Protein AF-0000000072154565 (afdb_homodimer)

Secondary structure (DSSP, 8-state):
----B----EEEEE-SSHHHHHHHHHHHTTSEEEEE--STTHHHHHHHHH-S-BTTTB-SEEEE-TTS-EEEE--SEEES-GGGGGG-SEEEE-S-GGGHHHHHHHHTTT--TT-EEEESS--SSHHHHHHHHHGGGGGGSEEEEESS-SEEEEEEETTTEEEEEEE-SEEEEEEESGGGHHHHHHHHHHHH-SSSEEEEPS-HHHHHHH-THHHHHHHHHHHHHSTTT--S--BSSPPBSSTT--HHHHHHHHHHHHHHHHHHHHHHHHSTT---TT---HHHHHHHHSTTSBS--SSHHHHHHTBGGGTT-B--EEEETTEEEE-TTSHHHHTTIIIIIHHHHHHHHHHT---HHHHHHHHHHHHHHT--S-BTTBS--TTGGGS--GGGGT--SHHHHHHHHT--/---------EEEEE-SSHHHHHHHHHHHTTSEEEEE--STTHHHHHHHHH-S-BTTTB-SEEEE-TTS-EEEE--SEEES-GGGGGG-SEEEE-S-GGGHHHHHHHHTTT--TT-EEEESS--SSHHHHHHHHHGGGGGGSEEEEESS-SEEEEEEETTTEEEEEEE-SEEEEEEESGGGHHHHHHHHHHHH-SSSEEEEPS-HHHHHHH-THHHHHHHHHHHHHSTTT--S--BSSPPBSSTT--HHHHHHHHHHHHHHHHHHHHHHHHSTT---TTS--HHHHHHHHSTTSBS--SSHHHHHHTBGGGTT-B--EEEETTEEEE-TTSHHHHTTIIIIIHHHHHHHHHHT---HHHHHHHHHHHHHHT--S-BTTBS--TTGGGS--GGGGT--SHHHHHHHHT--

pLDDT: mean 94.72, std 8.99, range [33.31, 98.94]

Radius of gyration: 30.46 Å; Cα contacts (8 Å, |Δi|>4): 1811; chains: 2; bounding box: 62×89×70 Å

Nearest PDB structures (foldseek):
  3c7c-assembly1_B  TM=9.233E-01  e=2.769E-44  Pecten maximus
  3iqd-assembly1_B  TM=9.264E-01  e=5.175E-43  Pecten maximus
  3c7d-assembly1_B  TM=9.194E-01  e=2.811E-40  Pecten maximus
  1bg6-assembly1_A-2  TM=8.683E-01  e=1.880E-22  Arthrobacter sp. 1C
  6pbn-assembly1_B  TM=6.894E-01  e=9.982E-15  Pseudomonas aeruginosa PAO1

Foldseek 3Di:
DPCPDPPAAEEEEEDQFWLSLQLQQLLQLPHAYEYEYLPDCRQVVLQVLQPDQDDPSARAAWEQELVRDIGGGHHPGRYHQLLVLLVHQEYEYPDAQLCLLVSLLRNLVRHDFNREYEYAACAALNLLSNCLNNPPRSQRYKYKHKLHHQFDKGAPRRSHYIYGNDGDQETEMEIPPNVCVVVNQVVVCVSVDNTNRYDYDDAVNLSNLQRLLLQQLLLQVCQCPPVVHHVQDFALDFAQRQLRQDPSSLVLSQLLQVLSVVLVVLVCVVFPPDDSPSSDGSLVVLCVPQPPQQPDSPGSNSSRNRRNVRPPHGADWDDDPNGTDGPLQDCSQVPSNQAHLQQSLLSCVQSVRDRVSSVSSNVVSCVSNVFFQADPNHRPTPCNCSHSHSVVSPDRHPVSVCVSRVRD/DPCPDPPAAEEEEEDQFWLSLQLQQLLQLPHAYEYEYLPDCRQVVLQVLQPDQPDPSARAAWEQELVRDIGGGHHPGRYHQLLCLLVHQEYEYPDAQLCLLVSLLRNLVRHDFNREYEYAACAALNLLSNCLNNPPRSQRYKYKHKLHHQFDKGAPRRSHYIYGNDGDQETEMEIPPNVCVVVNQVVVCVSVDNTNRYDYDDFVNLSNLQRLLLQQLLLQVCQCPPVVHHVQDFALDFAQRQLRQDPSSLVLSQLLQVLSVLLVVLVCVVFPPDDSPSSDGSLVVLCVPQPPQQPDSPGSNSSRNRRNVRPPHGADWDDDPNGTDGPLCDCSQVRSNQAHLQQSLLSCVQSVRDRVSSVSSNVVSCVSNVFFQADPNHRPTPCVCSHSHSVVSPDRHPVSVCVSRVRD

Organism: Symbiodinium microadriaticum (NCBI:txid2951)

Solvent-accessible surface area (backbone atoms only — not comparable to full-atom values): 41170 Å² total; per-residue (Å²): 104,58,75,46,39,70,78,81,54,27,38,33,28,30,34,77,46,39,62,15,49,45,50,40,35,60,41,14,42,72,34,55,18,33,35,34,23,85,53,85,60,48,16,61,51,35,46,54,50,31,54,58,69,42,96,84,74,47,64,37,25,39,34,33,41,52,78,68,43,65,45,66,14,52,54,78,47,53,33,66,60,45,63,59,39,45,66,29,47,32,37,39,37,33,46,62,64,88,52,49,62,60,52,43,52,55,23,47,89,34,51,47,79,66,22,34,40,33,24,41,34,23,50,19,42,41,64,49,54,47,38,67,50,37,50,90,50,33,83,45,27,32,39,31,33,20,64,50,61,61,56,48,59,38,54,82,37,78,57,34,29,27,35,36,72,12,41,34,70,62,42,49,31,10,27,48,52,62,92,47,31,70,63,49,51,47,40,49,21,9,65,58,20,48,52,29,36,69,41,81,40,85,30,49,64,21,42,24,62,36,38,57,52,33,40,52,37,36,24,48,51,41,43,53,58,31,80,91,61,33,90,81,68,68,32,90,63,77,51,48,43,54,51,50,52,45,72,67,21,39,50,47,39,50,43,38,34,49,40,52,46,50,44,52,53,52,49,41,71,72,33,83,87,54,67,53,80,67,35,49,47,60,55,53,46,47,56,69,65,38,67,90,41,34,84,38,67,90,43,59,44,42,29,39,45,37,24,63,53,46,68,87,41,49,49,64,64,40,83,48,96,89,23,32,36,77,43,65,65,37,58,45,37,65,41,25,34,31,40,19,38,35,18,56,52,32,49,22,57,48,66,70,47,84,46,71,54,53,50,54,44,50,53,55,43,25,60,63,58,73,50,35,39,69,42,95,89,32,75,66,20,90,43,26,70,75,28,33,18,48,48,43,77,70,38,84,39,50,68,55,44,32,47,69,67,66,72,98,94,63,83,43,41,70,75,79,56,27,37,33,27,29,35,79,46,37,62,16,49,45,50,39,35,60,42,14,44,72,35,55,19,33,36,32,23,86,54,86,62,49,16,63,51,36,45,54,48,30,53,59,69,42,96,83,74,46,65,37,25,39,34,34,42,54,78,69,43,66,47,66,14,52,56,77,45,53,33,65,61,47,64,59,38,46,65,28,46,33,37,38,38,32,46,61,64,88,50,48,63,60,52,44,52,54,24,49,88,34,51,48,80,66,23,33,40,33,25,43,34,23,48,19,41,41,64,50,54,45,36,66,49,37,49,88,50,35,82,46,26,32,39,31,33,21,63,51,60,60,56,48,57,39,54,82,39,78,58,33,29,27,36,36,72,12,39,31,68,62,42,50,31,11,28,47,52,62,92,48,30,69,62,51,51,46,39,50,22,9,64,60,19,46,53,30,36,71,40,79,39,86,30,49,65,20,41,24,60,35,39,56,52,33,40,51,38,36,25,46,51,41,44,54,58,32,78,90,61,34,89,81,68,70,33,90,62,76,52,48,43,53,48,50,52,46,73,68,20,38,51,47,37,51,43,36,35,48,41,52,47,50,44,52,53,52,50,40,72,72,32,84,87,54,66,52,80,69,36,50,46,61,54,55,46,48,56,70,56,39,67,90,40,33,82,39,66,90,42,59,44,41,29,39,44,38,25,61,60,48,69,87,42,51,48,63,61,39,83,48,95,91,24,32,37,75,44,65,65,36,58,46,38,65,42,24,34,32,40,20,36,35,18,55,52,33,49,22,57,47,68,70,47,85,48,71,54,52,49,53,44,50,54,55,42,24,60,63,59,72,50,36,39,69,43,95,90,32,75,67,20,88,45,25,69,75,28,35,17,47,49,42,78,71,38,83,40,50,67,55,43,32,47,66,67,66,72,97

Structure (mmCIF, N/CA/C/O backbone):
data_AF-0000000072154565-model_v1
#
loop_
_entity.id
_entity.type
_entity.pdbx_description
1 polymer 'Opine dehydrogenase'
#
loop_
_atom_site.group_PDB
_atom_site.id
_atom_site.type_symbol
_atom_site.label_atom_id
_atom_site.label_alt_id
_atom_site.label_comp_id
_atom_site.label_asym_id
_atom_site.label_entity_id
_atom_site.label_seq_id
_atom_site.pdbx_PDB_ins_code
_atom_site.Cartn_x
_atom_site.Cartn_y
_atom_site.Cartn_z
_atom_site.occupancy
_atom_site.B_iso_or_equiv
_atom_site.auth_seq_id
_atom_site.auth_comp_id
_atom_site.auth_asym_id
_atom_site.auth_atom_id
_atom_site.pdbx_PDB_model_num
ATOM 1 N N . MET A 1 1 ? 5.012 15.078 20.141 1 35.09 1 MET A N 1
ATOM 2 C CA . MET A 1 1 ? 5.797 14.367 19.125 1 35.09 1 MET A CA 1
ATOM 3 C C . MET A 1 1 ? 5.629 12.859 19.281 1 35.09 1 MET A C 1
ATOM 5 O O . MET A 1 1 ? 6.184 12.258 20.203 1 35.09 1 MET A O 1
ATOM 9 N N . ALA A 1 2 ? 4.488 12.383 19.016 1 39.62 2 ALA A N 1
ATOM 10 C CA . ALA A 1 2 ? 3.99 11.031 19.234 1 39.62 2 ALA A CA 1
ATOM 11 C C . ALA A 1 2 ? 5.078 9.992 18.953 1 39.62 2 ALA A C 1
ATOM 13 O O . ALA A 1 2 ? 6.039 10.273 18.234 1 39.62 2 ALA A O 1
ATOM 14 N N . ASP A 1 3 ? 5.004 8.68 19.547 1 45.38 3 ASP A N 1
ATOM 15 C CA . ASP A 1 3 ? 5.859 7.5 19.594 1 45.38 3 ASP A CA 1
ATOM 16 C C . ASP A 1 3 ? 6.473 7.203 18.234 1 45.38 3 ASP A C 1
ATOM 18 O O . ASP A 1 3 ? 5.832 6.574 17.391 1 45.38 3 ASP A O 1
ATOM 22 N N . GLU A 1 4 ? 7.258 8.188 17.859 1 49.91 4 GLU A N 1
ATOM 23 C CA . GLU A 1 4 ? 8.211 7.789 16.828 1 49.91 4 GLU A CA 1
ATOM 24 C C . GLU A 1 4 ? 8.977 6.539 17.234 1 49.91 4 GLU A C 1
ATOM 26 O O . GLU A 1 4 ? 9.789 6.586 18.172 1 49.91 4 GLU A O 1
ATOM 31 N N . LYS A 1 5 ? 8.375 5.531 17.438 1 50.84 5 LYS A N 1
ATOM 32 C CA . LYS A 1 5 ? 9.117 4.32 17.781 1 50.84 5 LYS A CA 1
ATOM 33 C C . LYS A 1 5 ? 9.828 3.752 16.547 1 50.84 5 LYS A C 1
ATOM 35 O O . LYS A 1 5 ? 9.352 3.904 15.43 1 50.84 5 LYS A O 1
ATOM 40 N N . LYS A 1 6 ? 11.016 3.48 16.781 1 52.88 6 LYS A N 1
ATOM 41 C CA . LYS A 1 6 ? 11.703 2.6 15.852 1 52.88 6 LYS A CA 1
ATOM 42 C C . LYS A 1 6 ? 10.797 1.465 15.391 1 52.88 6 LYS A C 1
ATOM 44 O O . LYS A 1 6 ? 10.352 0.649 16.203 1 52.88 6 LYS A O 1
ATOM 49 N N . ASN A 1 7 ? 9.891 1.707 14.352 1 60.44 7 ASN A N 1
ATOM 50 C CA . ASN A 1 7 ? 9.047 0.621 13.875 1 60.44 7 ASN A CA 1
ATOM 51 C C . ASN A 1 7 ? 9.875 -0.495 13.234 1 60.44 7 ASN A C 1
ATOM 53 O O . ASN A 1 7 ? 10.477 -0.3 12.18 1 60.44 7 ASN A O 1
ATOM 57 N N . GLY A 1 8 ? 10.258 -1.493 14.094 1 81.31 8 GLY A N 1
ATOM 58 C CA . GLY A 1 8 ? 11.102 -2.535 13.531 1 81.31 8 GLY A CA 1
ATOM 59 C C . GLY A 1 8 ? 10.312 -3.65 12.875 1 81.31 8 GLY A C 1
ATOM 60 O O . GLY A 1 8 ? 9.484 -4.297 13.516 1 81.31 8 GLY A O 1
ATOM 61 N N . LEU A 1 9 ? 10.188 -3.666 11.539 1 94.62 9 LEU A N 1
ATOM 62 C CA . LEU A 1 9 ? 9.672 -4.789 10.766 1 94.62 9 LEU A CA 1
ATOM 63 C C . LEU A 1 9 ? 10.781 -5.785 10.445 1 94.62 9 LEU A C 1
ATOM 65 O O . LEU A 1 9 ? 11.859 -5.395 9.992 1 94.62 9 LEU A O 1
ATOM 69 N N . THR A 1 10 ? 10.523 -7.055 10.797 1 97.81 10 THR A N 1
ATOM 70 C CA . THR A 1 10 ? 11.445 -8.109 10.383 1 97.81 10 THR A CA 1
ATOM 71 C C . THR A 1 10 ? 10.82 -8.969 9.289 1 97.81 10 THR A C 1
ATOM 73 O O . THR A 1 10 ? 9.711 -9.492 9.453 1 97.81 10 THR A O 1
ATOM 76 N N . VAL A 1 11 ? 11.555 -9.117 8.195 1 98.69 11 VAL A N 1
ATOM 77 C CA . VAL A 1 11 ? 11.07 -9.891 7.055 1 98.69 11 VAL A CA 1
ATOM 78 C C . VAL A 1 11 ? 11.922 -11.148 6.879 1 98.69 11 VAL A C 1
ATOM 80 O O . VAL A 1 11 ? 13.148 -11.094 6.996 1 98.69 11 VAL A O 1
ATOM 83 N N . LEU A 1 12 ? 11.266 -12.227 6.699 1 98.88 12 LEU A N 1
ATOM 84 C CA . LEU A 1 12 ? 11.922 -13.484 6.363 1 98.88 12 LEU A CA 1
ATOM 85 C C . LEU A 1 12 ? 11.547 -13.938 4.953 1 98.88 12 LEU A C 1
ATOM 87 O O . LEU A 1 12 ? 10.367 -14.102 4.645 1 98.88 12 LEU A O 1
ATOM 91 N N . VAL A 1 13 ? 12.539 -14.117 4.109 1 98.88 13 VAL A N 1
ATOM 92 C CA . VAL A 1 13 ? 12.312 -14.562 2.736 1 98.88 13 VAL A CA 1
ATOM 93 C C . VAL A 1 13 ? 12.758 -16.016 2.58 1 98.88 13 VAL A C 1
ATOM 95 O O . VAL A 1 13 ? 13.891 -16.359 2.918 1 98.88 13 VAL A O 1
ATOM 98 N N . CYS A 1 14 ? 11.852 -16.781 2.066 1 98.75 14 CYS A N 1
ATOM 99 C CA . CYS A 1 14 ? 12.133 -18.203 1.879 1 98.75 14 CYS A CA 1
ATOM 100 C C . CYS A 1 14 ? 12.539 -18.5 0.438 1 98.75 14 CYS A C 1
ATOM 102 O O . CYS A 1 14 ? 11.82 -18.141 -0.497 1 98.75 14 CYS A O 1
ATOM 104 N N . GLY A 1 15 ? 13.641 -19.219 0.283 1 97.56 15 GLY A N 1
ATOM 105 C CA . GLY A 1 15 ? 14.109 -19.625 -1.027 1 97.56 15 GLY A CA 1
ATOM 106 C C . GLY A 1 15 ? 15.445 -19.016 -1.406 1 97.56 15 GLY A C 1
ATOM 107 O O . GLY A 1 15 ? 15.938 -18.109 -0.715 1 97.56 15 GLY A O 1
ATOM 108 N N . GLY A 1 16 ? 16.031 -19.484 -2.469 1 96.12 16 GLY A N 1
ATOM 109 C CA . GLY A 1 16 ? 17.297 -18.984 -2.963 1 96.12 16 GLY A CA 1
ATOM 110 C C . GLY A 1 16 ? 17.281 -18.688 -4.449 1 96.12 16 GLY A C 1
ATOM 111 O O . GLY A 1 16 ? 18.312 -18.328 -5.027 1 96.12 16 GLY A O 1
ATOM 112 N N . GLY A 1 17 ? 16.141 -18.844 -5.023 1 95.94 17 GLY A N 1
ATOM 113 C CA . GLY A 1 17 ? 16.016 -18.609 -6.453 1 95.94 17 GLY A CA 1
ATOM 114 C C . GLY A 1 17 ? 15.914 -17.141 -6.82 1 95.94 17 GLY A C 1
ATOM 115 O O . GLY A 1 17 ? 16.203 -16.266 -5.996 1 95.94 17 GLY A O 1
ATOM 116 N N . ASN A 1 18 ? 15.586 -16.844 -8.055 1 96.94 18 ASN A N 1
ATOM 117 C CA . ASN A 1 18 ? 15.539 -15.484 -8.594 1 96.94 18 ASN A CA 1
ATOM 118 C C . ASN A 1 18 ? 14.688 -14.562 -7.73 1 96.94 18 ASN A C 1
ATOM 120 O O . ASN A 1 18 ? 15.164 -13.531 -7.258 1 96.94 18 ASN A O 1
ATOM 124 N N . ALA A 1 19 ? 13.477 -14.977 -7.461 1 97.88 19 ALA A N 1
ATOM 125 C CA . ALA A 1 19 ? 12.531 -14.125 -6.734 1 97.88 19 ALA A CA 1
ATOM 126 C C . ALA A 1 19 ? 12.977 -13.922 -5.289 1 97.88 19 ALA A C 1
ATOM 128 O O . ALA A 1 19 ? 12.812 -12.836 -4.734 1 97.88 19 ALA A O 1
ATOM 129 N N . ALA A 1 20 ? 13.523 -14.961 -4.703 1 98.25 20 ALA A N 1
ATOM 130 C CA . ALA A 1 20 ? 13.984 -14.875 -3.32 1 98.25 20 ALA A CA 1
ATOM 131 C C . ALA A 1 20 ? 15.125 -13.859 -3.186 1 98.25 20 ALA A C 1
ATOM 133 O O . ALA A 1 20 ? 15.156 -13.078 -2.236 1 98.25 20 ALA A O 1
ATOM 134 N N . GLN A 1 21 ? 16.031 -13.914 -4.098 1 97.25 21 GLN A N 1
ATOM 135 C CA . GLN A 1 21 ? 17.156 -13 -4.039 1 97.25 21 GLN A CA 1
ATOM 136 C C . GLN A 1 21 ? 16.719 -11.555 -4.285 1 97.25 21 GLN A C 1
ATOM 138 O O . GLN A 1 21 ? 17.203 -10.633 -3.621 1 97.25 21 GLN A O 1
ATOM 143 N N . VAL A 1 22 ? 15.797 -11.352 -5.191 1 97.94 22 VAL A N 1
ATOM 144 C CA . VAL A 1 22 ? 15.25 -10.023 -5.445 1 97.94 22 VAL A CA 1
ATOM 145 C C . VAL A 1 22 ? 14.539 -9.508 -4.195 1 97.94 22 VAL A C 1
ATOM 147 O O . VAL A 1 22 ? 14.805 -8.398 -3.734 1 97.94 22 VAL A O 1
ATOM 150 N N . ALA A 1 23 ? 13.656 -10.328 -3.617 1 98.56 23 ALA A N 1
ATOM 151 C CA . ALA A 1 23 ? 12.906 -9.93 -2.434 1 98.56 23 ALA A CA 1
ATOM 152 C C . ALA A 1 23 ? 13.836 -9.617 -1.267 1 98.56 23 ALA A C 1
ATOM 154 O O . ALA A 1 23 ? 13.68 -8.602 -0.59 1 98.56 23 ALA A O 1
ATOM 155 N N . THR A 1 24 ? 14.812 -10.492 -1.075 1 98 24 THR A N 1
ATOM 156 C CA . THR A 1 24 ? 15.742 -10.312 0.031 1 98 24 THR A CA 1
ATOM 157 C C . THR A 1 24 ? 16.5 -8.992 -0.099 1 98 24 THR A C 1
ATOM 159 O O . THR A 1 24 ? 16.562 -8.219 0.856 1 98 24 THR A O 1
ATOM 162 N N . SER A 1 25 ? 17.016 -8.758 -1.289 1 96.44 25 SER A N 1
ATOM 163 C CA . SER A 1 25 ? 17.766 -7.535 -1.519 1 96.44 25 SER A CA 1
ATOM 164 C C . SER A 1 25 ? 16.891 -6.301 -1.385 1 96.44 25 SER A C 1
ATOM 166 O O . SER A 1 25 ? 17.25 -5.328 -0.723 1 96.44 25 SER A O 1
ATOM 168 N N . MET A 1 26 ? 15.766 -6.359 -1.953 1 97.06 26 MET A N 1
ATOM 169 C CA . MET A 1 26 ? 14.844 -5.223 -1.968 1 97.06 26 MET A CA 1
ATOM 170 C C . MET A 1 26 ? 14.391 -4.875 -0.555 1 97.06 26 MET A C 1
ATOM 172 O O . MET A 1 26 ? 14.414 -3.709 -0.158 1 97.06 26 MET A O 1
ATOM 176 N N . PHE A 1 27 ? 13.977 -5.84 0.21 1 97.69 27 PHE A N 1
ATOM 177 C CA . PHE A 1 27 ? 13.422 -5.586 1.535 1 97.69 27 PHE A CA 1
ATOM 178 C C . PHE A 1 27 ? 14.523 -5.219 2.521 1 97.69 27 PHE A C 1
ATOM 180 O O . PHE A 1 27 ? 14.312 -4.398 3.418 1 97.69 27 PHE A O 1
ATOM 187 N N . ALA A 1 28 ? 15.703 -5.762 2.314 1 95.69 28 ALA A N 1
ATOM 188 C CA . ALA A 1 28 ? 16.828 -5.496 3.207 1 95.69 28 ALA A CA 1
ATOM 189 C C . ALA A 1 28 ? 17.297 -4.047 3.086 1 95.69 28 ALA A C 1
ATOM 191 O O . ALA A 1 28 ? 18.016 -3.549 3.949 1 95.69 28 ALA A O 1
ATOM 192 N N . ALA A 1 29 ? 16.922 -3.438 1.995 1 93.88 29 ALA A N 1
ATOM 193 C CA . ALA A 1 29 ? 17.328 -2.043 1.808 1 93.88 29 ALA A CA 1
ATOM 194 C C . ALA A 1 29 ? 16.703 -1.149 2.883 1 93.88 29 ALA A C 1
ATOM 196 O O . ALA A 1 29 ? 17.281 -0.124 3.25 1 93.88 29 ALA A O 1
ATOM 197 N N . ARG A 1 30 ? 15.602 -1.583 3.439 1 94 30 ARG A N 1
ATOM 198 C CA . ARG A 1 30 ? 14.906 -0.681 4.355 1 94 30 ARG A CA 1
ATOM 199 C C . ARG A 1 30 ? 14.617 -1.368 5.684 1 94 30 ARG A C 1
ATOM 201 O O . ARG A 1 30 ? 14.516 -0.708 6.719 1 94 30 ARG A O 1
ATOM 208 N N . TYR A 1 31 ? 14.477 -2.697 5.648 1 95.88 31 TYR A N 1
ATOM 209 C CA . TYR A 1 31 ? 13.984 -3.396 6.832 1 95.88 31 TYR A CA 1
ATOM 210 C C . TYR A 1 31 ? 14.977 -4.473 7.277 1 95.88 31 TYR A C 1
ATOM 212 O O . TYR A 1 31 ? 15.828 -4.898 6.496 1 95.88 31 TYR A O 1
ATOM 220 N N . GLU A 1 32 ? 14.922 -4.891 8.586 1 96 32 GLU A N 1
ATOM 221 C CA . GLU A 1 32 ? 15.648 -6.09 9 1 96 32 GLU A CA 1
ATOM 222 C C . GLU A 1 32 ? 15.141 -7.32 8.258 1 96 32 GLU A C 1
ATOM 224 O O . GLU A 1 32 ? 13.977 -7.703 8.391 1 96 32 GLU A O 1
ATOM 229 N N . THR A 1 33 ? 16.016 -7.941 7.457 1 97.31 33 THR A N 1
ATOM 230 C CA . THR A 1 33 ? 15.594 -9 6.551 1 97.31 33 THR A CA 1
ATOM 231 C C . THR A 1 33 ? 16.516 -10.219 6.68 1 97.31 33 THR A C 1
ATOM 233 O O . THR A 1 33 ? 17.734 -10.078 6.727 1 97.31 33 THR A O 1
ATOM 236 N N . TYR A 1 34 ? 15.906 -11.344 6.828 1 97.81 34 TYR A N 1
ATOM 237 C CA . TYR A 1 34 ? 16.594 -12.633 6.809 1 97.81 34 TYR A CA 1
ATOM 238 C C . TYR A 1 34 ? 16.156 -13.461 5.602 1 97.81 34 TYR A C 1
ATOM 240 O O . TYR A 1 34 ? 15.039 -13.312 5.102 1 97.81 34 TYR A O 1
ATOM 248 N N . ALA A 1 35 ? 17.047 -14.289 5.148 1 97.94 35 ALA A N 1
ATOM 249 C CA . ALA A 1 35 ? 16.719 -15.305 4.16 1 97.94 35 ALA A CA 1
ATOM 250 C C . ALA A 1 35 ? 16.891 -16.703 4.734 1 97.94 35 ALA A C 1
ATOM 252 O O . ALA A 1 35 ? 17.766 -16.938 5.578 1 97.94 35 ALA A O 1
ATOM 253 N N . ILE A 1 36 ? 16.062 -17.578 4.309 1 98.38 36 ILE A N 1
ATOM 254 C CA . ILE A 1 36 ? 16.172 -18.953 4.746 1 98.38 36 ILE A CA 1
ATOM 255 C C . ILE A 1 36 ? 16.016 -19.891 3.547 1 98.38 36 ILE A C 1
ATOM 257 O O . ILE A 1 36 ? 15.211 -19.641 2.652 1 98.38 36 ILE A O 1
ATOM 261 N N . SER A 1 37 ? 16.75 -20.906 3.518 1 98 37 SER A N 1
ATOM 262 C CA . SER A 1 37 ? 16.578 -22 2.572 1 98 37 SER A CA 1
ATOM 263 C C . SER A 1 37 ? 16.719 -23.359 3.264 1 98 37 SER A C 1
ATOM 265 O O . SER A 1 37 ? 17.703 -23.594 3.979 1 98 37 SER A O 1
ATOM 267 N N . LEU A 1 38 ? 15.766 -24.156 3.076 1 96.25 38 LEU A N 1
ATOM 268 C CA . LEU A 1 38 ? 15.797 -25.516 3.623 1 96.25 38 LEU A CA 1
ATOM 269 C C . LEU A 1 38 ? 16.281 -26.5 2.574 1 96.25 38 LEU A C 1
ATOM 271 O O . LEU A 1 38 ? 16.281 -27.719 2.816 1 96.25 38 LEU A O 1
ATOM 275 N N . TYR A 1 39 ? 16.703 -25.938 1.502 1 91.44 39 TYR A N 1
ATOM 276 C CA . TYR A 1 39 ? 17.125 -26.781 0.392 1 91.44 39 TYR A CA 1
ATOM 277 C C . TYR A 1 39 ? 18.641 -27.016 0.433 1 91.44 39 TYR A C 1
ATOM 279 O O . TYR A 1 39 ? 19.422 -26.094 0.18 1 91.44 39 TYR A O 1
ATOM 287 N N . ALA A 1 40 ? 19.031 -28.188 0.699 1 90 40 ALA A N 1
ATOM 288 C CA . ALA A 1 40 ? 20.438 -28.594 0.617 1 90 40 ALA A CA 1
ATOM 289 C C . ALA A 1 40 ? 21.344 -27.625 1.36 1 90 40 ALA A C 1
ATOM 291 O O . ALA A 1 40 ? 21.141 -27.359 2.549 1 90 40 ALA A O 1
ATOM 292 N N . ASP A 1 41 ? 22.422 -27.141 0.588 1 91.12 41 ASP A N 1
ATOM 293 C CA . ASP A 1 41 ? 23.391 -26.25 1.21 1 91.12 41 ASP A CA 1
ATOM 294 C C . ASP A 1 41 ? 23.219 -24.812 0.72 1 91.12 41 ASP A C 1
ATOM 296 O O . ASP A 1 41 ? 24.156 -24.016 0.762 1 91.12 41 ASP A O 1
ATOM 300 N N . GLU A 1 42 ? 22.031 -24.578 0.313 1 93.25 42 GLU A N 1
ATOM 301 C CA . GLU A 1 42 ? 21.766 -23.297 -0.324 1 93.25 42 GLU A CA 1
ATOM 302 C C . GLU A 1 42 ? 22.016 -22.141 0.643 1 93.25 42 GLU A C 1
ATOM 304 O O . GLU A 1 42 ? 22.609 -21.125 0.271 1 93.25 42 GLU A O 1
ATOM 309 N N . ALA A 1 43 ? 21.625 -22.266 1.863 1 93.94 43 ALA A N 1
ATOM 310 C CA . ALA A 1 43 ? 21.797 -21.219 2.852 1 93.94 43 ALA A CA 1
ATOM 311 C C . ALA A 1 43 ? 23.281 -20.953 3.111 1 93.94 43 ALA A C 1
ATOM 313 O O . ALA A 1 43 ? 23.719 -19.797 3.127 1 93.94 43 ALA A O 1
ATOM 314 N N . ALA A 1 44 ? 24 -21.969 3.303 1 92.62 44 ALA A N 1
ATOM 315 C CA . ALA A 1 44 ? 25.438 -21.844 3.553 1 92.62 44 ALA A CA 1
ATOM 316 C C . ALA A 1 44 ? 26.156 -21.25 2.346 1 92.62 44 ALA A C 1
ATOM 318 O O . ALA A 1 44 ? 27.031 -20.406 2.5 1 92.62 44 ALA A O 1
ATOM 319 N N . ASN A 1 45 ? 25.781 -21.719 1.193 1 92.62 45 ASN A N 1
ATOM 320 C CA . ASN A 1 45 ? 26.375 -21.203 -0.035 1 92.62 45 ASN A CA 1
ATOM 321 C C . ASN A 1 45 ? 26.078 -19.703 -0.21 1 92.62 45 ASN A C 1
ATOM 323 O O . ASN A 1 45 ? 26.969 -18.953 -0.621 1 92.62 45 ASN A O 1
ATOM 327 N N . TRP A 1 46 ? 24.891 -19.359 0.083 1 92 46 TRP A N 1
ATOM 328 C CA . TRP A 1 46 ? 24.516 -17.969 -0.055 1 92 46 TRP A CA 1
ATOM 329 C C . TRP A 1 46 ? 25.266 -17.094 0.945 1 92 46 TRP A C 1
ATOM 331 O O . TRP A 1 46 ? 25.75 -16.016 0.597 1 92 46 TRP A O 1
ATOM 341 N N . LYS A 1 47 ? 25.406 -17.531 2.156 1 88.81 47 LYS A N 1
ATOM 342 C CA . LYS A 1 47 ? 26.172 -16.812 3.176 1 88.81 47 LYS A CA 1
ATOM 343 C C . LYS A 1 47 ? 27.609 -16.594 2.73 1 88.81 47 LYS A C 1
ATOM 345 O O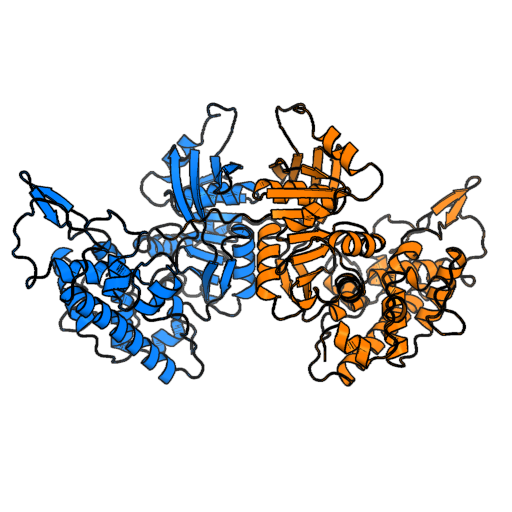 . LYS A 1 47 ? 28.188 -15.516 2.936 1 88.81 47 LYS A O 1
ATOM 350 N N . GLN A 1 48 ? 28.156 -17.562 2.131 1 87.69 48 GLN A N 1
ATOM 351 C CA . GLN A 1 48 ? 29.516 -17.484 1.64 1 87.69 48 GLN A CA 1
ATOM 352 C C . GLN A 1 48 ? 29.625 -16.516 0.464 1 87.69 48 GLN A C 1
ATOM 354 O O . GLN A 1 48 ? 30.594 -15.766 0.354 1 87.69 48 GLN A O 1
ATOM 359 N N . ALA A 1 49 ? 28.641 -16.578 -0.349 1 86.56 49 ALA A N 1
ATOM 360 C CA . ALA A 1 49 ? 28.641 -15.727 -1.535 1 86.56 49 ALA A CA 1
ATOM 361 C C . ALA A 1 49 ? 28.594 -14.25 -1.149 1 86.56 49 ALA A C 1
ATOM 363 O O . ALA A 1 49 ? 29.156 -13.398 -1.847 1 86.56 49 ALA A O 1
ATOM 364 N N . MET A 1 50 ? 27.969 -13.977 -0.093 1 81.44 50 MET A N 1
ATOM 365 C CA . MET A 1 50 ? 27.781 -12.594 0.318 1 81.44 50 MET A CA 1
ATOM 366 C C . MET A 1 50 ? 29.016 -12.062 1.036 1 81.44 50 MET A C 1
ATOM 368 O O . MET A 1 50 ? 29.156 -10.852 1.218 1 81.44 50 MET A O 1
ATOM 372 N N . LYS A 1 51 ? 29.781 -13.102 1.533 1 73.31 51 LYS A N 1
ATOM 373 C CA . LYS A 1 51 ? 31 -12.703 2.23 1 73.31 51 LYS A CA 1
ATOM 374 C C . LYS A 1 51 ? 32 -12.07 1.267 1 73.31 51 LYS A C 1
ATOM 376 O O . LYS A 1 51 ? 32.188 -12.547 0.143 1 73.31 51 LYS A O 1
ATOM 381 N N . GLY A 1 52 ? 32.562 -10.961 1.752 1 63.84 52 GLY A N 1
ATOM 382 C CA . GLY A 1 52 ? 33.625 -10.297 1.014 1 63.84 52 GLY A CA 1
ATOM 383 C C . GLY A 1 52 ? 33.125 -9.094 0.226 1 63.84 52 GLY A C 1
ATOM 384 O O . GLY A 1 52 ? 31.938 -8.969 -0.047 1 63.84 52 GLY A O 1
ATOM 385 N N . ARG A 1 53 ? 33.812 -8.055 0.493 1 56.78 53 ARG A N 1
ATOM 386 C CA . ARG A 1 53 ? 33.625 -6.855 -0.31 1 56.78 53 ARG A CA 1
ATOM 387 C C . ARG A 1 53 ? 33.812 -7.148 -1.794 1 56.78 53 ARG A C 1
ATOM 389 O O . ARG A 1 53 ? 34.656 -7.957 -2.168 1 56.78 53 ARG A O 1
ATOM 396 N N . TRP A 1 54 ? 32.656 -7.141 -2.523 1 50.78 54 TRP A N 1
ATOM 397 C CA . TRP A 1 54 ? 32.938 -7.426 -3.93 1 50.78 54 TRP A CA 1
ATOM 398 C C . TRP A 1 54 ? 33.5 -6.199 -4.641 1 50.78 54 TRP A C 1
ATOM 400 O O . TRP A 1 54 ? 33.531 -5.105 -4.07 1 50.78 54 TRP A O 1
ATOM 410 N N . HIS A 1 55 ? 33.781 -6.344 -5.918 1 46.56 55 HIS A N 1
ATOM 411 C CA . HIS A 1 55 ? 34.594 -5.488 -6.777 1 46.56 55 HIS A CA 1
ATOM 412 C C . HIS A 1 55 ? 34.344 -4.016 -6.469 1 46.56 55 HIS A C 1
ATOM 414 O O . HIS A 1 55 ? 35.281 -3.205 -6.543 1 46.56 55 HIS A O 1
ATOM 420 N N . ASP A 1 56 ? 33.156 -3.51 -6.359 1 49.84 56 ASP A N 1
ATOM 421 C CA . ASP A 1 56 ? 32.969 -2.066 -6.312 1 49.84 56 ASP A CA 1
ATOM 422 C C . ASP A 1 56 ? 32.719 -1.591 -4.883 1 49.84 56 ASP A C 1
ATOM 424 O O . ASP A 1 56 ? 32.156 -0.508 -4.668 1 49.84 56 ASP A O 1
ATOM 428 N N . ARG A 1 57 ? 33.312 -2.258 -3.84 1 54.59 57 ARG A N 1
ATOM 429 C CA . ARG A 1 57 ? 33.312 -1.783 -2.459 1 54.59 57 ARG A CA 1
ATOM 430 C C . ARG A 1 57 ? 31.906 -1.87 -1.86 1 54.59 57 ARG A C 1
ATOM 432 O O . ARG A 1 57 ? 31.562 -1.09 -0.973 1 54.59 57 ARG A O 1
ATOM 439 N N . VAL A 1 58 ? 31.125 -2.756 -2.672 1 61.09 58 VAL A N 1
ATOM 440 C CA . VAL A 1 58 ? 29.781 -2.895 -2.113 1 61.09 58 VAL A CA 1
ATOM 441 C C . VAL A 1 58 ? 29.734 -4.113 -1.193 1 61.09 58 VAL A C 1
ATOM 443 O O . VAL A 1 58 ? 30.297 -5.164 -1.515 1 61.09 58 VAL A O 1
ATOM 446 N N . GLU A 1 59 ? 29.422 -3.928 -0.001 1 75.19 59 GLU A N 1
ATOM 447 C CA . GLU A 1 59 ? 29.078 -5.02 0.905 1 75.19 59 GLU A CA 1
ATOM 448 C C . GLU A 1 59 ? 27.594 -5.344 0.848 1 75.19 59 GLU A C 1
ATOM 450 O O . GLU A 1 59 ? 26.75 -4.438 0.817 1 75.19 59 GLU A O 1
ATOM 455 N N . GLY A 1 60 ? 27.328 -6.758 0.558 1 86.44 60 GLY A N 1
ATOM 456 C CA . GLY A 1 60 ? 25.953 -7.191 0.552 1 86.44 60 GLY A CA 1
ATOM 457 C C . GLY A 1 60 ? 25.453 -7.582 -0.827 1 86.44 60 GLY A C 1
ATOM 458 O O . GLY A 1 60 ? 26.125 -8.328 -1.548 1 86.44 60 GLY A O 1
ATOM 459 N N . MET A 1 61 ? 24.266 -7.199 -1.202 1 92.31 61 MET A N 1
ATOM 460 C CA . MET A 1 61 ? 23.609 -7.531 -2.469 1 92.31 61 MET A CA 1
ATOM 461 C C . MET A 1 61 ? 23.359 -6.273 -3.295 1 92.31 61 MET A C 1
ATOM 463 O O . MET A 1 61 ? 23.219 -5.184 -2.742 1 92.31 61 MET A O 1
ATOM 467 N N . GLU A 1 62 ? 23.391 -6.496 -4.578 1 92.62 62 GLU A N 1
ATOM 468 C CA . GLU A 1 62 ? 23.016 -5.434 -5.508 1 92.62 62 GLU A CA 1
ATOM 469 C C . GLU A 1 62 ? 21.812 -5.844 -6.355 1 92.62 62 GLU A C 1
ATOM 471 O O . GLU A 1 62 ? 21.828 -6.902 -6.984 1 92.62 62 GLU A O 1
ATOM 476 N N . LEU A 1 63 ? 20.859 -5.055 -6.34 1 95.31 63 LEU A N 1
ATOM 477 C CA . LEU A 1 63 ? 19.656 -5.262 -7.137 1 95.31 63 LEU A CA 1
ATOM 478 C C . LEU A 1 63 ? 19.484 -4.152 -8.164 1 95.31 63 LEU A C 1
ATOM 480 O O . LEU A 1 63 ? 19.469 -2.969 -7.816 1 95.31 63 LEU A O 1
ATOM 484 N N . THR A 1 64 ? 19.453 -4.539 -9.398 1 94.94 64 THR A N 1
ATOM 485 C CA . THR A 1 64 ? 19.078 -3.596 -10.445 1 94.94 64 THR A CA 1
ATOM 486 C C . THR A 1 64 ? 17.562 -3.607 -10.664 1 94.94 64 THR A C 1
ATOM 488 O O . THR A 1 64 ? 16.984 -4.637 -11.023 1 94.94 64 THR A O 1
ATOM 491 N N . LEU A 1 65 ? 16.984 -2.471 -10.43 1 93.75 65 LEU A N 1
ATOM 492 C CA . LEU A 1 65 ? 15.539 -2.344 -10.586 1 93.75 65 LEU A CA 1
ATOM 493 C C . LEU A 1 65 ? 15.164 -2.205 -12.062 1 93.75 65 LEU A C 1
ATOM 495 O O . LEU A 1 65 ? 16.031 -1.97 -12.906 1 93.75 65 LEU A O 1
ATOM 499 N N . ASP A 1 66 ? 13.875 -2.35 -12.336 1 91.56 66 ASP A N 1
ATOM 500 C CA . ASP A 1 66 ? 13.398 -2.234 -13.711 1 91.56 66 ASP A CA 1
ATOM 501 C C . ASP A 1 66 ? 13.477 -0.791 -14.203 1 91.56 66 ASP A C 1
ATOM 503 O O . ASP A 1 66 ? 13.336 -0.527 -15.398 1 91.56 66 ASP A O 1
ATOM 507 N N . THR A 1 67 ? 13.742 0.151 -13.344 1 87.88 67 THR A N 1
ATOM 508 C CA . THR A 1 67 ? 13.961 1.548 -13.711 1 87.88 67 THR A CA 1
ATOM 509 C C . THR A 1 67 ? 15.414 1.783 -14.109 1 87.88 67 THR A C 1
ATOM 511 O O . THR A 1 67 ? 15.766 2.867 -14.586 1 87.88 67 THR A O 1
ATOM 514 N N . GLY A 1 68 ? 16.25 0.784 -13.875 1 88.44 68 GLY A N 1
ATOM 515 C CA . GLY A 1 68 ? 17.672 0.907 -14.125 1 88.44 68 GLY A CA 1
ATOM 516 C C . GLY A 1 68 ? 18.453 1.335 -12.898 1 88.44 68 GLY A C 1
ATOM 517 O O . GLY A 1 68 ? 19.688 1.235 -12.883 1 88.44 68 GLY A O 1
ATOM 518 N N . LYS A 1 69 ? 17.797 1.732 -11.891 1 90.31 69 LYS A N 1
ATOM 519 C CA . LYS A 1 69 ? 18.453 2.139 -10.656 1 90.31 69 LYS A CA 1
ATOM 520 C C . LYS A 1 69 ? 18.969 0.928 -9.875 1 90.31 69 LYS A C 1
ATOM 522 O O . LYS A 1 69 ? 18.438 -0.177 -10.023 1 90.31 69 LYS A O 1
ATOM 527 N N . LYS A 1 70 ? 19.938 1.176 -9.062 1 90.44 70 LYS A N 1
ATOM 528 C CA . LYS A 1 70 ? 20.547 0.093 -8.289 1 90.44 70 LYS A CA 1
ATOM 529 C C . LYS A 1 70 ? 20.312 0.289 -6.793 1 90.44 70 LYS A C 1
ATOM 531 O O . LYS A 1 70 ? 20.391 1.414 -6.293 1 90.44 70 LYS A O 1
ATOM 536 N N . VAL A 1 71 ? 20.062 -0.775 -6.168 1 90.69 71 VAL A N 1
ATOM 537 C CA . VAL A 1 71 ? 19.906 -0.806 -4.719 1 90.69 71 VAL A CA 1
ATOM 538 C C . VAL A 1 71 ? 20.938 -1.745 -4.098 1 90.69 71 VAL A C 1
ATOM 540 O O . VAL A 1 71 ? 21.047 -2.902 -4.508 1 90.69 71 VAL A O 1
ATOM 543 N N . VAL A 1 72 ? 21.625 -1.218 -3.166 1 89.62 72 VAL A N 1
ATOM 544 C CA . VAL A 1 72 ? 22.578 -2.031 -2.416 1 89.62 72 VAL A CA 1
ATOM 545 C C . VAL A 1 72 ? 22.047 -2.285 -1.008 1 89.62 72 VAL A C 1
ATOM 547 O O . VAL A 1 72 ? 21.562 -1.362 -0.344 1 89.62 72 VAL A O 1
ATOM 550 N N . SER A 1 73 ? 22.094 -3.537 -0.59 1 91.88 73 SER A N 1
ATOM 551 C CA . SER A 1 73 ? 21.531 -3.883 0.71 1 91.88 73 SER A CA 1
ATOM 552 C C . SER A 1 73 ? 22.281 -5.055 1.344 1 91.88 73 SER A C 1
ATOM 554 O O . SER A 1 73 ? 23.031 -5.762 0.665 1 91.88 73 SER A O 1
ATOM 556 N N . MET A 1 74 ? 22.109 -5.172 2.598 1 91.19 74 MET A N 1
ATOM 557 C CA . MET A 1 74 ? 22.703 -6.262 3.359 1 91.19 74 MET A CA 1
ATOM 558 C C . MET A 1 74 ? 21.672 -6.93 4.258 1 91.19 74 MET A C 1
ATOM 560 O O . MET A 1 74 ? 21.266 -6.359 5.27 1 91.19 74 MET A O 1
ATOM 564 N N . PRO A 1 75 ? 21.25 -8.164 3.867 1 94.44 75 PRO A N 1
ATOM 565 C CA . PRO A 1 75 ? 20.391 -8.906 4.797 1 94.44 75 PRO A CA 1
ATOM 566 C C . PRO A 1 75 ? 21.078 -9.203 6.125 1 94.44 75 PRO A C 1
ATOM 568 O O . PRO A 1 75 ? 22.312 -9.266 6.184 1 94.44 75 PRO A O 1
ATOM 571 N N . ALA A 1 76 ? 20.328 -9.344 7.195 1 93.69 76 ALA A N 1
ATOM 572 C CA . ALA A 1 76 ? 20.859 -9.586 8.531 1 93.69 76 ALA A CA 1
ATOM 573 C C . ALA A 1 76 ? 21.547 -10.945 8.617 1 93.69 76 ALA A C 1
ATOM 575 O O . ALA A 1 76 ? 22.547 -11.109 9.328 1 93.69 76 ALA A O 1
ATOM 576 N N . ASP A 1 77 ? 20.922 -11.969 7.906 1 93.69 77 ASP A N 1
ATOM 577 C CA . ASP A 1 77 ? 21.5 -13.305 7.902 1 93.69 77 ASP A CA 1
ATOM 578 C C . ASP A 1 77 ? 20.859 -14.18 6.828 1 93.69 77 ASP A C 1
ATOM 580 O O . ASP A 1 77 ? 19.797 -13.844 6.301 1 93.69 77 ASP A O 1
ATOM 584 N N . MET A 1 78 ? 21.578 -15.195 6.398 1 95.12 78 MET A N 1
ATOM 585 C CA . MET A 1 78 ? 21.078 -16.328 5.617 1 95.12 78 MET A CA 1
ATOM 586 C C . MET A 1 78 ? 21.234 -17.625 6.391 1 95.12 78 MET A C 1
ATOM 588 O O . MET A 1 78 ? 22.328 -18 6.789 1 95.12 78 MET A O 1
ATOM 592 N N . THR A 1 79 ? 20.094 -18.344 6.539 1 96.88 79 THR A N 1
ATOM 593 C CA . THR A 1 79 ? 20.172 -19.469 7.469 1 96.88 79 THR A CA 1
ATOM 594 C C . THR A 1 79 ? 19.344 -20.641 6.961 1 96.88 79 THR A C 1
ATOM 596 O O . THR A 1 79 ? 18.625 -20.531 5.961 1 96.88 79 THR A O 1
ATOM 599 N N . ASN A 1 80 ? 19.531 -21.781 7.566 1 97.88 80 ASN A N 1
ATOM 600 C CA . ASN A 1 80 ? 18.656 -22.953 7.371 1 97.88 80 ASN A CA 1
ATOM 601 C C . ASN A 1 80 ? 17.953 -23.344 8.664 1 97.88 80 ASN A C 1
ATOM 603 O O . ASN A 1 80 ? 17.391 -24.438 8.758 1 97.88 80 ASN A O 1
ATOM 607 N N . ASP A 1 81 ? 17.984 -22.422 9.641 1 97.94 81 ASP A N 1
ATOM 608 C CA . ASP A 1 81 ? 17.375 -22.656 10.938 1 97.94 81 ASP A CA 1
ATOM 609 C C . ASP A 1 81 ? 15.953 -22.078 10.984 1 97.94 81 ASP A C 1
ATOM 611 O O . ASP A 1 81 ? 15.781 -20.859 11.023 1 97.94 81 ASP A O 1
ATOM 615 N N . PRO A 1 82 ? 14.938 -22.922 11.109 1 98.44 82 PRO A N 1
ATOM 616 C CA . PRO A 1 82 ? 13.555 -22.453 11.047 1 98.44 82 PRO A CA 1
ATOM 617 C C . PRO A 1 82 ? 13.164 -21.609 12.266 1 98.44 82 PRO A C 1
ATOM 619 O O . PRO A 1 82 ? 12.125 -20.938 12.25 1 98.44 82 PRO A O 1
ATOM 622 N N . SER A 1 83 ? 13.945 -21.562 13.32 1 98.56 83 SER A N 1
ATOM 623 C CA . SER A 1 83 ? 13.609 -20.781 14.508 1 98.56 83 SER A CA 1
ATOM 624 C C . SER A 1 83 ? 13.594 -19.297 14.203 1 98.56 83 SER A C 1
ATOM 626 O O . SER A 1 83 ? 12.992 -18.516 14.938 1 98.56 83 SER A O 1
ATOM 628 N N . ILE A 1 84 ?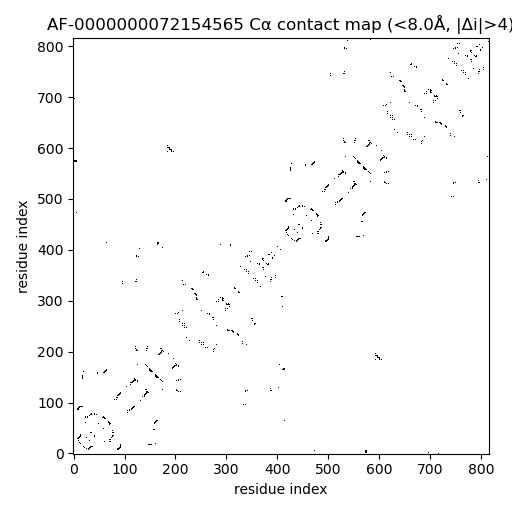 14.242 -18.906 13.094 1 98.38 84 ILE A N 1
ATOM 629 C CA . ILE A 1 84 ? 14.289 -17.5 12.68 1 98.38 84 ILE A CA 1
ATOM 630 C C . ILE A 1 84 ? 12.875 -17 12.398 1 98.38 84 ILE A C 1
ATOM 632 O O . ILE A 1 84 ? 12.625 -15.789 12.453 1 98.38 84 ILE A O 1
ATOM 636 N N . SER A 1 85 ? 11.922 -17.922 12.117 1 98.62 85 SER A N 1
ATOM 637 C CA . SER A 1 85 ? 10.539 -17.516 11.852 1 98.62 85 SER A CA 1
ATOM 638 C C . SER A 1 85 ? 9.906 -16.875 13.078 1 98.62 85 SER A C 1
ATOM 640 O O . SER A 1 85 ? 8.969 -16.078 12.953 1 98.62 85 SER A O 1
ATOM 642 N N . GLY A 1 86 ? 10.484 -17.125 14.211 1 98.38 86 GLY A N 1
ATOM 643 C CA . GLY A 1 86 ? 9.984 -16.531 15.438 1 98.38 86 GLY A CA 1
ATOM 644 C C . GLY A 1 86 ? 10.258 -15.039 15.539 1 98.38 86 GLY A C 1
ATOM 645 O O . GLY A 1 86 ? 9.641 -14.344 16.344 1 98.38 86 GLY A O 1
ATOM 646 N N . LYS A 1 87 ? 11.117 -14.547 14.711 1 97.38 87 LYS A N 1
ATOM 647 C CA . LYS A 1 87 ? 11.469 -13.133 14.711 1 97.38 87 LYS A CA 1
ATOM 648 C C . LYS A 1 87 ? 10.672 -12.367 13.656 1 97.38 87 LYS A C 1
ATOM 650 O O . LYS A 1 87 ? 10.625 -11.133 13.68 1 97.38 87 LYS A O 1
ATOM 655 N N . ALA A 1 88 ? 10.055 -13.102 12.781 1 98.44 88 ALA A N 1
ATOM 656 C CA . ALA A 1 88 ? 9.523 -12.477 11.57 1 98.44 88 ALA A CA 1
ATOM 657 C C . ALA A 1 88 ? 8.133 -11.906 11.812 1 98.44 88 ALA A C 1
ATOM 659 O O . ALA A 1 88 ? 7.305 -12.523 12.477 1 98.44 88 ALA A O 1
ATOM 660 N N . ASP A 1 89 ? 7.914 -10.703 11.289 1 98.5 89 ASP A N 1
ATOM 661 C CA . ASP A 1 89 ? 6.578 -10.125 11.195 1 98.5 89 ASP A CA 1
ATOM 662 C C . ASP A 1 89 ? 5.902 -10.516 9.883 1 98.5 89 ASP A C 1
ATOM 664 O O . ASP A 1 89 ? 4.676 -10.586 9.805 1 98.5 89 ASP A O 1
ATOM 668 N N . VAL A 1 90 ? 6.723 -10.703 8.852 1 98.88 90 VAL A N 1
ATOM 669 C CA . VAL A 1 90 ? 6.281 -11.109 7.52 1 98.88 90 VAL A CA 1
ATOM 670 C C . VAL A 1 90 ? 7.18 -12.227 7 1 98.88 90 VAL A C 1
ATOM 672 O O . VAL A 1 90 ? 8.406 -12.125 7.062 1 98.88 90 VAL A O 1
ATOM 675 N N . ILE A 1 91 ? 6.594 -13.25 6.527 1 98.94 91 ILE A N 1
ATOM 676 C CA . ILE A 1 91 ? 7.297 -14.336 5.863 1 98.94 91 ILE A CA 1
ATOM 677 C C . ILE A 1 91 ? 6.863 -14.414 4.398 1 98.94 91 ILE A C 1
ATOM 679 O O . ILE A 1 91 ? 5.672 -14.508 4.102 1 98.94 91 ILE A O 1
ATOM 683 N N . ILE A 1 92 ? 7.832 -14.344 3.525 1 98.88 92 ILE A N 1
ATOM 684 C CA . ILE A 1 92 ? 7.59 -14.445 2.09 1 98.88 92 ILE A CA 1
ATOM 685 C C . ILE A 1 92 ? 8.086 -15.789 1.571 1 98.88 92 ILE A C 1
ATOM 687 O O . ILE A 1 92 ? 9.281 -16.094 1.663 1 98.88 92 ILE A O 1
ATOM 691 N N . LEU A 1 93 ? 7.199 -16.547 1.055 1 98.81 93 LEU A N 1
ATOM 692 C CA . LEU A 1 93 ? 7.613 -17.766 0.377 1 98.81 93 LEU A CA 1
ATOM 693 C C . LEU A 1 93 ? 7.77 -17.531 -1.122 1 98.81 93 LEU A C 1
ATOM 695 O O . LEU A 1 93 ? 6.773 -17.422 -1.843 1 98.81 93 LEU A O 1
ATOM 699 N N . ALA A 1 94 ? 8.961 -17.469 -1.517 1 97.81 94 ALA A N 1
ATOM 700 C CA . ALA A 1 94 ? 9.328 -17.375 -2.926 1 97.81 94 ALA A CA 1
ATOM 701 C C . ALA A 1 94 ? 9.984 -18.672 -3.41 1 97.81 94 ALA A C 1
ATOM 703 O O . ALA A 1 94 ? 11.078 -18.641 -3.977 1 97.81 94 ALA A O 1
ATOM 704 N N . VAL A 1 95 ? 9.305 -19.766 -3.178 1 96.62 95 VAL A N 1
ATOM 705 C CA . VAL A 1 95 ? 9.727 -21.109 -3.527 1 96.62 95 VAL A CA 1
ATOM 706 C C . VAL A 1 95 ? 8.641 -21.797 -4.355 1 96.62 95 VAL A C 1
ATOM 708 O O . VAL A 1 95 ? 7.488 -21.375 -4.352 1 96.62 95 VAL A O 1
ATOM 711 N N . PRO A 1 96 ? 9.008 -22.781 -5.062 1 93.19 96 PRO A N 1
ATOM 712 C CA . PRO A 1 96 ? 7.973 -23.531 -5.773 1 93.19 96 PRO A CA 1
ATOM 713 C C . PRO A 1 96 ? 6.895 -24.078 -4.84 1 93.19 96 PRO A C 1
ATOM 715 O O . PRO A 1 96 ? 7.172 -24.359 -3.672 1 93.19 96 PRO A O 1
ATOM 718 N N . SER A 1 97 ? 5.758 -24.234 -5.375 1 94.25 97 SER A N 1
ATOM 719 C CA . SER A 1 97 ? 4.586 -24.531 -4.559 1 94.25 97 SER A CA 1
ATOM 720 C C . SER A 1 97 ? 4.738 -25.875 -3.852 1 94.25 97 SER A C 1
ATOM 722 O O . SER A 1 97 ? 4.176 -26.094 -2.775 1 94.25 97 SER A O 1
ATOM 724 N N . PHE A 1 98 ? 5.496 -26.828 -4.418 1 92.19 98 PHE A N 1
ATOM 725 C CA . PHE A 1 98 ? 5.641 -28.141 -3.801 1 92.19 98 PHE A CA 1
ATOM 726 C C . PHE A 1 98 ? 6.426 -28.031 -2.498 1 92.19 98 PHE A C 1
ATOM 728 O O . PHE A 1 98 ? 6.379 -28.938 -1.667 1 92.19 98 PHE A O 1
ATOM 735 N N . ALA A 1 99 ? 7.145 -26.906 -2.324 1 95.19 99 ALA A N 1
ATOM 736 C CA . ALA A 1 99 ? 7.992 -26.75 -1.143 1 95.19 99 ALA A CA 1
ATOM 737 C C . ALA A 1 99 ? 7.25 -26.031 -0.025 1 95.19 99 ALA A C 1
ATOM 739 O O . ALA A 1 99 ? 7.73 -25.969 1.108 1 95.19 99 ALA A O 1
ATOM 740 N N . HIS A 1 100 ? 6.07 -25.469 -0.237 1 97.69 100 HIS A N 1
ATOM 741 C CA . HIS A 1 100 ? 5.352 -24.672 0.747 1 97.69 100 HIS A CA 1
ATOM 742 C C . HIS A 1 100 ? 5.137 -25.453 2.041 1 97.69 100 HIS A C 1
ATOM 744 O O . HIS A 1 100 ? 5.402 -24.938 3.129 1 97.69 100 HIS A O 1
ATOM 750 N N . GLY A 1 101 ? 4.691 -26.688 1.893 1 97.19 101 GLY A N 1
ATOM 751 C CA . GLY A 1 101 ? 4.375 -27.5 3.059 1 97.19 101 GLY A CA 1
ATOM 752 C C . GLY A 1 101 ? 5.562 -27.703 3.98 1 97.19 101 GLY A C 1
ATOM 753 O O . GLY A 1 101 ? 5.422 -27.641 5.203 1 97.19 101 GLY A O 1
ATOM 754 N N . GLN A 1 102 ? 6.711 -27.922 3.379 1 97.12 102 GLN A N 1
ATOM 755 C CA . GLN A 1 102 ? 7.934 -28.141 4.148 1 97.12 102 GLN A CA 1
ATOM 756 C C . GLN A 1 102 ? 8.25 -26.922 5.008 1 97.12 102 GLN A C 1
ATOM 758 O O . GLN A 1 102 ? 8.625 -27.047 6.172 1 97.12 102 GLN A O 1
ATOM 763 N N . TYR A 1 103 ? 8.117 -25.766 4.504 1 98.56 103 TYR A N 1
ATOM 764 C CA . TYR A 1 103 ? 8.398 -24.547 5.238 1 98.56 103 TYR A CA 1
ATOM 765 C C . TYR A 1 103 ? 7.363 -24.328 6.336 1 98.56 103 TYR A C 1
ATOM 767 O O . TYR A 1 103 ? 7.715 -23.984 7.469 1 98.56 103 TYR A O 1
ATOM 775 N N . PHE A 1 104 ? 6.066 -24.5 5.977 1 98.56 104 PHE A N 1
ATOM 776 C CA . PHE A 1 104 ? 5.02 -24.344 6.977 1 98.56 104 PHE A CA 1
ATOM 777 C C . PHE A 1 104 ? 5.277 -25.234 8.18 1 98.56 104 PHE A C 1
ATOM 779 O O . PHE A 1 104 ? 5.234 -24.781 9.328 1 98.56 104 PHE A O 1
ATOM 786 N N . GLU A 1 105 ? 5.605 -26.484 7.891 1 98.12 105 GLU A N 1
ATOM 787 C CA . GLU A 1 105 ? 5.855 -27.453 8.953 1 98.12 105 GLU A CA 1
ATOM 788 C C . GLU A 1 105 ? 7.055 -27.031 9.805 1 98.12 105 GLU A C 1
ATOM 790 O O . GLU A 1 105 ? 7.012 -27.125 11.031 1 98.12 105 GLU A O 1
ATOM 795 N N . ALA A 1 106 ? 8.062 -26.594 9.164 1 98.62 106 ALA A N 1
ATOM 796 C CA . ALA A 1 106 ? 9.289 -26.188 9.859 1 98.62 106 ALA A CA 1
ATOM 797 C C . ALA A 1 106 ? 9.055 -24.984 10.742 1 98.62 106 ALA A C 1
ATOM 799 O O . ALA A 1 106 ? 9.68 -24.844 11.797 1 98.62 106 ALA A O 1
ATOM 800 N N . PHE A 1 107 ? 8.203 -24.062 10.391 1 98.81 107 PHE A N 1
ATOM 801 C CA . PHE A 1 107 ? 7.996 -22.797 11.086 1 98.81 107 PHE A CA 1
ATOM 802 C C . PHE A 1 107 ? 7.02 -22.969 12.242 1 98.81 107 PHE A C 1
ATOM 804 O O . PHE A 1 107 ? 7 -22.156 13.172 1 98.81 107 PHE A O 1
ATOM 811 N N . TYR A 1 108 ? 6.164 -23.984 12.219 1 98.75 108 TYR A N 1
ATOM 812 C CA . TYR A 1 108 ? 5.039 -24.172 13.133 1 98.75 108 TYR A CA 1
ATOM 813 C C . TYR A 1 108 ? 5.477 -24 14.578 1 98.75 108 TYR A C 1
ATOM 815 O O . TYR A 1 108 ? 4.832 -23.266 15.336 1 98.75 108 TYR A O 1
ATOM 823 N N . PRO A 1 109 ? 6.633 -24.547 15 1 98.56 109 PRO A N 1
ATOM 824 C CA . PRO A 1 109 ? 7 -24.469 16.422 1 98.56 109 PRO A CA 1
ATOM 825 C C . PRO A 1 109 ? 7.379 -23.047 16.844 1 98.56 109 PRO A C 1
ATOM 827 O O . PRO A 1 109 ? 7.379 -22.734 18.031 1 98.56 109 PRO A O 1
ATOM 830 N N . TYR A 1 110 ? 7.68 -22.203 15.875 1 98.75 110 TYR A N 1
ATOM 831 C CA . TYR A 1 110 ? 8.367 -20.984 16.25 1 98.75 110 TYR A CA 1
ATOM 832 C C . TYR A 1 110 ? 7.547 -19.75 15.883 1 98.75 110 TYR A C 1
ATOM 834 O O . TYR A 1 110 ? 7.707 -18.688 16.484 1 98.75 110 TYR A O 1
ATOM 842 N N . ILE A 1 111 ? 6.676 -19.859 14.906 1 98.69 111 ILE A N 1
ATOM 843 C CA . ILE A 1 111 ? 5.992 -18.703 14.32 1 98.69 111 ILE A CA 1
ATOM 844 C C . ILE A 1 111 ? 5.109 -18.031 15.375 1 98.69 111 ILE A C 1
ATOM 846 O O . ILE A 1 111 ? 4.477 -18.719 16.188 1 98.69 111 ILE A O 1
ATOM 850 N N . LYS A 1 112 ? 5.043 -16.734 15.367 1 97.69 112 LYS A N 1
ATOM 851 C CA . LYS A 1 112 ? 4.32 -16 16.406 1 97.69 112 LYS A CA 1
ATOM 852 C C . LYS A 1 112 ? 2.998 -15.453 15.875 1 97.69 112 LYS A C 1
ATOM 854 O O . LYS A 1 112 ? 2.854 -15.234 14.672 1 97.69 112 LYS A O 1
ATOM 859 N N . PRO A 1 113 ? 2.064 -15.203 16.781 1 98.12 113 PRO A N 1
ATOM 860 C CA . PRO A 1 113 ? 0.787 -14.609 16.375 1 98.12 113 PRO A CA 1
ATOM 861 C C . PRO A 1 113 ? 0.96 -13.281 15.641 1 98.12 113 PRO A C 1
ATOM 863 O O . PRO A 1 113 ? 1.857 -12.5 15.977 1 98.12 113 PRO A O 1
ATOM 866 N N . GLY A 1 114 ? 0.127 -13.055 14.648 1 97.81 114 GLY A N 1
ATOM 867 C CA . GLY A 1 114 ? 0.137 -11.789 13.938 1 97.81 114 GLY A CA 1
ATOM 868 C C . GLY A 1 114 ? 1.017 -11.805 12.703 1 97.81 114 GLY A C 1
ATOM 869 O O . GLY A 1 114 ? 0.982 -10.875 11.898 1 97.81 114 GLY A O 1
ATOM 870 N N . THR A 1 115 ? 1.803 -12.93 12.484 1 98.75 115 THR A N 1
ATOM 871 C CA . THR A 1 115 ? 2.711 -13.008 11.344 1 98.75 115 THR A CA 1
ATOM 872 C C . THR A 1 115 ? 1.931 -13.109 10.039 1 98.75 115 THR A C 1
ATOM 874 O O . THR A 1 115 ? 0.94 -13.836 9.953 1 98.75 115 THR A O 1
ATOM 877 N N . ILE A 1 116 ? 2.316 -12.32 9.102 1 98.88 116 ILE A N 1
ATOM 878 C CA . ILE A 1 116 ? 1.81 -12.414 7.738 1 98.88 116 ILE A CA 1
ATOM 879 C C . ILE A 1 116 ? 2.652 -13.406 6.941 1 98.88 116 ILE A C 1
ATOM 881 O O . ILE A 1 116 ? 3.875 -13.266 6.863 1 98.88 116 ILE A O 1
ATOM 885 N N . VAL A 1 117 ? 2.031 -14.406 6.41 1 98.94 117 VAL A N 1
ATOM 886 C CA . VAL A 1 117 ? 2.699 -15.398 5.582 1 98.94 117 VAL A CA 1
ATOM 887 C C . VAL A 1 117 ? 2.195 -15.297 4.145 1 98.94 117 VAL A C 1
ATOM 889 O O . VAL A 1 117 ? 1.06 -15.68 3.848 1 98.94 117 VAL A O 1
ATOM 892 N N . ALA A 1 118 ? 3.057 -14.828 3.25 1 98.94 118 ALA A N 1
ATOM 893 C CA . ALA A 1 118 ? 2.65 -14.57 1.872 1 98.94 118 ALA A CA 1
ATOM 894 C C . ALA A 1 118 ? 3.342 -15.531 0.906 1 98.94 118 ALA A C 1
ATOM 896 O O . ALA A 1 118 ? 4.562 -15.703 0.96 1 98.94 118 ALA A O 1
ATOM 897 N N . CYS A 1 119 ? 2.568 -16.109 0.067 1 98.62 119 CYS A N 1
ATOM 898 C CA . CYS A 1 119 ? 3.1 -16.984 -0.973 1 98.62 119 CYS A CA 1
ATOM 899 C C . CYS A 1 119 ? 3.021 -16.312 -2.34 1 98.62 119 CYS A C 1
ATOM 901 O O . CYS A 1 119 ? 1.943 -15.898 -2.773 1 98.62 119 CYS A O 1
ATOM 903 N N . MET A 1 120 ? 4.152 -16.266 -2.975 1 97.06 120 MET A N 1
ATOM 904 C CA . MET A 1 120 ? 4.238 -15.641 -4.293 1 97.06 120 MET A CA 1
ATOM 905 C C . MET A 1 120 ? 4.816 -16.609 -5.316 1 97.06 120 MET A C 1
ATOM 907 O O . MET A 1 120 ? 6.031 -16.672 -5.5 1 97.06 120 MET A O 1
ATOM 911 N N . PRO A 1 121 ? 4.051 -17.312 -6.152 1 95.94 121 PRO A N 1
ATOM 912 C CA . PRO A 1 121 ? 2.594 -17.375 -6.035 1 95.94 121 PRO A CA 1
ATOM 913 C C . PRO A 1 121 ? 2.129 -18.438 -5.051 1 95.94 121 PRO A C 1
ATOM 915 O O . PRO A 1 121 ? 2.928 -19.281 -4.617 1 95.94 121 PRO A O 1
ATOM 918 N N . ALA A 1 122 ? 0.889 -18.391 -4.719 1 96.31 122 ALA A N 1
ATOM 919 C CA . ALA A 1 122 ? 0.305 -19.359 -3.805 1 96.31 122 ALA A CA 1
ATOM 920 C C . ALA A 1 122 ? -0.063 -20.656 -4.535 1 96.31 122 ALA A C 1
ATOM 922 O O . ALA A 1 122 ? -0.035 -21.734 -3.949 1 96.31 122 ALA A O 1
ATOM 923 N N . ARG A 1 123 ? -0.406 -20.5 -5.781 1 94.5 123 ARG A N 1
ATOM 924 C CA . ARG A 1 123 ? -1.001 -21.594 -6.543 1 94.5 123 ARG A CA 1
ATOM 925 C C . ARG A 1 123 ? -2.309 -22.047 -5.91 1 94.5 123 ARG A C 1
ATOM 927 O O . ARG A 1 123 ? -3.094 -21.234 -5.426 1 94.5 123 ARG A O 1
ATOM 934 N N . SER A 1 124 ? -2.682 -23.328 -6.145 1 97.69 124 SER A N 1
ATOM 935 C CA . SER A 1 124 ? -4.012 -23.719 -5.688 1 97.69 124 SER A CA 1
ATOM 936 C C . SER A 1 124 ? -3.949 -24.391 -4.32 1 97.69 124 SER A C 1
ATOM 938 O O . SER A 1 124 ? -3.066 -25.203 -4.062 1 97.69 124 SER A O 1
ATOM 940 N N . GLY A 1 125 ? -4.828 -23.969 -3.451 1 97.69 125 GLY A N 1
ATOM 941 C CA . GLY A 1 125 ? -5.004 -24.625 -2.166 1 97.69 125 GLY A CA 1
ATOM 942 C C . GLY A 1 125 ? -3.949 -24.234 -1.148 1 97.69 125 GLY A C 1
ATOM 943 O O . GLY A 1 125 ? -3.764 -24.922 -0.145 1 97.69 125 GLY A O 1
ATOM 944 N N . GLY A 1 126 ? -3.258 -23.172 -1.416 1 97.5 126 GLY A N 1
ATOM 945 C CA . GLY A 1 126 ? -2.205 -22.75 -0.504 1 97.5 126 GLY A CA 1
ATOM 946 C C . GLY A 1 126 ? -2.709 -22.453 0.896 1 97.5 126 GLY A C 1
ATOM 947 O O . GLY A 1 126 ? -2.051 -22.797 1.883 1 97.5 126 GLY A O 1
ATOM 948 N N . ASP A 1 127 ? -3.859 -21.859 0.99 1 97.69 127 ASP A N 1
ATOM 949 C CA . ASP A 1 127 ? -4.434 -21.484 2.281 1 97.69 127 ASP A CA 1
ATOM 950 C C . ASP A 1 127 ? -4.879 -22.719 3.057 1 97.69 127 ASP A C 1
ATOM 952 O O . ASP A 1 127 ? -4.762 -22.781 4.281 1 97.69 127 ASP A O 1
ATOM 956 N N . ILE A 1 128 ? -5.32 -23.75 2.35 1 97.75 128 ILE A N 1
ATOM 957 C CA . ILE A 1 128 ? -5.746 -25 2.982 1 97.75 128 ILE A CA 1
ATOM 958 C C . ILE A 1 128 ? -4.527 -25.734 3.523 1 97.75 128 ILE A C 1
ATOM 960 O O . ILE A 1 128 ? -4.539 -26.219 4.664 1 97.75 128 ILE A O 1
ATOM 964 N N . LEU A 1 129 ? -3.531 -25.812 2.654 1 97.81 129 LEU A N 1
ATOM 965 C CA . LEU A 1 129 ? -2.283 -26.438 3.1 1 97.81 129 LEU A CA 1
ATOM 966 C C . LEU A 1 129 ? -1.732 -25.719 4.324 1 97.81 129 LEU A C 1
ATOM 968 O O . LEU A 1 129 ? -1.36 -26.359 5.312 1 97.81 129 LEU A O 1
ATOM 972 N N . PHE A 1 130 ? -1.717 -24.422 4.309 1 98.31 130 PHE A N 1
ATOM 973 C CA . PHE A 1 130 ? -1.228 -23.578 5.402 1 98.31 130 PHE A CA 1
ATOM 974 C C . PHE A 1 130 ? -2.01 -23.859 6.68 1 98.31 130 PHE A C 1
ATOM 976 O O . PHE A 1 130 ? -1.418 -24.078 7.738 1 98.31 130 PHE A O 1
ATOM 983 N N . ALA A 1 131 ? -3.309 -23.766 6.559 1 97.69 131 ALA A N 1
ATOM 984 C CA . ALA A 1 131 ? -4.164 -24 7.719 1 97.69 131 ALA A CA 1
ATOM 985 C C . ALA A 1 131 ? -3.914 -25.391 8.312 1 97.69 131 ALA A C 1
ATOM 987 O O . ALA A 1 131 ? -3.869 -25.547 9.539 1 97.69 131 ALA A O 1
ATOM 988 N N . SER A 1 132 ? -3.746 -26.375 7.469 1 97.19 132 SER A N 1
ATOM 989 C CA . SER A 1 132 ? -3.523 -27.734 7.934 1 97.19 132 SER A CA 1
ATOM 990 C C . SER A 1 132 ? -2.207 -27.859 8.703 1 97.19 132 SER A C 1
ATOM 992 O O . SER A 1 132 ? -2.117 -28.594 9.68 1 97.19 132 SER A O 1
ATOM 994 N N . LYS A 1 133 ? -1.196 -27.141 8.266 1 97.94 133 LYS A N 1
ATOM 995 C CA . LYS A 1 133 ? 0.129 -27.234 8.867 1 97.94 133 LYS A CA 1
ATOM 996 C C . LYS A 1 133 ? 0.229 -26.375 10.117 1 97.94 133 LYS A C 1
ATOM 998 O O . LYS A 1 133 ? 0.934 -26.719 11.07 1 97.94 133 LYS A O 1
ATOM 1003 N N . MET A 1 134 ? -0.527 -25.297 10.156 1 98.06 134 MET A N 1
ATOM 1004 C CA . MET A 1 134 ? -0.434 -24.344 11.266 1 98.06 134 MET A CA 1
ATOM 1005 C C . MET A 1 134 ? -1.418 -24.703 12.375 1 98.06 134 MET A C 1
ATOM 1007 O O . MET A 1 134 ? -1.307 -24.219 13.492 1 98.06 134 MET A O 1
ATOM 1011 N N . LYS A 1 135 ? -2.426 -25.531 12.055 1 96.5 135 LYS A N 1
ATOM 1012 C CA . LYS A 1 135 ? -3.365 -26.062 13.039 1 96.5 135 LYS A CA 1
ATOM 1013 C C . LYS A 1 135 ? -4.02 -24.938 13.836 1 96.5 135 LYS A C 1
ATOM 1015 O O . LYS A 1 135 ? -4.578 -24 13.266 1 96.5 135 LYS A O 1
ATOM 1020 N N . GLU A 1 136 ? -3.885 -24.875 15.125 1 96.5 136 GLU A N 1
ATOM 1021 C CA . GLU A 1 136 ? -4.566 -23.953 16.016 1 96.5 136 GLU A CA 1
ATOM 1022 C C . GLU A 1 136 ? -3.998 -22.531 15.875 1 96.5 136 GLU A C 1
ATOM 1024 O O . GLU A 1 136 ? -4.633 -21.562 16.281 1 96.5 136 GLU A O 1
ATOM 1029 N N . LYS A 1 137 ? -2.861 -22.438 15.281 1 97.81 137 LYS A N 1
ATOM 1030 C CA . LYS A 1 137 ? -2.229 -21.125 15.172 1 97.81 137 LYS A CA 1
ATOM 1031 C C . LYS A 1 137 ? -2.754 -20.359 13.961 1 97.81 137 LYS A C 1
ATOM 1033 O O . LYS A 1 137 ? -2.549 -19.156 13.844 1 97.81 137 LYS A O 1
ATOM 1038 N N . ALA A 1 138 ? -3.4 -21.031 13.086 1 97.12 138 ALA A N 1
ATOM 1039 C CA . ALA A 1 138 ? -3.762 -20.469 11.781 1 97.12 138 ALA A CA 1
ATOM 1040 C C . ALA A 1 138 ? -4.578 -19.188 11.945 1 97.12 138 ALA A C 1
ATOM 1042 O O . ALA A 1 138 ? -4.352 -18.203 11.234 1 97.12 138 ALA A O 1
ATOM 1043 N N . ASP A 1 139 ? -5.434 -19.141 12.922 1 94.81 139 ASP A N 1
ATOM 1044 C CA . ASP A 1 139 ? -6.363 -18.031 13.07 1 94.81 139 ASP A CA 1
ATOM 1045 C C . ASP A 1 139 ? -5.648 -16.781 13.57 1 94.81 139 ASP A C 1
ATOM 1047 O O . ASP A 1 139 ? -6.16 -15.664 13.438 1 94.81 139 ASP A O 1
ATOM 1051 N N . SER A 1 140 ? -4.527 -16.984 14.18 1 97.69 140 SER A N 1
ATOM 1052 C CA . SER A 1 140 ? -3.768 -15.852 14.703 1 97.69 140 SER A CA 1
ATOM 1053 C C . SER A 1 140 ? -2.797 -15.312 13.656 1 97.69 140 SER A C 1
ATOM 1055 O O . SER A 1 140 ? -2.113 -14.312 13.898 1 97.69 140 SER A O 1
ATOM 1057 N N . LEU A 1 141 ? -2.721 -15.992 12.508 1 98.44 141 LEU A N 1
ATOM 1058 C CA . LEU A 1 141 ? -1.84 -15.625 11.406 1 98.44 141 LEU A CA 1
ATOM 1059 C C . LEU A 1 141 ? -2.645 -15.117 10.211 1 98.44 141 LEU A C 1
ATOM 1061 O O . LEU A 1 141 ? -3.877 -15.18 10.219 1 98.44 141 LEU A O 1
ATOM 1065 N N . ALA A 1 142 ? -1.986 -14.531 9.289 1 98.62 142 ALA A N 1
ATOM 1066 C CA . ALA A 1 142 ? -2.6 -14.141 8.023 1 98.62 142 ALA A CA 1
ATOM 1067 C C . ALA A 1 142 ? -1.914 -14.828 6.844 1 98.62 142 ALA A C 1
ATOM 1069 O O . ALA A 1 142 ? -0.722 -14.617 6.605 1 98.62 142 ALA A O 1
ATOM 1070 N N . PHE A 1 143 ? -2.635 -15.672 6.18 1 98.75 143 PHE A N 1
ATOM 1071 C CA . PHE A 1 143 ? -2.123 -16.25 4.941 1 98.75 143 PHE A CA 1
ATOM 1072 C C . PHE A 1 143 ? -2.492 -15.375 3.748 1 98.75 143 PHE A C 1
ATOM 1074 O O . PHE A 1 143 ? -3.666 -15.07 3.533 1 98.75 143 PHE A O 1
ATOM 1081 N N . VAL A 1 144 ? -1.524 -15.008 2.979 1 98.88 144 VAL A N 1
ATOM 1082 C CA . VAL A 1 144 ? -1.744 -14.219 1.774 1 98.88 144 VAL A CA 1
ATOM 1083 C C . VAL A 1 144 ? -1.365 -15.031 0.541 1 98.88 144 VAL A C 1
ATOM 1085 O O . VAL A 1 144 ? -0.2 -15.391 0.362 1 98.88 144 VAL A O 1
ATOM 1088 N N . GLY A 1 145 ? -2.367 -15.297 -0.302 1 98.75 145 GLY A N 1
ATOM 1089 C CA . GLY A 1 145 ? -2.111 -15.93 -1.585 1 98.75 145 GLY A CA 1
ATOM 1090 C C . GLY A 1 145 ? -2.045 -14.945 -2.736 1 98.75 145 GLY A C 1
ATOM 1091 O O . GLY A 1 145 ? -3.061 -14.367 -3.125 1 98.75 145 GLY A O 1
ATOM 1092 N N . PHE A 1 146 ? -0.841 -14.766 -3.32 1 98.56 146 PHE A N 1
ATOM 1093 C CA . PHE A 1 146 ? -0.699 -14.008 -4.555 1 98.56 146 PHE A CA 1
ATOM 1094 C C . PHE A 1 146 ? -1 -14.883 -5.77 1 98.56 146 PHE A C 1
ATOM 1096 O O . PHE A 1 146 ? -0.635 -16.062 -5.797 1 98.56 146 PHE A O 1
ATOM 1103 N N . GLU A 1 147 ? -1.587 -14.32 -6.801 1 96.75 147 GLU A N 1
ATOM 1104 C CA . GLU A 1 147 ? -1.923 -15.062 -8.008 1 96.75 147 GLU A CA 1
ATOM 1105 C C . GLU A 1 147 ? -0.669 -15.414 -8.805 1 96.75 147 GLU A C 1
ATOM 1107 O O . GLU A 1 147 ? -0.65 -16.406 -9.531 1 96.75 147 GLU A O 1
ATOM 1112 N N . THR A 1 148 ? 0.3 -14.578 -8.719 1 94.88 148 THR A N 1
ATOM 1113 C CA . THR A 1 148 ? 1.532 -14.727 -9.484 1 94.88 148 THR A CA 1
ATOM 1114 C C . THR A 1 148 ? 2.689 -14.016 -8.797 1 94.88 148 THR A C 1
ATOM 1116 O O . THR A 1 148 ? 2.537 -13.508 -7.68 1 94.88 148 THR A O 1
ATOM 1119 N N . LEU A 1 149 ? 3.84 -14.102 -9.391 1 95.62 149 LEU A N 1
ATOM 1120 C CA . LEU A 1 149 ? 5.016 -13.375 -8.922 1 95.62 149 LEU A CA 1
ATOM 1121 C C . LEU A 1 149 ? 4.984 -11.922 -9.398 1 95.62 149 LEU A C 1
ATOM 1123 O O . LEU A 1 149 ? 4.629 -11.648 -10.547 1 95.62 149 LEU A O 1
ATOM 1127 N N . PRO A 1 150 ? 5.398 -10.984 -8.586 1 95.62 150 PRO A N 1
ATOM 1128 C CA . PRO A 1 150 ? 5.379 -9.57 -8.961 1 95.62 150 PRO A CA 1
ATOM 1129 C C . PRO A 1 150 ? 6.344 -9.242 -10.094 1 95.62 150 PRO A C 1
ATOM 1131 O O . PRO A 1 150 ? 6.152 -8.258 -10.812 1 95.62 150 PRO A O 1
ATOM 1134 N N . TRP A 1 151 ? 7.395 -10.156 -10.336 1 95.06 151 TRP A N 1
ATOM 1135 C CA . TRP A 1 151 ? 8.516 -9.742 -11.172 1 95.06 151 TRP A CA 1
ATOM 1136 C C . TRP A 1 151 ? 8.844 -10.805 -12.219 1 95.06 151 TRP A C 1
ATOM 1138 O O . TRP A 1 151 ? 8.688 -12 -11.961 1 95.06 151 TRP A O 1
ATOM 1148 N N . ALA A 1 152 ? 9.195 -10.32 -13.383 1 91.31 152 ALA A N 1
ATOM 1149 C CA . ALA A 1 152 ? 10.188 -11.062 -14.148 1 91.31 152 ALA A CA 1
ATOM 1150 C C . ALA A 1 152 ? 11.609 -10.711 -13.703 1 91.31 152 ALA A C 1
ATOM 1152 O O . ALA A 1 152 ? 12.008 -9.547 -13.742 1 91.31 152 ALA A O 1
ATOM 1153 N N . CYS A 1 153 ? 12.375 -11.766 -13.18 1 94.5 153 CYS A N 1
ATOM 1154 C CA . CYS A 1 153 ? 13.664 -11.43 -12.578 1 94.5 153 CYS A CA 1
ATOM 1155 C C . CYS A 1 153 ? 14.641 -12.594 -12.695 1 94.5 153 CYS A C 1
ATOM 1157 O O . CYS A 1 153 ? 14.25 -13.711 -13.039 1 94.5 153 CYS A O 1
ATOM 1159 N N . ARG A 1 154 ? 15.938 -12.258 -12.508 1 95.31 154 ARG A N 1
ATOM 1160 C CA . ARG A 1 154 ? 17 -13.25 -12.539 1 95.31 154 ARG A CA 1
ATOM 1161 C C . ARG A 1 154 ? 18.219 -12.781 -11.734 1 95.31 154 ARG A C 1
ATOM 1163 O O . ARG A 1 154 ? 18.484 -11.586 -11.664 1 95.31 154 ARG A O 1
ATOM 1170 N N . PHE A 1 155 ? 18.859 -13.703 -11.148 1 93.75 155 PHE A N 1
ATOM 1171 C CA . PHE A 1 155 ? 20.172 -13.344 -10.617 1 93.75 155 PHE A CA 1
ATOM 1172 C C . PHE A 1 155 ? 21.234 -13.398 -11.711 1 93.75 155 PHE A C 1
ATOM 1174 O O . PHE A 1 155 ? 21.188 -14.266 -12.586 1 93.75 155 PHE A O 1
ATOM 1181 N N . THR A 1 156 ? 22.094 -12.453 -11.742 1 91.44 156 THR A N 1
ATOM 1182 C CA . THR A 1 156 ? 23.219 -12.43 -12.68 1 91.44 156 THR A CA 1
ATOM 1183 C C . THR A 1 156 ? 24.484 -13.008 -12.039 1 91.44 156 THR A C 1
ATOM 1185 O O . THR A 1 156 ? 25.344 -13.547 -12.727 1 91.44 156 THR A O 1
ATOM 1188 N N . GLU A 1 157 ? 24.656 -12.82 -10.773 1 92.69 157 GLU A N 1
ATOM 1189 C CA . GLU A 1 157 ? 25.625 -13.484 -9.906 1 92.69 157 GLU A CA 1
ATOM 1190 C C . GLU A 1 157 ? 24.969 -14.016 -8.641 1 92.69 157 GLU A C 1
ATOM 1192 O O . GLU A 1 157 ? 24.625 -13.25 -7.738 1 92.69 157 GLU A O 1
ATOM 1197 N N . TRP A 1 158 ? 24.844 -15.289 -8.602 1 93.25 158 TRP A N 1
ATOM 1198 C CA . TRP A 1 158 ? 24.047 -15.914 -7.555 1 93.25 158 TRP A CA 1
ATOM 1199 C C . TRP A 1 158 ? 24.484 -15.438 -6.172 1 93.25 158 TRP A C 1
ATOM 1201 O O . TRP A 1 158 ? 25.672 -15.445 -5.855 1 93.25 158 TRP A O 1
ATOM 1211 N N . GLY A 1 159 ? 23.578 -14.977 -5.43 1 92.19 159 GLY A N 1
ATOM 1212 C CA . GLY A 1 159 ? 23.797 -14.578 -4.047 1 92.19 159 GLY A CA 1
ATOM 1213 C C . GLY A 1 159 ? 24.312 -13.164 -3.906 1 92.19 159 GLY A C 1
ATOM 1214 O O . GLY A 1 159 ? 24.375 -12.633 -2.799 1 92.19 159 GLY A O 1
ATOM 1215 N N . LYS A 1 160 ? 24.594 -12.5 -5.082 1 92.19 160 LYS A N 1
ATOM 1216 C CA . LYS A 1 160 ? 25.25 -11.195 -5.008 1 92.19 160 LYS A CA 1
ATOM 1217 C C . LYS A 1 160 ? 24.469 -10.156 -5.805 1 92.19 160 LYS A C 1
ATOM 1219 O O . LYS A 1 160 ? 24.281 -9.023 -5.344 1 92.19 160 LYS A O 1
ATOM 1224 N N . ARG A 1 161 ? 24.109 -10.625 -7.02 1 94.19 161 ARG A N 1
ATOM 1225 C CA . ARG A 1 161 ? 23.5 -9.664 -7.926 1 94.19 161 ARG A CA 1
ATOM 1226 C C . ARG A 1 161 ? 22.234 -10.242 -8.578 1 94.19 161 ARG A C 1
ATOM 1228 O O . ARG A 1 161 ? 22.25 -11.383 -9.047 1 94.19 161 ARG A O 1
ATOM 1235 N N . ALA A 1 162 ? 21.188 -9.477 -8.516 1 95.94 162 ALA A N 1
ATOM 1236 C CA . ALA A 1 162 ? 19.938 -9.828 -9.188 1 95.94 162 ALA A CA 1
ATOM 1237 C C . ALA A 1 162 ? 19.375 -8.625 -9.938 1 95.94 162 ALA A C 1
ATOM 1239 O O . ALA A 1 162 ? 19.797 -7.488 -9.719 1 95.94 162 ALA A O 1
ATOM 1240 N N . THR A 1 163 ? 18.531 -8.922 -10.914 1 96.25 163 THR A N 1
ATOM 1241 C CA . THR A 1 163 ? 17.938 -7.883 -11.758 1 96.25 163 THR A CA 1
ATOM 1242 C C . THR A 1 163 ? 16.438 -8.125 -11.945 1 96.25 163 THR A C 1
ATOM 1244 O O . THR A 1 163 ? 16.016 -9.258 -12.18 1 96.25 163 THR A O 1
ATOM 1247 N N . ILE A 1 164 ? 15.719 -7.07 -11.742 1 94.69 164 ILE A N 1
ATOM 1248 C CA . ILE A 1 164 ? 14.32 -7.082 -12.148 1 94.69 164 ILE A CA 1
ATOM 1249 C C . ILE A 1 164 ? 14.195 -6.629 -13.602 1 94.69 164 ILE A C 1
ATOM 1251 O O . ILE A 1 164 ? 14.508 -5.48 -13.93 1 94.69 164 ILE A O 1
ATOM 1255 N N . LEU A 1 165 ? 13.734 -7.531 -14.406 1 91.88 165 LEU A N 1
ATOM 1256 C CA . LEU A 1 165 ? 13.57 -7.242 -15.828 1 91.88 165 LEU A CA 1
ATOM 1257 C C . LEU A 1 165 ? 12.281 -6.473 -16.078 1 91.88 165 LEU A C 1
ATOM 1259 O O . LEU A 1 165 ? 12.227 -5.625 -16.969 1 91.88 165 LEU A O 1
ATOM 1263 N N . GLY A 1 166 ? 11.328 -6.773 -15.312 1 91.25 166 GLY A N 1
ATOM 1264 C CA . GLY A 1 166 ? 10.031 -6.117 -15.375 1 91.25 166 GLY A CA 1
ATOM 1265 C C . GLY A 1 166 ? 9.18 -6.352 -14.141 1 91.25 166 GLY A C 1
ATOM 1266 O O . GLY A 1 166 ? 9.305 -7.387 -13.484 1 91.25 166 GLY A O 1
ATOM 1267 N N . THR A 1 167 ? 8.367 -5.398 -13.836 1 93.25 167 THR A N 1
ATOM 1268 C CA . THR A 1 167 ? 7.43 -5.484 -12.727 1 93.25 167 THR A CA 1
ATOM 1269 C C . THR A 1 167 ? 5.988 -5.395 -13.227 1 93.25 167 THR A C 1
ATOM 1271 O O . THR A 1 167 ? 5.676 -4.578 -14.094 1 93.25 167 THR A O 1
ATOM 1274 N N . LYS A 1 168 ? 5.105 -6.207 -12.703 1 91.69 168 LYS A N 1
ATOM 1275 C CA . LYS A 1 168 ? 3.688 -6.148 -13.047 1 91.69 168 LYS A CA 1
ATOM 1276 C C . LYS A 1 168 ? 3.053 -4.852 -12.555 1 91.69 168 LYS A C 1
ATOM 1278 O O . LYS A 1 168 ? 3.463 -4.305 -11.531 1 91.69 168 LYS A O 1
ATOM 1283 N N . GLY A 1 169 ? 2.008 -4.422 -13.375 1 92.19 169 GLY A N 1
ATOM 1284 C CA . GLY A 1 169 ? 1.282 -3.234 -12.945 1 92.19 169 GLY A CA 1
ATOM 1285 C C . GLY A 1 169 ? 0.402 -3.477 -11.734 1 92.19 169 GLY A C 1
ATOM 1286 O O . GLY A 1 169 ? 0.379 -2.666 -10.805 1 92.19 169 GLY A O 1
ATOM 1287 N N . GLN A 1 170 ? -0.313 -4.555 -11.812 1 94.44 170 GLN A N 1
ATOM 1288 C CA . GLN A 1 170 ? -1.211 -4.988 -10.742 1 94.44 170 GLN A CA 1
ATOM 1289 C C . GLN A 1 170 ? -1.082 -6.484 -10.484 1 94.44 170 GLN A C 1
ATOM 1291 O O . GLN A 1 170 ? -0.669 -7.238 -11.367 1 94.44 170 GLN A O 1
ATOM 1296 N N . ILE A 1 171 ? -1.407 -6.84 -9.25 1 96.5 171 ILE A N 1
ATOM 1297 C CA . ILE A 1 171 ? -1.392 -8.25 -8.883 1 96.5 171 ILE A CA 1
ATOM 1298 C C . ILE A 1 171 ? -2.492 -8.539 -7.863 1 96.5 171 ILE A C 1
ATOM 1300 O O . ILE A 1 171 ? -2.723 -7.738 -6.953 1 96.5 171 ILE A O 1
ATOM 1304 N N . LEU A 1 172 ? -3.189 -9.641 -8.016 1 97.31 172 LEU A N 1
ATOM 1305 C CA . LEU A 1 172 ? -4.234 -10.031 -7.074 1 97.31 172 LEU A CA 1
ATOM 1306 C C . LEU A 1 172 ? -3.639 -10.75 -5.871 1 97.31 172 LEU A C 1
ATOM 1308 O O . LEU A 1 172 ? -2.711 -11.547 -6.016 1 97.31 172 LEU A O 1
ATOM 1312 N N . ALA A 1 173 ? -4.148 -10.477 -4.719 1 98.31 173 ALA A N 1
ATOM 1313 C CA . ALA A 1 173 ? -3.852 -11.195 -3.486 1 98.31 173 ALA A CA 1
ATOM 1314 C C . ALA A 1 173 ? -5.113 -11.398 -2.652 1 98.31 173 ALA A C 1
ATOM 1316 O O . ALA A 1 173 ? -5.988 -10.531 -2.619 1 98.31 173 ALA A O 1
ATOM 1317 N N . ALA A 1 174 ? -5.227 -12.484 -2.016 1 98.31 174 ALA A N 1
ATOM 1318 C CA . ALA A 1 174 ? -6.305 -12.766 -1.072 1 98.31 174 ALA A CA 1
ATOM 1319 C C . ALA A 1 174 ? -5.75 -13.172 0.291 1 98.31 174 ALA A C 1
ATOM 1321 O O . ALA A 1 174 ? -4.637 -13.688 0.385 1 98.31 174 ALA A O 1
ATOM 1322 N N . VAL A 1 175 ? -6.512 -12.883 1.31 1 98.38 175 VAL A N 1
ATOM 1323 C CA . VAL A 1 175 ? -6.023 -13.094 2.668 1 98.38 175 VAL A CA 1
ATOM 1324 C C . VAL A 1 175 ? -7.008 -13.961 3.443 1 98.38 175 VAL A C 1
ATOM 1326 O O . VAL A 1 175 ? -8.219 -13.742 3.379 1 98.38 175 VAL A O 1
ATOM 1329 N N . THR A 1 176 ? -6.543 -15.008 4.098 1 97.56 176 THR A N 1
ATOM 1330 C CA . THR A 1 176 ? -7.301 -15.812 5.047 1 97.56 176 THR A CA 1
ATOM 1331 C C . THR A 1 176 ? -6.691 -15.719 6.441 1 97.56 176 THR A C 1
ATOM 1333 O O . THR A 1 176 ? -5.516 -16.031 6.637 1 97.56 176 THR A O 1
ATOM 1336 N N . PRO A 1 177 ? -7.414 -15.266 7.449 1 96.19 177 PRO A N 1
ATOM 1337 C CA . PRO A 1 177 ? -8.812 -14.836 7.395 1 96.19 177 PRO A CA 1
ATOM 1338 C C . PRO A 1 177 ? -8.984 -13.43 6.82 1 96.19 177 PRO A C 1
ATOM 1340 O O . PRO A 1 177 ? -8.055 -12.625 6.879 1 96.19 177 PRO A O 1
ATOM 1343 N N . GLU A 1 178 ? -10.18 -13.141 6.316 1 94.25 178 GLU A N 1
ATOM 1344 C CA . GLU A 1 178 ? -10.453 -11.883 5.633 1 94.25 178 GLU A CA 1
ATOM 1345 C C . GLU A 1 178 ? -10.305 -10.695 6.582 1 94.25 178 GLU A C 1
ATOM 1347 O O . GLU A 1 178 ? -9.953 -9.594 6.156 1 94.25 178 GLU A O 1
ATOM 1352 N N . SER A 1 179 ? -10.523 -10.875 7.848 1 95.31 179 SER A N 1
ATOM 1353 C CA . SER A 1 179 ? -10.461 -9.805 8.844 1 95.31 179 SER A CA 1
ATOM 1354 C C . SER A 1 179 ? -9.07 -9.195 8.906 1 95.31 179 SER A C 1
ATOM 1356 O O . SER A 1 179 ? -8.891 -8.078 9.406 1 95.31 179 SER A O 1
ATOM 1358 N N . LYS A 1 180 ? -8.047 -9.875 8.398 1 97.06 180 LYS A N 1
ATOM 1359 C CA . LYS A 1 180 ? -6.664 -9.406 8.469 1 97.06 180 LYS A CA 1
ATOM 1360 C C . LYS A 1 180 ? -6.207 -8.844 7.121 1 97.06 180 LYS A C 1
ATOM 1362 O O . LYS A 1 180 ? -5.051 -8.445 6.965 1 97.06 180 LYS A O 1
ATOM 1367 N N . ALA A 1 181 ? -7.102 -8.719 6.176 1 97.62 181 ALA A N 1
ATOM 1368 C CA . ALA A 1 181 ? -6.754 -8.43 4.789 1 97.62 181 ALA A CA 1
ATOM 1369 C C . ALA A 1 181 ? -6.219 -7.004 4.645 1 97.62 181 ALA A C 1
ATOM 1371 O O . ALA A 1 181 ? -5.195 -6.781 3.996 1 97.62 181 ALA A O 1
ATOM 1372 N N . SER A 1 182 ? -6.883 -6.027 5.238 1 97 182 SER A N 1
ATOM 1373 C CA . SER A 1 182 ? -6.488 -4.633 5.07 1 97 182 SER A CA 1
ATOM 1374 C C . SER A 1 182 ? -5.047 -4.41 5.512 1 97 182 SER A C 1
ATOM 1376 O O . SER A 1 182 ? -4.242 -3.854 4.762 1 97 182 SER A O 1
ATOM 1378 N N . HIS A 1 183 ? -4.684 -4.895 6.676 1 97.75 183 HIS A N 1
ATOM 1379 C CA . HIS A 1 183 ? -3.344 -4.727 7.227 1 97.75 183 HIS A CA 1
ATOM 1380 C C . HIS A 1 183 ? -2.309 -5.488 6.406 1 97.75 183 HIS A C 1
ATOM 1382 O O . HIS A 1 183 ? -1.244 -4.957 6.09 1 97.75 183 HIS A O 1
ATOM 1388 N N . ALA A 1 184 ? -2.621 -6.711 6.055 1 98.69 184 ALA A N 1
ATOM 1389 C CA . ALA A 1 184 ? -1.682 -7.543 5.305 1 98.69 184 ALA A CA 1
ATOM 1390 C C . ALA A 1 184 ? -1.386 -6.938 3.936 1 98.69 184 ALA A C 1
ATOM 1392 O O . ALA A 1 184 ? -0.227 -6.867 3.52 1 98.69 184 ALA A O 1
ATOM 1393 N N . ILE A 1 185 ? -2.432 -6.496 3.293 1 98.62 185 ILE A N 1
ATOM 1394 C CA . ILE A 1 185 ? -2.277 -5.949 1.949 1 98.62 185 ILE A CA 1
ATOM 1395 C C . ILE A 1 185 ? -1.491 -4.645 2.01 1 98.62 185 ILE A C 1
ATOM 1397 O O . ILE A 1 185 ? -0.603 -4.406 1.188 1 98.62 185 ILE A O 1
ATOM 1401 N N . ALA A 1 186 ? -1.785 -3.809 2.971 1 98.38 186 ALA A N 1
ATOM 1402 C CA . ALA A 1 186 ? -1.032 -2.568 3.131 1 98.38 186 ALA A CA 1
ATOM 1403 C C . ALA A 1 186 ? 0.445 -2.852 3.389 1 98.38 186 ALA A C 1
ATOM 1405 O O . ALA A 1 186 ? 1.318 -2.197 2.814 1 98.38 186 ALA A O 1
ATOM 1406 N N . THR A 1 187 ? 0.706 -3.805 4.25 1 98.62 187 THR A N 1
ATOM 1407 C CA . THR A 1 187 ? 2.072 -4.188 4.59 1 98.62 187 THR A CA 1
ATOM 1408 C C . THR A 1 187 ? 2.824 -4.668 3.35 1 98.62 187 THR A C 1
ATOM 1410 O O . THR A 1 187 ? 3.939 -4.215 3.08 1 98.62 187 THR A O 1
ATOM 1413 N N . LEU A 1 188 ? 2.166 -5.488 2.59 1 98.88 188 LEU A N 1
ATOM 1414 C CA . LEU A 1 188 ? 2.816 -6.051 1.411 1 98.88 188 LEU A CA 1
ATOM 1415 C C . LEU A 1 188 ? 2.977 -4.992 0.325 1 98.88 188 LEU A C 1
ATOM 1417 O O . LEU A 1 188 ? 3.973 -4.988 -0.403 1 98.88 188 LEU A O 1
ATOM 1421 N N . GLN A 1 189 ? 1.981 -4.113 0.198 1 98.81 189 GLN A N 1
ATOM 1422 C CA . GLN A 1 189 ? 2.125 -2.994 -0.725 1 98.81 189 GLN A CA 1
ATOM 1423 C C . GLN A 1 189 ? 3.338 -2.141 -0.368 1 98.81 189 GLN A C 1
ATOM 1425 O O . GLN A 1 189 ? 4.102 -1.74 -1.248 1 98.81 189 GLN A O 1
ATOM 1430 N N . GLY A 1 190 ? 3.5 -1.913 0.909 1 98.31 190 GLY A N 1
ATOM 1431 C CA . GLY A 1 190 ? 4.641 -1.144 1.384 1 98.31 190 GLY A CA 1
ATOM 1432 C C . GLY A 1 190 ? 5.973 -1.82 1.113 1 98.31 190 GLY A C 1
ATOM 1433 O O . GLY A 1 190 ? 6.965 -1.151 0.822 1 98.31 190 GLY A O 1
ATOM 1434 N N . LEU A 1 191 ? 6 -3.098 1.216 1 98.25 191 LEU A N 1
ATOM 1435 C CA . LEU A 1 191 ? 7.223 -3.855 0.964 1 98.25 191 LEU A CA 1
ATOM 1436 C C . LEU A 1 191 ? 7.574 -3.842 -0.52 1 98.25 191 LEU A C 1
ATOM 1438 O O . LEU A 1 191 ? 8.727 -3.617 -0.886 1 98.25 191 LEU A O 1
ATOM 1442 N N . LEU A 1 192 ? 6.578 -3.953 -1.367 1 97.88 192 LEU A N 1
ATOM 1443 C CA . LEU A 1 192 ? 6.801 -4.152 -2.795 1 97.88 192 LEU A CA 1
ATOM 1444 C C . LEU A 1 192 ? 7.051 -2.822 -3.496 1 97.88 192 LEU A C 1
ATOM 1446 O O . LEU A 1 192 ? 7.719 -2.777 -4.531 1 97.88 192 LEU A O 1
ATOM 1450 N N . GLY A 1 193 ? 6.5 -1.741 -2.918 1 96.94 193 GLY A N 1
ATOM 1451 C CA . GLY A 1 193 ? 6.531 -0.458 -3.602 1 96.94 193 GLY A CA 1
ATOM 1452 C C . GLY A 1 193 ? 5.258 -0.153 -4.363 1 96.94 193 GLY A C 1
ATOM 1453 O O . GLY A 1 193 ? 4.227 -0.792 -4.141 1 96.94 193 GLY A O 1
ATOM 1454 N N . VAL A 1 194 ? 5.27 0.808 -5.266 1 97.56 194 VAL A N 1
ATOM 1455 C CA . VAL A 1 194 ? 4.086 1.282 -5.973 1 97.56 194 VAL A CA 1
ATOM 1456 C C . VAL A 1 194 ? 3.598 0.207 -6.941 1 97.56 194 VAL A C 1
ATOM 1458 O O . VAL A 1 194 ? 2.391 0.045 -7.145 1 97.56 194 VAL A O 1
ATOM 1461 N N . PHE A 1 195 ? 4.621 -0.453 -7.48 1 95.06 195 PHE A N 1
ATOM 1462 C CA . PHE A 1 195 ? 4.309 -1.545 -8.391 1 95.06 195 PHE A CA 1
ATOM 1463 C C . PHE A 1 195 ? 4.812 -2.873 -7.844 1 95.06 195 PHE A C 1
ATOM 1465 O O . PHE A 1 195 ? 5.934 -2.955 -7.332 1 95.06 195 PHE A O 1
ATOM 1472 N N . PRO A 1 196 ? 4.027 -3.926 -8.07 1 95.94 196 PRO A N 1
ATOM 1473 C CA . PRO A 1 196 ? 2.639 -3.875 -8.539 1 95.94 196 PRO A CA 1
ATOM 1474 C C . PRO A 1 196 ? 1.692 -3.279 -7.496 1 95.94 196 PRO A C 1
ATOM 1476 O O . PRO A 1 196 ? 1.981 -3.318 -6.297 1 95.94 196 PRO A O 1
ATOM 1479 N N . GLU A 1 197 ? 0.614 -2.719 -7.988 1 97.06 197 GLU A N 1
ATOM 1480 C CA . GLU A 1 197 ? -0.502 -2.477 -7.078 1 97.06 197 GLU A CA 1
ATOM 1481 C C . GLU A 1 197 ? -1.141 -3.787 -6.629 1 97.06 197 GLU A C 1
ATOM 1483 O O . GLU A 1 197 ? -1.526 -4.613 -7.457 1 97.06 197 GLU A O 1
ATOM 1488 N N . VAL A 1 198 ? -1.176 -3.99 -5.32 1 98.19 198 VAL A N 1
ATOM 1489 C CA . VAL A 1 198 ? -1.776 -5.207 -4.785 1 98.19 198 VAL A CA 1
ATOM 1490 C C . VAL A 1 198 ? -3.293 -5.043 -4.699 1 98.19 198 VAL A C 1
ATOM 1492 O O . VAL A 1 198 ? -3.795 -4.27 -3.879 1 98.19 198 VAL A O 1
ATOM 1495 N N . LEU A 1 199 ? -4.008 -5.727 -5.512 1 97.38 199 LEU A N 1
ATOM 1496 C CA . LEU A 1 199 ? -5.465 -5.699 -5.539 1 97.38 199 LEU A CA 1
ATOM 1497 C C . LEU A 1 199 ? -6.047 -6.816 -4.68 1 97.38 199 LEU A C 1
ATOM 1499 O O . LEU A 1 199 ? -5.711 -7.988 -4.867 1 97.38 199 LEU A O 1
ATOM 1503 N N . LYS A 1 200 ? -6.859 -6.441 -3.779 1 97.25 200 LYS A N 1
ATOM 1504 C CA . LYS A 1 200 ? -7.484 -7.422 -2.895 1 97.25 200 LYS A CA 1
ATOM 1505 C C . LYS A 1 200 ? -8.492 -8.281 -3.652 1 97.25 200 LYS A C 1
ATOM 1507 O O . LYS A 1 200 ? -9.453 -7.758 -4.23 1 97.25 200 LYS A O 1
ATOM 1512 N N . SER A 1 201 ? -8.234 -9.523 -3.719 1 97 201 SER A N 1
ATOM 1513 C CA . SER A 1 201 ? -9.242 -10.5 -4.125 1 97 201 SER A CA 1
ATOM 1514 C C . SER A 1 201 ? -10.117 -10.906 -2.947 1 97 201 SER A C 1
ATOM 1516 O O . SER A 1 201 ? -9.664 -10.945 -1.804 1 97 201 SER A O 1
ATOM 1518 N N . PRO A 1 202 ? -11.375 -11.273 -3.197 1 96.38 202 PRO A N 1
ATOM 1519 C CA . PRO A 1 202 ? -12.305 -11.562 -2.102 1 96.38 202 PRO A CA 1
ATOM 1520 C C . PRO A 1 202 ? -11.852 -12.742 -1.242 1 96.38 202 PRO A C 1
ATOM 1522 O O . PRO A 1 202 ? -12.102 -12.758 -0.034 1 96.38 202 PRO A O 1
ATOM 1525 N N . ASN A 1 203 ? -11.227 -13.711 -1.878 1 96.88 203 ASN A N 1
ATOM 1526 C CA . ASN A 1 203 ? -10.859 -14.906 -1.12 1 96.88 203 ASN A CA 1
ATOM 1527 C C . ASN A 1 203 ? -9.797 -15.727 -1.843 1 96.88 203 ASN A C 1
ATOM 1529 O O . ASN A 1 203 ? -9.625 -15.594 -3.055 1 96.88 203 ASN A O 1
ATOM 1533 N N . ASN A 1 204 ? -9.148 -16.625 -1.085 1 98 204 ASN A N 1
ATOM 1534 C CA . ASN A 1 204 ? -8.07 -17.438 -1.625 1 98 204 ASN A CA 1
ATOM 1535 C C . ASN A 1 204 ? -8.609 -18.547 -2.529 1 98 204 ASN A C 1
ATOM 1537 O O . ASN A 1 204 ? -7.883 -19.062 -3.391 1 98 204 ASN A O 1
ATOM 1541 N N . LEU A 1 205 ? -9.852 -18.953 -2.354 1 98.19 205 LEU A N 1
ATOM 1542 C CA . LEU A 1 205 ? -10.414 -19.938 -3.268 1 98.19 205 LEU A CA 1
ATOM 1543 C C . LEU A 1 205 ? -10.477 -19.391 -4.691 1 98.19 205 LEU A C 1
ATOM 1545 O O . LEU A 1 205 ? -10.188 -20.109 -5.648 1 98.19 205 LEU A O 1
ATOM 1549 N N . GLY A 1 206 ? -10.867 -18.141 -4.781 1 97.75 206 GLY A N 1
ATOM 1550 C CA . GLY A 1 206 ? -10.844 -17.5 -6.086 1 97.75 206 GLY A CA 1
ATOM 1551 C C . GLY A 1 206 ? -9.469 -17.516 -6.73 1 97.75 206 GLY A C 1
ATOM 1552 O O . GLY A 1 206 ? -9.336 -17.797 -7.922 1 97.75 206 GLY A O 1
ATOM 1553 N N . ILE A 1 207 ? -8.438 -17.266 -5.938 1 97.44 207 ILE A N 1
ATOM 1554 C CA . ILE A 1 207 ? -7.062 -17.281 -6.418 1 97.44 207 ILE A CA 1
ATOM 1555 C C . ILE A 1 207 ? -6.688 -18.703 -6.855 1 97.44 207 ILE A C 1
ATOM 1557 O O . ILE A 1 207 ? -6.059 -18.891 -7.895 1 97.44 207 ILE A O 1
ATOM 1561 N N . SER A 1 208 ? -7.113 -19.656 -6.078 1 98.06 208 SER A N 1
ATOM 1562 C CA . SER A 1 208 ? -6.805 -21.062 -6.352 1 98.06 208 SER A CA 1
ATOM 1563 C C . SER A 1 208 ? -7.434 -21.516 -7.664 1 98.06 208 SER A C 1
ATOM 1565 O O . SER A 1 208 ? -6.805 -22.219 -8.445 1 98.06 208 SER A O 1
ATOM 1567 N N . LEU A 1 209 ? -8.656 -21.047 -7.863 1 98.25 209 LEU A N 1
ATOM 1568 C CA . LEU A 1 209 ? -9.406 -21.531 -9.016 1 98.25 209 LEU A CA 1
ATOM 1569 C C . LEU A 1 209 ? -9.062 -20.719 -10.258 1 98.25 209 LEU A C 1
ATOM 1571 O O . LEU A 1 209 ? -9.312 -21.156 -11.383 1 98.25 209 LEU A O 1
ATOM 1575 N N . ARG A 1 210 ? -8.469 -19.578 -10.039 1 96.69 210 ARG A N 1
ATOM 1576 C CA . ARG A 1 210 ? -8.016 -18.719 -11.125 1 96.69 210 ARG A CA 1
ATOM 1577 C C . ARG A 1 210 ? -6.68 -19.188 -11.68 1 96.69 210 ARG A C 1
ATOM 1579 O O . ARG A 1 210 ? -6.281 -18.797 -12.773 1 96.69 210 ARG A O 1
ATOM 1586 N N . ASN A 1 211 ? -5.977 -20.047 -11.023 1 96.75 211 ASN A N 1
ATOM 1587 C CA . ASN A 1 211 ? -4.621 -20.484 -11.352 1 96.75 211 ASN A CA 1
ATOM 1588 C C . ASN A 1 211 ? -4.539 -21.031 -12.773 1 96.75 211 ASN A C 1
ATOM 1590 O O . ASN A 1 211 ? -4.98 -22.141 -13.039 1 96.75 211 ASN A O 1
ATOM 1594 N N . PRO A 1 212 ? -3.988 -20.266 -13.711 1 96 212 PRO A N 1
ATOM 1595 C CA . PRO A 1 212 ? -3.975 -20.734 -15.102 1 96 212 PRO A CA 1
ATOM 1596 C C . PRO A 1 212 ? -3.029 -21.906 -15.32 1 96 212 PRO A C 1
ATOM 1598 O O . PRO A 1 212 ? -3.234 -22.703 -16.234 1 96 212 PRO A O 1
ATOM 1601 N N . GLY A 1 213 ? -2.066 -22.031 -14.461 1 96 213 GLY A N 1
ATOM 1602 C CA . GLY A 1 213 ? -1.089 -23.109 -14.594 1 96 213 GLY A CA 1
ATOM 1603 C C . GLY A 1 213 ? -1.689 -24.484 -14.422 1 96 213 GLY A C 1
ATOM 1604 O O . GLY A 1 213 ? -1.191 -25.453 -14.992 1 96 213 GLY A O 1
ATOM 1605 N N . GLN A 1 214 ? -2.754 -24.516 -13.695 1 97.38 214 GLN A N 1
ATOM 1606 C CA . GLN A 1 214 ? -3.373 -25.828 -13.469 1 97.38 214 GLN A CA 1
ATOM 1607 C C . GLN A 1 214 ? -4.066 -26.328 -14.734 1 97.38 214 GLN A C 1
ATOM 1609 O O . GLN A 1 214 ? -4.273 -27.531 -14.891 1 97.38 214 GLN A O 1
ATOM 1614 N N . VAL A 1 215 ? -4.371 -25.359 -15.641 1 98.31 215 VAL A N 1
ATOM 1615 C CA . VAL A 1 215 ? -5.125 -25.688 -16.844 1 98.31 215 VAL A CA 1
ATOM 1616 C C . VAL A 1 215 ? -4.188 -25.719 -18.047 1 98.31 215 VAL A C 1
ATOM 1618 O O . VAL A 1 215 ? -4.109 -26.734 -18.75 1 98.31 215 VAL A O 1
ATOM 1621 N N . ILE A 1 216 ? -3.369 -24.703 -18.188 1 98.5 216 ILE A N 1
ATOM 1622 C CA . ILE A 1 216 ? -2.586 -24.5 -19.391 1 98.5 216 ILE A CA 1
ATOM 1623 C C . ILE A 1 216 ? -1.528 -25.594 -19.531 1 98.5 216 ILE A C 1
ATOM 1625 O O . ILE A 1 216 ? -1.482 -26.297 -20.531 1 98.5 216 ILE A O 1
ATOM 1629 N N . HIS A 1 217 ? -0.748 -25.828 -18.562 1 98.62 217 HIS A N 1
ATOM 1630 C CA . HIS A 1 217 ? 0.423 -26.688 -18.672 1 98.62 217 HIS A CA 1
ATOM 1631 C C . HIS A 1 217 ? 0.016 -28.156 -18.812 1 98.62 217 HIS A C 1
ATOM 1633 O O . HIS A 1 217 ? 0.339 -28.797 -19.812 1 98.62 217 HIS A O 1
ATOM 1639 N N . PRO A 1 218 ? -0.77 -28.609 -17.938 1 98.62 218 PRO A N 1
ATOM 1640 C CA . PRO A 1 218 ? -1.17 -30 -18.125 1 98.62 218 PRO A CA 1
ATOM 1641 C C . PRO A 1 218 ? -2.049 -30.203 -19.359 1 98.62 218 PRO A C 1
ATOM 1643 O O . PRO A 1 218 ? -1.969 -31.25 -20.016 1 98.62 218 PRO A O 1
ATOM 1646 N N . GLY A 1 219 ? -2.867 -29.203 -19.641 1 98.81 219 GLY A N 1
ATOM 1647 C CA . GLY A 1 219 ? -3.744 -29.312 -20.797 1 98.81 219 GLY A CA 1
ATOM 1648 C C . GLY A 1 219 ? -2.99 -29.359 -22.109 1 98.81 219 GLY A C 1
ATOM 1649 O O . GLY A 1 219 ? -3.295 -30.172 -22.984 1 98.81 219 GLY A O 1
ATOM 1650 N N . VAL A 1 220 ? -2.043 -28.484 -22.25 1 98.81 220 VAL A N 1
ATOM 1651 C CA . VAL A 1 220 ? -1.252 -28.453 -23.484 1 98.81 220 VAL A CA 1
ATOM 1652 C C . VAL A 1 220 ? -0.396 -29.719 -23.578 1 98.81 220 VAL A C 1
ATOM 1654 O O . VAL A 1 220 ? -0.256 -30.297 -24.656 1 98.81 220 VAL A O 1
ATOM 1657 N N . MET A 1 221 ? 0.174 -30.156 -22.469 1 98.81 221 MET A N 1
ATOM 1658 C CA . MET A 1 221 ? 0.966 -31.391 -22.469 1 98.81 221 MET A CA 1
ATOM 1659 C C . MET A 1 221 ? 0.122 -32.594 -22.906 1 98.81 221 MET A C 1
ATOM 1661 O O . MET A 1 221 ? 0.537 -33.375 -23.766 1 98.81 221 MET A O 1
ATOM 1665 N N . TYR A 1 222 ? -1.067 -32.719 -22.328 1 98.75 222 TYR A N 1
ATOM 1666 C CA . TYR A 1 222 ? -1.978 -33.781 -22.703 1 98.75 222 TYR A CA 1
ATOM 1667 C C . TYR A 1 222 ? -2.387 -33.656 -24.172 1 98.75 222 TYR A C 1
ATOM 1669 O O . TYR A 1 222 ? -2.369 -34.656 -24.922 1 98.75 222 TYR A O 1
ATOM 1677 N N . GLY A 1 223 ? -2.736 -32.469 -24.578 1 98.56 223 GLY A N 1
ATOM 1678 C CA . GLY A 1 223 ? -3.229 -32.25 -25.922 1 98.56 223 GLY A CA 1
ATOM 1679 C C . GLY A 1 223 ? -2.232 -32.625 -27 1 98.56 223 GLY A C 1
ATOM 1680 O O . GLY A 1 223 ? -2.621 -33.031 -28.094 1 98.56 223 GLY A O 1
ATOM 1681 N N . ARG A 1 224 ? -0.982 -32.469 -26.688 1 98.31 224 ARG A N 1
ATOM 1682 C CA . ARG A 1 224 ? 0.054 -32.719 -27.688 1 98.31 224 ARG A CA 1
ATOM 1683 C C . ARG A 1 224 ? 0.548 -34.188 -27.609 1 98.31 224 ARG A C 1
ATOM 1685 O O . ARG A 1 224 ? 0.917 -34.781 -28.625 1 98.31 224 ARG A O 1
ATOM 1692 N N . TRP A 1 225 ? 0.536 -34.75 -26.422 1 98.38 225 TRP A N 1
ATOM 1693 C CA . TRP A 1 225 ? 1.367 -35.938 -26.25 1 98.38 225 TRP A CA 1
ATOM 1694 C C . TRP A 1 225 ? 0.522 -37.156 -25.859 1 98.38 225 TRP A C 1
ATOM 1696 O O . TRP A 1 225 ? 1.053 -38.25 -25.625 1 98.38 225 TRP A O 1
ATOM 1706 N N . CYS A 1 226 ? -0.765 -37 -25.734 1 97.75 226 CYS A N 1
ATOM 1707 C CA . CYS A 1 226 ? -1.588 -38.156 -25.438 1 97.75 226 CYS A CA 1
ATOM 1708 C C . CYS A 1 226 ? -1.528 -39.156 -26.578 1 97.75 226 CYS A C 1
ATOM 1710 O O . CYS A 1 226 ? -0.99 -38.875 -27.641 1 97.75 226 CYS A O 1
ATOM 1712 N N . SER A 1 227 ? -2.129 -40.281 -26.312 1 95.75 227 SER A N 1
ATOM 1713 C CA . SER A 1 227 ? -1.994 -41.406 -27.234 1 95.75 227 SER A CA 1
ATOM 1714 C C . SER A 1 227 ? -2.715 -41.125 -28.547 1 95.75 227 SER A C 1
ATOM 1716 O O . SER A 1 227 ? -2.363 -41.688 -29.594 1 95.75 227 SER A O 1
ATOM 1718 N N . GLU A 1 228 ? -3.613 -40.281 -28.547 1 95.5 228 GLU A N 1
ATOM 1719 C CA . GLU A 1 228 ? -4.352 -39.906 -29.75 1 95.5 228 GLU A CA 1
ATOM 1720 C C . GLU A 1 228 ? -3.533 -39 -30.641 1 95.5 228 GLU A C 1
ATOM 1722 O O . GLU A 1 228 ? -3.785 -38.906 -31.859 1 95.5 228 GLU A O 1
ATOM 1727 N N . LYS A 1 229 ? -2.557 -38.375 -30.109 1 96.44 229 LYS A N 1
ATOM 1728 C CA . LYS A 1 229 ? -1.9 -37.281 -30.844 1 96.44 229 LYS A CA 1
ATOM 1729 C C . LYS A 1 229 ? -0.432 -37.594 -31.094 1 96.44 229 LYS A C 1
ATOM 1731 O O . LYS A 1 229 ? 0.181 -37.031 -32 1 96.44 229 LYS A O 1
ATOM 1736 N N . TRP A 1 230 ? 0.098 -38.469 -30.328 1 96.81 230 TRP A N 1
ATOM 1737 C CA . TRP A 1 230 ? 1.524 -38.781 -30.422 1 96.81 230 TRP A CA 1
ATOM 1738 C C . TRP A 1 230 ? 1.768 -40.281 -30.453 1 96.81 230 TRP A C 1
ATOM 1740 O O . TRP A 1 230 ? 1.203 -41.031 -29.641 1 96.81 230 TRP A O 1
ATOM 1750 N N . ASP A 1 231 ? 2.639 -40.719 -31.344 1 95.94 231 ASP A N 1
ATOM 1751 C CA . ASP A 1 231 ? 2.84 -42.156 -31.594 1 95.94 231 ASP A CA 1
ATOM 1752 C C . ASP A 1 231 ? 4.023 -42.688 -30.781 1 95.94 231 ASP A C 1
ATOM 1754 O O . ASP A 1 231 ? 4.395 -43.844 -30.922 1 95.94 231 ASP A O 1
ATOM 1758 N N . GLY A 1 232 ? 4.645 -41.875 -30.062 1 94.75 232 GLY A N 1
ATOM 1759 C CA . GLY A 1 232 ? 5.754 -42.312 -29.234 1 94.75 232 GLY A CA 1
ATOM 1760 C C . GLY A 1 232 ? 7.102 -42.188 -29.922 1 94.75 232 GLY A C 1
ATOM 1761 O O . GLY A 1 232 ? 8.133 -42.531 -29.344 1 94.75 232 GLY A O 1
ATOM 1762 N N . GLN A 1 233 ? 7.145 -41.594 -31.109 1 95.75 233 GLN A N 1
ATOM 1763 C CA . GLN A 1 233 ? 8.398 -41.469 -31.859 1 95.75 233 GLN A CA 1
ATOM 1764 C C . GLN A 1 233 ? 9.039 -40.094 -31.609 1 95.75 233 GLN A C 1
ATOM 1766 O O . GLN A 1 233 ? 8.359 -39.125 -31.25 1 95.75 233 GLN A O 1
ATOM 1771 N N . LYS A 1 234 ? 10.336 -40.094 -31.781 1 96.38 234 LYS A N 1
ATOM 1772 C CA . LYS A 1 234 ? 11.062 -38.844 -31.641 1 96.38 234 LYS A CA 1
ATOM 1773 C C . LYS A 1 234 ? 10.695 -37.844 -32.75 1 96.38 234 LYS A C 1
ATOM 1775 O O . LYS A 1 234 ? 10.258 -38.25 -33.812 1 96.38 234 LYS A O 1
ATOM 1780 N N . LEU A 1 235 ? 10.906 -36.625 -32.469 1 97.12 235 LEU A N 1
ATOM 1781 C CA . LEU A 1 235 ? 10.648 -35.562 -33.406 1 97.12 235 LEU A CA 1
ATOM 1782 C C . LEU A 1 235 ? 11.953 -34.938 -33.906 1 97.12 235 LEU A C 1
ATOM 1784 O O . LEU A 1 235 ? 12.984 -35.031 -33.25 1 97.12 235 LEU A O 1
ATOM 1788 N N . SER A 1 236 ? 11.922 -34.312 -35.094 1 96.62 236 SER A N 1
ATOM 1789 C CA . SER A 1 236 ? 13.102 -33.688 -35.688 1 96.62 236 SER A CA 1
ATOM 1790 C C . SER A 1 236 ? 13.32 -32.281 -35.094 1 96.62 236 SER A C 1
ATOM 1792 O O . SER A 1 236 ? 14.445 -31.766 -35.094 1 96.62 236 SER A O 1
ATOM 1794 N N . GLU A 1 237 ? 12.305 -31.672 -34.594 1 96.62 237 GLU A N 1
ATOM 1795 C CA . GLU A 1 237 ? 12.367 -30.328 -34 1 96.62 237 GLU A CA 1
ATOM 1796 C C . GLU A 1 237 ? 11.461 -30.219 -32.781 1 96.62 237 GLU A C 1
ATOM 1798 O O . GLU A 1 237 ? 10.523 -31 -32.625 1 96.62 237 GLU A O 1
ATOM 1803 N N . LYS A 1 238 ? 11.75 -29.266 -31.969 1 97.56 238 LYS A N 1
ATOM 1804 C CA . LYS A 1 238 ? 10.914 -29 -30.797 1 97.56 238 LYS A CA 1
ATOM 1805 C C . LYS A 1 238 ? 9.664 -28.219 -31.188 1 97.56 238 LYS A C 1
ATOM 1807 O O . LYS A 1 238 ? 9.75 -27.125 -31.75 1 97.56 238 LYS A O 1
ATOM 1812 N N . PRO A 1 239 ? 8.586 -28.797 -30.891 1 97.69 239 PRO A N 1
ATOM 1813 C CA . PRO A 1 239 ? 7.371 -28.047 -31.234 1 97.69 239 PRO A CA 1
ATOM 1814 C C . PRO A 1 239 ? 7.121 -26.859 -30.297 1 97.69 239 PRO A C 1
ATOM 1816 O O . PRO A 1 239 ? 7.559 -26.875 -29.141 1 97.69 239 PRO A O 1
ATOM 1819 N N . LEU A 1 240 ? 6.363 -25.859 -30.828 1 98 240 LEU A N 1
ATOM 1820 C CA . LEU A 1 240 ? 5.957 -24.719 -30.031 1 98 240 LEU A CA 1
ATOM 1821 C C . LEU A 1 240 ? 4.949 -25.125 -28.953 1 98 240 LEU A C 1
ATOM 1823 O O . LEU A 1 240 ? 4.082 -25.969 -29.203 1 98 240 LEU A O 1
ATOM 1827 N N . PHE A 1 241 ? 5 -24.547 -27.812 1 97.94 241 PHE A N 1
ATOM 1828 C CA . PHE A 1 241 ? 4.148 -24.922 -26.688 1 97.94 241 PHE A CA 1
ATOM 1829 C C . PHE A 1 241 ? 2.828 -24.172 -26.719 1 97.94 241 PHE A C 1
ATOM 1831 O O . PHE A 1 241 ? 1.773 -24.766 -26.969 1 97.94 241 PHE A O 1
ATOM 1838 N N . TYR A 1 242 ? 2.902 -22.812 -26.578 1 97.5 242 TYR A N 1
ATOM 1839 C CA . TYR A 1 242 ? 1.711 -21.969 -26.516 1 97.5 242 TYR A CA 1
ATOM 1840 C C . TYR A 1 242 ? 1.188 -21.672 -27.922 1 97.5 242 TYR A C 1
ATOM 1842 O O . TYR A 1 242 ? -0.007 -21.828 -28.188 1 97.5 242 TYR A O 1
ATOM 1850 N N . GLN A 1 243 ? 2.109 -21.391 -28.75 1 97.69 243 GLN A N 1
ATOM 1851 C CA . GLN A 1 243 ? 1.732 -20.984 -30.094 1 97.69 243 GLN A CA 1
ATOM 1852 C C . GLN A 1 243 ? 1.494 -22.188 -31 1 97.69 243 GLN A C 1
ATOM 1854 O O . GLN A 1 243 ? 1.14 -22.031 -32.188 1 97.69 243 GLN A O 1
ATOM 1859 N N . GLY A 1 244 ? 1.617 -23.359 -30.484 1 97.75 244 GLY A N 1
ATOM 1860 C CA . GLY A 1 244 ? 1.397 -24.578 -31.234 1 97.75 244 GLY A CA 1
ATOM 1861 C C . GLY A 1 244 ? 0.09 -25.266 -30.891 1 97.75 244 GLY A C 1
ATOM 1862 O O . GLY A 1 244 ? -0.178 -26.375 -31.359 1 97.75 244 GLY A O 1
ATOM 1863 N N . VAL A 1 245 ? -0.748 -24.625 -30.141 1 98.31 245 VAL A N 1
ATOM 1864 C CA . VAL A 1 245 ? -2.021 -25.188 -29.719 1 98.31 245 VAL A CA 1
ATOM 1865 C C . VAL A 1 245 ? -2.932 -25.391 -30.922 1 98.31 245 VAL A C 1
ATOM 1867 O O . VAL A 1 245 ? -3.15 -24.453 -31.703 1 98.31 245 VAL A O 1
ATOM 1870 N N . ASP A 1 246 ? -3.41 -26.625 -31.125 1 98.12 246 ASP A N 1
ATOM 1871 C CA . ASP A 1 246 ? -4.348 -26.938 -32.188 1 98.12 246 ASP A CA 1
ATOM 1872 C C . ASP A 1 246 ? -5.773 -27.078 -31.656 1 98.12 246 ASP A C 1
ATOM 1874 O O . ASP A 1 246 ? -6.031 -26.781 -30.5 1 98.12 246 ASP A O 1
ATOM 1878 N N . ASP A 1 247 ? -6.73 -27.484 -32.531 1 98.31 247 ASP A N 1
ATOM 1879 C CA . ASP A 1 247 ? -8.148 -27.562 -32.188 1 98.31 247 ASP A CA 1
ATOM 1880 C C . ASP A 1 247 ? -8.383 -28.578 -31.062 1 98.31 247 ASP A C 1
ATOM 1882 O O . ASP A 1 247 ? -9.195 -28.344 -30.156 1 98.31 247 ASP A O 1
ATOM 1886 N N . PHE A 1 248 ? -7.754 -29.672 -31.203 1 98.38 248 PHE A N 1
ATOM 1887 C CA . PHE A 1 248 ? -7.902 -30.703 -30.172 1 98.38 248 PHE A CA 1
ATOM 1888 C C . PHE A 1 248 ? -7.453 -30.188 -28.812 1 98.38 248 PHE A C 1
ATOM 1890 O O . PHE A 1 248 ? -8.172 -30.344 -27.828 1 98.38 248 PHE A O 1
ATOM 1897 N N . THR A 1 249 ? -6.262 -29.641 -28.797 1 98.56 249 THR A N 1
ATOM 1898 C CA . THR A 1 249 ? -5.715 -29.109 -27.547 1 98.56 249 THR A CA 1
ATOM 1899 C C . THR A 1 249 ? -6.605 -27.984 -27 1 98.56 249 THR A C 1
ATOM 1901 O O . THR A 1 249 ? -6.809 -27.891 -25.781 1 98.56 249 THR A O 1
ATOM 1904 N N . GLU A 1 250 ? -7.094 -27.109 -27.859 1 98.75 250 GLU A N 1
ATOM 1905 C CA . GLU A 1 250 ? -8.039 -26.094 -27.406 1 98.75 250 GLU A CA 1
ATOM 1906 C C . GLU A 1 250 ? -9.25 -26.734 -26.719 1 98.75 250 GLU A C 1
ATOM 1908 O O . GLU A 1 250 ? -9.727 -26.219 -25.703 1 98.75 250 GLU A O 1
ATOM 1913 N N . GLY A 1 251 ? -9.742 -27.781 -27.344 1 98.62 251 GLY A N 1
ATOM 1914 C CA . GLY A 1 251 ? -10.859 -28.5 -26.75 1 98.62 251 GLY A CA 1
ATOM 1915 C C . GLY A 1 251 ? -10.57 -29 -25.344 1 98.62 251 GLY A C 1
ATOM 1916 O O . GLY A 1 251 ? -11.43 -28.906 -24.469 1 98.62 251 GLY A O 1
ATOM 1917 N N . VAL A 1 252 ? -9.398 -29.531 -25.141 1 98.75 252 VAL A N 1
ATOM 1918 C CA . VAL A 1 252 ? -8.977 -30 -23.828 1 98.75 252 VAL A CA 1
ATOM 1919 C C . VAL A 1 252 ? -8.93 -28.828 -2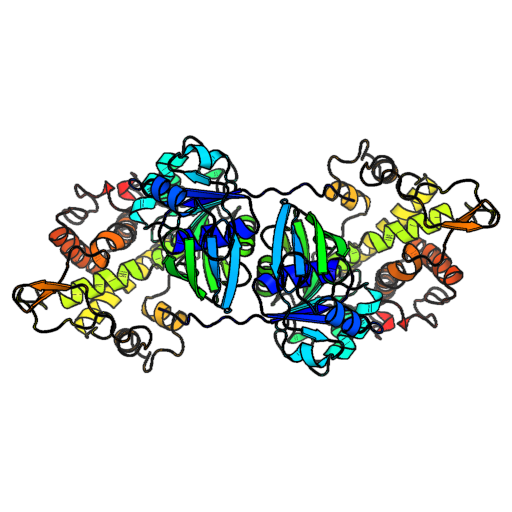2.859 1 98.75 252 VAL A C 1
ATOM 1921 O O . VAL A 1 252 ? -9.461 -28.922 -21.734 1 98.75 252 VAL A O 1
ATOM 1924 N N . LEU A 1 253 ? -8.359 -27.703 -23.266 1 98.88 253 LEU A N 1
ATOM 1925 C CA . LEU A 1 253 ? -8.211 -26.516 -22.406 1 98.88 253 LEU A CA 1
ATOM 1926 C C . LEU A 1 253 ? -9.578 -25.953 -22.031 1 98.88 253 LEU A C 1
ATOM 1928 O O . LEU A 1 253 ? -9.805 -25.609 -20.859 1 98.88 253 LEU A O 1
ATOM 1932 N N . LEU A 1 254 ? -10.445 -25.891 -22.984 1 98.75 254 LEU A N 1
ATOM 1933 C CA . LEU A 1 254 ? -11.797 -25.406 -22.719 1 98.75 254 LEU A CA 1
ATOM 1934 C C . LEU A 1 254 ? -12.531 -26.359 -21.781 1 98.75 254 LEU A C 1
ATOM 1936 O O . LEU A 1 254 ? -13.273 -25.906 -20.906 1 98.75 254 LEU A O 1
ATOM 1940 N N . GLY A 1 255 ? -12.336 -27.625 -22.016 1 98.81 255 GLY A N 1
ATOM 1941 C CA . GLY A 1 255 ? -12.922 -28.609 -21.109 1 98.81 255 GLY A CA 1
ATOM 1942 C C . GLY A 1 255 ? -12.477 -28.422 -19.672 1 98.81 255 GLY A C 1
ATOM 1943 O O . GLY A 1 255 ? -13.305 -28.453 -18.75 1 98.81 255 GLY A O 1
ATOM 1944 N N . LEU A 1 256 ? -11.203 -28.281 -19.469 1 98.88 256 LEU A N 1
ATOM 1945 C CA . LEU A 1 256 ? -10.664 -28.031 -18.125 1 98.88 256 LEU A CA 1
ATOM 1946 C C . LEU A 1 256 ? -11.227 -26.75 -17.531 1 98.88 256 LEU A C 1
ATOM 1948 O O . LEU A 1 256 ? -11.688 -26.734 -16.391 1 98.88 256 LEU A O 1
ATOM 1952 N N . SER A 1 257 ? -11.203 -25.672 -18.328 1 98.75 257 SER A N 1
ATOM 1953 C CA . SER A 1 257 ? -11.703 -24.375 -17.891 1 98.75 257 SER A CA 1
ATOM 1954 C C . SER A 1 257 ? -13.172 -24.453 -17.5 1 98.75 257 SER A C 1
ATOM 1956 O O . SER A 1 257 ? -13.578 -23.906 -16.469 1 98.75 257 SER A O 1
ATOM 1958 N N . ASP A 1 258 ? -13.93 -25.125 -18.297 1 98.69 258 ASP A N 1
ATOM 1959 C CA . ASP A 1 258 ? -15.359 -25.266 -18.047 1 98.69 258 ASP A CA 1
ATOM 1960 C C . ASP A 1 258 ? -15.617 -26.031 -16.75 1 98.69 258 ASP A C 1
ATOM 1962 O O . ASP A 1 258 ? -16.547 -25.719 -16 1 98.69 258 ASP A O 1
ATOM 1966 N N . GLU A 1 259 ? -14.867 -27.047 -16.531 1 98.88 259 GLU A N 1
ATOM 1967 C CA . GLU A 1 259 ? -15.031 -27.828 -15.312 1 98.88 259 GLU A CA 1
ATOM 1968 C C . GLU A 1 259 ? -14.656 -27.016 -14.078 1 98.88 259 GLU A C 1
ATOM 1970 O O . GLU A 1 259 ? -15.289 -27.125 -13.031 1 98.88 259 GLU A O 1
ATOM 1975 N N . VAL A 1 260 ? -13.633 -26.125 -14.148 1 98.81 260 VAL A N 1
ATOM 1976 C CA . VAL A 1 260 ? -13.32 -25.203 -13.078 1 98.81 260 VAL A CA 1
ATOM 1977 C C . VAL A 1 260 ? -14.516 -24.281 -12.82 1 98.81 260 VAL A C 1
ATOM 1979 O O . VAL A 1 260 ? -14.898 -24.062 -11.672 1 98.81 260 VAL A O 1
ATOM 1982 N N . GLN A 1 261 ? -15.117 -23.797 -13.914 1 98.75 261 GLN A N 1
ATOM 1983 C CA . GLN A 1 261 ? -16.266 -22.906 -13.781 1 98.75 261 GLN A CA 1
ATOM 1984 C C . GLN A 1 261 ? -17.453 -23.625 -13.148 1 98.75 261 GLN A C 1
ATOM 1986 O O . GLN A 1 261 ? -18.234 -23.031 -12.406 1 98.75 261 GLN A O 1
ATOM 1991 N N . ALA A 1 262 ? -17.562 -24.891 -13.477 1 98.75 262 ALA A N 1
ATOM 1992 C CA . ALA A 1 262 ? -18.625 -25.672 -12.859 1 98.75 262 ALA A CA 1
ATOM 1993 C C . ALA A 1 262 ? -18.438 -25.75 -11.344 1 98.75 262 ALA A C 1
ATOM 1995 O O . ALA A 1 262 ? -19.406 -25.672 -10.586 1 98.75 262 ALA A O 1
ATOM 1996 N N . VAL A 1 263 ? -17.234 -25.922 -10.945 1 98.75 263 VAL A N 1
ATOM 1997 C CA . VAL A 1 263 ? -16.906 -25.938 -9.523 1 98.75 263 VAL A CA 1
ATOM 1998 C C . VAL A 1 263 ? -17.25 -24.594 -8.898 1 98.75 263 VAL A C 1
ATOM 2000 O O . VAL A 1 263 ? -17.875 -24.531 -7.832 1 98.75 263 VAL A O 1
ATOM 2003 N N . CYS A 1 264 ? -16.891 -23.484 -9.539 1 98.38 264 CYS A N 1
ATOM 2004 C CA . CYS A 1 264 ? -17.188 -22.141 -9.055 1 98.38 264 CYS A CA 1
ATOM 2005 C C . CYS A 1 264 ? -18.688 -21.953 -8.852 1 98.38 264 CYS A C 1
ATOM 2007 O O . CYS A 1 264 ? -19.109 -21.531 -7.781 1 98.38 264 CYS A O 1
ATOM 2009 N N . ARG A 1 265 ? -19.422 -22.328 -9.852 1 98.12 265 ARG A N 1
ATOM 2010 C CA . ARG A 1 265 ? -20.875 -22.156 -9.789 1 98.12 265 ARG A CA 1
ATOM 2011 C C . ARG A 1 265 ? -21.469 -22.969 -8.648 1 98.12 265 ARG A C 1
ATOM 2013 O O . ARG A 1 265 ? -22.375 -22.5 -7.953 1 98.12 265 ARG A O 1
ATOM 2020 N N . LYS A 1 266 ? -20.969 -24.156 -8.516 1 98.31 266 LYS A N 1
ATOM 2021 C CA . LYS A 1 266 ? -21.484 -25.016 -7.445 1 98.31 266 LYS A CA 1
ATOM 2022 C C . LYS A 1 266 ? -21.203 -24.406 -6.074 1 98.31 266 LYS A C 1
ATOM 2024 O O . LYS A 1 266 ? -22.078 -24.375 -5.211 1 98.31 266 LYS A O 1
ATOM 2029 N N . VAL A 1 267 ? -20.016 -23.859 -5.801 1 98 267 VAL A N 1
ATOM 2030 C CA . VAL A 1 267 ? -19.672 -23.234 -4.531 1 98 267 VAL A CA 1
ATOM 2031 C C . VAL A 1 267 ? -20.578 -22.031 -4.285 1 98 267 VAL A C 1
ATOM 2033 O O . VAL A 1 267 ? -21.141 -21.891 -3.193 1 98 267 VAL A O 1
ATOM 2036 N N . GLU A 1 268 ? -20.703 -21.219 -5.285 1 97.12 268 GLU A N 1
ATOM 2037 C CA . GLU A 1 268 ? -21.531 -20.016 -5.148 1 97.12 268 GLU A CA 1
ATOM 2038 C C . GLU A 1 268 ? -22.984 -20.359 -4.859 1 97.12 268 GLU A C 1
ATOM 2040 O O . GLU A 1 268 ? -23.688 -19.625 -4.168 1 97.12 268 GLU A O 1
ATOM 2045 N N . SER A 1 269 ? -23.453 -21.5 -5.363 1 97.25 269 SER A N 1
ATOM 2046 C CA . SER A 1 269 ? -24.812 -21.938 -5.113 1 97.25 269 SER A CA 1
ATOM 2047 C C . SER A 1 269 ? -24.984 -22.422 -3.676 1 97.25 269 SER A C 1
ATOM 2049 O O . SER A 1 269 ? -26.078 -22.344 -3.115 1 97.25 269 SER A O 1
ATOM 2051 N N . LEU A 1 270 ? -23.938 -22.875 -3.076 1 96.75 270 LEU A N 1
ATOM 2052 C CA . LEU A 1 270 ? -24 -23.469 -1.751 1 96.75 270 LEU A CA 1
ATOM 2053 C C . LEU A 1 270 ? -23.75 -22.438 -0.664 1 96.75 270 LEU A C 1
ATOM 2055 O O . LEU A 1 270 ? -24.203 -22.594 0.469 1 96.75 270 LEU A O 1
ATOM 2059 N N . VAL A 1 271 ? -22.938 -21.469 -0.98 1 95.38 271 VAL A N 1
ATOM 2060 C CA . VAL A 1 271 ? -22.562 -20.438 -0.008 1 95.38 271 VAL A CA 1
ATOM 2061 C C . VAL A 1 271 ? -23.078 -19.078 -0.471 1 95.38 271 VAL A C 1
ATOM 2063 O O . VAL A 1 271 ? -22.453 -18.438 -1.313 1 95.38 271 VAL A O 1
ATOM 2066 N N . SER A 1 272 ? -24.078 -18.609 0.215 1 92.69 272 SER A N 1
ATOM 2067 C CA . SER A 1 272 ? -24.734 -17.359 -0.168 1 92.69 272 SER A CA 1
ATOM 2068 C C . SER A 1 272 ? -23.781 -16.172 -0.045 1 92.69 272 SER A C 1
ATOM 2070 O O . SER A 1 272 ? -23.094 -16.031 0.972 1 92.69 272 SER A O 1
ATOM 2072 N N . GLY A 1 273 ? -23.672 -15.422 -1.12 1 92.31 273 GLY A N 1
ATOM 2073 C CA . GLY A 1 273 ? -22.906 -14.195 -1.094 1 92.31 273 GLY A CA 1
ATOM 2074 C C . GLY A 1 273 ? -21.422 -14.414 -1.331 1 92.31 273 GLY A C 1
ATOM 2075 O O . GLY A 1 273 ? -20.641 -13.461 -1.312 1 92.31 273 GLY A O 1
ATOM 2076 N N . PHE A 1 274 ? -21.062 -15.688 -1.484 1 94.12 274 PHE A N 1
ATOM 2077 C CA . PHE A 1 274 ? -19.641 -15.984 -1.711 1 94.12 274 PHE A CA 1
ATOM 2078 C C . PHE A 1 274 ? -19.219 -15.555 -3.111 1 94.12 274 PHE A C 1
ATOM 2080 O O . PHE A 1 274 ? -19.875 -15.898 -4.098 1 94.12 274 PHE A O 1
ATOM 2087 N N . ASP A 1 275 ? -18.172 -14.727 -3.205 1 95.56 275 ASP A N 1
ATOM 2088 C CA . ASP A 1 275 ? -17.781 -14.07 -4.449 1 95.56 275 ASP A CA 1
ATOM 2089 C C . ASP A 1 275 ? -16.531 -14.719 -5.047 1 95.56 275 ASP A C 1
ATOM 2091 O O . ASP A 1 275 ? -15.438 -14.594 -4.5 1 95.56 275 ASP A O 1
ATOM 2095 N N . LEU A 1 276 ? -16.703 -15.391 -6.195 1 97.38 276 LEU A N 1
ATOM 2096 C CA . LEU A 1 276 ? -15.594 -16 -6.91 1 97.38 276 LEU A CA 1
ATOM 2097 C C . LEU A 1 276 ? -15.336 -15.289 -8.234 1 97.38 276 LEU A C 1
ATOM 2099 O O . LEU A 1 276 ? -14.969 -15.922 -9.227 1 97.38 276 LEU A O 1
ATOM 2103 N N . LYS A 1 277 ? -15.477 -13.984 -8.227 1 95.44 277 LYS A N 1
ATOM 2104 C CA . LYS A 1 277 ? -15.398 -13.18 -9.445 1 95.44 277 LYS A CA 1
ATOM 2105 C C . LYS A 1 277 ? -14.023 -13.305 -10.102 1 95.44 277 LYS A C 1
ATOM 2107 O O . LYS A 1 277 ? -13.898 -13.188 -11.32 1 95.44 277 LYS A O 1
ATOM 2112 N N . ASP A 1 278 ? -13.031 -13.609 -9.328 1 95.75 278 ASP A N 1
ATOM 2113 C CA . ASP A 1 278 ? -11.672 -13.594 -9.852 1 95.75 278 ASP A CA 1
ATOM 2114 C C . ASP A 1 278 ? -11.312 -14.938 -10.484 1 95.75 278 ASP A C 1
ATOM 2116 O O . ASP A 1 278 ? -10.32 -15.047 -11.211 1 95.75 278 ASP A O 1
ATOM 2120 N N . ALA A 1 279 ? -12.07 -15.969 -10.18 1 97.38 279 ALA A N 1
ATOM 2121 C CA . ALA A 1 279 ? -11.891 -17.266 -10.844 1 97.38 279 ALA A CA 1
ATOM 2122 C C . ALA A 1 279 ? -12.5 -17.25 -12.242 1 97.38 279 ALA A C 1
ATOM 2124 O O . ALA A 1 279 ? -13.438 -18 -12.523 1 97.38 279 ALA A O 1
ATOM 2125 N N . CYS A 1 280 ? -11.859 -16.531 -13.125 1 96.25 280 CYS A N 1
ATOM 2126 C CA . CYS A 1 280 ? -12.414 -16.328 -14.461 1 96.25 280 CYS A CA 1
ATOM 2127 C C . CYS A 1 280 ? -12.047 -17.5 -15.383 1 96.25 280 CYS A C 1
ATOM 2129 O O . CYS A 1 280 ? -11.266 -18.375 -15 1 96.25 280 CYS A O 1
ATOM 2131 N N . THR A 1 281 ? -12.656 -17.531 -16.562 1 97.75 281 THR A N 1
ATOM 2132 C CA . THR A 1 281 ? -12.336 -18.547 -17.547 1 97.75 281 THR A CA 1
ATOM 2133 C C . THR A 1 281 ? -10.922 -18.359 -18.094 1 97.75 281 THR A C 1
ATOM 2135 O O . THR A 1 281 ? -10.352 -17.266 -17.984 1 97.75 281 THR A O 1
ATOM 2138 N N . LEU A 1 282 ? -10.414 -19.375 -18.625 1 98.12 282 LEU A N 1
ATOM 2139 C CA . LEU A 1 282 ? -9.062 -19.281 -19.172 1 98.12 282 LEU A CA 1
ATOM 2140 C C . LEU A 1 282 ? -8.992 -18.234 -20.281 1 98.12 282 LEU A C 1
ATOM 2142 O O . LEU A 1 282 ? -8.031 -17.469 -20.344 1 98.12 282 LEU A O 1
ATOM 2146 N N . HIS A 1 283 ? -10 -18.234 -21.125 1 97.88 283 HIS A N 1
ATOM 2147 C CA . HIS A 1 283 ? -10.008 -17.234 -22.203 1 97.88 283 HIS A CA 1
ATOM 2148 C C . HIS A 1 283 ? -10.023 -15.82 -21.641 1 97.88 283 HIS A C 1
ATOM 2150 O O . HIS A 1 283 ? -9.258 -14.961 -22.078 1 97.88 283 HIS A O 1
ATOM 2156 N N . GLN A 1 284 ? -10.867 -15.633 -20.672 1 96.75 284 GLN A N 1
ATOM 2157 C CA . GLN A 1 284 ? -10.93 -14.312 -20.031 1 96.75 284 GLN A CA 1
ATOM 2158 C C . GLN A 1 284 ? -9.602 -13.953 -19.391 1 96.75 284 GLN A C 1
ATOM 2160 O O . GLN A 1 284 ? -9.188 -12.789 -19.406 1 96.75 284 GLN A O 1
ATOM 2165 N N . TRP A 1 285 ? -8.992 -14.914 -18.797 1 96.06 285 TRP A N 1
ATOM 2166 C CA . TRP A 1 285 ? -7.688 -14.688 -18.188 1 96.06 285 TRP A CA 1
ATOM 2167 C C . TRP A 1 285 ? -6.695 -14.148 -19.219 1 96.06 285 TRP A C 1
ATOM 2169 O O . TRP A 1 285 ? -5.941 -13.219 -18.938 1 96.06 285 TRP A O 1
ATOM 2179 N N . TYR A 1 286 ? -6.668 -14.703 -20.422 1 95.38 286 TYR A N 1
ATOM 2180 C CA . TYR A 1 286 ? -5.797 -14.234 -21.484 1 95.38 286 TYR A CA 1
ATOM 2181 C C . TYR A 1 286 ? -6.145 -12.797 -21.891 1 95.38 286 TYR A C 1
ATOM 2183 O O . TYR A 1 286 ? -5.25 -11.969 -22.078 1 95.38 286 TYR A O 1
ATOM 2191 N N . LEU A 1 287 ? -7.41 -12.547 -21.984 1 95 287 LEU A N 1
ATOM 2192 C CA . LEU A 1 287 ? -7.852 -11.211 -22.375 1 95 287 LEU A CA 1
ATOM 2193 C C . LEU A 1 287 ? -7.418 -10.172 -21.328 1 95 287 LEU A C 1
ATOM 2195 O O . LEU A 1 287 ? -7.016 -9.062 -21.688 1 95 287 LEU A O 1
ATOM 2199 N N . ASP A 1 288 ? -7.488 -10.641 -20.094 1 90 288 ASP A N 1
ATOM 2200 C CA . ASP A 1 288 ? -7.133 -9.734 -19.016 1 90 288 ASP A CA 1
ATOM 2201 C C . ASP A 1 288 ? -5.617 -9.57 -18.906 1 90 288 ASP A C 1
ATOM 2203 O O . ASP A 1 288 ? -5.125 -8.461 -18.656 1 90 288 ASP A O 1
ATOM 2207 N N . SER A 1 289 ? -4.902 -10.562 -19.156 1 89 289 SER A N 1
ATOM 2208 C CA . SER A 1 289 ? -3.484 -10.609 -18.828 1 89 289 SER A CA 1
ATOM 2209 C C . SER A 1 289 ? -2.623 -10.164 -20 1 89 289 SER A C 1
ATOM 2211 O O . SER A 1 289 ? -1.499 -9.695 -19.812 1 89 289 SER A O 1
ATOM 2213 N N . TYR A 1 290 ? -3.166 -10.242 -21.234 1 89.62 290 TYR A N 1
ATOM 2214 C CA . TYR A 1 290 ? -2.318 -10.016 -22.406 1 89.62 290 TYR A CA 1
ATOM 2215 C C . TYR A 1 290 ? -2.975 -9.039 -23.375 1 89.62 290 TYR A C 1
ATOM 2217 O O . TYR A 1 290 ? -2.799 -9.148 -24.594 1 89.62 290 TYR A O 1
ATOM 2225 N N . LYS A 1 291 ? -3.697 -8.195 -22.766 1 86.56 291 LYS A N 1
ATOM 2226 C CA . LYS A 1 291 ? -4.359 -7.203 -23.609 1 86.56 291 LYS A CA 1
ATOM 2227 C C . LYS A 1 291 ? -3.357 -6.477 -24.5 1 86.56 291 LYS A C 1
ATOM 2229 O O . LYS A 1 291 ? -2.338 -5.98 -24.016 1 86.56 291 LYS A O 1
ATOM 2234 N N . GLY A 1 292 ? -3.539 -6.516 -25.828 1 88.81 292 GLY A N 1
ATOM 2235 C CA . GLY A 1 292 ? -2.707 -5.801 -26.781 1 88.81 292 GLY A CA 1
ATOM 2236 C C . GLY A 1 292 ? -1.537 -6.625 -27.281 1 88.81 292 GLY A C 1
ATOM 2237 O O . GLY A 1 292 ? -0.775 -6.172 -28.141 1 88.81 292 GLY A O 1
ATOM 2238 N N . GLN A 1 293 ? -1.401 -7.836 -26.844 1 92 293 GLN A N 1
ATOM 2239 C CA . GLN A 1 293 ? -0.249 -8.641 -27.219 1 92 293 GLN A CA 1
ATOM 2240 C C . GLN A 1 293 ? -0.667 -9.82 -28.109 1 92 293 GLN A C 1
ATOM 2242 O O . GLN A 1 293 ? 0.173 -10.617 -28.531 1 92 293 GLN A O 1
ATOM 2247 N N . MET A 1 294 ? -1.983 -9.867 -28.344 1 96 294 MET A N 1
ATOM 2248 C CA . MET A 1 294 ? -2.541 -10.945 -29.156 1 96 294 MET A CA 1
ATOM 2249 C C . MET A 1 294 ? -3.104 -10.406 -30.469 1 96 294 MET A C 1
ATOM 2251 O O . MET A 1 294 ? -3.99 -9.547 -30.469 1 96 294 MET A O 1
ATOM 2255 N N . ALA A 1 295 ? -2.553 -10.836 -31.562 1 96.88 295 ALA A N 1
ATOM 2256 C CA . ALA A 1 295 ? -3.006 -10.359 -32.875 1 96.88 295 ALA A CA 1
ATOM 2257 C C . ALA A 1 295 ? -4.469 -10.719 -33.094 1 96.88 295 ALA A C 1
ATOM 2259 O O . ALA A 1 295 ? -5.188 -9.992 -33.812 1 96.88 295 ALA A O 1
ATOM 2260 N N . ASP A 1 296 ? -4.898 -11.836 -32.625 1 97.56 296 ASP A N 1
ATOM 2261 C CA . ASP A 1 296 ? -6.277 -12.312 -32.688 1 97.56 296 ASP A CA 1
ATOM 2262 C C . ASP A 1 296 ? -6.711 -12.977 -31.391 1 97.56 296 ASP A C 1
ATOM 2264 O O . ASP A 1 296 ? -6.219 -14.047 -31.047 1 97.56 296 ASP A O 1
ATOM 2268 N N . ASP A 1 297 ? -7.605 -12.32 -30.703 1 97.25 297 ASP A N 1
ATOM 2269 C CA . ASP A 1 297 ? -8.031 -12.836 -29.422 1 97.25 297 ASP A CA 1
ATOM 2270 C C . ASP A 1 297 ? -9.469 -13.344 -29.484 1 97.25 297 ASP A C 1
ATOM 2272 O O . ASP A 1 297 ? -10.156 -13.414 -28.453 1 97.25 297 ASP A O 1
ATOM 2276 N N . SER A 1 298 ? -10 -13.703 -30.656 1 97.44 298 SER A N 1
ATOM 2277 C CA . SER A 1 298 ? -11.383 -14.109 -30.859 1 97.44 298 SER A CA 1
ATOM 2278 C C . SER A 1 298 ? -11.664 -15.469 -30.234 1 97.44 298 SER A C 1
ATOM 2280 O O . SER A 1 298 ? -12.812 -15.766 -29.891 1 97.44 298 SER A O 1
ATOM 2282 N N . THR A 1 299 ? -10.672 -16.359 -30.172 1 98 299 THR A N 1
ATOM 2283 C CA . THR A 1 299 ? -10.773 -17.656 -29.531 1 98 299 THR A CA 1
ATOM 2284 C C . THR A 1 299 ? -9.586 -17.891 -28.609 1 98 299 THR A C 1
ATOM 2286 O O . THR A 1 299 ? -8.594 -17.172 -28.656 1 98 299 THR A O 1
ATOM 2289 N N . LEU A 1 300 ? -9.758 -18.891 -27.734 1 98.38 300 LEU A N 1
ATOM 2290 C CA . LEU A 1 300 ? -8.656 -19.234 -26.844 1 98.38 300 LEU A CA 1
ATOM 2291 C C . LEU A 1 300 ? -7.426 -19.656 -27.641 1 98.38 300 LEU A C 1
ATOM 2293 O O . LEU A 1 300 ? -6.312 -19.203 -27.359 1 98.38 300 LEU A O 1
ATOM 2297 N N . LYS A 1 301 ? -7.609 -20.5 -28.641 1 98.44 301 LYS A N 1
ATOM 2298 C CA . LYS A 1 301 ? -6.52 -20.969 -29.5 1 98.44 301 LYS A CA 1
ATOM 2299 C C . LYS A 1 301 ? -5.789 -19.797 -30.141 1 98.44 301 LYS A C 1
ATOM 2301 O O . LYS A 1 301 ? -4.559 -19.719 -30.094 1 98.44 301 LYS A O 1
ATOM 2306 N N . LEU A 1 302 ? -6.516 -18.922 -30.719 1 98.12 302 LEU A N 1
ATOM 2307 C CA . LEU A 1 302 ? -5.91 -17.797 -31.438 1 98.12 302 LEU A CA 1
ATOM 2308 C C . LEU A 1 302 ? -5.242 -16.828 -30.453 1 98.12 302 LEU A C 1
ATOM 2310 O O . LEU A 1 302 ? -4.211 -16.234 -30.766 1 98.12 302 LEU A O 1
ATOM 2314 N N . SER A 1 303 ? -5.852 -16.656 -29.266 1 98 303 SER A N 1
ATOM 2315 C CA . SER A 1 303 ? -5.203 -15.875 -28.234 1 98 303 SER A CA 1
ATOM 2316 C C . SER A 1 303 ? -3.82 -16.422 -27.891 1 98 303 SER A C 1
ATOM 2318 O O . SER A 1 303 ? -2.854 -15.664 -27.781 1 98 303 SER A O 1
ATOM 2320 N N . MET A 1 304 ? -3.727 -17.688 -27.828 1 98 304 MET A N 1
ATOM 2321 C CA . MET A 1 304 ? -2.471 -18.344 -27.469 1 98 304 MET A CA 1
ATOM 2322 C C . MET A 1 304 ? -1.496 -18.312 -28.641 1 98 304 MET A C 1
ATOM 2324 O O . MET A 1 304 ? -0.336 -17.938 -28.484 1 98 304 MET A O 1
ATOM 2328 N N . ASN A 1 305 ? -1.919 -18.609 -29.828 1 98.25 305 ASN A N 1
ATOM 2329 C CA . ASN A 1 305 ? -1.081 -18.766 -31.016 1 98.25 305 ASN A CA 1
ATOM 2330 C C . ASN A 1 305 ? -0.489 -17.422 -31.453 1 98.25 305 ASN A C 1
ATOM 2332 O O . ASN A 1 305 ? 0.592 -17.391 -32.062 1 98.25 305 ASN A O 1
ATOM 2336 N N . THR A 1 306 ? -1.184 -16.359 -31.125 1 97.81 306 THR A N 1
ATOM 2337 C CA . THR A 1 306 ? -0.755 -15.07 -31.672 1 97.81 306 THR A CA 1
ATOM 2338 C C . THR A 1 306 ? -0.208 -14.172 -30.578 1 97.81 306 THR A C 1
ATOM 2340 O O . THR A 1 306 ? -0.001 -12.977 -30.797 1 97.81 306 THR A O 1
ATOM 2343 N N . ASN A 1 307 ? -0.1 -14.727 -29.391 1 96.19 307 ASN A N 1
ATOM 2344 C CA . ASN A 1 307 ? 0.458 -13.961 -28.281 1 96.19 307 ASN A CA 1
ATOM 2345 C C . ASN A 1 307 ? 1.963 -13.766 -28.438 1 96.19 307 ASN A C 1
ATOM 2347 O O . ASN A 1 307 ? 2.736 -14.719 -28.312 1 96.19 307 ASN A O 1
ATOM 2351 N N . SER A 1 308 ? 2.398 -12.578 -28.625 1 94.06 308 SER A N 1
ATOM 2352 C CA . SER A 1 308 ? 3.795 -12.273 -28.906 1 94.06 308 SER A CA 1
ATOM 2353 C C . SER A 1 308 ? 4.684 -12.562 -27.703 1 94.06 308 SER A C 1
ATOM 2355 O O . SER A 1 308 ? 5.887 -12.773 -27.844 1 94.06 308 SER A O 1
ATOM 2357 N N . ALA A 1 309 ? 4.059 -12.68 -26.578 1 88.44 309 ALA A N 1
ATOM 2358 C CA . ALA A 1 309 ? 4.824 -12.945 -25.375 1 88.44 309 ALA A CA 1
ATOM 2359 C C . ALA A 1 309 ? 5.363 -14.375 -25.359 1 88.44 309 ALA A C 1
ATOM 2361 O O . ALA A 1 309 ? 6.27 -14.695 -24.594 1 88.44 309 ALA A O 1
ATOM 2362 N N . TYR A 1 310 ? 4.832 -15.164 -26.203 1 92.94 310 TYR A N 1
ATOM 2363 C CA . TYR A 1 310 ? 5.16 -16.578 -26.141 1 92.94 310 TYR A CA 1
ATOM 2364 C C . TYR A 1 310 ? 6.055 -16.969 -27.312 1 92.94 310 TYR A C 1
ATOM 2366 O O . TYR A 1 310 ? 6.332 -18.156 -27.531 1 92.94 310 TYR A O 1
ATOM 2374 N N . THR A 1 311 ? 6.551 -15.969 -28 1 92.31 311 THR A N 1
ATOM 2375 C CA . THR A 1 311 ? 7.277 -16.234 -29.234 1 92.31 311 THR A CA 1
ATOM 2376 C C . THR A 1 311 ? 8.508 -17.109 -28.969 1 92.31 311 THR A C 1
ATOM 2378 O O . THR A 1 311 ? 9.336 -16.766 -28.109 1 92.31 311 THR A O 1
ATOM 2381 N N . GLY A 1 312 ? 8.5 -18.219 -29.594 1 92.88 312 GLY A N 1
ATOM 2382 C CA . GLY A 1 312 ? 9.688 -19.047 -29.594 1 92.88 312 GLY A CA 1
ATOM 2383 C C . GLY A 1 312 ? 9.719 -20.047 -28.453 1 92.88 312 GLY A C 1
ATOM 2384 O O . GLY A 1 312 ? 10.625 -20.891 -28.391 1 92.88 312 GLY A O 1
ATOM 2385 N N . LEU A 1 313 ? 8.695 -20.094 -27.625 1 94.69 313 LEU A N 1
ATOM 2386 C CA . LEU A 1 313 ? 8.68 -21.031 -26.5 1 94.69 313 LEU A CA 1
ATOM 2387 C C . LEU A 1 313 ? 8.234 -22.422 -26.969 1 94.69 313 LEU A C 1
ATOM 2389 O O . LEU A 1 313 ? 7.203 -22.562 -27.625 1 94.69 313 LEU A O 1
ATOM 2393 N N . THR A 1 314 ? 9.055 -23.391 -26.609 1 97.88 314 THR A N 1
ATOM 2394 C CA . THR A 1 314 ? 8.797 -24.734 -27.078 1 97.88 314 THR A CA 1
ATOM 2395 C C . THR A 1 314 ? 8.438 -25.656 -25.906 1 97.88 314 THR A C 1
ATOM 2397 O O . THR A 1 314 ? 8.586 -25.281 -24.75 1 97.88 314 THR A O 1
ATOM 2400 N N . HIS A 1 315 ? 7.875 -26.812 -26.312 1 98.06 315 HIS A N 1
ATOM 2401 C CA . HIS A 1 315 ? 7.656 -27.859 -25.312 1 98.06 315 HIS A CA 1
ATOM 2402 C C . HIS A 1 315 ? 8.969 -28.266 -24.656 1 98.06 315 HIS A C 1
ATOM 2404 O O . HIS A 1 315 ? 10.031 -28.203 -25.281 1 98.06 315 HIS A O 1
ATOM 2410 N N . PRO A 1 316 ? 8.867 -28.641 -23.344 1 97.81 316 PRO A N 1
ATOM 2411 C CA . PRO A 1 316 ? 10.062 -29.25 -22.734 1 97.81 316 PRO A CA 1
ATOM 2412 C C . PRO A 1 316 ? 10.461 -30.562 -23.406 1 97.81 316 PRO A C 1
ATOM 2414 O O . PRO A 1 316 ? 9.68 -31.516 -23.406 1 97.81 316 PRO A O 1
ATOM 2417 N N . MET A 1 317 ? 11.688 -30.594 -23.953 1 98 317 MET A N 1
ATOM 2418 C CA . MET A 1 317 ? 12.141 -31.75 -24.719 1 98 317 MET A CA 1
ATOM 2419 C C . MET A 1 317 ? 13.531 -32.188 -24.25 1 98 317 MET A C 1
ATOM 2421 O O . MET A 1 317 ? 14.266 -31.406 -23.641 1 98 317 MET A O 1
ATOM 2425 N N . LYS A 1 318 ? 13.805 -33.406 -24.484 1 97.12 318 LYS A N 1
ATOM 2426 C CA . LYS A 1 318 ? 15.141 -33.969 -24.297 1 97.12 318 LYS A CA 1
ATOM 2427 C C . LYS A 1 318 ? 15.711 -34.469 -25.625 1 97.12 318 LYS A C 1
ATOM 2429 O O . LYS A 1 318 ? 14.984 -35.031 -26.453 1 97.12 318 LYS A O 1
ATOM 2434 N N . GLU A 1 319 ? 16.984 -34.25 -25.797 1 96.56 319 GLU A N 1
ATOM 2435 C CA . GLU A 1 319 ? 17.641 -34.719 -27 1 96.56 319 GLU A CA 1
ATOM 2436 C C . GLU A 1 319 ? 17.953 -36.219 -26.906 1 96.56 319 GLU A C 1
ATOM 2438 O O . GLU A 1 319 ? 18.531 -36.688 -25.922 1 96.56 319 GLU A O 1
ATOM 2443 N N . VAL A 1 320 ? 17.469 -36.938 -27.875 1 95.06 320 VAL A N 1
ATOM 2444 C CA . VAL A 1 320 ? 17.688 -38.375 -27.938 1 95.06 320 VAL A CA 1
ATOM 2445 C C . VAL A 1 320 ? 18.047 -38.781 -29.359 1 95.06 320 VAL A C 1
ATOM 2447 O O . VAL A 1 320 ? 17.234 -38.656 -30.281 1 95.06 320 VAL A O 1
ATOM 2450 N N . ASP A 1 321 ? 19.266 -39.406 -29.531 1 94.38 321 ASP A N 1
ATOM 2451 C CA . ASP A 1 321 ? 19.703 -40.031 -30.781 1 94.38 321 ASP A CA 1
ATOM 2452 C C . ASP A 1 321 ? 19.438 -39.094 -31.969 1 94.38 321 ASP A C 1
ATOM 2454 O O . ASP A 1 321 ? 18.812 -39.469 -32.938 1 94.38 321 ASP A O 1
ATOM 2458 N N . GLY A 1 322 ? 19.766 -37.906 -31.891 1 93.88 322 GLY A N 1
ATOM 2459 C CA . GLY A 1 322 ? 19.672 -36.938 -32.969 1 93.88 322 GLY A CA 1
ATOM 2460 C C . GLY A 1 322 ? 18.281 -36.344 -33.156 1 93.88 322 GLY A C 1
ATOM 2461 O O . GLY A 1 322 ? 18.016 -35.656 -34.125 1 93.88 322 GLY A O 1
ATOM 2462 N N . GLY A 1 323 ? 17.391 -36.719 -32.219 1 96.88 323 GLY A N 1
ATOM 2463 C CA . GLY A 1 323 ? 16.047 -36.156 -32.219 1 96.88 323 GLY A CA 1
ATOM 2464 C C . GLY A 1 323 ? 15.641 -35.656 -30.828 1 96.88 323 GLY A C 1
ATOM 2465 O O . GLY A 1 323 ? 16.484 -35.406 -29.969 1 96.88 323 GLY A O 1
ATOM 2466 N N . PHE A 1 324 ? 14.281 -35.375 -30.766 1 98.06 324 PHE A N 1
ATOM 2467 C CA . PHE A 1 324 ? 13.773 -34.844 -29.516 1 98.06 324 PHE A CA 1
ATOM 2468 C C . PHE A 1 324 ? 12.602 -35.656 -29 1 98.06 324 PHE A C 1
ATOM 2470 O O . PHE A 1 324 ? 11.719 -36.031 -29.766 1 98.06 324 PHE A O 1
ATOM 2477 N N . MET A 1 325 ? 12.641 -36.031 -27.75 1 98.12 325 MET A N 1
ATOM 2478 C CA . MET A 1 325 ? 11.539 -36.656 -27.047 1 98.12 325 MET A CA 1
ATOM 2479 C C . MET A 1 325 ? 10.961 -35.75 -25.984 1 98.12 325 MET A C 1
ATOM 2481 O O . MET A 1 325 ? 11.703 -35 -25.328 1 98.12 325 MET A O 1
ATOM 2485 N N . PRO A 1 326 ? 9.641 -35.75 -25.812 1 98.12 326 PRO A N 1
ATOM 2486 C CA . PRO A 1 326 ? 9.07 -34.875 -24.781 1 98.12 326 PRO A CA 1
ATOM 2487 C C . PRO A 1 326 ? 9.523 -35.25 -23.359 1 98.12 326 PRO A C 1
ATOM 2489 O O . PRO A 1 326 ? 9.641 -36.438 -23.047 1 98.12 326 PRO A O 1
ATOM 2492 N N . ASP A 1 327 ? 9.852 -34.25 -22.531 1 98.25 327 ASP A N 1
ATOM 2493 C CA . ASP A 1 327 ? 10.094 -34.469 -21.109 1 98.25 327 ASP A CA 1
ATOM 2494 C C . ASP A 1 327 ? 8.789 -34.469 -20.312 1 98.25 327 ASP A C 1
ATOM 2496 O O . ASP A 1 327 ? 8.383 -33.469 -19.75 1 98.25 327 ASP A O 1
ATOM 2500 N N . LEU A 1 328 ? 8.25 -35.594 -20.172 1 97.75 328 LEU A N 1
ATOM 2501 C CA . LEU A 1 328 ? 6.93 -35.75 -19.562 1 97.75 328 LEU A CA 1
ATOM 2502 C C . LEU A 1 328 ? 7.039 -35.781 -18.047 1 97.75 328 LEU A C 1
ATOM 2504 O O . LEU A 1 328 ? 6.035 -35.969 -17.359 1 97.75 328 LEU A O 1
ATOM 2508 N N . LYS A 1 329 ? 8.188 -35.562 -17.516 1 96.94 329 LYS A N 1
ATOM 2509 C CA . LYS A 1 329 ? 8.406 -35.438 -16.078 1 96.94 329 LYS A CA 1
ATOM 2510 C C . LYS A 1 329 ? 8.695 -33.969 -15.703 1 96.94 329 LYS A C 1
ATOM 2512 O O . LYS A 1 329 ? 9.055 -33.688 -14.555 1 96.94 329 LYS A O 1
ATOM 2517 N N . TYR A 1 330 ? 8.547 -33.156 -16.656 1 96.44 330 TYR A N 1
ATOM 2518 C CA . TYR A 1 330 ? 8.781 -31.734 -16.469 1 96.44 330 TYR A CA 1
ATOM 2519 C C . TYR A 1 330 ? 7.77 -31.141 -15.492 1 96.44 330 TYR A C 1
ATOM 2521 O O . TYR A 1 330 ? 6.73 -31.734 -15.219 1 96.44 330 TYR A O 1
ATOM 2529 N N . ARG A 1 331 ? 8.016 -29.953 -14.992 1 94.38 331 ARG A N 1
ATOM 2530 C CA . ARG A 1 331 ? 7.227 -29.312 -13.945 1 94.38 331 ARG A CA 1
ATOM 2531 C C . ARG A 1 331 ? 5.82 -28.984 -14.445 1 94.38 331 ARG A C 1
ATOM 2533 O O . ARG A 1 331 ? 4.898 -28.812 -13.641 1 94.38 331 ARG A O 1
ATOM 2540 N N . TYR A 1 332 ? 5.562 -28.938 -15.75 1 97.31 332 TYR A N 1
ATOM 2541 C CA . TYR A 1 332 ? 4.23 -28.688 -16.297 1 97.31 332 TYR A CA 1
ATOM 2542 C C . TYR A 1 332 ? 3.26 -29.781 -15.883 1 97.31 332 TYR A C 1
ATOM 2544 O O . TYR A 1 332 ? 2.051 -29.547 -15.797 1 97.31 332 TYR A O 1
ATOM 2552 N N . LEU A 1 333 ? 3.873 -30.922 -15.617 1 97.88 333 LEU A N 1
ATOM 2553 C CA . LEU A 1 333 ? 3.088 -32.031 -15.062 1 97.88 333 LEU A CA 1
ATOM 2554 C C . LEU A 1 333 ? 3.455 -32.281 -13.609 1 97.88 333 LEU A C 1
ATOM 2556 O O . LEU A 1 333 ? 2.58 -32.312 -12.734 1 97.88 333 LEU A O 1
ATOM 2560 N N . ALA A 1 334 ? 4.703 -32.312 -13.312 1 96.44 334 ALA A N 1
ATOM 2561 C CA . ALA A 1 334 ? 5.215 -32.781 -12.023 1 96.44 334 ALA A CA 1
ATOM 2562 C C . ALA A 1 334 ? 4.84 -31.781 -10.914 1 96.44 334 ALA A C 1
ATOM 2564 O O . ALA A 1 334 ? 4.715 -32.188 -9.75 1 96.44 334 ALA A O 1
ATOM 2565 N N . GLU A 1 335 ? 4.609 -30.5 -11.242 1 95 335 GLU A N 1
ATOM 2566 C CA . GLU A 1 335 ? 4.242 -29.5 -10.25 1 95 335 GLU A CA 1
ATOM 2567 C C . GLU A 1 335 ? 2.789 -29.078 -10.414 1 95 335 GLU A C 1
ATOM 2569 O O . GLU A 1 335 ? 2.002 -29.156 -9.469 1 95 335 GLU A O 1
ATOM 2574 N N . ASP A 1 336 ? 2.363 -28.719 -11.602 1 96.94 336 ASP A N 1
ATOM 2575 C CA . ASP A 1 336 ? 1.084 -28.062 -11.828 1 96.94 336 ASP A CA 1
ATOM 2576 C C . ASP A 1 336 ? -0.081 -29.031 -11.641 1 96.94 336 ASP A C 1
ATOM 2578 O O . ASP A 1 336 ? -1.194 -28.609 -11.32 1 96.94 336 ASP A O 1
ATOM 2582 N N . VAL A 1 337 ? 0.188 -30.281 -11.812 1 98.25 337 VAL A N 1
ATOM 2583 C CA . VAL A 1 337 ? -0.893 -31.25 -11.609 1 98.25 337 VAL A CA 1
ATOM 2584 C C . VAL A 1 337 ? -1.091 -31.5 -10.117 1 98.25 337 VAL A C 1
ATOM 2586 O O . VAL A 1 337 ? -2.172 -31.25 -9.57 1 98.25 337 VAL A O 1
ATOM 2589 N N . PRO A 1 338 ? -0.047 -31.891 -9.383 1 97.56 338 PRO A N 1
ATOM 2590 C CA . PRO A 1 338 ? -0.268 -32.156 -7.961 1 97.56 338 PRO A CA 1
ATOM 2591 C C . PRO A 1 338 ? -0.642 -30.922 -7.168 1 97.56 338 PRO A C 1
ATOM 2593 O O . PRO A 1 338 ? -1.458 -30.984 -6.246 1 97.56 338 PRO A O 1
ATOM 2596 N N . THR A 1 339 ? -0.126 -29.719 -7.508 1 96.25 339 THR A N 1
ATOM 2597 C CA . THR A 1 339 ? -0.331 -28.531 -6.684 1 96.25 339 THR A CA 1
ATOM 2598 C C . THR A 1 339 ? -1.315 -27.578 -7.352 1 96.25 339 THR A C 1
ATOM 2600 O O . THR A 1 339 ? -1.481 -26.438 -6.906 1 96.25 339 THR A O 1
ATOM 2603 N N . GLY A 1 340 ? -1.955 -28 -8.375 1 97.62 340 GLY A N 1
ATOM 2604 C CA . GLY A 1 340 ? -2.953 -27.188 -9.062 1 97.62 340 GLY A CA 1
ATOM 2605 C C . GLY A 1 340 ? -4.203 -27.969 -9.414 1 97.62 340 GLY A C 1
ATOM 2606 O O . GLY A 1 340 ? -5.188 -27.953 -8.672 1 97.62 340 GLY A O 1
ATOM 2607 N N . LEU A 1 341 ? -4.07 -28.797 -10.414 1 98.56 341 LEU A N 1
ATOM 2608 C CA . LEU A 1 341 ? -5.211 -29.516 -10.977 1 98.56 341 LEU A CA 1
ATOM 2609 C C . LEU A 1 341 ? -5.816 -30.453 -9.945 1 98.56 341 LEU A C 1
ATOM 2611 O O . LEU A 1 341 ? -7.043 -30.594 -9.867 1 98.56 341 LEU A O 1
ATOM 2615 N N . CYS A 1 342 ? -5.004 -31.094 -9.148 1 98.62 342 CYS A N 1
ATOM 2616 C CA . CYS A 1 342 ? -5.492 -32.062 -8.156 1 98.62 342 CYS A CA 1
ATOM 2617 C C . CYS A 1 342 ? -6.309 -31.344 -7.078 1 98.62 342 CYS A C 1
ATOM 2619 O O . CYS A 1 342 ? -7.242 -31.922 -6.523 1 98.62 342 CYS A O 1
ATOM 2621 N N . PHE A 1 343 ? -5.98 -30.156 -6.75 1 98.62 343 PHE A N 1
ATOM 2622 C CA . PHE A 1 343 ? -6.789 -29.391 -5.797 1 98.62 343 PHE A CA 1
ATOM 2623 C C . PHE A 1 343 ? -8.211 -29.234 -6.309 1 98.62 343 PHE A C 1
ATOM 2625 O O . PHE A 1 343 ? -9.172 -29.547 -5.602 1 98.62 343 PHE A O 1
ATOM 2632 N N . THR A 1 344 ? -8.305 -28.719 -7.527 1 98.81 344 THR A N 1
ATOM 2633 C CA . THR A 1 344 ? -9.617 -28.453 -8.109 1 98.81 344 THR A CA 1
ATOM 2634 C C . THR A 1 344 ? -10.406 -29.75 -8.273 1 98.81 344 THR A C 1
ATOM 2636 O O . THR A 1 344 ? -11.602 -29.797 -7.973 1 98.81 344 THR A O 1
ATOM 2639 N N . ARG A 1 345 ? -9.727 -30.766 -8.703 1 98.88 345 ARG A N 1
ATOM 2640 C CA . ARG A 1 345 ? -10.391 -32.062 -8.875 1 98.88 345 ARG A CA 1
ATOM 2641 C C . ARG A 1 345 ? -10.875 -32.594 -7.535 1 98.88 345 ARG A C 1
ATOM 2643 O O . ARG A 1 345 ? -11.961 -33.188 -7.457 1 98.88 345 ARG A O 1
ATOM 2650 N N . GLY A 1 346 ? -10.008 -32.531 -6.539 1 98.81 346 GLY A N 1
ATOM 2651 C CA . GLY A 1 346 ? -10.414 -32.938 -5.207 1 98.81 346 GLY A CA 1
ATOM 2652 C C . GLY A 1 346 ? -11.609 -32.156 -4.676 1 98.81 346 GLY A C 1
ATOM 2653 O O . GLY A 1 346 ? -12.516 -32.75 -4.078 1 98.81 346 GLY A O 1
ATOM 2654 N N . LEU A 1 347 ? -11.625 -30.859 -4.863 1 98.75 347 LEU A N 1
ATOM 2655 C CA . LEU A 1 347 ? -12.758 -30.047 -4.445 1 98.75 347 LEU A CA 1
ATOM 2656 C C . LEU A 1 347 ? -14.023 -30.438 -5.195 1 98.75 347 LEU A C 1
ATOM 2658 O O . LEU A 1 347 ? -15.094 -30.547 -4.602 1 98.75 347 LEU A O 1
ATOM 2662 N N . ALA A 1 348 ? -13.883 -30.672 -6.512 1 98.81 348 ALA A N 1
ATOM 2663 C CA . ALA A 1 348 ? -15.016 -31.094 -7.324 1 98.81 348 ALA A CA 1
ATOM 2664 C C . ALA A 1 348 ? -15.633 -32.375 -6.773 1 98.81 348 ALA A C 1
ATOM 2666 O O . ALA A 1 348 ? -16.859 -32.531 -6.754 1 98.81 348 ALA A O 1
ATOM 2667 N N . GLU A 1 349 ? -14.781 -33.25 -6.379 1 98.75 349 GLU A N 1
ATOM 2668 C CA . GLU A 1 349 ? -15.258 -34.531 -5.805 1 98.75 349 GLU A CA 1
ATOM 2669 C C . GLU A 1 349 ? -16.094 -34.281 -4.555 1 98.75 349 GLU A C 1
ATOM 2671 O O . GLU A 1 349 ? -17.172 -34.844 -4.398 1 98.75 349 GLU A O 1
ATOM 2676 N N . LEU A 1 350 ? -15.648 -33.438 -3.654 1 98.44 350 LEU A N 1
ATOM 2677 C CA . LEU A 1 350 ? -16.391 -33.094 -2.443 1 98.44 350 LEU A CA 1
ATOM 2678 C C . LEU A 1 350 ? -17.734 -32.438 -2.789 1 98.44 350 LEU A C 1
ATOM 2680 O O . LEU A 1 350 ? -18.703 -32.625 -2.057 1 98.44 350 LEU A O 1
ATOM 2684 N N . LEU A 1 351 ? -17.781 -31.75 -3.881 1 98.44 351 LEU A N 1
ATOM 2685 C CA . LEU A 1 351 ? -18.969 -31 -4.289 1 98.44 351 LEU A CA 1
ATOM 2686 C C . LEU A 1 351 ? -19.844 -31.828 -5.215 1 98.44 351 LEU A C 1
ATOM 2688 O O . LEU A 1 351 ? -20.922 -31.375 -5.629 1 98.44 351 LEU A O 1
ATOM 2692 N N . GLU A 1 352 ? -19.359 -32.969 -5.641 1 98.12 352 GLU A N 1
ATOM 2693 C CA . GLU A 1 352 ? -20.078 -33.875 -6.547 1 98.12 352 GLU A CA 1
ATOM 2694 C C . GLU A 1 352 ? -20.266 -33.219 -7.922 1 98.12 352 GLU A C 1
ATOM 2696 O O . GLU A 1 352 ? -21.359 -33.281 -8.484 1 98.12 352 GLU A O 1
ATOM 2701 N N . VAL A 1 353 ? -19.281 -32.562 -8.359 1 98.69 353 VAL A N 1
ATOM 2702 C CA . VAL A 1 353 ? -19.25 -32 -9.703 1 98.69 353 VAL A CA 1
ATOM 2703 C C . VAL A 1 353 ? -18.453 -32.906 -10.633 1 98.69 353 VAL A C 1
ATOM 2705 O O . VAL A 1 353 ? -17.281 -33.219 -10.352 1 98.69 353 VAL A O 1
ATOM 2708 N N . PRO A 1 354 ? -19.016 -33.406 -11.773 1 98.5 354 PRO A N 1
ATOM 2709 C CA . PRO A 1 354 ? -18.266 -34.25 -12.703 1 98.5 354 PRO A CA 1
ATOM 2710 C C . PRO A 1 354 ? -17.125 -33.5 -13.398 1 98.5 354 PRO A C 1
ATOM 2712 O O . PRO A 1 354 ? -17.297 -32.344 -13.789 1 98.5 354 PRO A O 1
ATOM 2715 N N . THR A 1 355 ? -15.969 -34.219 -13.461 1 98.69 355 THR A N 1
ATOM 2716 C CA . THR A 1 355 ? -14.812 -33.594 -14.094 1 98.69 355 THR A CA 1
ATOM 2717 C C . THR A 1 355 ? -14.141 -34.562 -15.055 1 98.69 355 THR A C 1
ATOM 2719 O O . THR A 1 355 ? -12.961 -34.906 -14.883 1 98.69 355 THR A O 1
ATOM 2722 N N . PRO A 1 356 ? -14.805 -34.969 -16.141 1 98.75 356 PRO A N 1
ATOM 2723 C CA . PRO A 1 356 ? -14.234 -35.969 -17.047 1 98.75 356 PRO A CA 1
ATOM 2724 C C . PRO A 1 356 ? -12.922 -35.5 -17.688 1 98.75 356 PRO A C 1
ATOM 2726 O O . PRO A 1 356 ? -12.008 -36.312 -17.875 1 98.75 356 PRO A O 1
ATOM 2729 N N . THR A 1 357 ? -12.805 -34.281 -18.031 1 98.81 357 THR A N 1
ATOM 2730 C CA . THR A 1 357 ? -11.578 -33.781 -18.656 1 98.81 357 THR A CA 1
ATOM 2731 C C . THR A 1 357 ? -10.422 -33.781 -17.672 1 98.81 357 THR A C 1
ATOM 2733 O O . THR A 1 357 ? -9.312 -34.219 -18 1 98.81 357 THR A O 1
ATOM 2736 N N . MET A 1 358 ? -10.672 -33.312 -16.422 1 98.81 358 MET A N 1
ATOM 2737 C CA . MET A 1 358 ? -9.633 -33.344 -15.398 1 98.81 358 MET A CA 1
ATOM 2738 C C . MET A 1 358 ? -9.148 -34.781 -15.188 1 98.81 358 MET A C 1
ATOM 2740 O O . MET A 1 358 ? -7.949 -35.031 -15.039 1 98.81 358 MET A O 1
ATOM 2744 N N . ASP A 1 359 ? -10.078 -35.688 -15.211 1 98.69 359 ASP A N 1
ATOM 2745 C CA . ASP A 1 359 ? -9.734 -37.094 -14.977 1 98.69 359 ASP A CA 1
ATOM 2746 C C . ASP A 1 359 ? -8.797 -37.625 -16.062 1 98.69 359 ASP A C 1
ATOM 2748 O O . ASP A 1 359 ? -7.824 -38.312 -15.766 1 98.69 359 ASP A O 1
ATOM 2752 N N . LYS A 1 360 ? -9.086 -37.281 -17.281 1 98.25 360 LYS A N 1
ATOM 2753 C CA . LYS A 1 360 ? -8.242 -37.688 -18.406 1 98.25 360 LYS A CA 1
ATOM 2754 C C . LYS A 1 360 ? -6.832 -37.156 -18.266 1 98.25 360 LYS A C 1
ATOM 2756 O O . LYS A 1 360 ? -5.852 -37.875 -18.422 1 98.25 360 LYS A O 1
ATOM 2761 N N . VAL A 1 361 ? -6.746 -35.938 -17.953 1 98.81 361 VAL A N 1
ATOM 2762 C CA . VAL A 1 361 ? -5.465 -35.25 -17.906 1 98.81 361 VAL A CA 1
ATOM 2763 C C . VAL A 1 361 ? -4.66 -35.719 -16.703 1 98.81 361 VAL A C 1
ATOM 2765 O O . VAL A 1 361 ? -3.455 -35.969 -16.797 1 98.81 361 VAL A O 1
ATOM 2768 N N . ILE A 1 362 ? -5.332 -35.875 -15.547 1 98.81 362 ILE A N 1
ATOM 2769 C CA . ILE A 1 362 ? -4.656 -36.375 -14.344 1 98.81 362 ILE A CA 1
ATOM 2770 C C . ILE A 1 362 ? -4.172 -37.812 -14.57 1 98.81 362 ILE A C 1
ATOM 2772 O O . ILE A 1 362 ? -3.062 -38.156 -14.172 1 98.81 362 ILE A O 1
ATOM 2776 N N . THR A 1 363 ? -5 -38.594 -15.219 1 98.44 363 THR A N 1
ATOM 2777 C CA . THR A 1 363 ? -4.621 -40 -15.508 1 98.44 363 THR A CA 1
ATOM 2778 C C . THR A 1 363 ? -3.391 -40.031 -16.406 1 98.44 363 THR A C 1
ATOM 2780 O O . THR A 1 363 ? -2.453 -40.781 -16.141 1 98.44 363 THR A O 1
ATOM 2783 N N . PHE A 1 364 ? -3.385 -39.25 -17.422 1 98.31 364 PHE A N 1
ATOM 2784 C CA . PHE A 1 364 ? -2.23 -39.094 -18.297 1 98.31 364 PHE A CA 1
ATOM 2785 C C . PHE A 1 364 ? -0.991 -38.688 -17.516 1 98.31 364 PHE A C 1
ATOM 2787 O O . PHE A 1 364 ? 0.058 -39.344 -17.625 1 98.31 364 PHE A O 1
ATOM 2794 N N . ALA A 1 365 ? -1.078 -37.656 -16.672 1 98.69 365 ALA A N 1
ATOM 2795 C CA . ALA A 1 365 ? 0.049 -37.094 -15.938 1 98.69 365 ALA A CA 1
ATOM 2796 C C . ALA A 1 365 ? 0.604 -38.094 -14.938 1 98.69 365 ALA A C 1
ATOM 2798 O O . ALA A 1 365 ? 1.816 -38.312 -14.875 1 98.69 365 ALA A O 1
ATOM 2799 N N . GLN A 1 366 ? -0.318 -38.75 -14.156 1 98.25 366 GLN A N 1
ATOM 2800 C CA . GLN A 1 366 ? 0.144 -39.625 -13.094 1 98.25 366 GLN A CA 1
ATOM 2801 C C . GLN A 1 366 ? 0.858 -40.844 -13.664 1 98.25 366 GLN A C 1
ATOM 2803 O O . GLN A 1 366 ? 1.804 -41.344 -13.062 1 98.25 366 GLN A O 1
ATOM 2808 N N . GLU A 1 367 ? 0.493 -41.312 -14.828 1 97.69 367 GLU A N 1
ATOM 2809 C CA . GLU A 1 367 ? 1.159 -42.438 -15.492 1 97.69 367 GLU A CA 1
ATOM 2810 C C . GLU A 1 367 ? 2.6 -42.062 -15.852 1 97.69 367 GLU A C 1
ATOM 2812 O O . GLU A 1 367 ? 3.52 -42.844 -15.586 1 97.69 367 GLU A O 1
ATOM 2817 N N . HIS A 1 368 ? 2.773 -40.969 -16.406 1 97.75 368 HIS A N 1
ATOM 2818 C CA . HIS A 1 368 ? 4.094 -40.562 -16.859 1 97.75 368 HIS A CA 1
ATOM 2819 C C . HIS A 1 368 ? 4.992 -40.188 -15.695 1 97.75 368 HIS A C 1
ATOM 2821 O O . HIS A 1 368 ? 6.215 -40.281 -15.781 1 97.75 368 HIS A O 1
ATOM 2827 N N . LEU A 1 369 ? 4.391 -39.688 -14.633 1 97.88 369 LEU A N 1
ATOM 2828 C CA . LEU A 1 369 ? 5.148 -39.312 -13.453 1 97.88 369 LEU A CA 1
ATOM 2829 C C . LEU A 1 369 ? 5.469 -40.531 -12.586 1 97.88 369 LEU A C 1
ATOM 2831 O O . LEU A 1 369 ? 6.27 -40.438 -11.648 1 97.88 369 LEU A O 1
ATOM 2835 N N . GLY A 1 370 ? 4.848 -41.625 -12.867 1 97.75 370 GLY A N 1
ATOM 2836 C CA . GLY A 1 370 ? 5.008 -42.812 -12.031 1 97.75 370 GLY A CA 1
ATOM 2837 C C . GLY A 1 370 ? 4.375 -42.656 -10.664 1 97.75 370 GLY A C 1
ATOM 2838 O O . GLY A 1 370 ? 4.949 -43.062 -9.656 1 97.75 370 GLY A O 1
ATOM 2839 N N . LYS A 1 371 ? 3.258 -42 -10.648 1 97.75 371 LYS A N 1
ATOM 2840 C CA . LYS A 1 371 ? 2.529 -41.719 -9.414 1 97.75 371 LYS A CA 1
ATOM 2841 C C . LYS A 1 371 ? 1.069 -42.156 -9.531 1 97.75 371 LYS A C 1
ATOM 2843 O O . LYS A 1 371 ? 0.618 -42.562 -10.617 1 97.75 371 LYS A O 1
ATOM 2848 N N . SER A 1 372 ? 0.409 -42.188 -8.414 1 98.31 372 SER A N 1
ATOM 2849 C CA . SER A 1 372 ? -1.021 -42.469 -8.367 1 98.31 372 SER A CA 1
ATOM 2850 C C . SER A 1 372 ? -1.761 -41.438 -7.504 1 98.31 372 SER A C 1
ATOM 2852 O O . SER A 1 372 ? -1.636 -41.438 -6.277 1 98.31 372 SER A O 1
ATOM 2854 N N . PHE A 1 373 ? -2.506 -40.562 -8.125 1 98.38 373 PHE A N 1
ATOM 2855 C CA . PHE A 1 373 ? -3.324 -39.594 -7.441 1 98.38 373 PHE A CA 1
ATOM 2856 C C . PHE A 1 373 ? -4.797 -39.969 -7.48 1 98.38 373 PHE A C 1
ATOM 2858 O O . PHE A 1 373 ? -5.473 -39.969 -6.449 1 98.38 373 PHE A O 1
ATOM 2865 N N . LEU A 1 374 ? -5.266 -40.219 -8.672 1 97.94 374 LEU A N 1
ATOM 2866 C CA . LEU A 1 374 ? -6.629 -40.625 -8.977 1 97.94 374 LEU A CA 1
ATOM 2867 C C . LEU A 1 374 ? -6.699 -42.125 -9.188 1 97.94 374 LEU A C 1
ATOM 2869 O O . LEU A 1 374 ? -5.965 -42.688 -10.008 1 97.94 374 LEU A O 1
ATOM 2873 N N . THR A 1 375 ? -7.48 -42.812 -8.414 1 97.25 375 THR A N 1
ATOM 2874 C CA . THR A 1 375 ? -7.707 -44.25 -8.555 1 97.25 375 THR A CA 1
ATOM 2875 C C . THR A 1 375 ? -9.195 -44.562 -8.516 1 97.25 375 THR A C 1
ATOM 2877 O O . THR A 1 375 ? -9.906 -44.125 -7.602 1 97.25 375 THR A O 1
ATOM 2880 N N . ASP A 1 376 ? -9.68 -45.281 -9.5 1 95.31 376 ASP A N 1
ATOM 2881 C CA . ASP A 1 376 ? -11.07 -45.688 -9.602 1 95.31 376 ASP A CA 1
ATOM 2882 C C . ASP A 1 376 ? -12.008 -44.5 -9.516 1 95.31 376 ASP A C 1
ATOM 2884 O O . ASP A 1 376 ? -13 -44.5 -8.789 1 95.31 376 ASP A O 1
ATOM 2888 N N . GLY A 1 377 ? -11.586 -43.438 -10.078 1 95.38 377 GLY A N 1
ATOM 2889 C CA . GLY A 1 377 ? -12.414 -42.25 -10.18 1 95.38 377 GLY A CA 1
ATOM 2890 C C . GLY A 1 377 ? -12.43 -41.406 -8.906 1 95.38 377 GLY A C 1
ATOM 2891 O O . GLY A 1 377 ? -13.211 -40.469 -8.781 1 95.38 377 GLY A O 1
ATOM 2892 N N . LYS A 1 378 ? -11.539 -41.75 -7.992 1 97.31 378 LYS A N 1
ATOM 2893 C CA . LYS A 1 378 ? -11.5 -41.031 -6.715 1 97.31 378 LYS A CA 1
ATOM 2894 C C . LYS A 1 378 ? -10.094 -40.531 -6.414 1 97.31 378 LYS A C 1
ATOM 2896 O O . LYS A 1 378 ? -9.102 -41.156 -6.793 1 97.31 378 LYS A O 1
ATOM 2901 N N . MET A 1 379 ? -10.109 -39.375 -5.766 1 97.75 379 MET A N 1
ATOM 2902 C CA . MET A 1 379 ? -8.828 -38.844 -5.293 1 97.75 379 MET A CA 1
ATOM 2903 C C . MET A 1 379 ? -8.336 -39.625 -4.082 1 97.75 379 MET A C 1
ATOM 2905 O O . MET A 1 379 ? -8.336 -39.094 -2.961 1 97.75 379 MET A O 1
ATOM 2909 N N . ALA A 1 380 ? -7.898 -40.812 -4.383 1 97.12 380 ALA A N 1
ATOM 2910 C CA . ALA A 1 380 ? -7.562 -41.75 -3.311 1 97.12 380 ALA A CA 1
ATOM 2911 C C . ALA A 1 380 ? -6.309 -42.531 -3.654 1 97.12 380 ALA A C 1
ATOM 2913 O O . ALA A 1 380 ? -6.082 -43.625 -3.1 1 97.12 380 ALA A O 1
ATOM 2914 N N . GLY A 1 381 ? -5.523 -42.031 -4.523 1 97.44 381 GLY A N 1
ATOM 2915 C CA . GLY A 1 381 ? -4.309 -42.719 -4.918 1 97.44 381 GLY A CA 1
ATOM 2916 C C . GLY A 1 381 ? -3.24 -42.719 -3.84 1 97.44 381 GLY A C 1
ATOM 2917 O O . GLY A 1 381 ? -3.314 -41.938 -2.889 1 97.44 381 GLY A O 1
ATOM 2918 N N . ALA A 1 382 ? -2.242 -43.594 -4.047 1 97.5 382 ALA A N 1
ATOM 2919 C CA . ALA A 1 382 ? -1.19 -43.781 -3.053 1 97.5 382 ALA A CA 1
ATOM 2920 C C . ALA A 1 382 ? -0.357 -42.531 -2.863 1 97.5 382 ALA A C 1
ATOM 2922 O O . ALA A 1 382 ? 0.228 -42.312 -1.798 1 97.5 382 ALA A O 1
ATOM 2923 N N . ASN A 1 383 ? -0.315 -41.625 -3.834 1 97.81 383 ASN A N 1
ATOM 2924 C CA . ASN A 1 383 ? 0.515 -40.438 -3.781 1 97.81 383 ASN A CA 1
ATOM 2925 C C . ASN A 1 383 ? -0.323 -39.188 -3.535 1 97.81 383 ASN A C 1
ATOM 2927 O O . ASN A 1 383 ? 0.122 -38.062 -3.816 1 97.81 383 ASN A O 1
ATOM 2931 N N . ILE A 1 384 ? -1.527 -39.375 -3.031 1 97.31 384 ILE A N 1
ATOM 2932 C CA . ILE A 1 384 ? -2.434 -38.25 -2.818 1 97.31 384 ILE A CA 1
ATOM 2933 C C . ILE A 1 384 ? -1.794 -37.25 -1.862 1 97.31 384 ILE A C 1
ATOM 2935 O O . ILE A 1 384 ? -2.012 -36.031 -1.982 1 97.31 384 ILE A O 1
ATOM 2939 N N . GLY A 1 385 ? -0.955 -37.688 -0.935 1 95.81 385 GLY A N 1
ATOM 2940 C CA . GLY A 1 385 ? -0.292 -36.844 0.048 1 95.81 385 GLY A CA 1
ATOM 2941 C C . GLY A 1 385 ? 0.664 -35.844 -0.571 1 95.81 385 GLY A C 1
ATOM 2942 O O . GLY A 1 385 ? 1.029 -34.875 0.063 1 95.81 385 GLY A O 1
ATOM 2943 N N . GLU A 1 386 ? 1.047 -36.062 -1.832 1 95.81 386 GLU A N 1
ATOM 2944 C CA . GLU A 1 386 ? 1.966 -35.188 -2.545 1 95.81 386 GLU A CA 1
ATOM 2945 C C . GLU A 1 386 ? 1.214 -34.062 -3.258 1 95.81 386 GLU A C 1
ATOM 2947 O O . GLU A 1 386 ? 1.828 -33.188 -3.854 1 95.81 386 GLU A O 1
ATOM 2952 N N . THR A 1 387 ? -0.13 -34.125 -3.15 1 97.56 387 THR A N 1
ATOM 2953 C CA . THR A 1 387 ? -0.949 -33.156 -3.865 1 97.56 387 THR A CA 1
ATOM 2954 C C . THR A 1 387 ? -1.545 -32.125 -2.898 1 97.56 387 THR A C 1
ATOM 2956 O O . THR A 1 387 ? -1.368 -32.25 -1.684 1 97.56 387 THR A O 1
ATOM 2959 N N . ARG A 1 388 ? -2.215 -31.172 -3.49 1 97.81 388 ARG A N 1
ATOM 2960 C CA . ARG A 1 388 ? -2.932 -30.172 -2.695 1 97.81 388 ARG A CA 1
ATOM 2961 C C . ARG A 1 388 ? -4.434 -30.438 -2.713 1 97.81 388 ARG A C 1
ATOM 2963 O O . ARG A 1 388 ? -5.23 -29.547 -2.436 1 97.81 388 ARG A O 1
ATOM 2970 N N . ALA A 1 389 ? -4.797 -31.672 -3.141 1 98.25 389 ALA A N 1
ATOM 2971 C CA . ALA A 1 389 ? -6.199 -32.062 -2.996 1 98.25 389 ALA A CA 1
ATOM 2972 C C . ALA A 1 389 ? -6.641 -31.969 -1.536 1 98.25 389 ALA A C 1
ATOM 2974 O O . ALA A 1 389 ? -5.887 -32.344 -0.635 1 98.25 389 ALA A O 1
ATOM 2975 N N . PRO A 1 390 ? -7.906 -31.469 -1.316 1 98.25 390 PRO A N 1
ATOM 2976 C CA . PRO A 1 390 ? -8.383 -31.422 0.069 1 98.25 390 PRO A CA 1
ATOM 2977 C C . PRO A 1 390 ? -8.234 -32.781 0.778 1 98.25 390 PRO A C 1
ATOM 2979 O O . PRO A 1 390 ? -7.93 -32.812 1.972 1 98.25 390 PRO A O 1
ATOM 2982 N N . GLN A 1 391 ? -8.336 -33.844 0.063 1 98.06 391 GLN A N 1
ATOM 2983 C CA . GLN A 1 391 ? -8.234 -35.188 0.618 1 98.06 391 GLN A CA 1
ATOM 2984 C C . GLN A 1 391 ? -6.84 -35.469 1.188 1 98.06 391 GLN A C 1
ATOM 2986 O O . GLN A 1 391 ? -6.684 -36.25 2.129 1 98.06 391 GLN A O 1
ATOM 2991 N N . ALA A 1 392 ? -5.848 -34.844 0.622 1 97.19 392 ALA A N 1
ATOM 2992 C CA . ALA A 1 392 ? -4.457 -35.031 1.037 1 97.19 392 ALA A CA 1
ATOM 2993 C C . ALA A 1 392 ? -4.254 -34.562 2.482 1 97.19 392 ALA A C 1
ATOM 2995 O O . ALA A 1 392 ? -3.336 -35.062 3.158 1 97.19 392 ALA A O 1
ATOM 2996 N N . VAL A 1 393 ? -5.16 -33.688 3 1 96.56 393 VAL A N 1
ATOM 2997 C CA . VAL A 1 393 ? -5.012 -33.188 4.363 1 96.56 393 VAL A CA 1
ATOM 2998 C C . VAL A 1 393 ? -6.184 -33.656 5.219 1 96.56 393 VAL A C 1
ATOM 3000 O O . VAL A 1 393 ? -6.5 -33.031 6.242 1 96.56 393 VAL A O 1
ATOM 3003 N N . GLY A 1 394 ? -6.871 -34.625 4.711 1 96.25 394 GLY A N 1
ATOM 3004 C CA . GLY A 1 394 ? -7.879 -35.312 5.512 1 96.25 394 GLY A CA 1
ATOM 3005 C C . GLY A 1 394 ? -9.258 -34.688 5.387 1 96.25 394 GLY A C 1
ATOM 3006 O O . GLY A 1 394 ? -10.148 -34.969 6.191 1 96.25 394 GLY A O 1
ATOM 3007 N N . ILE A 1 395 ? -9.477 -33.844 4.473 1 97.56 395 ILE A N 1
ATOM 3008 C CA . ILE A 1 395 ? -10.789 -33.25 4.254 1 97.56 395 ILE A CA 1
ATOM 3009 C C . ILE A 1 395 ? -11.609 -34.125 3.312 1 97.56 395 ILE A C 1
ATOM 3011 O O . ILE A 1 395 ? -11.227 -34.344 2.164 1 97.56 395 ILE A O 1
ATOM 3015 N N . ASN A 1 396 ? -12.758 -34.562 3.803 1 96.31 396 ASN A N 1
ATOM 3016 C CA . ASN A 1 396 ? -13.516 -35.531 3.004 1 96.31 396 ASN A CA 1
ATOM 3017 C C . ASN A 1 396 ? -14.977 -35.125 2.855 1 96.31 396 ASN A C 1
ATOM 3019 O O . ASN A 1 396 ? -15.805 -35.906 2.408 1 96.31 396 ASN A O 1
ATOM 3023 N N . SER A 1 397 ? -15.273 -33.875 3.229 1 97.69 397 SER A N 1
ATOM 3024 C CA . SER A 1 397 ? -16.609 -33.344 3.023 1 97.69 397 SER A CA 1
ATOM 3025 C C . SER A 1 397 ? -16.578 -31.859 2.67 1 97.69 397 SER A C 1
ATOM 3027 O O . SER A 1 397 ? -15.586 -31.188 2.967 1 97.69 397 SER A O 1
ATOM 3029 N N . LYS A 1 398 ? -17.641 -31.438 1.985 1 97.19 398 LYS A N 1
ATOM 3030 C CA . LYS A 1 398 ? -17.703 -30.031 1.608 1 97.19 398 LYS A CA 1
ATOM 3031 C C . LYS A 1 398 ? -17.797 -29.125 2.842 1 97.19 398 LYS A C 1
ATOM 3033 O O . LYS A 1 398 ? -17.25 -28.016 2.852 1 97.19 398 LYS A O 1
ATOM 3038 N N . GLU A 1 399 ? -18.453 -29.578 3.92 1 96.75 399 GLU A N 1
ATOM 3039 C CA . GLU A 1 399 ? -18.578 -28.797 5.152 1 96.75 399 GLU A CA 1
ATOM 3040 C C . GLU A 1 399 ? -17.203 -28.578 5.797 1 96.75 399 GLU A C 1
ATOM 3042 O O . GLU A 1 399 ? -16.891 -27.469 6.238 1 96.75 399 GLU A O 1
ATOM 3047 N N . GLU A 1 400 ? -16.438 -29.672 5.801 1 96.69 400 GLU A N 1
ATOM 3048 C CA . GLU A 1 400 ? -15.086 -29.562 6.344 1 96.69 400 GLU A CA 1
ATOM 3049 C C . GLU A 1 400 ? -14.234 -28.594 5.523 1 96.69 400 GLU A C 1
ATOM 3051 O O . GLU A 1 400 ? -13.469 -27.812 6.082 1 96.69 400 GLU A O 1
ATOM 3056 N N . PHE A 1 401 ? -14.43 -28.688 4.25 1 97.44 401 PHE A N 1
ATOM 3057 C CA . PHE A 1 401 ? -13.672 -27.797 3.369 1 97.44 401 PHE A CA 1
ATOM 3058 C C . PHE A 1 401 ? -14.039 -26.344 3.619 1 97.44 401 PHE A C 1
ATOM 3060 O O . PHE A 1 401 ? -13.156 -25.5 3.766 1 97.44 401 PHE A O 1
ATOM 3067 N N . PHE A 1 402 ? -15.328 -26.031 3.668 1 96.19 402 PHE A N 1
ATOM 3068 C CA . PHE A 1 402 ? -15.797 -24.672 3.857 1 96.19 402 PHE A CA 1
ATOM 3069 C C . PHE A 1 402 ? -15.32 -24.109 5.191 1 96.19 402 PHE A C 1
ATOM 3071 O O . PHE A 1 402 ? -14.961 -22.938 5.289 1 96.19 402 PHE A O 1
ATOM 3078 N N . LYS A 1 403 ? -15.258 -24.922 6.152 1 94.19 403 LYS A N 1
ATOM 3079 C CA . LYS A 1 403 ? -14.781 -24.516 7.469 1 94.19 403 LYS A CA 1
ATOM 3080 C C . LYS A 1 403 ? -13.289 -24.156 7.426 1 94.19 403 LYS A C 1
ATOM 3082 O O . LYS A 1 403 ? -12.883 -23.125 7.934 1 94.19 403 LYS A O 1
ATOM 3087 N N . MET A 1 404 ? -12.508 -25.047 6.82 1 93.25 404 MET A N 1
ATOM 3088 C CA . MET A 1 404 ? -11.062 -24.828 6.746 1 93.25 404 MET A CA 1
ATOM 3089 C C . MET A 1 404 ? -10.734 -23.609 5.906 1 93.25 404 MET A C 1
ATOM 3091 O O . MET A 1 404 ? -9.812 -22.859 6.223 1 93.25 404 MET A O 1
ATOM 3095 N N . ALA A 1 405 ? -11.508 -23.391 4.883 1 93.12 405 ALA A N 1
ATOM 3096 C CA . ALA A 1 405 ? -11.297 -22.281 3.965 1 93.12 405 ALA A CA 1
ATOM 3097 C C . ALA A 1 405 ? -11.867 -20.984 4.531 1 93.12 405 ALA A C 1
ATOM 3099 O O . ALA A 1 405 ? -11.688 -19.906 3.953 1 93.12 405 ALA A O 1
ATOM 3100 N N . LYS A 1 406 ? -12.641 -21.047 5.656 1 91.94 406 LYS A N 1
ATOM 3101 C CA . LYS A 1 406 ? -13.273 -19.922 6.328 1 91.94 406 LYS A CA 1
ATOM 3102 C C . LYS A 1 406 ? -14.289 -19.234 5.414 1 91.94 406 LYS A C 1
ATOM 3104 O O . LYS A 1 406 ? -14.32 -18 5.328 1 91.94 406 LYS A O 1
ATOM 3109 N N . ILE A 1 407 ? -15 -19.938 4.672 1 87.25 407 ILE A N 1
ATOM 3110 C CA . ILE A 1 407 ? -16 -19.359 3.775 1 87.25 407 ILE A CA 1
ATOM 3111 C C . ILE A 1 407 ? -17.406 -19.625 4.328 1 87.25 407 ILE A C 1
ATOM 3113 O O . ILE A 1 407 ? -18.375 -19.062 3.834 1 87.25 407 ILE A O 1
ATOM 3117 N N . ALA A 1 408 ? -17.641 -20.422 5.219 1 75.44 408 ALA A N 1
ATOM 3118 C CA . ALA A 1 408 ? -18.906 -20.656 5.906 1 75.44 408 ALA A CA 1
ATOM 3119 C C . ALA A 1 408 ? -18.672 -21.078 7.355 1 75.44 408 ALA A C 1
ATOM 3121 O O . ALA A 1 408 ? -17.609 -21.594 7.695 1 75.44 408 ALA A O 1
ATOM 3122 N N . MET B 1 1 ? 5.508 -14.086 -21.438 1 33.31 1 MET B N 1
ATOM 3123 C CA . MET B 1 1 ? 6.211 -13.188 -20.531 1 33.31 1 MET B CA 1
ATOM 3124 C C . MET B 1 1 ? 5.625 -11.781 -20.594 1 33.31 1 MET B C 1
ATOM 3126 O O . MET B 1 1 ? 5.734 -11.102 -21.609 1 33.31 1 MET B O 1
ATOM 3130 N N . ALA B 1 2 ? 4.473 -11.617 -20.094 1 38.16 2 ALA B N 1
ATOM 3131 C CA . ALA B 1 2 ? 3.629 -10.43 -20.172 1 38.16 2 ALA B CA 1
ATOM 3132 C C . ALA B 1 2 ? 4.469 -9.156 -20.109 1 38.16 2 ALA B C 1
ATOM 3134 O O . ALA B 1 2 ? 5.562 -9.156 -19.547 1 38.16 2 ALA B O 1
ATOM 3135 N N . ASP B 1 3 ? 4.109 -8.047 -20.891 1 43.16 3 ASP B N 1
ATOM 3136 C CA . ASP B 1 3 ? 4.703 -6.723 -21.031 1 43.16 3 ASP B CA 1
ATOM 3137 C C . ASP B 1 3 ? 5.211 -6.188 -19.703 1 43.16 3 ASP B C 1
ATOM 3139 O O . ASP B 1 3 ? 4.422 -5.723 -18.875 1 43.16 3 ASP B O 1
ATOM 3143 N N . GLU B 1 4 ? 6.227 -6.879 -19.281 1 47.22 4 GLU B N 1
ATOM 3144 C CA . GLU B 1 4 ? 7.066 -6.176 -18.312 1 47.22 4 GLU B CA 1
ATOM 3145 C C . GLU B 1 4 ? 7.34 -4.742 -18.75 1 47.22 4 GLU B C 1
ATOM 3147 O O . GLU B 1 4 ? 8.109 -4.508 -19.688 1 47.22 4 GLU B O 1
ATOM 3152 N N . LYS B 1 5 ? 6.414 -4.023 -19.047 1 48.41 5 LYS B N 1
ATOM 3153 C CA . LYS B 1 5 ? 6.703 -2.631 -19.375 1 48.41 5 LYS B CA 1
ATOM 3154 C C . LYS B 1 5 ? 7.371 -1.91 -18.219 1 48.41 5 LYS B C 1
ATOM 3156 O O . LYS B 1 5 ? 7.086 -2.199 -17.047 1 48.41 5 LYS B O 1
ATOM 3161 N N . LYS B 1 6 ? 8.445 -1.338 -18.547 1 52.03 6 LYS B N 1
ATOM 3162 C CA . LYS B 1 6 ? 9.023 -0.362 -17.625 1 52.03 6 LYS B CA 1
ATOM 3163 C C . LYS B 1 6 ? 7.945 0.519 -17 1 52.03 6 LYS B C 1
ATOM 3165 O O . LYS B 1 6 ? 7.254 1.251 -17.719 1 52.03 6 LYS B O 1
ATOM 3170 N N . ASN B 1 7 ? 7.199 0.009 -15.938 1 60.19 7 ASN B N 1
ATOM 3171 C CA . ASN B 1 7 ? 6.223 0.894 -15.312 1 60.19 7 ASN B CA 1
ATOM 3172 C C . ASN B 1 7 ? 6.895 2.115 -14.688 1 60.19 7 ASN B C 1
ATOM 3174 O O . ASN B 1 7 ? 7.672 1.985 -13.742 1 60.19 7 ASN B O 1
ATOM 3178 N N . GLY B 1 8 ? 6.973 3.205 -15.516 1 81.19 8 GLY B N 1
ATOM 3179 C CA . GLY B 1 8 ? 7.691 4.344 -14.969 1 81.19 8 GLY B CA 1
ATOM 3180 C C . GLY B 1 8 ? 6.805 5.289 -14.188 1 81.19 8 GLY B C 1
ATOM 3181 O O . GLY B 1 8 ? 5.793 5.77 -14.695 1 81.19 8 GLY B O 1
ATOM 3182 N N . LEU B 1 9 ? 6.887 5.309 -12.867 1 94.62 9 LEU B N 1
ATOM 3183 C CA . LEU B 1 9 ? 6.285 6.309 -11.992 1 94.62 9 LEU B CA 1
ATOM 3184 C C . LEU B 1 9 ? 7.188 7.535 -11.859 1 94.62 9 LEU B C 1
ATOM 3186 O O . LEU B 1 9 ? 8.391 7.402 -11.625 1 94.62 9 LEU B O 1
ATOM 3190 N N . THR B 1 10 ? 6.602 8.711 -12.148 1 97.81 10 THR B N 1
ATOM 3191 C CA . THR B 1 10 ? 7.32 9.953 -11.891 1 97.81 10 THR B CA 1
ATOM 3192 C C . THR B 1 10 ? 6.73 10.68 -10.688 1 97.81 10 THR B C 1
ATOM 3194 O O . THR B 1 10 ? 5.523 10.93 -10.633 1 97.81 10 THR B O 1
ATOM 3197 N N . VAL B 1 11 ? 7.598 11.008 -9.75 1 98.69 11 VAL B N 1
ATOM 3198 C CA . VAL B 1 11 ? 7.168 11.68 -8.523 1 98.69 11 VAL B CA 1
ATOM 3199 C C . VAL B 1 11 ? 7.734 13.094 -8.484 1 98.69 11 VAL B C 1
ATOM 3201 O O . VAL B 1 11 ? 8.898 13.32 -8.82 1 98.69 11 VAL B O 1
ATOM 3204 N N . LEU B 1 12 ? 6.898 14.016 -8.156 1 98.88 12 LEU B N 1
ATOM 3205 C CA . LEU B 1 12 ? 7.312 15.391 -7.918 1 98.88 12 LEU B CA 1
ATOM 3206 C C . LEU B 1 12 ? 7.109 15.773 -6.457 1 98.88 12 LEU B C 1
ATOM 3208 O O . LEU B 1 12 ? 5.996 15.688 -5.934 1 98.88 12 LEU B O 1
ATOM 3212 N N . VAL B 1 13 ? 8.18 16.188 -5.801 1 98.88 13 VAL B N 1
ATOM 3213 C CA . VAL B 1 13 ? 8.102 16.609 -4.402 1 98.88 13 VAL B CA 1
ATOM 3214 C C . VAL B 1 13 ? 8.234 18.125 -4.301 1 98.88 13 VAL B C 1
ATOM 3216 O O . VAL B 1 13 ? 9.188 18.703 -4.832 1 98.88 13 VAL B O 1
ATOM 3219 N N . CYS B 1 14 ? 7.285 18.688 -3.615 1 98.75 14 CYS B N 1
ATOM 3220 C CA . CYS B 1 14 ? 7.273 20.141 -3.457 1 98.75 14 CYS B CA 1
ATOM 3221 C C . CYS B 1 14 ? 7.859 20.547 -2.109 1 98.75 14 CYS B C 1
ATOM 3223 O O . CYS B 1 14 ? 7.422 20.047 -1.065 1 98.75 14 CYS B O 1
ATOM 3225 N N . GLY B 1 15 ? 8.789 21.484 -2.146 1 97.56 15 GLY B N 1
ATOM 3226 C CA . GLY B 1 15 ? 9.383 22.016 -0.937 1 97.56 15 GLY B CA 1
ATOM 3227 C C . GLY B 1 15 ? 10.867 21.719 -0.82 1 97.56 15 GLY B C 1
ATOM 3228 O O . GLY B 1 15 ? 11.414 20.969 -1.615 1 97.56 15 GLY B O 1
ATOM 3229 N N . GLY B 1 16 ? 11.516 22.344 0.14 1 96.12 16 GLY B N 1
ATOM 3230 C CA . GLY B 1 16 ? 12.938 22.141 0.384 1 96.12 16 GLY B CA 1
ATOM 3231 C C . GLY B 1 16 ? 13.258 21.891 1.843 1 96.12 16 GLY B C 1
ATOM 3232 O O . GLY B 1 16 ? 14.43 21.781 2.215 1 96.12 16 GLY B O 1
ATOM 3233 N N . GLY B 1 17 ? 12.227 21.797 2.617 1 95.94 17 GLY B N 1
ATOM 3234 C CA . GLY B 1 17 ? 12.422 21.578 4.043 1 95.94 17 GLY B CA 1
ATOM 3235 C C . GLY B 1 17 ? 12.711 20.125 4.395 1 95.94 17 GLY B C 1
ATOM 3236 O O . GLY B 1 17 ? 13.023 19.328 3.516 1 95.94 17 GLY B O 1
ATOM 3237 N N . ASN B 1 18 ? 12.688 19.781 5.66 1 96.88 18 ASN B N 1
ATOM 3238 C CA . ASN B 1 18 ? 13.039 18.469 6.18 1 96.88 18 ASN B CA 1
ATOM 3239 C C . ASN B 1 18 ? 12.273 17.359 5.461 1 96.88 18 ASN B C 1
ATOM 3241 O O . ASN B 1 18 ? 12.883 16.453 4.895 1 96.88 18 ASN B O 1
ATOM 3245 N N . ALA B 1 19 ? 10.984 17.484 5.414 1 97.88 19 ALA B N 1
ATOM 3246 C CA . ALA B 1 19 ? 10.133 16.438 4.855 1 97.88 19 ALA B CA 1
ATOM 3247 C C . ALA B 1 19 ? 10.344 16.312 3.35 1 97.88 19 ALA B C 1
ATOM 3249 O O . ALA B 1 19 ? 10.328 15.195 2.811 1 97.88 19 ALA B O 1
ATOM 3250 N N . ALA B 1 20 ? 10.523 17.422 2.691 1 98.25 20 ALA B N 1
ATOM 3251 C CA . ALA B 1 20 ? 10.734 17.406 1.245 1 98.25 20 ALA B CA 1
ATOM 3252 C C . ALA B 1 20 ? 12.023 16.672 0.887 1 98.25 20 ALA B C 1
ATOM 3254 O O . ALA B 1 20 ? 12.047 15.891 -0.066 1 98.25 20 ALA B O 1
ATOM 3255 N N . GLN B 1 21 ? 13.039 16.953 1.621 1 97.25 21 GLN B N 1
ATOM 3256 C CA . GLN B 1 21 ? 14.32 16.312 1.337 1 97.25 21 GLN B CA 1
ATOM 3257 C C . GLN B 1 21 ? 14.266 14.812 1.633 1 97.25 21 GLN B C 1
ATOM 3259 O O . GLN B 1 21 ? 14.812 14.008 0.875 1 97.25 21 GLN B O 1
ATOM 3264 N N . VAL B 1 22 ? 13.594 14.43 2.684 1 97.94 22 VAL B N 1
ATOM 3265 C CA . VAL B 1 22 ? 13.406 13.016 3.012 1 97.94 22 VAL B CA 1
ATOM 3266 C C . VAL B 1 22 ? 12.609 12.328 1.903 1 97.94 22 VAL B C 1
ATOM 3268 O O . VAL B 1 22 ? 13.031 11.297 1.381 1 97.94 22 VAL B O 1
ATOM 3271 N N . ALA B 1 23 ? 11.484 12.914 1.512 1 98.56 23 ALA B N 1
ATOM 3272 C CA . ALA B 1 23 ? 10.633 12.328 0.479 1 98.56 23 ALA B CA 1
ATOM 3273 C C . ALA B 1 23 ? 11.383 12.211 -0.846 1 98.56 23 ALA B C 1
ATOM 3275 O O . ALA B 1 23 ? 11.336 11.164 -1.499 1 98.56 23 ALA B O 1
ATOM 3276 N N . THR B 1 24 ? 12.086 13.281 -1.196 1 98 24 THR B N 1
ATOM 3277 C CA . THR B 1 24 ? 12.82 13.289 -2.459 1 98 24 THR B CA 1
ATOM 3278 C C . THR B 1 24 ? 13.852 12.164 -2.49 1 98 24 THR B C 1
ATOM 3280 O O . THR B 1 24 ? 13.922 11.406 -3.457 1 98 24 THR B O 1
ATOM 3283 N N . SER B 1 25 ? 14.625 12.086 -1.421 1 96.44 25 SER B N 1
ATOM 3284 C CA . SER B 1 25 ? 15.664 11.062 -1.357 1 96.44 25 SER B CA 1
ATOM 3285 C C . SER B 1 25 ? 15.062 9.664 -1.35 1 96.44 25 SER B C 1
ATOM 3287 O O . SER B 1 25 ? 15.516 8.781 -2.086 1 96.44 25 SER B O 1
ATOM 3289 N N . MET B 1 26 ? 14.086 9.469 -0.583 1 97.12 26 MET B N 1
ATOM 3290 C CA . MET B 1 26 ? 13.461 8.164 -0.426 1 97.12 26 MET B CA 1
ATOM 3291 C C . MET B 1 26 ? 12.844 7.691 -1.739 1 97.12 26 MET B C 1
ATOM 3293 O O . MET B 1 26 ? 13.062 6.551 -2.158 1 97.12 26 MET B O 1
ATOM 3297 N N . PHE B 1 27 ? 12.086 8.523 -2.395 1 97.69 27 PHE B N 1
ATOM 3298 C CA . PHE B 1 27 ? 11.375 8.125 -3.604 1 97.69 27 PHE B CA 1
ATOM 3299 C C . PHE B 1 27 ? 12.336 7.988 -4.777 1 97.69 27 PHE B C 1
ATOM 3301 O O . PHE B 1 27 ? 12.148 7.125 -5.641 1 97.69 27 PHE B O 1
ATOM 3308 N N . ALA B 1 28 ? 13.383 8.789 -4.777 1 95.69 28 ALA B N 1
ATOM 3309 C CA . ALA B 1 28 ? 14.352 8.758 -5.867 1 95.69 28 ALA B CA 1
ATOM 3310 C C . ALA B 1 28 ? 15.148 7.453 -5.855 1 95.69 28 ALA B C 1
ATOM 3312 O O . ALA B 1 28 ? 15.797 7.109 -6.844 1 95.69 28 ALA B O 1
ATOM 3313 N N . ALA B 1 29 ? 15.125 6.801 -4.734 1 93.88 29 ALA B N 1
ATOM 3314 C CA . ALA B 1 29 ? 15.844 5.535 -4.648 1 93.88 29 ALA B CA 1
ATOM 3315 C C . ALA B 1 29 ? 15.266 4.504 -5.613 1 93.88 29 ALA B C 1
ATOM 3317 O O . ALA B 1 29 ? 15.984 3.627 -6.098 1 93.88 29 ALA B O 1
ATOM 3318 N N . ARG B 1 30 ? 14 4.668 -5.941 1 94.06 30 ARG B N 1
ATOM 3319 C CA . ARG B 1 30 ? 13.375 3.615 -6.738 1 94.06 30 ARG B CA 1
ATOM 3320 C C . ARG B 1 30 ? 12.703 4.191 -7.98 1 94.06 30 ARG B C 1
ATOM 3322 O O . ARG B 1 30 ? 12.57 3.506 -9 1 94.06 30 ARG B O 1
ATOM 3329 N N . TYR B 1 31 ? 12.289 5.453 -7.898 1 95.94 31 TYR B N 1
ATOM 3330 C CA . TYR B 1 31 ? 11.453 6.004 -8.961 1 95.94 31 TYR B CA 1
ATOM 3331 C C . TYR B 1 31 ? 12.078 7.258 -9.555 1 95.94 31 TYR B C 1
ATOM 3333 O O . TYR B 1 31 ? 12.953 7.879 -8.938 1 95.94 31 TYR B O 1
ATOM 3341 N N . GLU B 1 32 ? 11.703 7.625 -10.82 1 96.06 32 GLU B N 1
ATOM 3342 C CA . GLU B 1 32 ? 12.055 8.945 -11.336 1 96.06 32 GLU B CA 1
ATOM 3343 C C . GLU B 1 32 ? 11.438 10.055 -10.492 1 96.06 32 GLU B C 1
ATOM 3345 O O . GLU B 1 32 ? 10.211 10.164 -10.406 1 96.06 32 GLU B O 1
ATOM 3350 N N . THR B 1 33 ? 12.273 10.859 -9.852 1 97.31 33 THR B N 1
ATOM 3351 C CA . THR B 1 33 ? 11.789 11.82 -8.867 1 97.31 33 THR B CA 1
ATOM 3352 C C . THR B 1 33 ? 12.375 13.211 -9.133 1 97.31 33 THR B C 1
ATOM 3354 O O . THR B 1 33 ? 13.57 13.344 -9.398 1 97.31 33 THR B O 1
ATOM 3357 N N . TYR B 1 34 ? 11.516 14.172 -9.141 1 97.81 34 TYR B N 1
ATOM 3358 C CA . TYR B 1 34 ? 11.891 15.586 -9.219 1 97.81 34 TYR B CA 1
ATOM 3359 C C . TYR B 1 34 ? 11.516 16.312 -7.941 1 97.81 34 TYR B C 1
ATOM 3361 O O . TYR B 1 34 ? 10.57 15.93 -7.25 1 97.81 34 TYR B O 1
ATOM 3369 N N . ALA B 1 35 ? 12.266 17.328 -7.641 1 97.88 35 ALA B N 1
ATOM 3370 C CA . ALA B 1 35 ? 11.898 18.281 -6.59 1 97.88 35 ALA B CA 1
ATOM 3371 C C . ALA B 1 35 ? 11.648 19.672 -7.16 1 97.88 35 ALA B C 1
ATOM 3373 O O . ALA B 1 35 ? 12.273 20.062 -8.148 1 97.88 35 ALA B O 1
ATOM 3374 N N . ILE B 1 36 ? 10.75 20.344 -6.566 1 98.38 36 ILE B N 1
ATOM 3375 C CA . ILE B 1 36 ? 10.461 21.719 -6.992 1 98.38 36 ILE B CA 1
ATOM 3376 C C . ILE B 1 36 ? 10.32 22.609 -5.77 1 98.38 36 ILE B C 1
ATOM 3378 O O . ILE B 1 36 ? 9.766 22.203 -4.746 1 98.38 36 ILE B O 1
ATOM 3382 N N . SER B 1 37 ? 10.797 23.766 -5.844 1 98 37 SER B N 1
ATOM 3383 C CA . SER B 1 37 ? 10.562 24.812 -4.863 1 98 37 SER B CA 1
ATOM 3384 C C . SER B 1 37 ? 10.273 26.156 -5.543 1 98 37 SER B C 1
ATOM 3386 O O . SER B 1 37 ? 11.023 26.578 -6.426 1 98 37 SER B O 1
ATOM 3388 N N . LEU B 1 38 ? 9.211 26.734 -5.172 1 96.25 38 LEU B N 1
ATOM 3389 C CA . LEU B 1 38 ? 8.844 28.047 -5.688 1 96.25 38 LEU B CA 1
ATOM 3390 C C . LEU B 1 38 ? 9.266 29.141 -4.727 1 96.25 38 LEU B C 1
ATOM 3392 O O . LEU B 1 38 ? 8.961 30.312 -4.945 1 96.25 38 LEU B O 1
ATOM 3396 N N . TYR B 1 39 ? 10 28.703 -3.77 1 91.56 39 TYR B N 1
ATOM 3397 C CA . TYR B 1 39 ? 10.43 29.641 -2.742 1 91.56 39 TYR B CA 1
ATOM 3398 C C . TYR B 1 39 ? 11.812 30.203 -3.053 1 91.56 39 TYR B C 1
ATOM 3400 O O . TYR B 1 39 ? 12.812 29.484 -2.967 1 91.56 39 TYR B O 1
ATOM 3408 N N . ALA B 1 40 ? 11.891 31.422 -3.375 1 90 40 ALA B N 1
ATOM 3409 C CA . ALA B 1 40 ? 13.148 32.156 -3.537 1 90 40 ALA B CA 1
ATOM 3410 C C . ALA B 1 40 ? 14.109 31.375 -4.445 1 90 40 ALA B C 1
ATOM 3412 O O . ALA B 1 40 ? 13.758 31.047 -5.582 1 90 40 ALA B O 1
ATOM 3413 N N . ASP B 1 41 ? 15.391 31.172 -3.891 1 91.06 41 ASP B N 1
ATOM 3414 C CA . ASP B 1 41 ? 16.406 30.5 -4.691 1 91.06 41 ASP B CA 1
ATOM 3415 C C . ASP B 1 41 ? 16.656 29.078 -4.207 1 91.06 41 ASP B C 1
ATOM 3417 O O . ASP B 1 41 ? 17.719 28.516 -4.434 1 91.06 41 ASP B O 1
ATOM 3421 N N . GLU B 1 42 ? 15.633 28.594 -3.584 1 93.19 42 GLU B N 1
ATOM 3422 C CA . GLU B 1 42 ? 15.781 27.297 -2.939 1 93.19 42 GLU B CA 1
ATOM 3423 C C . GLU B 1 42 ? 16.094 26.203 -3.959 1 93.19 42 GLU B C 1
ATOM 3425 O O . GLU B 1 42 ? 16.953 25.359 -3.723 1 93.19 42 GLU B O 1
ATOM 3430 N N . ALA B 1 43 ? 15.477 26.234 -5.082 1 93.88 43 ALA B N 1
ATOM 3431 C CA . ALA B 1 43 ? 15.703 25.219 -6.109 1 93.88 43 ALA B CA 1
ATOM 3432 C C . ALA B 1 43 ? 17.141 25.281 -6.637 1 93.88 43 ALA B C 1
ATOM 3434 O O . ALA B 1 43 ? 17.812 24.25 -6.746 1 93.88 43 ALA B O 1
ATOM 3435 N N . ALA B 1 44 ? 17.562 26.422 -6.938 1 92.62 44 ALA B N 1
ATOM 3436 C CA . ALA B 1 44 ? 18.922 26.609 -7.445 1 92.62 44 ALA B CA 1
ATOM 3437 C C . ALA B 1 44 ? 19.953 26.203 -6.398 1 92.62 44 ALA B C 1
ATOM 3439 O O . ALA B 1 44 ? 20.953 25.578 -6.723 1 92.62 44 ALA B O 1
ATOM 3440 N N . ASN B 1 45 ? 19.703 26.594 -5.188 1 92.62 45 ASN B N 1
ATOM 3441 C CA . ASN B 1 45 ? 20.609 26.25 -4.098 1 92.62 45 ASN B CA 1
ATOM 3442 C C . ASN B 1 45 ? 20.688 24.734 -3.9 1 92.62 45 ASN B C 1
ATOM 3444 O O . ASN B 1 45 ? 21.766 24.188 -3.674 1 92.62 45 ASN B O 1
ATOM 3448 N N . TRP B 1 46 ? 19.562 24.141 -3.971 1 92 46 TRP B N 1
ATOM 3449 C CA . TRP B 1 46 ? 19.531 22.688 -3.791 1 92 46 TRP B CA 1
ATOM 3450 C C . TRP B 1 46 ? 20.25 21.984 -4.93 1 92 46 TRP B C 1
ATOM 3452 O O . TRP B 1 46 ? 21.016 21.031 -4.699 1 92 46 TRP B O 1
ATOM 3462 N N . LYS B 1 47 ? 20.078 22.406 -6.141 1 88.94 47 LYS B N 1
ATOM 3463 C CA . LYS B 1 47 ? 20.766 21.859 -7.297 1 88.94 47 LYS B CA 1
ATOM 3464 C C . LYS B 1 47 ? 22.281 21.969 -7.129 1 88.94 47 LYS B C 1
ATOM 3466 O O . LYS B 1 47 ? 23.016 21.031 -7.457 1 88.94 47 LYS B O 1
ATOM 3471 N N . GLN B 1 48 ? 22.688 23.047 -6.629 1 87.88 48 GLN B N 1
ATOM 3472 C CA . GLN B 1 48 ? 24.109 23.266 -6.398 1 87.88 48 GLN B CA 1
ATOM 3473 C C . GLN B 1 48 ? 24.641 22.359 -5.277 1 87.88 48 GLN B C 1
ATOM 3475 O O . GLN B 1 48 ? 25.75 21.844 -5.359 1 87.88 48 GLN B O 1
ATOM 3480 N N . ALA B 1 49 ? 23.828 22.219 -4.301 1 86.75 49 ALA B N 1
ATOM 3481 C CA . ALA B 1 49 ? 24.234 21.422 -3.152 1 86.75 49 ALA B CA 1
ATOM 3482 C C . ALA B 1 49 ? 24.438 19.953 -3.547 1 86.75 49 ALA B C 1
ATOM 3484 O O . ALA B 1 49 ? 25.281 19.266 -2.986 1 86.75 49 ALA B O 1
ATOM 3485 N N . MET B 1 50 ? 23.688 19.531 -4.477 1 81.62 50 MET B N 1
ATOM 3486 C CA . MET B 1 50 ? 23.719 18.141 -4.875 1 81.62 50 MET B CA 1
ATOM 3487 C C . MET B 1 50 ? 24.906 17.859 -5.809 1 81.62 50 MET B C 1
ATOM 3489 O O . MET B 1 50 ? 25.266 16.719 -6.031 1 81.62 50 MET B O 1
ATOM 3493 N N . LYS B 1 51 ? 25.328 19.031 -6.418 1 74.06 51 LYS B N 1
ATOM 3494 C CA . LYS B 1 51 ? 26.453 18.891 -7.332 1 74.06 51 LYS B CA 1
ATOM 3495 C C . LYS B 1 51 ? 27.734 18.516 -6.578 1 74.06 51 LYS B C 1
ATOM 3497 O O . LYS B 1 51 ? 28 19.062 -5.504 1 74.06 51 LYS B O 1
ATOM 3502 N N . GLY B 1 52 ? 28.422 17.562 -7.18 1 64.75 52 GLY B N 1
ATOM 3503 C CA . GLY B 1 52 ? 29.719 17.172 -6.656 1 64.75 52 GLY B CA 1
ATOM 3504 C C . GLY B 1 52 ? 29.672 15.914 -5.828 1 64.75 52 GLY B C 1
ATOM 3505 O O . GLY B 1 52 ? 28.609 15.508 -5.359 1 64.75 52 GLY B O 1
ATOM 3506 N N . ARG B 1 53 ? 30.531 15.031 -6.207 1 57.66 53 ARG B N 1
ATOM 3507 C CA . ARG B 1 53 ? 30.75 13.828 -5.41 1 57.66 53 ARG B CA 1
ATOM 3508 C C . ARG B 1 53 ? 31.109 14.18 -3.975 1 57.66 53 ARG B C 1
ATOM 3510 O O . ARG B 1 53 ? 31.812 15.172 -3.73 1 57.66 53 ARG B O 1
ATOM 3517 N N . TRP B 1 54 ? 30.141 13.922 -3.055 1 52.06 54 TRP B N 1
ATOM 3518 C CA . TRP B 1 54 ? 30.547 14.281 -1.703 1 52.06 54 TRP B CA 1
ATOM 3519 C C . TRP B 1 54 ? 31.516 13.25 -1.138 1 52.06 54 TRP B C 1
ATOM 3521 O O . TRP B 1 54 ? 31.734 12.195 -1.74 1 52.06 54 TRP B O 1
ATOM 3531 N N . HIS B 1 55 ? 31.984 13.477 0.067 1 47.22 55 HIS B N 1
ATOM 3532 C CA . HIS B 1 55 ? 33.094 12.852 0.763 1 47.22 55 HIS B CA 1
ATOM 3533 C C . HIS B 1 55 ? 33.156 11.352 0.495 1 47.22 55 HIS B C 1
ATOM 3535 O O . HIS B 1 55 ? 34.25 10.766 0.409 1 47.22 55 HIS B O 1
ATOM 3541 N N . ASP B 1 56 ? 32.094 10.609 0.529 1 50.78 56 ASP B N 1
ATOM 3542 C CA . ASP B 1 56 ? 32.219 9.156 0.497 1 50.78 56 ASP B CA 1
ATOM 3543 C C . ASP B 1 56 ? 31.844 8.609 -0.883 1 50.78 56 ASP B C 1
ATOM 3545 O O . ASP B 1 56 ? 31.562 7.418 -1.03 1 50.78 56 ASP B O 1
ATOM 3549 N N . ARG B 1 57 ? 32.125 9.406 -1.978 1 55.59 57 ARG B N 1
ATOM 3550 C CA . ARG B 1 57 ? 31.969 8.93 -3.35 1 55.59 57 ARG B CA 1
ATOM 3551 C C . ARG B 1 57 ? 30.516 8.68 -3.695 1 55.59 57 ARG B C 1
ATOM 3553 O O . ARG B 1 57 ? 30.203 7.812 -4.516 1 55.59 57 ARG B O 1
ATOM 3560 N N . VAL B 1 58 ? 29.719 9.391 -2.742 1 62 58 VAL B N 1
ATOM 3561 C CA . VAL B 1 58 ? 28.297 9.219 -3.053 1 62 58 VAL B CA 1
ATOM 3562 C C . VAL B 1 58 ? 27.812 10.375 -3.92 1 62 58 VAL B C 1
ATOM 3564 O O . VAL B 1 58 ? 28.172 11.531 -3.674 1 62 58 VAL B O 1
ATOM 3567 N N . GLU B 1 59 ? 27.328 10.094 -5.035 1 75.38 59 GLU B N 1
ATOM 3568 C CA . GLU B 1 59 ? 26.609 11.07 -5.844 1 75.38 59 GLU B CA 1
ATOM 3569 C C . GLU B 1 59 ? 25.109 11.062 -5.512 1 75.38 59 GLU B C 1
ATOM 3571 O O . GLU B 1 59 ? 24.516 10 -5.359 1 75.38 59 GLU B O 1
ATOM 3576 N N . GLY B 1 60 ? 24.609 12.406 -5.16 1 86.5 60 GLY B N 1
ATOM 3577 C CA . GLY B 1 60 ? 23.188 12.531 -4.898 1 86.5 60 GLY B CA 1
ATOM 3578 C C . GLY B 1 60 ? 22.859 12.828 -3.445 1 86.5 60 GLY B C 1
ATOM 3579 O O . GLY B 1 60 ? 23.453 13.734 -2.85 1 86.5 60 GLY B O 1
ATOM 3580 N N . MET B 1 61 ? 21.906 12.172 -2.867 1 92.38 61 MET B N 1
ATOM 3581 C CA . MET B 1 61 ? 21.438 12.375 -1.497 1 92.38 61 MET B CA 1
ATOM 3582 C C . MET B 1 61 ? 21.625 11.109 -0.667 1 92.38 61 MET B C 1
ATOM 3584 O O . MET B 1 61 ? 21.625 10 -1.207 1 92.38 61 MET B O 1
ATOM 3588 N N . GLU B 1 62 ? 21.844 11.359 0.597 1 92.69 62 GLU B N 1
ATOM 3589 C CA . GLU B 1 62 ? 21.875 10.258 1.556 1 92.69 62 GLU B CA 1
ATOM 3590 C C . GLU B 1 62 ? 20.797 10.414 2.619 1 92.69 62 GLU B C 1
ATOM 3592 O O . GLU B 1 62 ? 20.688 11.461 3.252 1 92.69 62 GLU B O 1
ATOM 3597 N N . LEU B 1 63 ? 20.047 9.422 2.77 1 95.38 63 LEU B N 1
ATOM 3598 C CA . LEU B 1 63 ? 18.984 9.375 3.777 1 95.38 63 LEU B CA 1
ATOM 3599 C C . LEU B 1 63 ? 19.266 8.281 4.801 1 95.38 63 LEU B C 1
ATOM 3601 O O . LEU B 1 63 ? 19.453 7.113 4.438 1 95.38 63 LEU B O 1
ATOM 3605 N N . THR B 1 64 ? 19.375 8.68 6.023 1 94.94 64 THR B N 1
ATOM 3606 C CA . THR B 1 64 ? 19.406 7.703 7.102 1 94.94 64 THR B CA 1
ATOM 3607 C C . THR B 1 64 ? 18 7.383 7.594 1 94.94 64 THR B C 1
ATOM 3609 O O . THR B 1 64 ? 17.281 8.266 8.07 1 94.94 64 THR B O 1
ATOM 3612 N N . LEU B 1 65 ? 17.656 6.133 7.449 1 93.81 65 LEU B N 1
ATOM 3613 C CA . LEU B 1 65 ? 16.328 5.688 7.871 1 93.81 65 LEU B CA 1
ATOM 3614 C C . LEU B 1 65 ? 16.281 5.5 9.383 1 93.81 65 LEU B C 1
ATOM 3616 O O . LEU B 1 65 ? 17.312 5.465 10.047 1 93.81 65 LEU B O 1
ATOM 3620 N N . ASP B 1 66 ? 15.055 5.375 9.891 1 91.62 66 ASP B N 1
ATOM 3621 C CA . ASP B 1 66 ? 14.883 5.188 11.32 1 91.62 66 ASP B CA 1
ATOM 3622 C C . ASP B 1 66 ? 15.359 3.803 11.758 1 91.62 66 ASP B C 1
ATOM 3624 O O . ASP B 1 66 ? 15.508 3.539 12.953 1 91.62 66 ASP B O 1
ATOM 3628 N N . THR B 1 67 ? 15.664 2.926 10.844 1 87.94 67 THR B N 1
ATOM 3629 C CA . THR B 1 67 ? 16.25 1.619 11.125 1 87.94 67 THR B CA 1
ATOM 3630 C C . THR B 1 67 ? 17.766 1.722 11.258 1 87.94 67 THR B C 1
ATOM 3632 O O . THR B 1 67 ? 18.422 0.754 11.633 1 87.94 67 THR B O 1
ATOM 3635 N N . GLY B 1 68 ? 18.281 2.865 10.898 1 88.56 68 GLY B N 1
ATOM 3636 C CA . GLY B 1 68 ? 19.719 3.07 10.883 1 88.56 68 GLY B CA 1
ATOM 3637 C C . GLY B 1 68 ? 20.344 2.805 9.531 1 88.56 68 GLY B C 1
ATOM 3638 O O . GLY B 1 68 ? 21.5 3.178 9.289 1 88.56 68 GLY B O 1
ATOM 3639 N N . LYS B 1 69 ? 19.625 2.248 8.641 1 90.44 69 LYS B N 1
ATOM 3640 C CA . LYS B 1 69 ? 20.125 1.973 7.301 1 90.44 69 LYS B CA 1
ATOM 3641 C C . LYS B 1 69 ? 20.219 3.25 6.473 1 90.44 69 LYS B C 1
ATOM 3643 O O . LYS B 1 69 ? 19.484 4.211 6.73 1 90.44 69 LYS B O 1
ATOM 3648 N N . LYS B 1 70 ? 21.062 3.205 5.484 1 90.5 70 LYS B N 1
ATOM 3649 C CA . LYS B 1 70 ? 21.25 4.379 4.641 1 90.5 70 LYS B CA 1
ATOM 3650 C C . LYS B 1 70 ? 20.812 4.102 3.205 1 90.5 70 LYS B C 1
ATOM 3652 O O . LYS B 1 70 ? 21.031 3.01 2.68 1 90.5 70 LYS B O 1
ATOM 3657 N N . VAL B 1 71 ? 20.219 5.07 2.658 1 90.69 71 VAL B N 1
ATOM 3658 C CA . VAL B 1 71 ? 19.781 5.031 1.267 1 90.69 71 VAL B CA 1
ATOM 3659 C C . VAL B 1 71 ? 20.438 6.164 0.484 1 90.69 71 VAL B C 1
ATOM 3661 O O . VAL B 1 71 ? 20.375 7.328 0.884 1 90.69 71 VAL B O 1
ATOM 3664 N N . VAL B 1 72 ? 21.062 5.781 -0.569 1 89.69 72 VAL B N 1
ATOM 3665 C CA . VAL B 1 72 ? 21.641 6.77 -1.467 1 89.69 72 VAL B CA 1
ATOM 3666 C C . VAL B 1 72 ? 20.812 6.867 -2.744 1 89.69 72 VAL B C 1
ATOM 3668 O O . VAL B 1 72 ? 20.438 5.848 -3.328 1 89.69 72 VAL B O 1
ATOM 3671 N N . SER B 1 73 ? 20.516 8.094 -3.137 1 91.94 73 SER B N 1
ATOM 3672 C CA . SER B 1 73 ? 19.656 8.273 -4.301 1 91.94 73 SER B CA 1
ATOM 3673 C C . SER B 1 73 ? 20.016 9.562 -5.043 1 91.94 73 SER B C 1
ATOM 3675 O O . SER B 1 73 ? 20.703 10.43 -4.504 1 91.94 73 SER B O 1
ATOM 3677 N N . MET B 1 74 ? 19.578 9.609 -6.238 1 91.12 74 MET B N 1
ATOM 3678 C CA . MET B 1 74 ? 19.797 10.781 -7.082 1 91.12 74 MET B CA 1
ATOM 3679 C C . MET B 1 74 ? 18.484 11.203 -7.762 1 91.12 74 MET B C 1
ATOM 3681 O O . MET B 1 74 ? 18.031 10.539 -8.695 1 91.12 74 MET B O 1
ATOM 3685 N N . PRO B 1 75 ? 17.875 12.32 -7.27 1 94.44 75 PRO B N 1
ATOM 3686 C CA . PRO B 1 75 ? 16.719 12.844 -8.008 1 94.44 75 PRO B CA 1
ATOM 3687 C C . PRO B 1 75 ? 17.078 13.266 -9.43 1 94.44 75 PRO B C 1
ATOM 3689 O O . PRO B 1 75 ? 18.234 13.602 -9.711 1 94.44 75 PRO B O 1
ATOM 3692 N N . ALA B 1 76 ? 16.125 13.211 -10.344 1 93.62 76 ALA B N 1
ATOM 3693 C CA . ALA B 1 76 ? 16.344 13.531 -11.75 1 93.62 76 ALA B CA 1
ATOM 3694 C C . ALA B 1 76 ? 16.688 15.008 -11.93 1 93.62 76 ALA B C 1
ATOM 3696 O O . ALA B 1 76 ? 17.453 15.375 -12.812 1 93.62 76 ALA B O 1
ATOM 3697 N N . ASP B 1 77 ? 15.984 15.883 -11.086 1 93.62 77 ASP B N 1
ATOM 3698 C CA . ASP B 1 77 ? 16.234 17.312 -11.164 1 93.62 77 ASP B CA 1
ATOM 3699 C C . ASP B 1 77 ? 15.625 18.047 -9.977 1 93.62 77 ASP B C 1
ATOM 3701 O O . ASP B 1 77 ? 14.781 17.484 -9.266 1 93.62 77 ASP B O 1
ATOM 3705 N N . MET B 1 78 ? 16.156 19.203 -9.648 1 95.06 78 MET B N 1
ATOM 3706 C CA . MET B 1 78 ? 15.578 20.219 -8.773 1 95.06 78 MET B CA 1
ATOM 3707 C C . MET B 1 78 ? 15.289 21.5 -9.539 1 95.06 78 MET B C 1
ATOM 3709 O O . MET B 1 78 ? 16.203 22.094 -10.125 1 95.06 78 MET B O 1
ATOM 3713 N N . THR B 1 79 ? 14.023 21.953 -9.484 1 96.88 79 THR B N 1
ATOM 3714 C CA . THR B 1 79 ? 13.672 23.031 -10.391 1 96.88 79 THR B CA 1
ATOM 3715 C C . THR B 1 79 ? 12.703 24 -9.719 1 96.88 79 THR B C 1
ATOM 3717 O O . THR B 1 79 ? 12.242 23.766 -8.609 1 96.88 79 THR B O 1
ATOM 3720 N N . ASN B 1 80 ? 12.523 25.141 -10.312 1 97.94 80 ASN B N 1
ATOM 3721 C CA . ASN B 1 80 ? 11.469 26.094 -9.938 1 97.94 80 ASN B CA 1
ATOM 3722 C C . ASN B 1 80 ? 10.477 26.297 -11.078 1 97.94 80 ASN B C 1
ATOM 3724 O O . ASN B 1 80 ? 9.664 27.219 -11.039 1 97.94 80 ASN B O 1
ATOM 3728 N N . ASP B 1 81 ? 10.547 25.391 -12.062 1 97.94 81 ASP B N 1
ATOM 3729 C CA . ASP B 1 81 ? 9.664 25.453 -13.227 1 97.94 81 ASP B CA 1
ATOM 3730 C C . ASP B 1 81 ? 8.43 24.578 -13.031 1 97.94 81 ASP B C 1
ATOM 3732 O O . ASP B 1 81 ? 8.523 23.344 -13.055 1 97.94 81 ASP B O 1
ATOM 3736 N N . PRO B 1 82 ? 7.242 25.141 -12.961 1 98.44 82 PRO B N 1
ATOM 3737 C CA . PRO B 1 82 ? 6.035 24.375 -12.656 1 98.44 82 PRO B CA 1
ATOM 3738 C C . PRO B 1 82 ? 5.625 23.438 -13.789 1 98.44 82 PRO B C 1
ATOM 3740 O O . PRO B 1 82 ? 4.785 22.562 -13.602 1 98.44 82 PRO B O 1
ATOM 3743 N N . SER B 1 83 ? 6.195 23.562 -14.969 1 98.56 83 SER B N 1
ATOM 3744 C CA . SER B 1 83 ? 5.832 22.703 -16.094 1 98.56 83 SER B CA 1
ATOM 3745 C C . SER B 1 83 ? 6.207 21.25 -15.812 1 98.56 83 SER B C 1
ATOM 3747 O O . SER B 1 83 ? 5.668 20.328 -16.438 1 98.56 83 SER B O 1
ATOM 3749 N N . ILE B 1 84 ? 7.109 21.031 -14.844 1 98.38 84 ILE B N 1
ATOM 3750 C CA . ILE B 1 84 ? 7.543 19.688 -14.469 1 98.38 84 ILE B CA 1
ATOM 3751 C C . ILE B 1 84 ? 6.352 18.891 -13.953 1 98.38 84 ILE B C 1
ATOM 3753 O O . ILE B 1 84 ? 6.363 17.656 -13.984 1 98.38 84 ILE B O 1
ATOM 3757 N N . SER B 1 85 ? 5.277 19.578 -13.477 1 98.62 85 SER B N 1
ATOM 3758 C CA . SER B 1 85 ? 4.09 18.891 -12.977 1 98.62 85 SER B CA 1
ATOM 3759 C C . SER B 1 85 ? 3.404 18.094 -14.086 1 98.62 85 SER B C 1
ATOM 3761 O O . SER B 1 85 ? 2.705 17.125 -13.805 1 98.62 85 SER B O 1
ATOM 3763 N N . GLY B 1 86 ? 3.697 18.453 -15.297 1 98.38 86 GLY B N 1
ATOM 3764 C CA . GLY B 1 86 ? 3.131 17.734 -16.438 1 98.38 86 GLY B CA 1
ATOM 3765 C C . GLY B 1 86 ? 3.705 16.344 -16.609 1 98.38 86 GLY B C 1
ATOM 3766 O O . GLY B 1 86 ? 3.125 15.508 -17.312 1 98.38 86 GLY B O 1
ATOM 3767 N N . LYS B 1 87 ? 4.797 16.078 -15.961 1 97.31 87 LYS B N 1
ATOM 3768 C CA . LYS B 1 87 ? 5.445 14.773 -16.047 1 97.31 87 LYS B CA 1
ATOM 3769 C C . LYS B 1 87 ? 5.051 13.875 -14.883 1 97.31 87 LYS B C 1
ATOM 3771 O O . LYS B 1 87 ? 5.27 12.664 -14.922 1 97.31 87 LYS B O 1
ATOM 3776 N N . ALA B 1 88 ? 4.453 14.461 -13.898 1 98.44 88 ALA B N 1
ATOM 3777 C CA . ALA B 1 88 ? 4.301 13.766 -12.617 1 98.44 88 ALA B CA 1
ATOM 3778 C C . ALA B 1 88 ? 3.051 12.891 -12.617 1 98.44 88 ALA B C 1
ATOM 3780 O O . ALA B 1 88 ? 1.999 13.305 -13.109 1 98.44 88 ALA B O 1
ATOM 3781 N N . ASP B 1 89 ? 3.205 11.688 -12.094 1 98.5 89 ASP B N 1
ATOM 3782 C CA . ASP B 1 89 ? 2.068 10.828 -11.766 1 98.5 89 ASP B CA 1
ATOM 3783 C C . ASP B 1 89 ? 1.574 11.086 -10.344 1 98.5 89 ASP B C 1
ATOM 3785 O O . ASP B 1 89 ? 0.394 10.883 -10.047 1 98.5 89 ASP B O 1
ATOM 3789 N N . VAL B 1 90 ? 2.502 11.461 -9.477 1 98.88 90 VAL B N 1
ATOM 3790 C CA . VAL B 1 90 ? 2.227 11.789 -8.086 1 98.88 90 VAL B CA 1
ATOM 3791 C C . VAL B 1 90 ? 2.934 13.094 -7.711 1 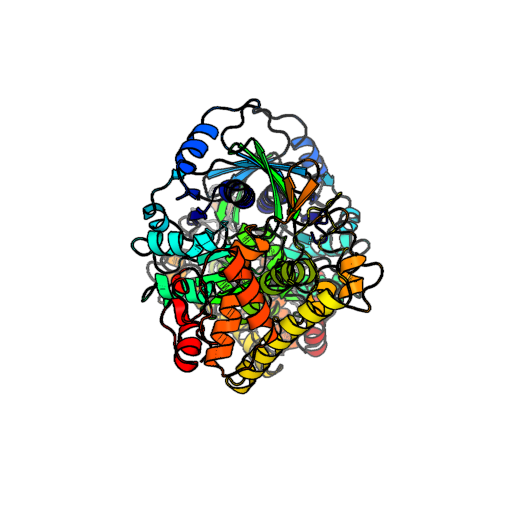98.88 90 VAL B C 1
ATOM 3793 O O . VAL B 1 90 ? 4.121 13.266 -7.996 1 98.88 90 VAL B O 1
ATOM 3796 N N . ILE B 1 91 ? 2.227 13.969 -7.113 1 98.94 91 ILE B N 1
ATOM 3797 C CA . ILE B 1 91 ? 2.777 15.203 -6.566 1 98.94 91 ILE B CA 1
ATOM 3798 C C . ILE B 1 91 ? 2.611 15.211 -5.047 1 98.94 91 ILE B C 1
ATOM 3800 O O . ILE B 1 91 ? 1.503 15.047 -4.539 1 98.94 91 ILE B O 1
ATOM 3804 N N . ILE B 1 92 ? 3.717 15.383 -4.367 1 98.88 92 ILE B N 1
ATOM 3805 C CA . ILE B 1 92 ? 3.723 15.453 -2.908 1 98.88 92 ILE B CA 1
ATOM 3806 C C . ILE B 1 92 ? 3.996 16.891 -2.461 1 98.88 92 ILE B C 1
ATOM 3808 O O . ILE B 1 92 ? 5.055 17.438 -2.756 1 98.88 92 ILE B O 1
ATOM 3812 N N . LEU B 1 93 ? 3.066 17.438 -1.783 1 98.75 93 LEU B N 1
ATOM 3813 C CA . LEU B 1 93 ? 3.316 18.734 -1.17 1 98.75 93 LEU B CA 1
ATOM 3814 C C . LEU B 1 93 ? 3.791 18.578 0.271 1 98.75 93 LEU B C 1
ATOM 3816 O O . LEU B 1 93 ? 2.994 18.266 1.161 1 98.75 93 LEU B O 1
ATOM 3820 N N . ALA B 1 94 ? 5.023 18.797 0.441 1 97.81 94 ALA B N 1
ATOM 3821 C CA . ALA B 1 94 ? 5.656 18.812 1.757 1 97.81 94 ALA B CA 1
ATOM 3822 C C . ALA B 1 94 ? 6.078 20.219 2.143 1 97.81 94 ALA B C 1
ATOM 3824 O O . ALA B 1 94 ? 7.238 20.453 2.502 1 97.81 94 ALA B O 1
ATOM 3825 N N . VAL B 1 95 ? 5.141 21.141 2.045 1 96.56 95 VAL B N 1
ATOM 3826 C CA . VAL B 1 95 ? 5.312 22.562 2.34 1 96.56 95 VAL B CA 1
ATOM 3827 C C . VAL B 1 95 ? 4.27 23 3.365 1 96.56 95 VAL B C 1
ATOM 3829 O O . VAL B 1 95 ? 3.26 22.328 3.564 1 96.56 95 VAL B O 1
ATOM 3832 N N . PRO B 1 96 ? 4.539 24.047 4.02 1 93 96 PRO B N 1
ATOM 3833 C CA . PRO B 1 96 ? 3.506 24.562 4.922 1 93 96 PRO B CA 1
ATOM 3834 C C . PRO B 1 96 ? 2.18 24.828 4.215 1 93 96 PRO B C 1
ATOM 3836 O O . PRO B 1 96 ? 2.166 25.156 3.021 1 93 96 PRO B O 1
ATOM 3839 N N . SER B 1 97 ? 1.157 24.734 4.945 1 94.12 97 SER B N 1
ATOM 3840 C CA . SER B 1 97 ? -0.181 24.75 4.363 1 94.12 97 SER B CA 1
ATOM 3841 C C . SER B 1 97 ? -0.465 26.078 3.67 1 94.12 97 SER B C 1
ATOM 3843 O O . SER B 1 97 ? -1.244 26.141 2.717 1 94.12 97 SER B O 1
ATOM 3845 N N . PHE B 1 98 ? 0.147 27.188 4.105 1 92.12 98 PHE B N 1
ATOM 3846 C CA . PHE B 1 98 ? -0.119 28.484 3.498 1 92.12 98 PHE B CA 1
ATOM 3847 C C . PHE B 1 98 ? 0.418 28.547 2.072 1 92.12 98 PHE B C 1
ATOM 3849 O O . PHE B 1 98 ? 0.017 29.391 1.282 1 92.12 98 PHE B O 1
ATOM 3856 N N . ALA B 1 99 ? 1.335 27.594 1.747 1 95.06 99 ALA B N 1
ATOM 3857 C CA . ALA B 1 99 ? 1.964 27.609 0.429 1 95.06 99 ALA B CA 1
ATOM 3858 C C . ALA B 1 99 ? 1.21 26.719 -0.549 1 95.06 99 ALA B C 1
ATOM 3860 O O . ALA B 1 99 ? 1.483 26.734 -1.751 1 95.06 99 ALA B O 1
ATOM 3861 N N . HIS B 1 100 ? 0.249 25.922 -0.136 1 97.69 100 HIS B N 1
ATOM 3862 C CA . HIS B 1 100 ? -0.445 24.953 -0.986 1 97.69 100 HIS B CA 1
ATOM 3863 C C . HIS B 1 100 ? -1.059 25.641 -2.203 1 97.69 100 HIS B C 1
ATOM 3865 O O . HIS B 1 100 ? -0.885 25.172 -3.334 1 97.69 100 HIS B O 1
ATOM 3871 N N . GLY B 1 101 ? -1.742 26.75 -1.946 1 97.19 101 GLY B N 1
ATOM 3872 C CA . GLY B 1 101 ? -2.438 27.453 -3.02 1 97.19 101 GLY B CA 1
ATOM 3873 C C . GLY B 1 101 ? -1.516 27.891 -4.141 1 97.19 101 GLY B C 1
ATOM 3874 O O . GLY B 1 101 ? -1.86 27.781 -5.316 1 97.19 101 GLY B O 1
ATOM 3875 N N . GLN B 1 102 ? -0.354 28.375 -3.752 1 97.12 102 GLN B N 1
ATOM 3876 C CA . GLN B 1 102 ? 0.632 28.828 -4.727 1 97.12 102 GLN B CA 1
ATOM 3877 C C . GLN B 1 102 ? 1.056 27.688 -5.652 1 97.12 102 GLN B C 1
ATOM 3879 O O . GLN B 1 102 ? 1.172 27.891 -6.867 1 97.12 102 GLN B O 1
ATOM 3884 N N . TYR B 1 103 ? 1.273 26.562 -5.156 1 98.56 103 TYR B N 1
ATOM 3885 C CA . TYR B 1 103 ? 1.68 25.406 -5.957 1 98.56 103 TYR B CA 1
ATOM 3886 C C . TYR B 1 103 ? 0.541 24.938 -6.852 1 98.56 103 TYR B C 1
ATOM 3888 O O . TYR B 1 103 ? 0.747 24.672 -8.039 1 98.56 103 TYR B O 1
ATOM 3896 N N . PHE B 1 104 ? -0.678 24.844 -6.25 1 98.56 104 PHE B N 1
ATOM 3897 C CA . PHE B 1 104 ? -1.822 24.422 -7.051 1 98.56 104 PHE B CA 1
ATOM 3898 C C . PHE B 1 104 ? -1.995 25.344 -8.266 1 98.56 104 PHE B C 1
ATOM 3900 O O . PHE B 1 104 ? -2.143 24.859 -9.391 1 98.56 104 PHE B O 1
ATOM 3907 N N . GLU B 1 105 ? -1.907 26.625 -8.016 1 98.12 105 GLU B N 1
ATOM 3908 C CA . GLU B 1 105 ? -2.072 27.594 -9.094 1 98.12 105 GLU B CA 1
ATOM 3909 C C . GLU B 1 105 ? -0.986 27.438 -10.148 1 98.12 105 GLU B C 1
ATOM 3911 O O . GLU B 1 105 ? -1.269 27.5 -11.352 1 98.12 105 GLU B O 1
ATOM 3916 N N . ALA B 1 106 ? 0.207 27.25 -9.711 1 98.56 106 ALA B N 1
ATOM 3917 C CA . ALA B 1 106 ? 1.345 27.125 -10.625 1 98.56 106 ALA B CA 1
ATOM 3918 C C . ALA B 1 106 ? 1.229 25.859 -11.477 1 98.56 106 ALA B C 1
ATOM 3920 O O . ALA B 1 106 ? 1.671 25.844 -12.625 1 98.56 106 ALA B O 1
ATOM 3921 N N . PHE B 1 107 ? 0.664 24.797 -10.992 1 98.81 107 PHE B N 1
ATOM 3922 C CA . PHE B 1 107 ? 0.624 23.5 -11.664 1 98.81 107 PHE B CA 1
ATOM 3923 C C . PHE B 1 107 ? -0.562 23.422 -12.617 1 98.81 107 PHE B C 1
ATOM 3925 O O . PHE B 1 107 ? -0.566 22.609 -13.547 1 98.81 107 PHE B O 1
ATOM 3932 N N . TYR B 1 108 ? -1.601 24.219 -12.414 1 98.75 108 TYR B N 1
ATOM 3933 C CA . TYR B 1 108 ? -2.885 24.141 -13.094 1 98.75 108 TYR B CA 1
ATOM 3934 C C . TYR B 1 108 ? -2.691 24.016 -14.602 1 98.75 108 TYR B C 1
ATOM 3936 O O . TYR B 1 108 ? -3.283 23.156 -15.25 1 98.75 108 TYR B O 1
ATOM 3944 N N . PRO B 1 109 ? -1.78 24.812 -15.219 1 98.56 109 PRO B N 1
ATOM 3945 C CA . PRO B 1 109 ? -1.667 24.781 -16.672 1 98.56 109 PRO B CA 1
ATOM 3946 C C . PRO B 1 109 ? -1.067 23.469 -17.188 1 98.56 109 PRO B C 1
ATOM 3948 O O . PRO B 1 109 ? -1.218 23.141 -18.375 1 98.56 109 PRO B O 1
ATOM 3951 N N . TYR B 1 110 ? -0.419 22.734 -16.328 1 98.75 110 TYR B N 1
ATOM 3952 C CA . TYR B 1 110 ? 0.444 21.688 -16.844 1 98.75 110 TYR B CA 1
ATOM 3953 C C . TYR B 1 110 ? -0.007 20.312 -16.359 1 98.75 110 TYR B C 1
ATOM 3955 O O . TYR B 1 110 ? 0.274 19.297 -16.984 1 98.75 110 TYR B O 1
ATOM 3963 N N . ILE B 1 111 ? -0.679 20.25 -15.227 1 98.69 111 ILE B N 1
ATOM 3964 C CA . ILE B 1 111 ? -0.972 18.984 -14.555 1 98.69 111 ILE B CA 1
ATOM 3965 C C . ILE B 1 111 ? -1.86 18.125 -15.445 1 98.69 111 ILE B C 1
ATOM 3967 O O . ILE B 1 111 ? -2.77 18.625 -16.109 1 98.69 111 ILE B O 1
ATOM 3971 N N . LYS B 1 112 ? -1.646 16.844 -15.453 1 97.69 112 LYS B N 1
ATOM 3972 C CA . LYS B 1 112 ? -2.365 15.953 -16.359 1 97.69 112 LYS B CA 1
ATOM 3973 C C . LYS B 1 112 ? -3.41 15.133 -15.602 1 97.69 112 LYS B C 1
ATOM 3975 O O . LYS B 1 112 ? -3.283 14.914 -14.398 1 97.69 112 LYS B O 1
ATOM 3980 N N . PRO B 1 113 ? -4.41 14.664 -16.328 1 98.06 113 PRO B N 1
ATOM 3981 C CA . PRO B 1 113 ? -5.43 13.812 -15.711 1 98.06 113 PRO B CA 1
ATOM 3982 C C . PRO B 1 113 ? -4.836 12.562 -15.047 1 98.06 113 PRO B C 1
ATOM 3984 O O . PRO B 1 113 ? -3.869 11.992 -15.562 1 98.06 113 PRO B O 1
ATOM 3987 N N . GLY B 1 114 ? -5.402 12.188 -13.922 1 97.81 114 GLY B N 1
ATOM 3988 C CA . GLY B 1 114 ? -4.984 10.969 -13.25 1 97.81 114 GLY B CA 1
ATOM 3989 C C . GLY B 1 114 ? -3.92 11.211 -12.195 1 97.81 114 GLY B C 1
ATOM 3990 O O . GLY B 1 114 ? -3.604 10.312 -11.414 1 97.81 114 GLY B O 1
ATOM 3991 N N . THR B 1 115 ? -3.369 12.477 -12.109 1 98.75 115 THR B N 1
ATOM 3992 C CA . THR B 1 115 ? -2.309 12.781 -11.148 1 98.75 115 THR B CA 1
ATOM 3993 C C . THR B 1 115 ? -2.838 12.727 -9.719 1 98.75 115 THR B C 1
ATOM 3995 O O . THR B 1 115 ? -3.932 13.219 -9.438 1 98.75 115 THR B O 1
ATOM 3998 N N . ILE B 1 116 ? -2.129 12.062 -8.891 1 98.88 116 ILE B N 1
ATOM 3999 C CA . ILE B 1 116 ? -2.387 12.062 -7.457 1 98.88 116 ILE B CA 1
ATOM 4000 C C . ILE B 1 116 ? -1.653 13.234 -6.805 1 98.88 116 ILE B C 1
ATOM 4002 O O . ILE B 1 116 ? -0.437 13.375 -6.953 1 98.88 116 ILE B O 1
ATOM 4006 N N . VAL B 1 117 ? -2.375 14.086 -6.145 1 98.94 117 VAL B N 1
ATOM 4007 C CA . VAL B 1 117 ? -1.804 15.227 -5.43 1 98.94 117 VAL B CA 1
ATOM 4008 C C . VAL B 1 117 ? -2.004 15.039 -3.926 1 98.94 117 VAL B C 1
ATOM 4010 O O . VAL B 1 117 ? -3.123 15.156 -3.424 1 98.94 117 VAL B O 1
ATOM 4013 N N . ALA B 1 118 ? -0.909 14.797 -3.217 1 98.94 118 ALA B N 1
ATOM 4014 C CA . ALA B 1 118 ? -0.992 14.477 -1.793 1 98.94 118 ALA B CA 1
ATOM 4015 C C . ALA B 1 118 ? -0.366 15.586 -0.949 1 98.94 118 ALA B C 1
ATOM 4017 O O . ALA B 1 118 ? 0.753 16.031 -1.222 1 98.94 118 ALA B O 1
ATOM 4018 N N . CYS B 1 119 ? -1.096 16 0.026 1 98.62 119 CYS B N 1
ATOM 4019 C CA . CYS B 1 119 ? -0.592 17 0.971 1 98.62 119 CYS B CA 1
ATOM 4020 C C . CYS B 1 119 ? -0.272 16.359 2.316 1 98.62 119 CYS B C 1
ATOM 4022 O O . CYS B 1 119 ? -1.136 15.719 2.928 1 98.62 119 CYS B O 1
ATOM 4024 N N . MET B 1 120 ? 0.942 16.562 2.732 1 97.06 120 MET B N 1
ATOM 4025 C CA . MET B 1 120 ? 1.403 16 3.998 1 97.06 120 MET B CA 1
ATOM 4026 C C . MET B 1 120 ? 1.928 17.094 4.922 1 97.06 120 MET B C 1
ATOM 4028 O O . MET B 1 120 ? 3.115 17.422 4.891 1 97.06 120 MET B O 1
ATOM 4032 N N . PRO B 1 121 ? 1.196 17.609 5.887 1 95.88 121 PRO B N 1
ATOM 4033 C CA . PRO B 1 121 ? -0.237 17.359 6.039 1 95.88 121 PRO B CA 1
ATOM 4034 C C . PRO B 1 121 ? -1.1 18.281 5.18 1 95.88 121 PRO B C 1
ATOM 4036 O O . PRO B 1 121 ? -0.598 19.25 4.617 1 95.88 121 PRO B O 1
ATOM 4039 N N . ALA B 1 122 ? -2.338 17.938 5.082 1 96.25 122 ALA B N 1
ATOM 4040 C CA . ALA B 1 122 ? -3.281 18.734 4.312 1 96.25 122 ALA B CA 1
ATOM 4041 C C . ALA B 1 122 ? -3.777 19.938 5.121 1 96.25 122 ALA B C 1
ATOM 4043 O O . ALA B 1 122 ? -4.098 20.984 4.559 1 96.25 122 ALA B O 1
ATOM 4044 N N . ARG B 1 123 ? -3.84 19.75 6.406 1 94.38 123 ARG B N 1
ATOM 4045 C CA . ARG B 1 123 ? -4.512 20.703 7.285 1 94.38 123 ARG B CA 1
ATOM 4046 C C . ARG B 1 123 ? -5.98 20.844 6.914 1 94.38 123 ARG B C 1
ATOM 4048 O O . ARG B 1 123 ? -6.641 19.859 6.57 1 94.38 123 ARG B O 1
ATOM 4055 N N . SER B 1 124 ? -6.578 22 7.23 1 97.69 124 SER B N 1
ATOM 4056 C CA . SER B 1 124 ? -8.023 22.078 7.035 1 97.69 124 SER B CA 1
ATOM 4057 C C . SER B 1 124 ? -8.359 22.719 5.691 1 97.69 124 SER B C 1
ATOM 4059 O O . SER B 1 124 ? -7.742 23.703 5.297 1 97.69 124 SER B O 1
ATOM 4061 N N . GLY B 1 125 ? -9.273 22.094 4.992 1 97.69 125 GLY B N 1
ATOM 4062 C CA . GLY B 1 125 ? -9.82 22.672 3.773 1 97.69 125 GLY B CA 1
ATOM 4063 C C . GLY B 1 125 ? -8.906 22.516 2.574 1 97.69 125 GLY B C 1
ATOM 4064 O O . GLY B 1 125 ? -9.07 23.203 1.566 1 97.69 125 GLY B O 1
ATOM 4065 N N . GLY B 1 126 ? -7.957 21.625 2.689 1 97.5 126 GLY B N 1
ATOM 4066 C CA . GLY B 1 126 ? -7.02 21.438 1.592 1 97.5 126 GLY B CA 1
ATOM 4067 C C . GLY B 1 126 ? -7.691 21.016 0.302 1 97.5 126 GLY B C 1
ATOM 4068 O O . GLY B 1 126 ? -7.312 21.453 -0.781 1 97.5 126 GLY B O 1
ATOM 4069 N N . ASP B 1 127 ? -8.68 20.172 0.408 1 97.69 127 ASP B N 1
ATOM 4070 C CA . ASP B 1 127 ? -9.383 19.656 -0.765 1 97.69 127 ASP B CA 1
ATOM 4071 C C . ASP B 1 127 ? -10.227 20.75 -1.42 1 97.69 127 ASP B C 1
ATOM 4073 O O . ASP B 1 127 ? -10.344 20.797 -2.646 1 97.69 127 ASP B O 1
ATOM 4077 N N . ILE B 1 128 ? -10.75 21.656 -0.625 1 97.75 128 ILE B N 1
ATOM 4078 C CA . ILE B 1 128 ? -11.547 22.766 -1.144 1 97.75 128 ILE B CA 1
ATOM 4079 C C . ILE B 1 128 ? -10.648 23.75 -1.883 1 97.75 128 ILE B C 1
ATOM 4081 O O . ILE B 1 128 ? -10.969 24.188 -2.988 1 97.75 128 ILE B O 1
ATOM 4085 N N . LEU B 1 129 ? -9.547 24.062 -1.206 1 97.88 129 LEU B N 1
ATOM 4086 C CA . LEU B 1 129 ? -8.562 24.922 -1.858 1 97.88 129 LEU B CA 1
ATOM 4087 C C . LEU B 1 129 ? -8.102 24.312 -3.18 1 97.88 129 LEU B C 1
ATOM 4089 O O . LEU B 1 129 ? -8.07 25 -4.203 1 97.88 129 LEU B O 1
ATOM 4093 N N . PHE B 1 130 ? -7.801 23.062 -3.191 1 98.31 130 PHE B N 1
ATOM 4094 C CA . PHE B 1 130 ? -7.348 22.328 -4.371 1 98.31 130 PHE B CA 1
ATOM 4095 C C . PHE B 1 130 ? -8.391 22.391 -5.48 1 98.31 130 PHE B C 1
ATOM 4097 O O . PHE B 1 130 ? -8.07 22.734 -6.621 1 98.31 130 PHE B O 1
ATOM 4104 N N . ALA B 1 131 ? -9.594 22.031 -5.125 1 97.69 131 ALA B N 1
ATOM 4105 C CA . ALA B 1 131 ? -10.672 22.047 -6.105 1 97.69 131 ALA B CA 1
ATOM 4106 C C . ALA B 1 131 ? -10.852 23.438 -6.707 1 97.69 131 ALA B C 1
ATOM 4108 O O . ALA B 1 131 ? -11.07 23.578 -7.914 1 97.69 131 ALA B O 1
ATOM 4109 N N . SER B 1 132 ? -10.758 24.453 -5.891 1 97.19 132 SER B N 1
ATOM 4110 C CA . SER B 1 132 ? -10.93 25.828 -6.359 1 97.19 132 SER B CA 1
ATOM 4111 C C . SER B 1 132 ? -9.836 26.219 -7.352 1 97.19 132 SER B C 1
ATOM 4113 O O . SER B 1 132 ? -10.094 26.938 -8.312 1 97.19 132 SER B O 1
ATOM 4115 N N . LYS B 1 133 ? -8.633 25.75 -7.121 1 97.94 133 LYS B N 1
ATOM 4116 C CA . LYS B 1 133 ? -7.5 26.125 -7.957 1 97.94 133 LYS B CA 1
ATOM 4117 C C . LYS B 1 133 ? -7.434 25.266 -9.219 1 97.94 133 LYS B C 1
ATOM 4119 O O . LYS B 1 133 ? -7.008 25.734 -10.273 1 97.94 133 LYS B O 1
ATOM 4124 N N . MET B 1 134 ? -7.918 24.047 -9.133 1 98.06 134 MET B N 1
ATOM 4125 C CA . MET B 1 134 ? -7.824 23.125 -10.258 1 98.06 134 MET B CA 1
ATOM 4126 C C . MET B 1 134 ? -9.047 23.234 -11.156 1 98.06 134 MET B C 1
ATOM 4128 O O . MET B 1 134 ? -9.039 22.75 -12.289 1 98.06 134 MET B O 1
ATOM 4132 N N . LYS B 1 135 ? -10.133 23.812 -10.656 1 96.5 135 LYS B N 1
ATOM 4133 C CA . LYS B 1 135 ? -11.328 24.109 -11.438 1 96.5 135 LYS B CA 1
ATOM 4134 C C . LYS B 1 135 ? -11.852 22.859 -12.133 1 96.5 135 LYS B C 1
ATOM 4136 O O . LYS B 1 135 ? -12.07 21.828 -11.492 1 96.5 135 LYS B O 1
ATOM 4141 N N . GLU B 1 136 ? -11.953 22.797 -13.422 1 96.5 136 GLU B N 1
ATOM 4142 C CA . GLU B 1 136 ? -12.562 21.719 -14.195 1 96.5 136 GLU B CA 1
ATOM 4143 C C . GLU B 1 136 ? -11.68 20.484 -14.188 1 96.5 136 GLU B C 1
ATOM 4145 O O . GLU B 1 136 ? -12.148 19.375 -14.5 1 96.5 136 GLU B O 1
ATOM 4150 N N . LYS B 1 137 ? -10.461 20.641 -13.82 1 97.81 137 LYS B N 1
ATOM 4151 C CA . LYS B 1 137 ? -9.547 19.5 -13.844 1 97.81 137 LYS B CA 1
ATOM 4152 C C . LYS B 1 137 ? -9.656 18.672 -12.57 1 97.81 137 LYS B C 1
ATOM 4154 O O . LYS B 1 137 ? -9.18 17.547 -12.523 1 97.81 137 LYS B O 1
ATOM 4159 N N . ALA B 1 138 ? -10.266 19.188 -11.586 1 97.12 138 ALA B N 1
ATOM 4160 C CA . ALA B 1 138 ? -10.25 18.594 -10.25 1 97.12 138 ALA B CA 1
ATOM 4161 C C . ALA B 1 138 ? -10.781 17.172 -10.281 1 97.12 138 ALA B C 1
ATOM 4163 O O . ALA B 1 138 ? -10.211 16.281 -9.648 1 97.12 138 ALA B O 1
ATOM 4164 N N . ASP B 1 139 ? -11.766 16.906 -11.086 1 94.81 139 ASP B N 1
ATOM 4165 C CA . ASP B 1 139 ? -12.438 15.617 -11.086 1 94.81 139 ASP B CA 1
ATOM 4166 C C . ASP B 1 139 ? -11.562 14.539 -11.734 1 94.81 139 ASP B C 1
ATOM 4168 O O . ASP B 1 139 ? -11.781 13.344 -11.531 1 94.81 139 ASP B O 1
ATOM 4172 N N . SER B 1 140 ? -10.648 14.984 -12.523 1 97.69 140 SER B N 1
ATOM 4173 C CA . SER B 1 140 ? -9.766 14.031 -13.195 1 97.69 140 SER B CA 1
ATOM 4174 C C . SER B 1 140 ? -8.523 13.742 -12.359 1 97.69 140 SER B C 1
ATOM 4176 O O . SER B 1 140 ? -7.695 12.914 -12.734 1 97.69 140 SER B O 1
ATOM 4178 N N . LEU B 1 141 ? -8.391 14.445 -11.234 1 98.44 141 LEU B N 1
ATOM 4179 C CA . LEU B 1 141 ? -7.262 14.305 -10.32 1 98.44 141 LEU B CA 1
ATOM 4180 C C . LEU B 1 141 ? -7.699 13.656 -9.016 1 98.44 141 LEU B C 1
ATOM 4182 O O . LEU B 1 141 ? -8.898 13.445 -8.789 1 98.44 141 LEU B O 1
ATOM 4186 N N . ALA B 1 142 ? -6.773 13.25 -8.234 1 98.62 142 ALA B N 1
ATOM 4187 C CA . ALA B 1 142 ? -7.043 12.758 -6.891 1 98.62 142 ALA B CA 1
ATOM 4188 C C . ALA B 1 142 ? -6.32 13.602 -5.844 1 98.62 142 ALA B C 1
ATOM 4190 O O . ALA B 1 142 ? -5.09 13.672 -5.832 1 98.62 142 ALA B O 1
ATOM 4191 N N . PHE B 1 143 ? -7.082 14.281 -5.047 1 98.75 143 PHE B N 1
ATOM 4192 C CA . PHE B 1 143 ? -6.496 14.984 -3.912 1 98.75 143 PHE B CA 1
ATOM 4193 C C . PHE B 1 143 ? -6.438 14.078 -2.688 1 98.75 143 PHE B C 1
ATOM 4195 O O . PHE B 1 143 ? -7.457 13.531 -2.268 1 98.75 143 PHE B O 1
ATOM 4202 N N . VAL B 1 144 ? -5.293 13.953 -2.115 1 98.88 144 VAL B N 1
ATOM 4203 C CA . VAL B 1 144 ? -5.105 13.156 -0.907 1 98.88 144 VAL B CA 1
ATOM 4204 C C . VAL B 1 144 ? -4.699 14.062 0.254 1 98.88 144 VAL B C 1
ATOM 4206 O O . VAL B 1 144 ? -3.629 14.672 0.228 1 98.88 144 VAL B O 1
ATOM 4209 N N . GLY B 1 145 ? -5.562 14.117 1.273 1 98.75 145 GLY B N 1
ATOM 4210 C CA . GLY B 1 145 ? -5.227 14.828 2.5 1 98.75 145 GLY B CA 1
ATOM 4211 C C . GLY B 1 145 ? -4.734 13.906 3.602 1 98.75 145 GLY B C 1
ATOM 4212 O O . GLY B 1 145 ? -5.508 13.125 4.156 1 98.75 145 GLY B O 1
ATOM 4213 N N . PHE B 1 146 ? -3.438 14.016 3.951 1 98.56 146 PHE B N 1
ATOM 4214 C CA . PHE B 1 146 ? -2.908 13.328 5.121 1 98.56 146 PHE B CA 1
ATOM 4215 C C . PHE B 1 146 ? -3.17 14.141 6.387 1 98.56 146 PHE B C 1
ATOM 4217 O O . PHE B 1 146 ? -3.074 15.367 6.375 1 98.56 146 PHE B O 1
ATOM 4224 N N . GLU B 1 147 ? -3.424 13.484 7.492 1 96.69 147 GLU B N 1
ATOM 4225 C CA . GLU B 1 147 ? -3.693 14.156 8.758 1 96.69 147 GLU B CA 1
ATOM 4226 C C . GLU B 1 147 ? -2.428 14.797 9.32 1 96.69 147 GLU B C 1
ATOM 4228 O O . GLU B 1 147 ? -2.498 15.781 10.055 1 96.69 147 GLU B O 1
ATOM 4233 N N . THR B 1 148 ? -1.33 14.188 9.055 1 94.81 148 THR B N 1
ATOM 4234 C CA . THR B 1 148 ? -0.044 14.625 9.586 1 94.81 148 THR B CA 1
ATOM 4235 C C . THR B 1 148 ? 1.098 14.172 8.68 1 94.81 148 THR B C 1
ATOM 4237 O O . THR B 1 148 ? 0.862 13.641 7.59 1 94.81 148 THR B O 1
ATOM 4240 N N . LEU B 1 149 ? 2.293 14.516 9.062 1 95.5 149 LEU B N 1
ATOM 4241 C CA . LEU B 1 149 ? 3.496 14.062 8.375 1 95.5 149 LEU B CA 1
ATOM 4242 C C . LEU B 1 149 ? 3.881 12.656 8.812 1 95.5 149 LEU B C 1
ATOM 4244 O O . LEU B 1 149 ? 3.809 12.328 10 1 95.5 149 LEU B O 1
ATOM 4248 N N . PRO B 1 150 ? 4.328 11.82 7.914 1 95.62 150 PRO B N 1
ATOM 4249 C CA . PRO B 1 150 ? 4.695 10.438 8.258 1 95.62 150 PRO B CA 1
ATOM 4250 C C . PRO B 1 150 ? 5.898 10.367 9.195 1 95.62 150 PRO B C 1
ATOM 4252 O O . PRO B 1 150 ? 6.062 9.375 9.914 1 95.62 150 PRO B O 1
ATOM 4255 N N . TRP B 1 151 ? 6.742 11.492 9.258 1 95.06 151 TRP B N 1
ATOM 4256 C CA . TRP B 1 151 ? 8.062 11.359 9.859 1 95.06 151 TRP B CA 1
ATOM 4257 C C . TRP B 1 151 ? 8.328 12.484 10.852 1 95.06 151 TRP B C 1
ATOM 4259 O O . TRP B 1 151 ? 7.863 13.617 10.656 1 95.06 151 TRP B O 1
ATOM 4269 N N . ALA B 1 152 ? 8.992 12.117 11.922 1 91.19 152 ALA B N 1
ATOM 4270 C CA . ALA B 1 152 ? 9.914 13.086 12.508 1 91.19 152 ALA B CA 1
ATOM 4271 C C . ALA B 1 152 ? 11.266 13.047 11.805 1 91.19 152 ALA B C 1
ATOM 4273 O O . ALA B 1 152 ? 11.914 12.008 11.75 1 91.19 152 ALA B O 1
ATOM 4274 N N . CYS B 1 153 ? 11.672 14.234 11.164 1 94.44 153 CYS B N 1
ATOM 4275 C CA . CYS B 1 153 ? 12.867 14.18 10.336 1 94.44 153 CYS B CA 1
ATOM 4276 C C . CYS B 1 153 ? 13.562 15.531 10.289 1 94.44 153 CYS B C 1
ATOM 4278 O O . CYS B 1 153 ? 13 16.531 10.719 1 94.44 153 CYS B O 1
ATOM 4280 N N . ARG B 1 154 ? 14.852 15.484 9.867 1 95.25 154 ARG B N 1
ATOM 4281 C CA . ARG B 1 154 ? 15.664 16.688 9.727 1 95.25 154 ARG B CA 1
ATOM 4282 C C . ARG B 1 154 ? 16.781 16.484 8.703 1 95.25 154 ARG B C 1
ATOM 4284 O O . ARG B 1 154 ? 17.297 15.383 8.555 1 95.25 154 ARG B O 1
ATOM 4291 N N . PHE B 1 155 ? 17.078 17.516 8.016 1 93.81 155 PHE B N 1
ATOM 4292 C CA . PHE B 1 155 ? 18.328 17.438 7.254 1 93.81 155 PHE B CA 1
ATOM 4293 C C . PHE B 1 155 ? 19.516 17.75 8.141 1 93.81 155 PHE B C 1
ATOM 4295 O O . PHE B 1 155 ? 19.453 18.609 9.023 1 93.81 155 PHE B O 1
ATOM 4302 N N . THR B 1 156 ? 20.578 17.031 7.988 1 91.44 156 THR B N 1
ATOM 4303 C CA . THR B 1 156 ? 21.828 17.266 8.703 1 91.44 156 THR B CA 1
ATOM 4304 C C . THR B 1 156 ? 22.781 18.094 7.855 1 91.44 156 THR B C 1
ATOM 4306 O O . THR B 1 156 ? 23.625 18.812 8.391 1 91.44 156 THR B O 1
ATOM 4309 N N . GLU B 1 157 ? 22.766 17.938 6.594 1 92.69 157 GLU B N 1
ATOM 4310 C CA . GLU B 1 157 ? 23.391 18.781 5.574 1 92.69 157 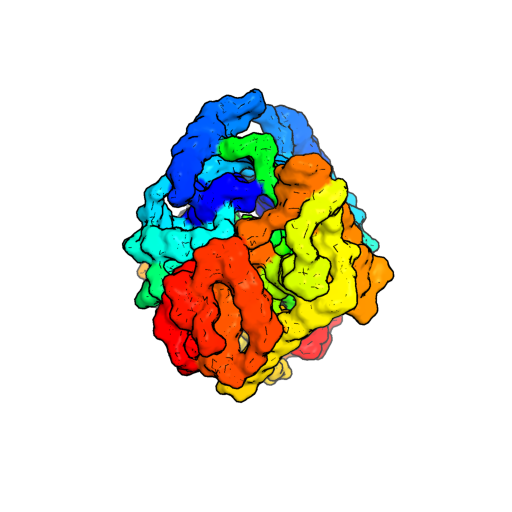GLU B CA 1
ATOM 4311 C C . GLU B 1 157 ? 22.406 19.125 4.461 1 92.69 157 GLU B C 1
ATOM 4313 O O . GLU B 1 157 ? 22.094 18.281 3.621 1 92.69 157 GLU B O 1
ATOM 4318 N N . TRP B 1 158 ? 22.016 20.344 4.465 1 93.25 158 TRP B N 1
ATOM 4319 C CA . TRP B 1 158 ? 20.906 20.75 3.598 1 93.25 158 TRP B CA 1
ATOM 4320 C C . TRP B 1 158 ? 21.188 20.359 2.15 1 93.25 158 TRP B C 1
ATOM 4322 O O . TRP B 1 158 ? 22.266 20.609 1.622 1 93.25 158 TRP B O 1
ATOM 4332 N N . GLY B 1 159 ? 20.281 19.688 1.571 1 92.12 159 GLY B N 1
ATOM 4333 C CA . GLY B 1 159 ? 20.328 19.312 0.166 1 92.12 159 GLY B CA 1
ATOM 4334 C C . GLY B 1 159 ? 21.109 18.047 -0.094 1 92.12 159 GLY B C 1
ATOM 4335 O O . GLY B 1 159 ? 21.094 17.516 -1.208 1 92.12 159 GLY B O 1
ATOM 4336 N N . LYS B 1 160 ? 21.75 17.5 0.992 1 92.19 160 LYS B N 1
ATOM 4337 C CA . LYS B 1 160 ? 22.641 16.359 0.778 1 92.19 160 LYS B CA 1
ATOM 4338 C C . LYS B 1 160 ? 22.266 15.188 1.685 1 92.19 160 LYS B C 1
ATOM 4340 O O . LYS B 1 160 ? 22.25 14.039 1.244 1 92.19 160 LYS B O 1
ATOM 4345 N N . ARG B 1 161 ? 22.047 15.594 2.951 1 94.25 161 ARG B N 1
ATOM 4346 C CA . ARG B 1 161 ? 21.828 14.539 3.934 1 94.25 161 ARG B CA 1
ATOM 4347 C C . ARG B 1 161 ? 20.625 14.836 4.812 1 94.25 161 ARG B C 1
ATOM 4349 O O . ARG B 1 161 ? 20.469 15.961 5.301 1 94.25 161 ARG B O 1
ATOM 4356 N N . ALA B 1 162 ? 19.781 13.867 4.934 1 96 162 ALA B N 1
ATOM 4357 C CA . ALA B 1 162 ? 18.641 13.938 5.828 1 96 162 ALA B CA 1
ATOM 4358 C C . ALA B 1 162 ? 18.5 12.664 6.648 1 96 162 ALA B C 1
ATOM 4360 O O . ALA B 1 162 ? 19.109 11.641 6.336 1 96 162 ALA B O 1
ATOM 4361 N N . THR B 1 163 ? 17.781 12.781 7.773 1 96.31 163 THR B N 1
ATOM 4362 C CA . THR B 1 163 ? 17.609 11.656 8.688 1 96.31 163 THR B CA 1
ATOM 4363 C C . THR B 1 163 ? 16.156 11.562 9.148 1 96.31 163 THR B C 1
ATOM 4365 O O . THR B 1 163 ? 15.539 12.578 9.477 1 96.31 163 THR B O 1
ATOM 4368 N N . ILE B 1 164 ? 15.664 10.367 9.062 1 94.75 164 ILE B N 1
ATOM 4369 C CA . ILE B 1 164 ? 14.391 10.078 9.719 1 94.75 164 ILE B CA 1
ATOM 4370 C C . ILE B 1 164 ? 14.641 9.633 11.156 1 94.75 164 ILE B C 1
ATOM 4372 O O . ILE B 1 164 ? 15.258 8.594 11.398 1 94.75 164 ILE B O 1
ATOM 4376 N N . LEU B 1 165 ? 14.133 10.422 12.047 1 91.69 165 LEU B N 1
ATOM 4377 C CA . LEU B 1 165 ? 14.297 10.133 13.469 1 91.69 165 LEU B CA 1
ATOM 4378 C C . LEU B 1 165 ? 13.273 9.102 13.938 1 91.69 165 LEU B C 1
ATOM 4380 O O . LEU B 1 165 ? 13.57 8.289 14.812 1 91.69 165 LEU B O 1
ATOM 4384 N N . GLY B 1 166 ? 12.156 9.172 13.367 1 91.19 166 GLY B N 1
ATOM 4385 C CA . GLY B 1 166 ? 11.07 8.25 13.656 1 91.19 166 GLY B CA 1
ATOM 4386 C C . GLY B 1 166 ? 9.977 8.258 12.602 1 91.19 166 GLY B C 1
ATOM 4387 O O . GLY B 1 166 ? 9.75 9.281 11.945 1 91.19 166 GLY B O 1
ATOM 4388 N N . THR B 1 167 ? 9.367 7.145 12.43 1 93.31 167 THR B N 1
ATOM 4389 C CA . THR B 1 167 ? 8.242 6.996 11.508 1 93.31 167 THR B CA 1
ATOM 4390 C C . THR B 1 167 ? 6.98 6.594 12.258 1 93.31 167 THR B C 1
ATOM 4392 O O . THR B 1 167 ? 7.023 5.746 13.156 1 93.31 167 THR B O 1
ATOM 4395 N N . LYS B 1 168 ? 5.863 7.184 11.922 1 91.69 168 LYS B N 1
ATOM 4396 C CA . LYS B 1 168 ? 4.582 6.816 12.523 1 91.69 168 LYS B CA 1
ATOM 4397 C C . LYS B 1 168 ? 4.172 5.402 12.117 1 91.69 168 LYS B C 1
ATOM 4399 O O . LYS B 1 168 ? 4.504 4.941 11.023 1 91.69 168 LYS B O 1
ATOM 4404 N N . GLY B 1 169 ? 3.418 4.762 13.102 1 92.25 169 GLY B N 1
ATOM 4405 C CA . GLY B 1 169 ? 2.91 3.436 12.789 1 92.25 169 GLY B CA 1
ATOM 4406 C C . GLY B 1 169 ? 1.791 3.449 11.758 1 92.25 169 GLY B C 1
ATOM 4407 O O . GLY B 1 169 ? 1.779 2.637 10.836 1 92.25 169 GLY B O 1
ATOM 4408 N N . GLN B 1 170 ? 0.882 4.34 11.992 1 94.44 170 GLN B N 1
ATOM 4409 C CA . GLN B 1 170 ? -0.27 4.535 11.117 1 94.44 170 GLN B CA 1
ATOM 4410 C C . GLN B 1 170 ? -0.527 6.02 10.867 1 94.44 170 GLN B C 1
ATOM 4412 O O . GLN B 1 170 ? -0.132 6.867 11.672 1 94.44 170 GLN B O 1
ATOM 4417 N N . ILE B 1 171 ? -1.154 6.266 9.719 1 96.44 171 ILE B N 1
ATOM 4418 C CA . ILE B 1 171 ? -1.512 7.641 9.383 1 96.44 171 ILE B CA 1
ATOM 4419 C C . ILE B 1 171 ? -2.812 7.656 8.586 1 96.44 171 ILE B C 1
ATOM 4421 O O . ILE B 1 171 ? -3.027 6.805 7.715 1 96.44 171 ILE B O 1
ATOM 4425 N N . LEU B 1 172 ? -3.697 8.578 8.883 1 97.31 172 LEU B N 1
ATOM 4426 C CA . LEU B 1 172 ? -4.957 8.711 8.156 1 97.31 172 LEU B CA 1
ATOM 4427 C C . LEU B 1 172 ? -4.766 9.531 6.879 1 97.31 172 LEU B C 1
ATOM 4429 O O . LEU B 1 172 ? -4.031 10.516 6.875 1 97.31 172 LEU B O 1
ATOM 4433 N N . ALA B 1 173 ? -5.391 9.125 5.836 1 98.31 173 ALA B N 1
ATOM 4434 C CA . ALA B 1 173 ? -5.492 9.867 4.582 1 98.31 173 ALA B CA 1
ATOM 4435 C C . ALA B 1 173 ? -6.898 9.766 3.996 1 98.31 173 ALA B C 1
ATOM 4437 O O . ALA B 1 173 ? -7.547 8.719 4.102 1 98.31 173 ALA B O 1
ATOM 4438 N N . ALA B 1 174 ? -7.371 10.789 3.42 1 98.31 174 ALA B N 1
ATOM 4439 C CA . ALA B 1 174 ? -8.641 10.805 2.695 1 98.31 174 ALA B CA 1
ATOM 4440 C C . ALA B 1 174 ? -8.445 11.289 1.262 1 98.31 174 ALA B C 1
ATOM 4442 O O . ALA B 1 174 ? -7.516 12.047 0.976 1 98.31 174 ALA B O 1
ATOM 4443 N N . VAL B 1 175 ? -9.289 10.812 0.392 1 98.38 175 VAL B N 1
ATOM 4444 C CA . VAL B 1 175 ? -9.109 11.094 -1.028 1 98.38 175 VAL B CA 1
ATOM 4445 C C . VAL B 1 175 ? -10.391 11.703 -1.598 1 98.38 175 VAL B C 1
ATOM 4447 O O . VAL B 1 175 ? -11.492 11.234 -1.312 1 98.38 175 VAL B O 1
ATOM 4450 N N . THR B 1 176 ? -10.297 12.82 -2.305 1 97.56 176 THR B N 1
ATOM 4451 C CA . THR B 1 176 ? -11.375 13.422 -3.084 1 97.56 176 THR B CA 1
ATOM 4452 C C . THR B 1 176 ? -11.023 13.43 -4.57 1 97.56 176 THR B C 1
ATOM 4454 O O . THR B 1 176 ? -10 13.984 -4.969 1 97.56 176 THR B O 1
ATOM 4457 N N . PRO B 1 177 ? -11.797 12.805 -5.438 1 96.19 177 PRO B N 1
ATOM 4458 C CA . PRO B 1 177 ? -13.031 12.086 -5.133 1 96.19 177 PRO B CA 1
ATOM 4459 C C . PRO B 1 177 ? -12.781 10.688 -4.566 1 96.19 177 PRO B C 1
ATOM 4461 O O . PRO B 1 177 ? -11.727 10.102 -4.816 1 96.19 177 PRO B O 1
ATOM 4464 N N . GLU B 1 178 ? -13.773 10.148 -3.861 1 94.25 178 GLU B N 1
ATOM 4465 C CA . GLU B 1 178 ? -13.633 8.867 -3.166 1 94.25 178 GLU B CA 1
ATOM 4466 C C . GLU B 1 178 ? -13.391 7.727 -4.148 1 94.25 178 GLU B C 1
ATOM 4468 O O . GLU B 1 178 ? -12.734 6.742 -3.812 1 94.25 178 GLU B O 1
ATOM 4473 N N . SER B 1 179 ? -13.883 7.828 -5.348 1 95.31 179 SER B N 1
ATOM 4474 C CA . SER B 1 179 ? -13.758 6.777 -6.355 1 95.31 179 SER B CA 1
ATOM 4475 C C . SER B 1 179 ? -12.297 6.492 -6.688 1 95.31 179 SER B C 1
ATOM 4477 O O . SER B 1 179 ? -11.977 5.434 -7.234 1 95.31 179 SER B O 1
ATOM 4479 N N . LYS B 1 180 ? -11.375 7.387 -6.363 1 97.06 180 LYS B N 1
ATOM 4480 C CA . LYS B 1 180 ? -9.961 7.234 -6.688 1 97.06 180 LYS B CA 1
ATOM 4481 C C . LYS B 1 180 ? -9.156 6.82 -5.461 1 97.06 180 LYS B C 1
ATOM 4483 O O . LYS B 1 180 ? -7.93 6.695 -5.527 1 97.06 180 LYS B O 1
ATOM 4488 N N . ALA B 1 181 ? -9.82 6.52 -4.371 1 97.56 181 ALA B N 1
ATOM 4489 C CA . ALA B 1 181 ? -9.172 6.34 -3.074 1 97.56 181 ALA B CA 1
ATOM 4490 C C . ALA B 1 181 ? -8.32 5.078 -3.059 1 97.56 181 ALA B C 1
ATOM 4492 O O . ALA B 1 181 ? -7.168 5.105 -2.613 1 97.56 181 ALA B O 1
ATOM 4493 N N . SER B 1 182 ? -8.836 3.965 -3.545 1 97 182 SER B N 1
ATOM 4494 C CA . SER B 1 182 ? -8.117 2.697 -3.479 1 97 182 SER B CA 1
ATOM 4495 C C . SER B 1 182 ? -6.762 2.793 -4.18 1 97 182 SER B C 1
ATOM 4497 O O . SER B 1 182 ? -5.73 2.445 -3.598 1 97 182 SER B O 1
ATOM 4499 N N . HIS B 1 183 ? -6.734 3.316 -5.379 1 97.75 183 HIS B N 1
ATOM 4500 C CA . HIS B 1 183 ? -5.512 3.439 -6.168 1 97.75 183 HIS B CA 1
ATOM 4501 C C . HIS B 1 183 ? -4.547 4.434 -5.535 1 97.75 183 HIS B C 1
ATOM 4503 O O . HIS B 1 183 ? -3.35 4.156 -5.426 1 97.75 183 HIS B O 1
ATOM 4509 N N . ALA B 1 184 ? -5.059 5.562 -5.102 1 98.69 184 ALA B N 1
ATOM 4510 C CA . ALA B 1 184 ? -4.207 6.598 -4.523 1 98.69 184 ALA B CA 1
ATOM 4511 C C . ALA B 1 184 ? -3.541 6.105 -3.242 1 98.69 184 ALA B C 1
ATOM 4513 O O . ALA B 1 184 ? -2.34 6.305 -3.045 1 98.69 184 ALA B O 1
ATOM 4514 N N . ILE B 1 185 ? -4.324 5.445 -2.428 1 98.62 185 ILE B N 1
ATOM 4515 C CA . ILE B 1 185 ? -3.809 4.977 -1.146 1 98.62 185 ILE B CA 1
ATOM 4516 C C . ILE B 1 185 ? -2.775 3.877 -1.377 1 98.62 185 ILE B C 1
ATOM 4518 O O . ILE B 1 185 ? -1.722 3.861 -0.736 1 98.62 185 ILE B O 1
ATOM 4522 N N . ALA B 1 186 ? -3.049 2.98 -2.283 1 98.38 186 ALA B N 1
ATOM 4523 C CA . ALA B 1 186 ? -2.082 1.936 -2.605 1 98.38 186 ALA B CA 1
ATOM 4524 C C . ALA B 1 186 ? -0.776 2.535 -3.119 1 98.38 186 ALA B C 1
ATOM 4526 O O . ALA B 1 186 ? 0.31 2.104 -2.729 1 98.38 186 ALA B O 1
ATOM 4527 N N . THR B 1 187 ? -0.896 3.504 -3.988 1 98.62 187 THR B N 1
ATOM 4528 C CA . THR B 1 187 ? 0.267 4.172 -4.562 1 98.62 187 THR B CA 1
ATOM 4529 C C . THR B 1 187 ? 1.105 4.832 -3.473 1 98.62 187 THR B C 1
ATOM 4531 O O . THR B 1 187 ? 2.322 4.645 -3.42 1 98.62 187 THR B O 1
ATOM 4534 N N . LEU B 1 188 ? 0.429 5.508 -2.592 1 98.88 188 LEU B N 1
ATOM 4535 C CA . LEU B 1 188 ? 1.144 6.223 -1.538 1 98.88 188 LEU B CA 1
ATOM 4536 C C . LEU B 1 188 ? 1.731 5.246 -0.523 1 98.88 188 LEU B C 1
ATOM 4538 O O . LEU B 1 188 ? 2.818 5.48 0.009 1 98.88 188 LEU B O 1
ATOM 4542 N N . GLN B 1 189 ? 0.995 4.172 -0.233 1 98.81 189 GLN B N 1
ATOM 4543 C CA . GLN B 1 189 ? 1.553 3.131 0.623 1 98.81 189 GLN B CA 1
ATOM 4544 C C . GLN B 1 189 ? 2.84 2.564 0.032 1 98.81 189 GLN B C 1
ATOM 4546 O O . GLN B 1 189 ? 3.824 2.367 0.748 1 98.81 189 GLN B O 1
ATOM 4551 N N . GLY B 1 190 ? 2.814 2.348 -1.257 1 98.31 190 GLY B N 1
ATOM 4552 C CA . GLY B 1 190 ? 3.988 1.841 -1.948 1 98.31 190 GLY B CA 1
ATOM 4553 C C . GLY B 1 190 ? 5.16 2.803 -1.914 1 98.31 190 GLY B C 1
ATOM 4554 O O . GLY B 1 190 ? 6.316 2.379 -1.824 1 98.31 190 GLY B O 1
ATOM 4555 N N . LEU B 1 191 ? 4.891 4.059 -1.996 1 98.25 191 LEU B N 1
ATOM 4556 C CA . LEU B 1 191 ? 5.934 5.074 -1.959 1 98.25 191 LEU B CA 1
ATOM 4557 C C . LEU B 1 191 ? 6.551 5.172 -0.566 1 98.25 191 LEU B C 1
ATOM 4559 O O . LEU B 1 191 ? 7.773 5.219 -0.425 1 98.25 191 LEU B O 1
ATOM 4563 N N . LEU B 1 192 ? 5.727 5.078 0.446 1 97.88 192 LEU B N 1
ATOM 4564 C CA . LEU B 1 192 ? 6.156 5.352 1.812 1 97.88 192 LEU B CA 1
ATOM 4565 C C . LEU B 1 192 ? 6.828 4.125 2.426 1 97.88 192 LEU B C 1
ATOM 4567 O O . LEU B 1 192 ? 7.676 4.254 3.311 1 97.88 192 LEU B O 1
ATOM 4571 N N . GLY B 1 193 ? 6.43 2.939 1.95 1 96.88 193 GLY B N 1
ATOM 4572 C CA . GLY B 1 193 ? 6.871 1.713 2.592 1 96.88 193 GLY B CA 1
ATOM 4573 C C . GLY B 1 193 ? 5.855 1.149 3.566 1 96.88 193 GLY B C 1
ATOM 4574 O O . GLY B 1 193 ? 4.688 1.542 3.549 1 96.88 193 GLY B O 1
ATOM 4575 N N . VAL B 1 194 ? 6.242 0.235 4.43 1 97.5 194 VAL B N 1
ATOM 4576 C CA . VAL B 1 194 ? 5.344 -0.477 5.328 1 97.5 194 VAL B CA 1
ATOM 4577 C C . VAL B 1 194 ? 4.812 0.481 6.391 1 97.5 194 VAL B C 1
ATOM 4579 O O . VAL B 1 194 ? 3.654 0.378 6.805 1 97.5 194 VAL B O 1
ATOM 4582 N N . PHE B 1 195 ? 5.727 1.364 6.746 1 95.12 195 PHE B N 1
ATOM 4583 C CA . PHE B 1 195 ? 5.348 2.377 7.723 1 95.12 195 PHE B CA 1
ATOM 4584 C C . PHE B 1 195 ? 5.434 3.773 7.117 1 95.12 195 PHE B C 1
ATOM 4586 O O . PHE B 1 195 ? 6.395 4.094 6.414 1 95.12 195 PHE B O 1
ATOM 4593 N N . PRO B 1 196 ? 4.496 4.625 7.504 1 96 196 PRO B N 1
ATOM 4594 C CA . PRO B 1 196 ? 3.264 4.277 8.211 1 96 196 PRO B CA 1
ATOM 4595 C C . PRO B 1 196 ? 2.301 3.459 7.355 1 96 196 PRO B C 1
ATOM 4597 O O . PRO B 1 196 ? 2.348 3.537 6.125 1 96 196 PRO B O 1
ATOM 4600 N N . GLU B 1 197 ? 1.477 2.68 8.031 1 97.06 197 GLU B N 1
ATOM 4601 C CA . GLU B 1 197 ? 0.296 2.174 7.332 1 97.06 197 GLU B CA 1
ATOM 4602 C C . GLU B 1 197 ? -0.691 3.297 7.031 1 97.06 197 GLU B C 1
ATOM 4604 O O . GLU B 1 197 ? -1.101 4.031 7.938 1 97.06 197 GLU B O 1
ATOM 4609 N N . VAL B 1 198 ? -0.997 3.467 5.758 1 98.19 198 VAL B N 1
ATOM 4610 C CA . VAL B 1 198 ? -1.939 4.508 5.359 1 98.19 198 VAL B CA 1
ATOM 4611 C C . VAL B 1 198 ? -3.369 4.008 5.547 1 98.19 198 VAL B C 1
ATOM 4613 O O . VAL B 1 198 ? -3.826 3.125 4.816 1 98.19 198 VAL B O 1
ATOM 4616 N N . LEU B 1 199 ? -4.066 4.539 6.48 1 97.38 199 LEU B N 1
ATOM 4617 C CA . LEU B 1 199 ? -5.449 4.188 6.77 1 97.38 199 LEU B CA 1
ATOM 4618 C C . LEU B 1 199 ? -6.41 5.133 6.055 1 97.38 199 LEU B C 1
ATOM 4620 O O . LEU B 1 199 ? -6.312 6.352 6.203 1 97.38 199 LEU B O 1
ATOM 4624 N N . LYS B 1 200 ? -7.273 4.566 5.316 1 97.25 200 LYS B N 1
ATOM 4625 C CA . LYS B 1 200 ? -8.25 5.367 4.582 1 97.25 200 LYS B CA 1
ATOM 4626 C C . LYS B 1 200 ? -9.266 6 5.527 1 97.25 200 LYS B C 1
ATOM 4628 O O . LYS B 1 200 ? -9.961 5.293 6.258 1 97.25 200 LYS B O 1
ATOM 4633 N N . SER B 1 201 ? -9.289 7.266 5.566 1 96.94 201 SER B N 1
ATOM 4634 C CA . SER B 1 201 ? -10.391 8.008 6.168 1 96.94 201 SER B CA 1
ATOM 4635 C C . SER B 1 201 ? -11.539 8.18 5.18 1 96.94 201 SER B C 1
ATOM 4637 O O . SER B 1 201 ? -11.32 8.297 3.975 1 96.94 201 SER B O 1
ATOM 4639 N N . PRO B 1 202 ? -12.773 8.266 5.664 1 96.31 202 PRO B N 1
ATOM 4640 C CA . PRO B 1 202 ? -13.93 8.32 4.762 1 96.31 202 PRO B CA 1
ATOM 4641 C C . PRO B 1 202 ? -13.914 9.555 3.863 1 96.31 202 PRO B C 1
ATOM 4643 O O . PRO B 1 202 ? -14.391 9.492 2.725 1 96.31 202 PRO B O 1
ATOM 4646 N N . ASN B 1 203 ? -13.414 10.648 4.398 1 96.88 203 ASN B N 1
ATOM 4647 C CA . ASN B 1 203 ? -13.469 11.883 3.613 1 96.88 203 ASN B CA 1
ATOM 4648 C C . ASN B 1 203 ? -12.5 12.93 4.148 1 96.88 203 ASN B C 1
ATOM 4650 O O . ASN B 1 203 ? -12.086 12.867 5.305 1 96.88 203 ASN B O 1
ATOM 4654 N N . ASN B 1 204 ? -12.211 13.93 3.299 1 98 204 ASN B N 1
ATOM 4655 C CA . ASN B 1 204 ? -11.266 14.977 3.65 1 98 204 ASN B CA 1
ATOM 4656 C C . ASN B 1 204 ? -11.859 15.953 4.66 1 98 204 ASN B C 1
ATOM 4658 O O . ASN B 1 204 ? -11.117 16.625 5.391 1 98 204 ASN B O 1
ATOM 4662 N N . LEU B 1 205 ? -13.172 16.062 4.727 1 98.12 205 LEU B N 1
ATOM 4663 C CA . LEU B 1 205 ? -13.766 16.922 5.75 1 98.12 205 LEU B CA 1
ATOM 4664 C C . LEU B 1 205 ? -13.438 16.406 7.145 1 98.12 205 LEU B C 1
ATOM 4666 O O . LEU B 1 205 ? -13.148 17.188 8.055 1 98.12 205 LEU B O 1
ATOM 4670 N N . GLY B 1 206 ? -13.508 15.102 7.281 1 97.75 206 GLY B N 1
ATOM 4671 C CA . GLY B 1 206 ? -13.109 14.508 8.547 1 97.75 206 GLY B CA 1
ATOM 4672 C C . GLY B 1 206 ? -11.68 14.836 8.93 1 97.75 206 GLY B C 1
ATOM 4673 O O . GLY B 1 206 ? -11.398 15.164 10.086 1 97.75 206 GLY B O 1
ATOM 4674 N N . ILE B 1 207 ? -10.781 14.805 7.961 1 97.38 207 ILE B N 1
ATOM 4675 C CA . ILE B 1 207 ? -9.383 15.141 8.18 1 97.38 207 ILE B CA 1
ATOM 4676 C C . ILE B 1 207 ? -9.258 16.609 8.57 1 97.38 207 ILE B C 1
ATOM 4678 O O . ILE B 1 207 ? -8.5 16.969 9.484 1 97.38 207 ILE B O 1
ATOM 4682 N N . SER B 1 208 ? -10.016 17.438 7.898 1 98.06 208 SER B N 1
ATOM 4683 C CA . SER B 1 208 ? -9.984 18.875 8.141 1 98.06 208 SER B CA 1
ATOM 4684 C C . SER B 1 208 ? -10.445 19.203 9.555 1 98.06 208 SER B C 1
ATOM 4686 O O . SER B 1 208 ? -9.859 20.062 10.219 1 98.06 208 SER B O 1
ATOM 4688 N N . LEU B 1 209 ? -11.477 18.5 9.969 1 98.25 209 LEU B N 1
ATOM 4689 C CA . LEU B 1 209 ? -12.094 18.812 11.25 1 98.25 209 LEU B CA 1
ATOM 4690 C C . LEU B 1 209 ? -11.352 18.125 12.391 1 98.25 209 LEU B C 1
ATOM 4692 O O . LEU B 1 209 ? -11.477 18.531 13.555 1 98.25 209 LEU B O 1
ATOM 4696 N N . ARG B 1 210 ? -10.578 17.125 12.039 1 96.62 210 ARG B N 1
ATOM 4697 C CA . ARG B 1 210 ? -9.758 16.406 13.008 1 96.62 210 ARG B CA 1
ATOM 4698 C C . ARG B 1 210 ? -8.477 17.188 13.328 1 96.62 210 ARG B C 1
ATOM 4700 O O . ARG B 1 210 ? -7.816 16.906 14.328 1 96.62 210 ARG B O 1
ATOM 4707 N N . ASN B 1 211 ? -8.117 18.156 12.562 1 96.62 211 ASN B N 1
ATOM 4708 C CA . ASN B 1 211 ? -6.859 18.891 12.656 1 96.62 211 ASN B CA 1
ATOM 4709 C C . ASN B 1 211 ? -6.648 19.469 14.055 1 96.62 211 ASN B C 1
ATOM 4711 O O . ASN B 1 211 ? -7.277 20.453 14.422 1 96.62 211 ASN B O 1
ATOM 4715 N N . PRO B 1 212 ? -5.781 18.875 14.852 1 95.88 212 PRO B N 1
ATOM 4716 C CA . PRO B 1 212 ? -5.617 19.359 16.219 1 95.88 212 PRO B CA 1
ATOM 4717 C C . PRO B 1 212 ? -4.938 20.719 16.297 1 95.88 212 PRO B C 1
ATOM 4719 O O . PRO B 1 212 ? -5.141 21.469 17.25 1 95.88 212 PRO B O 1
ATOM 4722 N N . GLY B 1 213 ? -4.195 21.031 15.273 1 95.81 213 GLY B N 1
ATOM 4723 C CA . GLY B 1 213 ? -3.471 22.297 15.25 1 95.81 213 GLY B CA 1
ATOM 4724 C C . GLY B 1 213 ? -4.379 23.516 15.211 1 95.81 213 GLY B C 1
ATOM 4725 O O . GLY B 1 213 ? -4.012 24.578 15.695 1 95.81 213 GLY B O 1
ATOM 4726 N N . GLN B 1 214 ? -5.539 23.297 14.695 1 97.31 214 GLN B N 1
ATOM 4727 C CA . GLN B 1 214 ? -6.461 24.422 14.609 1 97.31 214 GLN B CA 1
ATOM 4728 C C . GLN B 1 214 ? -7.012 24.797 15.984 1 97.31 214 GLN B C 1
ATOM 4730 O O . GLN B 1 214 ? -7.445 25.922 16.203 1 97.31 214 GLN B O 1
ATOM 4735 N N . VAL B 1 215 ? -6.914 23.797 16.906 1 98.25 215 VAL B N 1
ATOM 4736 C CA . VAL B 1 215 ? -7.492 23.984 18.234 1 98.25 215 VAL B CA 1
ATOM 4737 C C . VAL B 1 215 ? -6.379 24.234 19.25 1 98.25 215 VAL B C 1
ATOM 4739 O O . VAL B 1 215 ? -6.406 25.25 19.969 1 98.25 215 VAL B O 1
ATOM 4742 N N . ILE B 1 216 ? -5.348 23.438 19.234 1 98.44 216 ILE B N 1
ATOM 4743 C CA . ILE B 1 216 ? -4.332 23.438 20.281 1 98.44 216 ILE B CA 1
ATOM 4744 C C . ILE B 1 216 ? -3.539 24.734 20.234 1 98.44 216 ILE B C 1
ATOM 4746 O O . ILE B 1 216 ? -3.471 25.453 21.234 1 98.44 216 ILE B O 1
ATOM 4750 N N . HIS B 1 217 ? -3.021 25.109 19.141 1 98.56 217 HIS B N 1
ATOM 4751 C CA . HIS B 1 217 ? -2.072 26.219 19.062 1 98.56 217 HIS B CA 1
ATOM 4752 C C . HIS B 1 217 ? -2.76 27.547 19.297 1 98.56 217 HIS B C 1
ATOM 4754 O O . HIS B 1 217 ? -2.408 28.281 20.234 1 98.56 217 HIS B O 1
ATOM 4760 N N . PRO B 1 218 ? -3.764 27.812 18.594 1 98.62 218 PRO B N 1
ATOM 4761 C CA . PRO B 1 218 ? -4.422 29.078 18.875 1 98.62 218 PRO B CA 1
ATOM 4762 C C . PRO B 1 218 ? -5.086 29.109 20.25 1 98.62 218 PRO B C 1
ATOM 4764 O O . PRO B 1 218 ? -5.121 30.156 20.906 1 98.62 218 PRO B O 1
ATOM 4767 N N . GLY B 1 219 ? -5.594 27.969 20.656 1 98.81 219 GLY B N 1
ATOM 4768 C CA . GLY B 1 219 ? -6.246 27.891 21.953 1 98.81 219 GLY B CA 1
ATOM 4769 C C . GLY B 1 219 ? -5.293 28.125 23.109 1 98.81 219 GLY B C 1
ATOM 4770 O O . GLY B 1 219 ? -5.609 28.875 24.031 1 98.81 219 GLY B O 1
ATOM 4771 N N . VAL B 1 220 ? -4.172 27.5 23.047 1 98.81 220 VAL B N 1
ATOM 4772 C CA . VAL B 1 220 ? -3.184 27.672 24.109 1 98.81 220 VAL B CA 1
ATOM 4773 C C . VAL B 1 220 ? -2.625 29.094 24.078 1 98.81 220 VAL B C 1
ATOM 4775 O O . VAL B 1 220 ? -2.422 29.719 25.125 1 98.81 220 VAL B O 1
ATOM 4778 N N . MET B 1 221 ? -2.387 29.625 22.906 1 98.75 221 MET B N 1
ATOM 4779 C CA . MET B 1 221 ? -1.904 31 22.766 1 98.75 221 MET B CA 1
ATOM 4780 C C . MET B 1 221 ? -2.9 31.984 23.375 1 98.75 221 MET B C 1
ATOM 4782 O O . MET B 1 221 ? -2.52 32.844 24.156 1 98.75 221 MET B O 1
ATOM 4786 N N . TYR B 1 222 ? -4.164 31.828 23.031 1 98.75 222 TYR B N 1
ATOM 4787 C CA . TYR B 1 222 ? -5.207 32.688 23.594 1 98.75 222 TYR B CA 1
ATOM 4788 C C . TYR B 1 222 ? -5.305 32.5 25.109 1 98.75 222 TYR B C 1
ATOM 4790 O O . TYR B 1 222 ? -5.371 33.469 25.859 1 98.75 222 TYR B O 1
ATOM 4798 N N . GLY B 1 223 ? -5.301 31.281 25.547 1 98.56 223 GLY B N 1
ATOM 4799 C CA . GLY B 1 223 ? -5.477 30.969 26.953 1 98.56 223 GLY B CA 1
ATOM 4800 C C . GLY B 1 223 ? -4.41 31.578 27.844 1 98.56 223 GLY B C 1
ATOM 4801 O O . GLY B 1 223 ? -4.68 31.938 28.984 1 98.56 223 GLY B O 1
ATOM 4802 N N . ARG B 1 224 ? -3.238 31.719 27.297 1 98.31 224 ARG B N 1
ATOM 4803 C CA . ARG B 1 224 ? -2.123 32.219 28.094 1 98.31 224 ARG B CA 1
ATOM 4804 C C . ARG B 1 224 ? -1.983 33.719 27.953 1 98.31 224 ARG B C 1
ATOM 4806 O O . ARG B 1 224 ? -1.577 34.406 28.906 1 98.31 224 ARG B O 1
ATOM 4813 N N . TRP B 1 225 ? -2.346 34.281 26.797 1 98.38 225 TRP B N 1
ATOM 4814 C CA . TRP B 1 225 ? -1.842 35.594 26.5 1 98.38 225 TRP B CA 1
ATOM 4815 C C . TRP B 1 225 ? -2.99 36.594 26.297 1 98.38 225 TRP B C 1
ATOM 4817 O O . TRP B 1 225 ? -2.766 37.75 26 1 98.38 225 TRP B O 1
ATOM 4827 N N . CYS B 1 226 ? -4.211 36.125 26.406 1 97.75 226 CYS B N 1
ATOM 4828 C CA . CYS B 1 226 ? -5.312 37.094 26.297 1 97.75 226 CYS B CA 1
ATOM 4829 C C . CYS B 1 226 ? -5.266 38.094 27.422 1 97.75 226 CYS B C 1
ATOM 4831 O O . CYS B 1 226 ? -4.496 37.938 28.375 1 97.75 226 CYS B O 1
ATOM 4833 N N . SER B 1 227 ? -6.137 39.062 27.297 1 95.69 227 SER B N 1
ATOM 4834 C CA . SER B 1 227 ? -6.086 40.188 28.203 1 95.69 227 SER B CA 1
ATOM 4835 C C . SER B 1 227 ? -6.477 39.781 29.625 1 95.69 227 SER B C 1
ATOM 4837 O O . SER B 1 227 ? -6.07 40.438 30.594 1 95.69 227 SER B O 1
ATOM 4839 N N . GLU B 1 228 ? -7.152 38.75 29.766 1 95.5 228 GLU B N 1
ATOM 4840 C CA . GLU B 1 228 ? -7.562 38.281 31.078 1 95.5 228 GLU B CA 1
ATOM 4841 C C . GLU B 1 228 ? -6.406 37.562 31.797 1 95.5 228 GLU B C 1
ATOM 4843 O O . GLU B 1 228 ? -6.41 37.469 33.031 1 95.5 228 GLU B O 1
ATOM 4848 N N . LYS B 1 229 ? -5.418 37.156 31.078 1 96.38 229 LYS B N 1
ATOM 4849 C CA . LYS B 1 229 ? -4.414 36.281 31.656 1 96.38 229 LYS B CA 1
ATOM 4850 C C . LYS B 1 229 ? -3.035 36.938 31.656 1 96.38 229 LYS B C 1
ATOM 4852 O O . LYS B 1 229 ? -2.156 36.531 32.438 1 96.38 229 LYS B O 1
ATOM 4857 N N . TRP B 1 230 ? -2.877 37.875 30.812 1 96.75 230 TRP B N 1
ATOM 4858 C CA . TRP B 1 230 ? -1.562 38.5 30.641 1 96.75 230 TRP B CA 1
ATOM 4859 C C . TRP B 1 230 ? -1.661 40 30.656 1 96.75 230 TRP B C 1
ATOM 4861 O O . TRP B 1 230 ? -2.514 40.594 29.984 1 96.75 230 TRP B O 1
ATOM 4871 N N . ASP B 1 231 ? -0.761 40.656 31.391 1 95.88 231 ASP B N 1
ATOM 4872 C CA . ASP B 1 231 ? -0.842 42.125 31.609 1 95.88 231 ASP B CA 1
ATOM 4873 C C . ASP B 1 231 ? 0.029 42.875 30.625 1 95.88 231 ASP B C 1
ATOM 4875 O O . ASP B 1 231 ? 0.15 44.094 30.703 1 95.88 231 ASP B O 1
ATOM 4879 N N . GLY B 1 232 ? 0.682 42.188 29.781 1 94.75 232 GLY B N 1
ATOM 4880 C CA . GLY B 1 232 ? 1.496 42.844 28.781 1 94.75 232 GLY B CA 1
ATOM 4881 C C . GLY B 1 232 ? 2.943 43.031 29.203 1 94.75 232 GLY B C 1
ATOM 4882 O O . GLY B 1 232 ? 3.75 43.594 28.453 1 94.75 232 GLY B O 1
ATOM 4883 N N . GLN B 1 233 ? 3.328 42.5 30.344 1 95.75 233 GLN B N 1
ATOM 4884 C CA . GLN B 1 233 ? 4.688 42.656 30.844 1 95.75 233 GLN B CA 1
ATOM 4885 C C . GLN B 1 233 ? 5.566 41.469 30.469 1 95.75 233 GLN B C 1
ATOM 4887 O O . GLN B 1 233 ? 5.059 40.375 30.219 1 95.75 233 GLN B O 1
ATOM 4892 N N . LYS B 1 234 ? 6.844 41.781 30.406 1 96.38 234 LYS B N 1
ATOM 4893 C CA . LYS B 1 234 ? 7.789 40.688 30.094 1 96.38 234 LYS B CA 1
ATOM 4894 C C . LYS B 1 234 ? 7.855 39.688 31.234 1 96.38 234 LYS B C 1
ATOM 4896 O O . LYS B 1 234 ? 7.543 40 32.375 1 96.38 234 LYS B O 1
ATOM 4901 N N . LEU B 1 235 ? 8.289 38.5 30.891 1 97.06 235 LEU B N 1
ATOM 4902 C CA . LEU B 1 235 ? 8.453 37.438 31.859 1 97.06 235 LEU B CA 1
ATOM 4903 C C . LEU B 1 235 ? 9.93 37.125 32.094 1 97.06 235 LEU B C 1
ATOM 4905 O O . LEU B 1 235 ? 10.773 37.438 31.25 1 97.06 235 LEU B O 1
ATOM 4909 N N . SER B 1 236 ? 10.25 36.531 33.25 1 96.56 236 SER B N 1
ATOM 4910 C CA . SER B 1 236 ? 11.625 36.188 33.594 1 96.56 236 SER B CA 1
ATOM 4911 C C . SER B 1 236 ? 12.039 34.875 32.969 1 96.56 236 SER B C 1
ATOM 4913 O O . SER B 1 236 ? 13.227 34.625 32.75 1 96.56 236 SER B O 1
ATOM 4915 N N . GLU B 1 237 ? 11.109 34.031 32.625 1 96.62 237 GLU B N 1
ATOM 4916 C CA . GLU B 1 237 ? 11.359 32.75 32 1 96.62 237 GLU B CA 1
ATOM 4917 C C . GLU B 1 237 ? 10.297 32.406 30.969 1 96.62 237 GLU B C 1
ATOM 4919 O O . GLU B 1 237 ? 9.195 32.938 31 1 96.62 237 GLU B O 1
ATOM 4924 N N . LYS B 1 238 ? 10.633 31.5 30.109 1 97.5 238 LYS B N 1
ATOM 4925 C CA . LYS B 1 238 ? 9.68 31.047 29.109 1 97.5 238 LYS B CA 1
ATOM 4926 C C . LYS B 1 238 ? 8.719 30.016 29.688 1 97.5 238 LYS B C 1
ATOM 4928 O O . LYS B 1 238 ? 9.148 28.969 30.203 1 97.5 238 LYS B O 1
ATOM 4933 N N . PRO B 1 239 ? 7.508 30.328 29.609 1 97.69 239 PRO B N 1
ATOM 4934 C CA . PRO B 1 239 ? 6.57 29.344 30.156 1 97.69 239 PRO B CA 1
ATOM 4935 C C . PRO B 1 239 ? 6.422 28.125 29.266 1 97.69 239 PRO B C 1
ATOM 4937 O O . PRO B 1 239 ? 6.625 28.203 28.047 1 97.69 239 PRO B O 1
ATOM 4940 N N . LEU B 1 240 ? 6.023 26.984 29.891 1 97.88 240 LEU B N 1
ATOM 4941 C CA . LEU B 1 240 ? 5.746 25.766 29.156 1 97.88 240 LEU B CA 1
ATOM 4942 C C . LEU B 1 240 ? 4.496 25.906 28.297 1 97.88 240 LEU B C 1
ATOM 4944 O O . LEU B 1 240 ? 3.523 26.547 28.719 1 97.88 240 LEU B O 1
ATOM 4948 N N . PHE B 1 241 ? 4.449 25.344 27.141 1 97.88 241 PHE B N 1
ATOM 4949 C CA . PHE B 1 241 ? 3.35 25.5 26.203 1 97.88 241 PHE B CA 1
ATOM 4950 C C . PHE B 1 241 ? 2.26 24.469 26.469 1 97.88 241 PHE B C 1
ATOM 4952 O O . PHE B 1 241 ? 1.156 24.812 26.891 1 97.88 241 PHE B O 1
ATOM 4959 N N . TYR B 1 242 ? 2.605 23.156 26.297 1 97.44 242 TYR B N 1
ATOM 4960 C CA . TYR B 1 242 ? 1.641 22.062 26.438 1 97.44 242 TYR B CA 1
ATOM 4961 C C . TYR B 1 242 ? 1.464 21.688 27.906 1 97.44 242 TYR B C 1
ATOM 4963 O O . TYR B 1 242 ? 0.336 21.578 28.391 1 97.44 242 TYR B O 1
ATOM 4971 N N . GLN B 1 243 ? 2.564 21.641 28.547 1 97.69 243 GLN B N 1
ATOM 4972 C CA . GLN B 1 243 ? 2.545 21.172 29.938 1 97.69 243 GLN B CA 1
ATOM 4973 C C . GLN B 1 243 ? 2.213 22.312 30.891 1 97.69 243 GLN B C 1
ATOM 4975 O O . GLN B 1 243 ? 2.102 22.109 32.094 1 97.69 243 GLN B O 1
ATOM 4980 N N . GLY B 1 244 ? 1.978 23.484 30.375 1 97.69 244 GLY B N 1
ATOM 4981 C CA . GLY B 1 244 ? 1.629 24.641 31.172 1 97.69 244 GLY B CA 1
ATOM 4982 C C . GLY B 1 244 ? 0.159 25.016 31.094 1 97.69 244 GLY B C 1
ATOM 4983 O O . GLY B 1 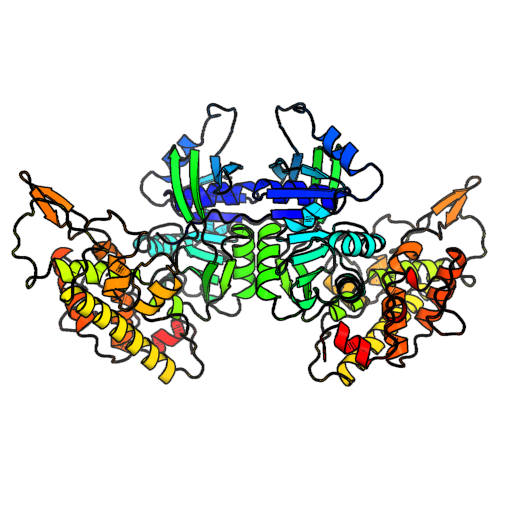244 ? -0.265 26.031 31.625 1 97.69 244 GLY B O 1
ATOM 4984 N N . VAL B 1 245 ? -0.627 24.172 30.484 1 98.25 245 VAL B N 1
ATOM 4985 C CA . VAL B 1 245 ? -2.053 24.438 30.312 1 98.25 245 VAL B CA 1
ATOM 4986 C C . VAL B 1 245 ? -2.746 24.453 31.672 1 98.25 245 VAL B C 1
ATOM 4988 O O . VAL B 1 245 ? -2.604 23.516 32.469 1 98.25 245 VAL B O 1
ATOM 4991 N N . ASP B 1 246 ? -3.439 25.562 31.969 1 98.12 246 ASP B N 1
ATOM 4992 C CA . ASP B 1 246 ? -4.207 25.688 33.219 1 98.12 246 ASP B CA 1
ATOM 4993 C C . ASP B 1 246 ? -5.699 25.5 32.938 1 98.12 246 ASP B C 1
ATOM 4995 O O . ASP B 1 246 ? -6.102 25.125 31.844 1 98.12 246 ASP B O 1
ATOM 4999 N N . ASP B 1 247 ? -6.555 25.703 34 1 98.31 247 ASP B N 1
ATOM 5000 C CA . ASP B 1 247 ? -7.988 25.438 33.906 1 98.31 247 ASP B CA 1
ATOM 5001 C C . ASP B 1 247 ? -8.648 26.359 32.875 1 98.31 247 ASP B C 1
ATOM 5003 O O . ASP B 1 247 ? -9.539 25.938 32.125 1 98.31 247 ASP B O 1
ATOM 5007 N N . PHE B 1 248 ? -8.258 27.562 32.906 1 98.38 248 PHE B N 1
ATOM 5008 C CA . PHE B 1 248 ? -8.82 28.531 31.969 1 98.38 248 PHE B CA 1
ATOM 5009 C C . PHE B 1 248 ? -8.531 28.094 30.531 1 98.38 248 PHE B C 1
ATOM 5011 O O . PHE B 1 248 ? -9.43 28.062 29.688 1 98.38 248 PHE B O 1
ATOM 5018 N N . THR B 1 249 ? -7.27 27.812 30.266 1 98.56 249 THR B N 1
ATOM 5019 C CA . THR B 1 249 ? -6.855 27.375 28.938 1 98.56 249 THR B CA 1
ATOM 5020 C C . THR B 1 249 ? -7.566 26.094 28.547 1 98.56 249 THR B C 1
ATOM 5022 O O . THR B 1 249 ? -7.961 25.922 27.391 1 98.56 249 THR B O 1
ATOM 5025 N N . GLU B 1 250 ? -7.676 25.156 29.453 1 98.75 250 GLU B N 1
ATOM 5026 C CA . GLU B 1 250 ? -8.445 23.938 29.156 1 98.75 250 GLU B CA 1
ATOM 5027 C C . GLU B 1 250 ? -9.867 24.281 28.719 1 98.75 250 GLU B C 1
ATOM 5029 O O . GLU B 1 250 ? -10.398 23.672 27.797 1 98.75 250 GLU B O 1
ATOM 5034 N N . GLY B 1 251 ? -10.453 25.203 29.453 1 98.62 251 GLY B N 1
ATOM 5035 C CA . GLY B 1 251 ? -11.797 25.641 29.094 1 98.62 251 GLY B CA 1
ATOM 5036 C C . GLY B 1 251 ? -11.891 26.172 27.672 1 98.62 251 GLY B C 1
ATOM 5037 O O . GLY B 1 251 ? -12.859 25.891 26.969 1 98.62 251 GLY B O 1
ATOM 5038 N N . VAL B 1 252 ? -10.914 26.938 27.266 1 98.69 252 VAL B N 1
ATOM 5039 C CA . VAL B 1 252 ? -10.859 27.469 25.906 1 98.69 252 VAL B CA 1
ATOM 5040 C C . VAL B 1 252 ? -10.734 26.312 24.906 1 98.69 252 VAL B C 1
ATOM 5042 O O . VAL B 1 252 ? -11.469 26.266 23.922 1 98.69 252 VAL B O 1
ATOM 5045 N N . LEU B 1 253 ? -9.859 25.359 25.188 1 98.88 253 LEU B N 1
ATOM 5046 C CA . LEU B 1 253 ? -9.617 24.219 24.297 1 98.88 253 LEU B CA 1
ATOM 5047 C C . LEU B 1 253 ? -10.875 23.359 24.156 1 98.88 253 LEU B C 1
ATOM 5049 O O . LEU B 1 253 ? -11.227 22.938 23.062 1 98.88 253 LEU B O 1
ATOM 5053 N N . LEU B 1 254 ? -11.508 23.109 25.266 1 98.75 254 LEU B N 1
ATOM 5054 C CA . LEU B 1 254 ? -12.742 22.344 25.25 1 98.75 254 LEU B CA 1
ATOM 5055 C C . LEU B 1 254 ? -13.828 23.078 24.469 1 98.75 254 LEU B C 1
ATOM 5057 O O . LEU B 1 254 ? -14.602 22.469 23.734 1 98.75 254 LEU B O 1
ATOM 5061 N N . GLY B 1 255 ? -13.883 24.375 24.688 1 98.81 255 GLY B N 1
ATOM 5062 C CA . GLY B 1 255 ? -14.828 25.172 23.922 1 98.81 255 GLY B CA 1
ATOM 5063 C C . GLY B 1 255 ? -14.625 25.078 22.422 1 98.81 255 GLY B C 1
ATOM 5064 O O . GLY B 1 255 ? -15.586 24.891 21.672 1 98.81 255 GLY B O 1
ATOM 5065 N N . LEU B 1 256 ? -13.406 25.203 21.984 1 98.88 256 LEU B N 1
ATOM 5066 C CA . LEU B 1 256 ? -13.086 25.062 20.578 1 98.88 256 LEU B CA 1
ATOM 5067 C C . LEU B 1 256 ? -13.445 23.656 20.062 1 98.88 256 LEU B C 1
ATOM 5069 O O . LEU B 1 256 ? -14.086 23.531 19.016 1 98.88 256 LEU B O 1
ATOM 5073 N N . SER B 1 257 ? -13.047 22.641 20.812 1 98.75 257 SER B N 1
ATOM 5074 C CA . SER B 1 257 ? -13.32 21.266 20.453 1 98.75 257 SER B CA 1
ATOM 5075 C C . SER B 1 257 ? -14.82 21 20.344 1 98.75 257 SER B C 1
ATOM 5077 O O . SER B 1 257 ? -15.273 20.344 19.391 1 98.75 257 SER B O 1
ATOM 5079 N N . ASP B 1 258 ? -15.539 21.516 21.266 1 98.69 258 ASP B N 1
ATOM 5080 C CA . ASP B 1 258 ? -16.984 21.328 21.281 1 98.69 258 ASP B CA 1
ATOM 5081 C C . ASP B 1 258 ? -17.641 21.984 20.078 1 98.69 258 ASP B C 1
ATOM 5083 O O . ASP B 1 258 ? -18.594 21.453 19.516 1 98.69 258 ASP B O 1
ATOM 5087 N N . GLU B 1 259 ? -17.188 23.141 19.75 1 98.88 259 GLU B N 1
ATOM 5088 C CA . GLU B 1 259 ? -17.734 23.844 18.594 1 98.88 259 GLU B CA 1
ATOM 5089 C C . GLU B 1 259 ? -17.422 23.094 17.297 1 98.88 259 GLU B C 1
ATOM 5091 O O . GLU B 1 259 ? -18.234 23.062 16.375 1 98.88 259 GLU B O 1
ATOM 5096 N N . VAL B 1 260 ? -16.234 22.469 17.172 1 98.81 260 VAL B N 1
ATOM 5097 C CA . VAL B 1 260 ? -15.922 21.594 16.031 1 98.81 260 VAL B CA 1
ATOM 5098 C C . VAL B 1 260 ? -16.906 20.438 15.977 1 98.81 260 VAL B C 1
ATOM 5100 O O . VAL B 1 260 ? -17.438 20.109 14.914 1 98.81 260 VAL B O 1
ATOM 5103 N N . GLN B 1 261 ? -17.188 19.859 17.156 1 98.75 261 GLN B N 1
ATOM 5104 C CA . GLN B 1 261 ? -18.125 18.734 17.219 1 98.75 261 GLN B CA 1
ATOM 5105 C C . GLN B 1 261 ? -19.531 19.172 16.828 1 98.75 261 GLN B C 1
ATOM 5107 O O . GLN B 1 261 ? -20.281 18.391 16.234 1 98.75 261 GLN B O 1
ATOM 5112 N N . ALA B 1 262 ? -19.844 20.359 17.188 1 98.75 262 ALA B N 1
ATOM 5113 C CA . ALA B 1 262 ? -21.156 20.875 16.797 1 98.75 262 ALA B CA 1
ATOM 5114 C C . ALA B 1 262 ? -21.266 20.969 15.273 1 98.75 262 ALA B C 1
ATOM 5116 O O . ALA B 1 262 ? -22.312 20.656 14.703 1 98.75 262 ALA B O 1
ATOM 5117 N N . VAL B 1 263 ? -20.219 21.391 14.656 1 98.75 263 VAL B N 1
ATOM 5118 C CA . VAL B 1 263 ? -20.172 21.453 13.203 1 98.75 263 VAL B CA 1
ATOM 5119 C C . VAL B 1 263 ? -20.312 20.047 12.625 1 98.75 263 VAL B C 1
ATOM 5121 O O . VAL B 1 263 ? -21.078 19.828 11.688 1 98.75 263 VAL B O 1
ATOM 5124 N N . CYS B 1 264 ? -19.609 19.078 13.172 1 98.38 264 CYS B N 1
ATOM 5125 C CA . CYS B 1 264 ? -19.672 17.688 12.719 1 98.38 264 CYS B CA 1
ATOM 5126 C C . CYS B 1 264 ? -21.109 17.156 12.789 1 98.38 264 CYS B C 1
ATOM 5128 O O . CYS B 1 264 ? -21.625 16.625 11.812 1 98.38 264 CYS B O 1
ATOM 5130 N N . ARG B 1 265 ? -21.719 17.375 13.914 1 98.12 265 ARG B N 1
ATOM 5131 C CA . ARG B 1 265 ? -23.078 16.891 14.117 1 98.12 265 ARG B CA 1
ATOM 5132 C C . ARG B 1 265 ? -24.047 17.531 13.109 1 98.12 265 ARG B C 1
ATOM 5134 O O . ARG B 1 265 ? -24.938 16.859 12.594 1 98.12 265 ARG B O 1
ATOM 5141 N N . LYS B 1 266 ? -23.844 18.797 12.914 1 98.31 266 LYS B N 1
ATOM 5142 C CA . LYS B 1 266 ? -24.719 19.5 11.977 1 98.31 266 LYS B CA 1
ATOM 5143 C C . LYS B 1 266 ? -24.562 18.938 10.562 1 98.31 266 LYS B C 1
ATOM 5145 O O . LYS B 1 266 ? -25.562 18.703 9.875 1 98.31 266 LYS B O 1
ATOM 5150 N N . VAL B 1 267 ? -23.359 18.656 10.07 1 98 267 VAL B N 1
ATOM 5151 C CA . VAL B 1 267 ? -23.125 18.094 8.742 1 98 267 VAL B CA 1
ATOM 5152 C C . VAL B 1 267 ? -23.766 16.719 8.641 1 98 267 VAL B C 1
ATOM 5154 O O . VAL B 1 267 ? -24.469 16.422 7.668 1 98 267 VAL B O 1
ATOM 5157 N N . GLU B 1 268 ? -23.531 15.914 9.633 1 97.12 268 GLU B N 1
ATOM 5158 C CA . GLU B 1 268 ? -24.078 14.555 9.617 1 97.12 268 GLU B CA 1
ATOM 5159 C C . GLU B 1 268 ? -25.594 14.57 9.609 1 97.12 268 GLU B C 1
ATOM 5161 O O . GLU B 1 268 ? -26.234 13.68 9.047 1 97.12 268 GLU B O 1
ATOM 5166 N N . SER B 1 269 ? -26.203 15.594 10.219 1 97.25 269 SER B N 1
ATOM 5167 C CA . SER B 1 269 ? -27.656 15.719 10.227 1 97.25 269 SER B CA 1
ATOM 5168 C C . SER B 1 269 ? -28.188 16.125 8.859 1 97.25 269 SER B C 1
ATOM 5170 O O . SER B 1 269 ? -29.312 15.789 8.508 1 97.25 269 SER B O 1
ATOM 5172 N N . LEU B 1 270 ? -27.391 16.766 8.078 1 96.69 270 LEU B N 1
ATOM 5173 C CA . LEU B 1 270 ? -27.828 17.312 6.805 1 96.69 270 LEU B CA 1
ATOM 5174 C C . LEU B 1 270 ? -27.547 16.344 5.668 1 96.69 270 LEU B C 1
ATOM 5176 O O . LEU B 1 270 ? -28.234 16.359 4.641 1 96.69 270 LEU B O 1
ATOM 5180 N N . VAL B 1 271 ? -26.5 15.578 5.824 1 95.44 271 VAL B N 1
ATOM 5181 C CA . VAL B 1 271 ? -26.094 14.641 4.777 1 95.44 271 VAL B CA 1
ATOM 5182 C C . VAL B 1 271 ? -26.188 13.211 5.297 1 95.44 271 VAL B C 1
ATOM 5184 O O . VAL B 1 271 ? -25.297 12.727 5.984 1 95.44 271 VAL B O 1
ATOM 5187 N N . SER B 1 272 ? -27.188 12.5 4.793 1 92.81 272 SER B N 1
ATOM 5188 C CA . SER B 1 272 ? -27.453 11.148 5.266 1 92.81 272 SER B CA 1
ATOM 5189 C C . SER B 1 272 ? -26.297 10.203 4.941 1 92.81 272 SER B C 1
ATOM 5191 O O . SER B 1 272 ? -25.812 10.188 3.811 1 92.81 272 SER B O 1
ATOM 5193 N N . GLY B 1 273 ? -25.844 9.508 5.961 1 92.31 273 GLY B N 1
ATOM 5194 C CA . GLY B 1 273 ? -24.828 8.484 5.762 1 92.31 273 GLY B CA 1
ATOM 5195 C C . GLY B 1 273 ? -23.422 9.031 5.734 1 92.31 273 GLY B C 1
ATOM 5196 O O . GLY B 1 273 ? -22.453 8.281 5.566 1 92.31 273 GLY B O 1
ATOM 5197 N N . PHE B 1 274 ? -23.328 10.367 5.844 1 94.06 274 PHE B N 1
ATOM 5198 C CA . PHE B 1 274 ? -22 10.977 5.82 1 94.06 274 PHE B CA 1
ATOM 5199 C C . PHE B 1 274 ? -21.25 10.68 7.113 1 94.06 274 PHE B C 1
ATOM 5201 O O . PHE B 1 274 ? -21.781 10.875 8.203 1 94.06 274 PHE B O 1
ATOM 5208 N N . ASP B 1 275 ? -20.031 10.117 7 1 95.5 275 ASP B N 1
ATOM 5209 C CA . ASP B 1 275 ? -19.297 9.586 8.141 1 95.5 275 ASP B CA 1
ATOM 5210 C C . ASP B 1 275 ? -18.125 10.508 8.516 1 95.5 275 ASP B C 1
ATOM 5212 O O . ASP B 1 275 ? -17.156 10.625 7.77 1 95.5 275 ASP B O 1
ATOM 5216 N N . LEU B 1 276 ? -18.25 11.148 9.688 1 97.38 276 LEU B N 1
ATOM 5217 C CA . LEU B 1 276 ? -17.188 12.008 10.195 1 97.38 276 LEU B CA 1
ATOM 5218 C C . LEU B 1 276 ? -16.531 11.398 11.438 1 97.38 276 LEU B C 1
ATOM 5220 O O . LEU B 1 276 ? -16.141 12.125 12.359 1 97.38 276 LEU B O 1
ATOM 5224 N N . LYS B 1 277 ? -16.375 10.102 11.438 1 95.38 277 LYS B N 1
ATOM 5225 C CA . LYS B 1 277 ? -15.906 9.367 12.602 1 95.38 277 LYS B CA 1
ATOM 5226 C C . LYS B 1 277 ? -14.492 9.797 12.992 1 95.38 277 LYS B C 1
ATOM 5228 O O . LYS B 1 277 ? -14.125 9.742 14.164 1 95.38 277 LYS B O 1
ATOM 5233 N N . ASP B 1 278 ? -13.758 10.289 12.055 1 95.81 278 ASP B N 1
ATOM 5234 C CA . ASP B 1 278 ? -12.352 10.594 12.32 1 95.81 278 ASP B CA 1
ATOM 5235 C C . ASP B 1 278 ? -12.195 11.992 12.906 1 95.81 278 ASP B C 1
ATOM 5237 O O . ASP B 1 278 ? -11.133 12.328 13.438 1 95.81 278 ASP B O 1
ATOM 5241 N N . ALA B 1 279 ? -13.195 12.828 12.766 1 97.38 279 ALA B N 1
ATOM 5242 C CA . ALA B 1 279 ? -13.188 14.133 13.414 1 97.38 279 ALA B CA 1
ATOM 5243 C C . ALA B 1 279 ? -13.516 14.023 14.898 1 97.38 279 ALA B C 1
ATOM 5245 O O . ALA B 1 279 ? -14.523 14.562 15.359 1 97.38 279 ALA B O 1
ATOM 5246 N N . CYS B 1 280 ? -12.586 13.469 15.641 1 96.25 280 CYS B N 1
ATOM 5247 C CA . CYS B 1 280 ? -12.828 13.188 17.047 1 96.25 280 CYS B CA 1
ATOM 5248 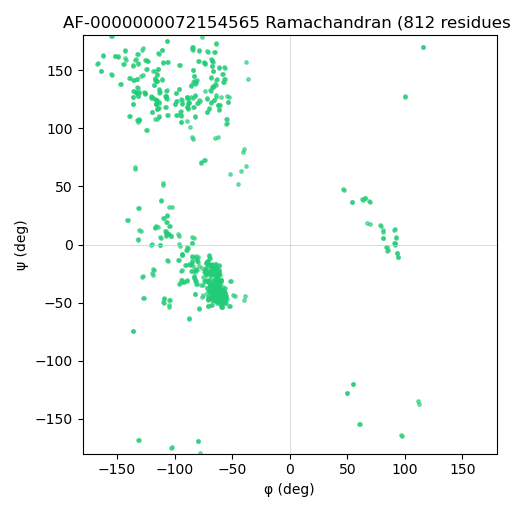C C . CYS B 1 280 ? -12.57 14.422 17.906 1 96.25 280 CYS B C 1
ATOM 5250 O O . CYS B 1 280 ? -12.094 15.438 17.406 1 96.25 280 CYS B O 1
ATOM 5252 N N . THR B 1 281 ? -12.945 14.344 19.172 1 97.75 281 THR B N 1
ATOM 5253 C CA . THR B 1 281 ? -12.688 15.43 20.125 1 97.75 281 THR B CA 1
ATOM 5254 C C . THR B 1 281 ? -11.188 15.57 20.391 1 97.75 281 THR B C 1
ATOM 5256 O O . THR B 1 281 ? -10.422 14.633 20.156 1 97.75 281 THR B O 1
ATOM 5259 N N . LEU B 1 282 ? -10.836 16.688 20.844 1 98.06 282 LEU B N 1
ATOM 5260 C CA . LEU B 1 282 ? -9.422 16.906 21.125 1 98.06 282 LEU B CA 1
ATOM 5261 C C . LEU B 1 282 ? -8.922 15.922 22.172 1 98.06 282 LEU B C 1
ATOM 5263 O O . LEU B 1 282 ? -7.812 15.391 22.047 1 98.06 282 LEU B O 1
ATOM 5267 N N . HIS B 1 283 ? -9.719 15.703 23.188 1 97.81 283 HIS B N 1
ATOM 5268 C CA . HIS B 1 283 ? -9.312 14.758 24.219 1 97.81 283 HIS B CA 1
ATOM 5269 C C . HIS B 1 283 ? -9.117 13.359 23.641 1 97.81 283 HIS B C 1
ATOM 5271 O O . HIS B 1 283 ? -8.109 12.703 23.922 1 97.81 283 HIS B O 1
ATOM 5277 N N . GLN B 1 284 ? -10.062 12.977 22.844 1 96.69 284 GLN B N 1
ATOM 5278 C CA . GLN B 1 284 ? -9.953 11.664 22.219 1 96.69 284 GLN B CA 1
ATOM 5279 C C . GLN B 1 284 ? -8.711 11.594 21.312 1 96.69 284 GLN B C 1
ATOM 5281 O O . GLN B 1 284 ? -8.055 10.555 21.234 1 96.69 284 GLN B O 1
ATOM 5286 N N . TRP B 1 285 ? -8.461 12.664 20.656 1 96 285 TRP B N 1
ATOM 5287 C CA . TRP B 1 285 ? -7.266 12.719 19.812 1 96 285 TRP B CA 1
ATOM 5288 C C . TRP B 1 285 ? -6.012 12.438 20.625 1 96 285 TRP B C 1
ATOM 5290 O O . TRP B 1 285 ? -5.133 11.688 20.188 1 96 285 TRP B O 1
ATOM 5300 N N . TYR B 1 286 ? -5.883 13 21.812 1 95.31 286 TYR B N 1
ATOM 5301 C CA . TYR B 1 286 ? -4.746 12.758 22.688 1 95.31 286 TYR B CA 1
ATOM 5302 C C . TYR B 1 286 ? -4.691 11.289 23.109 1 95.31 286 TYR B C 1
ATOM 5304 O O . TYR B 1 286 ? -3.617 10.688 23.125 1 95.31 286 TYR B O 1
ATOM 5312 N N . LEU B 1 287 ? -5.828 10.758 23.438 1 94.94 287 LEU B N 1
ATOM 5313 C CA . LEU B 1 287 ? -5.883 9.367 23.859 1 94.94 287 LEU B CA 1
ATOM 5314 C C . LEU B 1 287 ? -5.434 8.438 22.75 1 94.94 287 LEU B C 1
ATOM 5316 O O . LEU B 1 287 ? -4.742 7.449 23 1 94.94 287 LEU B O 1
ATOM 5320 N N . ASP B 1 288 ? -5.832 8.852 21.547 1 89.94 288 ASP B N 1
ATOM 5321 C CA . ASP B 1 288 ? -5.492 8.031 20.391 1 89.94 288 ASP B CA 1
ATOM 5322 C C . ASP B 1 288 ? -4.02 8.188 20.016 1 89.94 288 ASP B C 1
ATOM 5324 O O . ASP B 1 288 ? -3.354 7.219 19.656 1 89.94 288 ASP B O 1
ATOM 5328 N N . SER B 1 289 ? -3.502 9.32 20.172 1 88.94 289 SER B N 1
ATOM 5329 C CA . SER B 1 289 ? -2.213 9.68 19.578 1 88.94 289 SER B CA 1
ATOM 5330 C C . SER B 1 289 ? -1.075 9.453 20.578 1 88.94 289 SER B C 1
ATOM 5332 O O . SER B 1 289 ? 0.07 9.242 20.172 1 88.94 289 SER B O 1
ATOM 5334 N N . TYR B 1 290 ? -1.388 9.445 21.891 1 89.44 290 TYR B N 1
ATOM 5335 C CA . TYR B 1 290 ? -0.313 9.438 22.875 1 89.44 290 TYR B CA 1
ATOM 5336 C C . TYR B 1 290 ? -0.546 8.359 23.922 1 89.44 290 TYR B C 1
ATOM 5338 O O . TYR B 1 290 ? -0.177 8.531 25.094 1 89.44 290 TYR B O 1
ATOM 5346 N N . LYS B 1 291 ? -1.157 7.359 23.453 1 86.5 291 LYS B N 1
ATOM 5347 C CA . LYS B 1 291 ? -1.42 6.266 24.375 1 86.5 291 LYS B CA 1
ATOM 5348 C C . LYS B 1 291 ? -0.135 5.797 25.062 1 86.5 291 LYS B C 1
ATOM 5350 O O . LYS B 1 291 ? 0.864 5.527 24.391 1 86.5 291 LYS B O 1
ATOM 5355 N N . GLY B 1 292 ? -0.086 5.824 26.406 1 88.75 292 GLY B N 1
ATOM 5356 C CA . GLY B 1 292 ? 1.042 5.332 27.172 1 88.75 292 GLY B CA 1
ATOM 5357 C C . GLY B 1 292 ? 2.076 6.402 27.469 1 88.75 292 GLY B C 1
ATOM 5358 O O . GLY B 1 292 ? 3.064 6.141 28.156 1 88.75 292 GLY B O 1
ATOM 5359 N N . GLN B 1 293 ? 1.865 7.598 27.031 1 92 293 GLN B N 1
ATOM 5360 C CA . GLN B 1 293 ? 2.859 8.648 27.203 1 92 293 GLN B CA 1
ATOM 5361 C C . GLN B 1 293 ? 2.361 9.727 28.172 1 92 293 GLN B C 1
ATOM 5363 O O . GLN B 1 293 ? 3.062 10.703 28.438 1 92 293 GLN B O 1
ATOM 5368 N N . MET B 1 294 ? 1.135 9.477 28.641 1 95.88 294 MET B N 1
ATOM 5369 C CA . MET B 1 294 ? 0.51 10.43 29.562 1 95.88 294 MET B CA 1
ATOM 5370 C C . MET B 1 294 ? 0.326 9.805 30.938 1 95.88 294 MET B C 1
ATOM 5372 O O . MET B 1 294 ? -0.352 8.789 31.078 1 95.88 294 MET B O 1
ATOM 5376 N N . ALA B 1 295 ? 0.97 10.359 31.922 1 96.81 295 ALA B N 1
ATOM 5377 C CA . ALA B 1 295 ? 0.881 9.828 33.281 1 96.81 295 ALA B CA 1
ATOM 5378 C C . ALA B 1 295 ? -0.556 9.859 33.781 1 96.81 295 ALA B C 1
ATOM 5380 O O . ALA B 1 295 ? -0.958 9.008 34.594 1 96.81 295 ALA B O 1
ATOM 5381 N N . ASP B 1 296 ? -1.309 10.852 33.406 1 97.56 296 ASP B N 1
ATOM 5382 C CA . ASP B 1 296 ? -2.719 11.008 33.75 1 97.56 296 ASP B CA 1
ATOM 5383 C C . ASP B 1 296 ? -3.52 11.531 32.562 1 97.56 296 ASP B C 1
ATOM 5385 O O . ASP B 1 296 ? -3.35 12.68 32.156 1 97.56 296 ASP B O 1
ATOM 5389 N N . ASP B 1 297 ? -4.352 10.672 32.031 1 97.25 297 ASP B N 1
ATOM 5390 C CA . ASP B 1 297 ? -5.117 11.055 30.859 1 97.25 297 ASP B CA 1
ATOM 5391 C C . ASP B 1 297 ? -6.594 11.234 31.188 1 97.25 297 ASP B C 1
ATOM 5393 O O . ASP B 1 297 ? -7.453 11.133 30.312 1 97.25 297 ASP B O 1
ATOM 5397 N N . SER B 1 298 ? -6.961 11.492 32.438 1 97.38 298 SER B N 1
ATOM 5398 C CA . SER B 1 298 ? -8.336 11.578 32.938 1 97.38 298 SER B CA 1
ATOM 5399 C C . SER B 1 298 ? -9.031 12.828 32.406 1 97.38 298 SER B C 1
ATOM 5401 O O . SER B 1 298 ? -10.258 12.859 32.25 1 97.38 298 SER B O 1
ATOM 5403 N N . THR B 1 299 ? -8.297 13.914 32.156 1 98 299 THR B N 1
ATOM 5404 C CA . THR B 1 299 ? -8.797 15.148 31.562 1 98 299 THR B CA 1
ATOM 5405 C C . THR B 1 299 ? -7.883 15.625 30.453 1 98 299 THR B C 1
ATOM 5407 O O . THR B 1 299 ? -6.762 15.133 30.297 1 98 299 THR B O 1
ATOM 5410 N N . LEU B 1 300 ? -8.43 16.531 29.656 1 98.38 300 LEU B N 1
ATOM 5411 C CA . LEU B 1 300 ? -7.613 17.094 28.594 1 98.38 300 LEU B CA 1
ATOM 5412 C C . LEU B 1 300 ? -6.383 17.797 29.156 1 98.38 300 LEU B C 1
ATOM 5414 O O . LEU B 1 300 ? -5.27 17.609 28.656 1 98.38 300 LEU B O 1
ATOM 5418 N N . LYS B 1 301 ? -6.566 18.594 30.188 1 98.38 301 LYS B N 1
ATOM 5419 C CA . LYS B 1 301 ? -5.473 19.328 30.828 1 98.38 301 LYS B CA 1
ATOM 5420 C C . LYS B 1 301 ? -4.391 18.359 31.312 1 98.38 301 LYS B C 1
ATOM 5422 O O . LYS B 1 301 ? -3.207 18.562 31.031 1 98.38 301 LYS B O 1
ATOM 5427 N N . LEU B 1 302 ? -4.781 17.344 32 1 98.12 302 LEU B N 1
ATOM 5428 C CA . LEU B 1 302 ? -3.822 16.406 32.562 1 98.12 302 LEU B CA 1
ATOM 5429 C C . LEU B 1 302 ? -3.146 15.594 31.453 1 98.12 302 LEU B C 1
ATOM 5431 O O . LEU B 1 302 ? -1.969 15.242 31.562 1 98.12 302 LEU B O 1
ATOM 5435 N N . SER B 1 303 ? -3.908 15.266 30.391 1 97.94 303 SER B N 1
ATOM 5436 C CA . SER B 1 303 ? -3.301 14.625 29.234 1 97.94 303 SER B CA 1
ATOM 5437 C C . SER B 1 303 ? -2.162 15.461 28.672 1 97.94 303 SER B C 1
ATOM 5439 O O . SER B 1 303 ? -1.091 14.938 28.359 1 97.94 303 SER B O 1
ATOM 5441 N N . MET B 1 304 ? -2.371 16.719 28.609 1 97.94 304 MET B N 1
ATOM 5442 C CA . MET B 1 304 ? -1.38 17.625 28.047 1 97.94 304 MET B CA 1
ATOM 5443 C C . MET B 1 304 ? -0.229 17.844 29.016 1 97.94 304 MET B C 1
ATOM 5445 O O . MET B 1 304 ? 0.939 17.734 28.641 1 97.94 304 MET B O 1
ATOM 5449 N N . ASN B 1 305 ? -0.482 18.047 30.281 1 98.25 305 ASN B N 1
ATOM 5450 C CA . ASN B 1 305 ? 0.501 18.406 31.297 1 98.25 305 ASN B CA 1
ATOM 5451 C C . ASN B 1 305 ? 1.45 17.25 31.594 1 98.25 305 ASN B C 1
ATOM 5453 O O . ASN B 1 305 ? 2.604 17.469 31.969 1 98.25 305 ASN B O 1
ATOM 5457 N N . THR B 1 306 ? 0.958 16.031 31.359 1 97.75 306 THR B N 1
ATOM 5458 C CA . THR B 1 306 ? 1.756 14.898 31.797 1 97.75 306 THR B CA 1
ATOM 5459 C C . THR B 1 306 ? 2.281 14.117 30.594 1 97.75 306 THR B C 1
ATOM 5461 O O . THR B 1 306 ? 2.789 13 30.734 1 97.75 306 THR B O 1
ATOM 5464 N N . ASN B 1 307 ? 2.045 14.664 29.438 1 96.19 307 ASN B N 1
ATOM 5465 C CA . ASN B 1 307 ? 2.547 14.023 28.219 1 96.19 307 ASN B CA 1
ATOM 5466 C C . ASN B 1 307 ? 4.062 14.164 28.094 1 96.19 307 ASN B C 1
ATOM 5468 O O . ASN B 1 307 ? 4.566 15.258 27.859 1 96.19 307 ASN B O 1
ATOM 5472 N N . SER B 1 308 ? 4.777 13.117 28.156 1 93.81 308 SER B N 1
ATOM 5473 C CA . SER B 1 308 ? 6.234 13.133 28.172 1 93.81 308 SER B CA 1
ATOM 5474 C C . SER B 1 308 ? 6.801 13.586 26.844 1 93.81 308 SER B C 1
ATOM 5476 O O . SER B 1 308 ? 7.934 14.07 26.766 1 93.81 308 SER B O 1
ATOM 5478 N N . ALA B 1 309 ? 5.977 13.539 25.859 1 88.25 309 ALA B N 1
ATOM 5479 C CA . ALA B 1 309 ? 6.43 13.945 24.531 1 88.25 309 ALA B CA 1
ATOM 5480 C C . ALA B 1 309 ? 6.625 15.453 24.453 1 88.25 309 ALA B C 1
ATOM 5482 O O . ALA B 1 309 ? 7.289 15.953 23.547 1 88.25 309 ALA B O 1
ATOM 5483 N N . TYR B 1 310 ? 6.09 16.125 25.406 1 92.75 310 TYR B N 1
ATOM 5484 C CA . TYR B 1 310 ? 6.082 17.578 25.328 1 92.75 310 TYR B CA 1
ATOM 5485 C C . TYR B 1 310 ? 7.062 18.188 26.312 1 92.75 310 TYR B C 1
ATOM 5487 O O . TYR B 1 310 ? 7.102 19.406 26.5 1 92.75 310 TYR B O 1
ATOM 5495 N N . THR B 1 311 ? 7.891 17.328 26.875 1 91.94 311 THR B N 1
ATOM 5496 C CA . THR B 1 311 ? 8.75 17.781 27.969 1 91.94 311 THR B CA 1
ATOM 5497 C C . THR B 1 311 ? 9.688 18.891 27.484 1 91.94 311 THR B C 1
ATOM 5499 O O . THR B 1 311 ? 10.406 18.719 26.5 1 91.94 311 THR B O 1
ATOM 5502 N N . GLY B 1 312 ? 9.539 19.984 28.125 1 92.5 312 GLY B N 1
ATOM 5503 C CA . GLY B 1 312 ? 10.492 21.062 27.922 1 92.5 312 GLY B CA 1
ATOM 5504 C C . GLY B 1 312 ? 10.094 22.016 26.828 1 92.5 312 GLY B C 1
ATOM 5505 O O . GLY B 1 312 ? 10.766 23.031 26.594 1 92.5 312 GLY B O 1
ATOM 5506 N N . LEU B 1 313 ? 8.945 21.828 26.188 1 94.38 313 LEU B N 1
ATOM 5507 C CA . LEU B 1 313 ? 8.516 22.719 25.109 1 94.38 313 LEU B CA 1
ATOM 5508 C C . LEU B 1 313 ? 7.863 23.969 25.672 1 94.38 313 LEU B C 1
ATOM 5510 O O . LEU B 1 313 ? 6.965 23.891 26.516 1 94.38 313 LEU B O 1
ATOM 5514 N N . THR B 1 314 ? 8.375 25.078 25.203 1 97.81 314 THR B N 1
ATOM 5515 C CA . THR B 1 314 ? 7.914 26.359 25.75 1 97.81 314 THR B CA 1
ATOM 5516 C C . THR B 1 314 ? 7.156 27.156 24.688 1 97.81 314 THR B C 1
ATOM 5518 O O . THR B 1 314 ? 7.168 26.797 23.5 1 97.81 314 THR B O 1
ATOM 5521 N N . HIS B 1 315 ? 6.422 28.156 25.203 1 98 315 HIS B N 1
ATOM 5522 C CA . HIS B 1 315 ? 5.801 29.109 24.281 1 98 315 HIS B CA 1
ATOM 5523 C C . HIS B 1 315 ? 6.84 29.781 23.406 1 98 315 HIS B C 1
ATOM 5525 O O . HIS B 1 315 ? 7.984 29.969 23.812 1 98 315 HIS B O 1
ATOM 5531 N N . PRO B 1 316 ? 6.43 30.094 22.141 1 97.75 316 PRO B N 1
ATOM 5532 C CA . PRO B 1 316 ? 7.328 30.938 21.344 1 97.75 316 PRO B CA 1
ATOM 5533 C C . PRO B 1 316 ? 7.539 32.312 21.953 1 97.75 316 PRO B C 1
ATOM 5535 O O . PRO B 1 316 ? 6.582 33.062 22.125 1 97.75 316 PRO B O 1
ATOM 5538 N N . MET B 1 317 ? 8.805 32.625 22.266 1 97.94 317 MET B N 1
ATOM 5539 C CA . MET B 1 317 ? 9.125 33.875 22.953 1 97.94 317 MET B CA 1
ATOM 5540 C C . MET B 1 317 ? 10.273 34.594 22.266 1 97.94 317 MET B C 1
ATOM 5542 O O . MET B 1 317 ? 11.039 34 21.516 1 97.94 317 MET B O 1
ATOM 5546 N N . LYS B 1 318 ? 10.305 35.875 22.453 1 97.12 318 LYS B N 1
ATOM 5547 C CA . LYS B 1 318 ? 11.422 36.719 22.047 1 97.12 318 LYS B CA 1
ATOM 5548 C C . LYS B 1 318 ? 12.102 37.344 23.266 1 97.12 318 LYS B C 1
ATOM 5550 O O . LYS B 1 318 ? 11.438 37.75 24.219 1 97.12 318 LYS B O 1
ATOM 5555 N N . GLU B 1 319 ? 13.422 37.406 23.188 1 96.56 319 GLU B N 1
ATOM 5556 C CA . GLU B 1 319 ? 14.172 38.062 24.266 1 96.56 319 GLU B CA 1
ATOM 5557 C C . GLU B 1 319 ? 14.117 39.562 24.156 1 96.56 319 GLU B C 1
ATOM 5559 O O . GLU B 1 319 ? 14.391 40.125 23.078 1 96.56 319 GLU B O 1
ATOM 5564 N N . VAL B 1 320 ? 13.664 40.188 25.203 1 94.94 320 VAL B N 1
ATOM 5565 C CA . VAL B 1 320 ? 13.57 41.625 25.25 1 94.94 320 VAL B CA 1
ATOM 5566 C C . VAL B 1 320 ? 14.078 42.156 26.594 1 94.94 320 VAL B C 1
ATOM 5568 O O . VAL B 1 320 ? 13.508 41.844 27.641 1 94.94 320 VAL B O 1
ATOM 5571 N N . ASP B 1 321 ? 15.133 43.031 26.562 1 94.31 321 ASP B N 1
ATOM 5572 C CA . ASP B 1 321 ? 15.648 43.719 27.734 1 94.31 321 ASP B CA 1
ATOM 5573 C C . ASP B 1 321 ? 15.828 42.781 28.922 1 94.31 321 ASP B C 1
ATOM 5575 O O . ASP B 1 321 ? 15.32 43.062 30.016 1 94.31 321 ASP B O 1
ATOM 5579 N N . GLY B 1 322 ? 16.391 41.719 28.75 1 93.88 322 GLY B N 1
ATOM 5580 C CA . GLY B 1 322 ? 16.719 40.781 29.812 1 93.88 322 GLY B CA 1
ATOM 5581 C C . GLY B 1 322 ? 15.539 39.906 30.219 1 93.88 322 GLY B C 1
ATOM 5582 O O . GLY B 1 322 ? 15.625 39.156 31.188 1 93.88 322 GLY B O 1
ATOM 5583 N N . GLY B 1 323 ? 14.438 40.031 29.484 1 96.88 323 GLY B N 1
ATOM 5584 C CA . GLY B 1 323 ? 13.273 39.188 29.703 1 96.88 323 GLY B CA 1
ATOM 5585 C C . GLY B 1 323 ? 12.734 38.594 28.406 1 96.88 323 GLY B C 1
ATOM 5586 O O . GLY B 1 323 ? 13.445 38.531 27.406 1 96.88 323 GLY B O 1
ATOM 5587 N N . PHE B 1 324 ? 11.469 38 28.578 1 98.06 324 PHE B N 1
ATOM 5588 C CA . PHE B 1 324 ? 10.875 37.344 27.438 1 98.06 324 PHE B CA 1
ATOM 5589 C C . PHE B 1 324 ? 9.477 37.875 27.156 1 98.06 324 PHE B C 1
ATOM 5591 O O . PHE B 1 324 ? 8.688 38.062 28.094 1 98.06 324 PHE B O 1
ATOM 5598 N N . MET B 1 325 ? 9.211 38.219 25.938 1 98.12 325 MET B N 1
ATOM 5599 C CA . MET B 1 325 ? 7.879 38.594 25.453 1 98.12 325 MET B CA 1
ATOM 5600 C C . MET B 1 325 ? 7.344 37.531 24.5 1 98.12 325 MET B C 1
ATOM 5602 O O . MET B 1 325 ? 8.094 36.969 23.703 1 98.12 325 MET B O 1
ATOM 5606 N N . PRO B 1 326 ? 6.039 37.25 24.562 1 98.06 326 PRO B N 1
ATOM 5607 C CA . PRO B 1 326 ? 5.504 36.25 23.641 1 98.06 326 PRO B CA 1
ATOM 5608 C C . PRO B 1 326 ? 5.59 36.688 22.172 1 98.06 326 PRO B C 1
ATOM 5610 O O . PRO B 1 326 ? 5.387 37.875 21.875 1 98.06 326 PRO B O 1
ATOM 5613 N N . ASP B 1 327 ? 5.977 35.75 21.281 1 98.19 327 ASP B N 1
ATOM 5614 C CA . ASP B 1 327 ? 5.906 36 19.844 1 98.19 327 ASP B CA 1
ATOM 5615 C C . ASP B 1 327 ? 4.508 35.688 19.312 1 98.19 327 ASP B C 1
ATOM 5617 O O . ASP B 1 327 ? 4.254 34.594 18.797 1 98.19 327 ASP B O 1
ATOM 5621 N N . LEU B 1 328 ? 3.715 36.656 19.281 1 97.69 328 LEU B N 1
ATOM 5622 C CA . LEU B 1 328 ? 2.311 36.5 18.938 1 97.69 328 LEU B CA 1
ATOM 5623 C C . LEU B 1 328 ? 2.127 36.531 17.422 1 97.69 328 LEU B C 1
ATOM 5625 O O . LEU B 1 328 ? 0.998 36.469 16.922 1 97.69 328 LEU B O 1
ATOM 5629 N N . LYS B 1 329 ? 3.178 36.562 16.688 1 96.88 329 LYS B N 1
ATOM 5630 C CA . LYS B 1 329 ? 3.152 36.438 15.234 1 96.88 329 LYS B CA 1
ATOM 5631 C C . LYS B 1 329 ? 3.686 35.094 14.781 1 96.88 329 LYS B C 1
ATOM 5633 O O . LYS B 1 329 ? 3.881 34.875 13.578 1 96.88 329 LYS B O 1
ATOM 5638 N N . TYR B 1 330 ? 3.896 34.281 15.719 1 96.38 330 TYR B N 1
ATOM 5639 C CA . TYR B 1 330 ? 4.406 32.938 15.461 1 96.38 330 TYR B CA 1
ATOM 5640 C C . TYR B 1 330 ? 3.391 32.125 14.68 1 96.38 330 TYR B C 1
ATOM 5642 O O . TYR B 1 330 ? 2.211 32.469 14.617 1 96.38 330 TYR B O 1
ATOM 5650 N N . ARG B 1 331 ? 3.803 31.016 14.125 1 94.12 331 ARG B N 1
ATOM 5651 C CA . ARG B 1 331 ? 2.998 30.188 13.227 1 94.12 331 ARG B CA 1
ATOM 5652 C C . ARG B 1 331 ? 1.811 29.578 13.961 1 94.12 331 ARG B C 1
ATOM 5654 O O . ARG B 1 331 ? 0.821 29.188 13.336 1 94.12 331 ARG B O 1
ATOM 5661 N N . TYR B 1 332 ? 1.812 29.484 15.297 1 97.12 332 TYR B N 1
ATOM 5662 C CA . TYR B 1 332 ? 0.693 28.969 16.078 1 97.12 332 TYR B CA 1
ATOM 5663 C C . TYR B 1 332 ? -0.56 29.812 15.859 1 97.12 332 TYR B C 1
ATOM 5665 O O . TYR B 1 332 ? -1.68 29.312 15.984 1 97.12 332 TYR B O 1
ATOM 5673 N N . LEU B 1 333 ? -0.27 31.047 15.508 1 97.81 333 LEU B N 1
ATOM 5674 C CA . LEU B 1 333 ? -1.366 31.938 15.125 1 97.81 333 LEU B CA 1
ATOM 5675 C C . LEU B 1 333 ? -1.334 32.219 13.633 1 97.81 333 LEU B C 1
ATOM 5677 O O . LEU B 1 333 ? -2.34 32.062 12.938 1 97.81 333 LEU B O 1
ATOM 5681 N N . ALA B 1 334 ? -0.197 32.531 13.125 1 96.38 334 ALA B N 1
ATOM 5682 C CA . ALA B 1 334 ? -0.037 33.062 11.766 1 96.38 334 ALA B CA 1
ATOM 5683 C C . ALA B 1 334 ? -0.38 32 10.727 1 96.38 334 ALA B C 1
ATOM 5685 O O . ALA B 1 334 ? -0.793 32.344 9.609 1 96.38 334 ALA B O 1
ATOM 5686 N N . GLU B 1 335 ? -0.262 30.703 11.078 1 94.81 335 GLU B N 1
ATOM 5687 C CA . GLU B 1 335 ? -0.574 29.625 10.141 1 94.81 335 GLU B CA 1
ATOM 5688 C C . GLU B 1 335 ? -1.847 28.891 10.555 1 94.81 335 GLU B C 1
ATOM 5690 O O . GLU B 1 335 ? -2.787 28.781 9.766 1 94.81 335 GLU B O 1
ATOM 5695 N N . ASP B 1 336 ? -1.962 28.484 11.797 1 96.88 336 ASP B N 1
ATOM 5696 C CA . ASP B 1 336 ? -2.998 27.562 12.234 1 96.88 336 ASP B CA 1
ATOM 5697 C C . ASP B 1 336 ? -4.363 28.234 12.281 1 96.88 336 ASP B C 1
ATOM 5699 O O . ASP B 1 336 ? -5.398 27.578 12.164 1 96.88 336 ASP B O 1
ATOM 5703 N N . VAL B 1 337 ? -4.355 29.531 12.43 1 98.19 337 VAL B N 1
ATOM 5704 C CA . VAL B 1 337 ? -5.641 30.219 12.445 1 98.19 337 VAL B CA 1
ATOM 5705 C C . VAL B 1 337 ? -6.156 30.391 11.016 1 98.19 337 VAL B C 1
ATOM 5707 O O . VAL B 1 337 ? -7.23 29.891 10.672 1 98.19 337 VAL B O 1
ATOM 5710 N N . PRO B 1 338 ? -5.371 31 10.117 1 97.56 338 PRO B N 1
ATOM 5711 C CA . PRO B 1 338 ? -5.898 31.188 8.766 1 97.56 338 PRO B CA 1
ATOM 5712 C C . PRO B 1 338 ? -6.125 29.875 8.023 1 97.56 338 PRO B C 1
ATOM 5714 O O . PRO B 1 338 ? -7.094 29.734 7.27 1 97.56 338 PRO B O 1
ATOM 5717 N N . THR B 1 339 ? -5.297 28.828 8.242 1 96.12 339 THR B N 1
ATOM 5718 C CA . THR B 1 339 ? -5.383 27.609 7.445 1 96.12 339 THR B CA 1
ATOM 5719 C C . THR B 1 339 ? -5.996 26.469 8.258 1 96.12 339 THR B C 1
ATOM 5721 O O . THR B 1 339 ? -5.984 25.312 7.828 1 96.12 339 THR B O 1
ATOM 5724 N N . GLY B 1 340 ? -6.52 26.75 9.391 1 97.56 340 GLY B N 1
ATOM 5725 C CA . GLY B 1 340 ? -7.172 25.766 10.234 1 97.56 340 GLY B CA 1
ATOM 5726 C C . GLY B 1 340 ? -8.477 26.25 10.828 1 97.56 340 GLY B C 1
ATOM 5727 O O . GLY B 1 340 ? -9.555 26 10.281 1 97.56 340 GLY B O 1
ATOM 5728 N N . LEU B 1 341 ? -8.352 27.109 11.805 1 98.56 341 LEU B N 1
ATOM 5729 C CA . LEU B 1 341 ? -9.492 27.562 12.578 1 98.56 341 LEU B CA 1
ATOM 5730 C C . LEU B 1 341 ? -10.477 28.328 11.695 1 98.56 341 LEU B C 1
ATOM 5732 O O . LEU B 1 341 ? -11.695 28.188 11.852 1 98.56 341 LEU B O 1
ATOM 5736 N N . CYS B 1 342 ? -9.984 29.109 10.766 1 98.62 342 CYS B N 1
ATOM 5737 C CA . CYS B 1 342 ? -10.844 29.906 9.898 1 98.62 342 CYS B CA 1
ATOM 5738 C C . CYS B 1 342 ? -11.672 29.016 8.977 1 98.62 342 CYS B C 1
ATOM 5740 O O . CYS B 1 342 ? -12.797 29.359 8.617 1 98.62 342 CYS B O 1
ATOM 5742 N N . PHE B 1 343 ? -11.148 27.922 8.57 1 98.62 343 PHE B N 1
ATOM 5743 C CA . PHE B 1 343 ? -11.93 26.984 7.773 1 98.62 343 PHE B CA 1
ATOM 5744 C C . PHE B 1 343 ? -13.164 26.516 8.531 1 98.62 343 PHE B C 1
ATOM 5746 O O . PHE B 1 343 ? -14.281 26.594 8.016 1 98.62 343 PHE B O 1
ATOM 5753 N N . THR B 1 344 ? -12.914 26.016 9.734 1 98.81 344 THR B N 1
ATOM 5754 C CA . THR B 1 344 ? -14.016 25.484 10.539 1 98.81 344 THR B CA 1
ATOM 5755 C C . THR B 1 344 ? -15.023 26.578 10.867 1 98.81 344 THR B C 1
ATOM 5757 O O . THR B 1 344 ? -16.234 26.359 10.797 1 98.81 344 THR B O 1
ATOM 5760 N N . ARG B 1 345 ? -14.516 27.734 11.195 1 98.88 345 ARG B N 1
ATOM 5761 C CA . ARG B 1 345 ? -15.398 28.844 11.508 1 98.88 345 ARG B CA 1
ATOM 5762 C C . ARG B 1 345 ? -16.234 29.234 10.297 1 98.88 345 ARG B C 1
ATOM 5764 O O . ARG B 1 345 ? -17.422 29.562 10.422 1 98.88 345 ARG B O 1
ATOM 5771 N N . GLY B 1 346 ? -15.562 29.328 9.141 1 98.81 346 GLY B N 1
ATOM 5772 C CA . GLY B 1 346 ? -16.297 29.609 7.914 1 98.81 346 GLY B CA 1
ATOM 5773 C C . GLY B 1 346 ? -17.359 28.594 7.598 1 98.81 346 GLY B C 1
ATOM 5774 O O . GLY B 1 346 ? -18.469 28.953 7.184 1 98.81 346 GLY B O 1
ATOM 5775 N N . LEU B 1 347 ? -17.047 27.328 7.762 1 98.75 347 LEU B N 1
ATOM 5776 C CA . LEU B 1 347 ? -18.031 26.266 7.543 1 98.75 347 LEU B CA 1
ATOM 5777 C C . LEU B 1 347 ? -19.188 26.391 8.523 1 98.75 347 LEU B C 1
ATOM 5779 O O . LEU B 1 347 ? -20.359 26.234 8.141 1 98.75 347 LEU B O 1
ATOM 5783 N N . ALA B 1 348 ? -18.875 26.672 9.797 1 98.81 348 ALA B N 1
ATOM 5784 C CA . ALA B 1 348 ? -19.906 26.859 10.812 1 98.81 348 ALA B CA 1
ATOM 5785 C C . ALA B 1 348 ? -20.875 27.953 10.414 1 98.81 348 ALA B C 1
ATOM 5787 O O . ALA B 1 348 ? -22.094 27.828 10.625 1 98.81 348 ALA B O 1
ATOM 5788 N N . GLU B 1 349 ? -20.344 29 9.883 1 98.75 349 GLU B N 1
ATOM 5789 C CA . GLU B 1 349 ? -21.172 30.094 9.43 1 98.75 349 GLU B CA 1
ATOM 5790 C C . GLU B 1 349 ? -22.156 29.641 8.352 1 98.75 349 GLU B C 1
ATOM 5792 O O . GLU B 1 349 ? -23.344 29.969 8.414 1 98.75 349 GLU B O 1
ATOM 5797 N N . LEU B 1 350 ? -21.703 28.906 7.363 1 98.44 350 LEU B N 1
ATOM 5798 C CA . LEU B 1 350 ? -22.547 28.375 6.305 1 98.44 350 LEU B CA 1
ATOM 5799 C C . LEU B 1 350 ? -23.625 27.469 6.875 1 98.44 350 LEU B C 1
ATOM 5801 O O . LEU B 1 350 ? -24.734 27.391 6.34 1 98.44 350 LEU B O 1
ATOM 5805 N N . LEU B 1 351 ? -23.328 26.797 7.941 1 98.44 351 LEU B N 1
ATOM 5806 C CA . LEU B 1 351 ? -24.219 25.812 8.539 1 98.44 351 LEU B CA 1
ATOM 5807 C C . LEU B 1 351 ? -25.078 26.438 9.633 1 98.44 351 LEU B C 1
ATOM 5809 O O . LEU B 1 351 ? -25.938 25.781 10.219 1 98.44 351 LEU B O 1
ATOM 5813 N N . GLU B 1 352 ? -24.797 27.672 9.992 1 98.12 352 GLU B N 1
ATOM 5814 C CA . GLU B 1 352 ? -25.5 28.406 11.031 1 98.12 352 GLU B CA 1
ATOM 5815 C C . GLU B 1 352 ? -25.297 27.781 12.406 1 98.12 352 GLU B C 1
ATOM 5817 O O . GLU B 1 352 ? -26.25 27.578 13.156 1 98.12 352 GLU B O 1
ATOM 5822 N N . VAL B 1 353 ? -24.125 27.359 12.641 1 98.69 353 VAL B N 1
ATOM 5823 C CA . VAL B 1 353 ? -23.703 26.844 13.945 1 98.69 353 VAL B CA 1
ATOM 5824 C C . VAL B 1 353 ? -22.984 27.938 14.727 1 98.69 353 VAL B C 1
ATOM 5826 O O . VAL B 1 353 ? -22 28.5 14.25 1 98.69 353 VAL B O 1
ATOM 5829 N N . PRO B 1 354 ? -23.422 28.297 15.961 1 98.5 354 PRO B N 1
ATOM 5830 C CA . PRO B 1 354 ? -22.734 29.312 16.766 1 98.5 354 PRO B CA 1
ATOM 5831 C C . PRO B 1 354 ? -21.344 28.859 17.219 1 98.5 354 PRO B C 1
ATOM 5833 O O . PRO B 1 354 ? -21.172 27.703 17.609 1 98.5 354 PRO B O 1
ATOM 5836 N N . THR B 1 355 ? -20.391 29.812 17.078 1 98.62 355 THR B N 1
ATOM 5837 C CA . THR B 1 355 ? -19.031 29.484 17.484 1 98.62 355 THR B CA 1
ATOM 5838 C C . THR B 1 355 ? -18.422 30.609 18.312 1 98.62 355 THR B C 1
ATOM 5840 O O . THR B 1 355 ? -17.391 31.188 17.953 1 98.62 355 THR B O 1
ATOM 5843 N N . PRO B 1 356 ? -18.953 30.859 19.531 1 98.69 356 PRO B N 1
ATOM 5844 C CA . PRO B 1 356 ? -18.453 31.984 20.328 1 98.69 356 PRO B CA 1
ATOM 5845 C C . PRO B 1 356 ? -16.984 31.844 20.703 1 98.69 356 PRO B C 1
ATOM 5847 O O . PRO B 1 356 ? -16.25 32.844 20.75 1 98.69 356 PRO B O 1
ATOM 5850 N N . THR B 1 357 ? -16.531 30.656 21 1 98.81 357 THR B N 1
ATOM 5851 C CA . THR B 1 357 ? -15.141 30.469 21.375 1 98.81 357 THR B CA 1
ATOM 5852 C C . THR B 1 357 ? -14.211 30.719 20.188 1 98.81 357 THR B C 1
ATOM 5854 O O . THR B 1 357 ? -13.18 31.375 20.328 1 98.81 357 THR B O 1
ATOM 5857 N N . MET B 1 358 ? -14.562 30.156 19 1 98.81 358 MET B N 1
ATOM 5858 C CA . MET B 1 358 ? -13.758 30.406 17.812 1 98.81 358 MET B CA 1
ATOM 5859 C C . MET B 1 358 ? -13.656 31.906 17.531 1 98.81 358 MET B C 1
ATOM 5861 O O . MET B 1 358 ? -12.586 32.406 17.172 1 98.81 358 MET B O 1
ATOM 5865 N N . ASP B 1 359 ? -14.75 32.594 17.75 1 98.69 359 ASP B N 1
ATOM 5866 C CA . ASP B 1 359 ? -14.773 34.031 17.484 1 98.69 359 ASP B CA 1
ATOM 5867 C C . ASP B 1 359 ? -13.797 34.781 18.391 1 98.69 359 ASP B C 1
ATOM 5869 O O . ASP B 1 359 ? -13.07 35.656 17.938 1 98.69 359 ASP B O 1
ATOM 5873 N N . LYS B 1 360 ? -13.766 34.406 19.641 1 98.25 360 LYS B N 1
ATOM 5874 C CA . LYS B 1 360 ? -12.852 35.031 20.594 1 98.25 360 LYS B CA 1
ATOM 5875 C C . LYS B 1 360 ? -11.398 34.781 20.188 1 98.25 360 LYS B C 1
ATOM 5877 O O . LYS B 1 360 ? -10.594 35.719 20.172 1 98.25 360 LYS B O 1
ATOM 5882 N N . VAL B 1 361 ? -11.109 33.625 19.828 1 98.75 361 VAL B N 1
ATOM 5883 C CA . VAL B 1 361 ? -9.734 33.219 19.531 1 98.75 361 VAL B CA 1
ATOM 5884 C C . VAL B 1 361 ? -9.297 33.875 18.219 1 98.75 361 VAL B C 1
ATOM 5886 O O . VAL B 1 361 ? -8.18 34.375 18.109 1 98.75 361 VAL B O 1
ATOM 5889 N N . ILE B 1 362 ? -10.195 33.844 17.219 1 98.81 362 ILE B N 1
ATOM 5890 C CA . ILE B 1 362 ? -9.867 34.438 15.922 1 98.81 362 ILE B CA 1
ATOM 5891 C C . ILE B 1 362 ? -9.688 35.938 16.078 1 98.81 362 ILE B C 1
ATOM 5893 O O . ILE B 1 362 ? -8.773 36.531 15.492 1 98.81 362 ILE B O 1
ATOM 5897 N N . THR B 1 363 ? -10.539 36.562 16.891 1 98.44 363 THR B N 1
ATOM 5898 C CA . THR B 1 363 ? -10.43 38 17.125 1 98.44 363 THR B CA 1
ATOM 5899 C C . THR B 1 363 ? -9.094 38.344 17.797 1 98.44 363 THR B C 1
ATOM 5901 O O . THR B 1 363 ? -8.414 39.281 17.375 1 98.44 363 THR B O 1
ATOM 5904 N N . PHE B 1 364 ? -8.719 37.562 18.766 1 98.31 364 PHE B N 1
ATOM 5905 C CA . PHE B 1 364 ? -7.426 37.719 19.422 1 98.31 364 PHE B CA 1
ATOM 5906 C C . PHE B 1 364 ? -6.293 37.594 18.406 1 98.31 364 PHE B C 1
ATOM 5908 O O . PHE B 1 364 ? -5.41 38.438 18.344 1 98.31 364 PHE B O 1
ATOM 5915 N N . ALA B 1 365 ? -6.305 36.531 17.578 1 98.62 365 ALA B N 1
ATOM 5916 C CA . ALA B 1 365 ? -5.238 36.219 16.641 1 98.62 365 ALA B CA 1
ATOM 5917 C C . ALA B 1 365 ? -5.109 37.312 15.562 1 98.62 365 ALA B C 1
ATOM 5919 O O . ALA B 1 365 ? -4.012 37.781 15.289 1 98.62 365 ALA B O 1
ATOM 5920 N N . GLN B 1 366 ? -6.273 37.719 14.977 1 98.25 366 GLN B N 1
ATOM 5921 C CA . GLN B 1 366 ? -6.223 38.656 13.867 1 98.25 366 GLN B CA 1
ATOM 5922 C C . GLN B 1 366 ? -5.703 40 14.328 1 98.25 366 GLN B C 1
ATOM 5924 O O . GLN B 1 366 ? -5.02 40.719 13.578 1 98.25 366 GLN B O 1
ATOM 5929 N N . GLU B 1 367 ? -5.953 40.406 15.555 1 97.69 367 GLU B N 1
ATOM 5930 C CA . GLU B 1 367 ? -5.438 41.656 16.109 1 97.69 367 GLU B CA 1
ATOM 5931 C C . GLU B 1 367 ? -3.914 41.656 16.188 1 97.69 367 GLU B C 1
ATOM 5933 O O . GLU B 1 367 ? -3.254 42.594 15.781 1 97.69 367 GLU B O 1
ATOM 5938 N N . HIS B 1 368 ? -3.396 40.625 16.672 1 97.69 368 HIS B N 1
ATOM 5939 C CA . HIS B 1 368 ? -1.956 40.531 16.891 1 97.69 368 HIS B CA 1
ATOM 5940 C C . HIS B 1 368 ? -1.221 40.312 15.57 1 97.69 368 HIS B C 1
ATOM 5942 O O . HIS B 1 368 ? -0.059 40.719 15.43 1 97.69 368 HIS B O 1
ATOM 5948 N N . LEU B 1 369 ? -1.89 39.688 14.617 1 97.88 369 LEU B N 1
ATOM 5949 C CA . LEU B 1 369 ? -1.289 39.469 13.305 1 97.88 369 LEU B CA 1
ATOM 5950 C C . LEU B 1 369 ? -1.411 40.688 12.422 1 97.88 369 LEU B C 1
ATOM 5952 O O . LEU B 1 369 ? -0.786 40.781 11.359 1 97.88 369 LEU B O 1
ATOM 5956 N N . GLY B 1 370 ? -2.203 41.625 12.836 1 97.69 370 GLY B N 1
ATOM 5957 C CA . GLY B 1 370 ? -2.465 42.812 12.016 1 97.69 370 GLY B CA 1
ATOM 5958 C C . GLY B 1 370 ? -3.291 42.5 10.781 1 97.69 370 GLY B C 1
ATOM 5959 O O . GLY B 1 370 ? -3.02 43 9.695 1 97.69 370 GLY B O 1
ATOM 5960 N N . LYS B 1 371 ? -4.215 41.594 10.961 1 97.75 371 LYS B N 1
ATOM 5961 C CA . LYS B 1 371 ? -5.078 41.156 9.867 1 97.75 371 LYS B CA 1
ATOM 5962 C C . LYS B 1 371 ? -6.551 41.25 10.266 1 97.75 371 LYS B C 1
ATOM 5964 O O . LYS B 1 371 ? -6.871 41.531 11.422 1 97.75 371 LYS B O 1
ATOM 5969 N N . SER B 1 372 ? -7.398 41.094 9.281 1 98.25 372 SER B N 1
ATOM 5970 C CA . SER B 1 372 ? -8.836 41.062 9.508 1 98.25 372 SER B CA 1
ATOM 5971 C C . SER B 1 372 ? -9.477 39.875 8.773 1 98.25 372 SER B C 1
ATOM 5973 O O . SER B 1 372 ? -9.578 39.906 7.547 1 98.25 372 SER B O 1
ATOM 5975 N N . PHE B 1 373 ? -9.883 38.875 9.5 1 98.38 373 PHE B N 1
ATOM 5976 C CA . PHE B 1 373 ? -10.57 37.719 8.961 1 98.38 373 PHE B CA 1
ATOM 5977 C C . PHE B 1 373 ? -12.062 37.781 9.281 1 98.38 373 PHE B C 1
ATOM 5979 O O . PHE B 1 373 ? -12.898 37.594 8.383 1 98.38 373 PHE B O 1
ATOM 5986 N N . LEU B 1 374 ? -12.344 37.938 10.531 1 97.94 374 LEU B N 1
ATOM 5987 C CA . LEU B 1 374 ? -13.688 38.031 11.094 1 97.94 374 LEU B CA 1
ATOM 5988 C C . LEU B 1 374 ? -14.055 39.5 11.344 1 97.94 374 LEU B C 1
ATOM 5990 O O . LEU B 1 374 ? -13.32 40.219 12.023 1 97.94 374 LEU B O 1
ATOM 5994 N N . THR B 1 375 ? -15.102 39.969 10.742 1 97.19 375 THR B N 1
ATOM 5995 C CA . THR B 1 375 ? -15.609 41.312 10.945 1 97.19 375 THR B CA 1
ATOM 5996 C C . THR B 1 375 ? -17.109 41.281 11.195 1 97.19 375 THR B C 1
ATOM 5998 O O . THR B 1 375 ? -17.875 40.688 10.422 1 97.19 375 THR B O 1
ATOM 6001 N N . ASP B 1 376 ? -17.547 41.906 12.266 1 95.31 376 ASP B N 1
ATOM 6002 C CA . ASP B 1 376 ? -18.953 42 12.633 1 95.31 376 ASP B CA 1
ATOM 6003 C C . ASP B 1 376 ? -19.609 40.594 12.695 1 95.31 376 ASP B C 1
ATOM 6005 O O . ASP B 1 376 ? -20.688 40.406 12.164 1 95.31 376 ASP B O 1
ATOM 6009 N N . GLY B 1 377 ? -18.859 39.688 13.133 1 95.31 377 GLY B N 1
ATOM 6010 C CA . GLY B 1 377 ? -19.375 38.344 13.359 1 95.31 377 GLY B CA 1
ATOM 6011 C C . GLY B 1 377 ? -19.438 37.531 12.094 1 95.31 377 GLY B C 1
ATOM 6012 O O . GLY B 1 377 ? -20 36.438 12.086 1 95.31 377 GLY B O 1
ATOM 6013 N N . LYS B 1 378 ? -18.812 38 11.039 1 97.31 378 LYS B N 1
ATOM 6014 C CA . LYS B 1 378 ? -18.859 37.312 9.758 1 97.31 378 LYS B CA 1
ATOM 6015 C C . LYS B 1 378 ? -17.453 37.125 9.203 1 97.31 378 LYS B C 1
ATOM 6017 O O . LYS B 1 378 ? -16.562 37.938 9.406 1 97.31 378 LYS B O 1
ATOM 6022 N N . MET B 1 379 ? -17.328 35.969 8.547 1 97.75 379 MET B N 1
ATOM 6023 C CA . MET B 1 379 ? -16.078 35.719 7.836 1 97.75 379 MET B CA 1
ATOM 6024 C C . MET B 1 379 ? -15.992 36.562 6.57 1 97.75 379 MET B C 1
ATOM 6026 O O . MET B 1 379 ? -16.094 36.062 5.461 1 97.75 379 MET B O 1
ATOM 6030 N N . ALA B 1 380 ? -15.773 37.844 6.805 1 97.06 380 ALA B N 1
ATOM 6031 C CA . ALA B 1 380 ? -15.859 38.812 5.707 1 97.06 380 ALA B CA 1
ATOM 6032 C C . ALA B 1 380 ? -14.766 39.875 5.832 1 97.06 380 ALA B C 1
ATOM 6034 O O . ALA B 1 380 ? -14.891 40.969 5.266 1 97.06 380 ALA B O 1
ATOM 6035 N N . GLY B 1 381 ? -13.75 39.562 6.539 1 97.38 381 GLY B N 1
ATOM 6036 C CA . GLY B 1 381 ? -12.664 40.531 6.719 1 97.38 381 GLY B CA 1
ATOM 6037 C C . GLY B 1 381 ? -11.836 40.719 5.465 1 97.38 381 GLY B C 1
ATOM 6038 O O . GLY B 1 381 ? -11.914 39.938 4.527 1 97.38 381 GLY B O 1
ATOM 6039 N N . ALA B 1 382 ? -11.031 41.781 5.504 1 97.44 382 ALA B N 1
ATOM 6040 C CA . ALA B 1 382 ? -10.25 42.219 4.34 1 97.44 382 ALA B CA 1
ATOM 6041 C C . ALA B 1 382 ? -9.203 41.156 3.979 1 97.44 382 ALA B C 1
ATOM 6043 O O . ALA B 1 382 ? -8.789 41.062 2.82 1 97.44 382 ALA B O 1
ATOM 6044 N N . ASN B 1 383 ? -8.797 40.312 4.906 1 97.81 383 ASN B N 1
ATOM 6045 C CA . ASN B 1 383 ? -7.742 39.344 4.68 1 97.81 383 ASN B CA 1
ATOM 6046 C C . ASN B 1 383 ? -8.312 37.906 4.566 1 97.81 383 ASN B C 1
ATOM 6048 O O . ASN B 1 383 ? -7.59 36.938 4.738 1 97.81 383 ASN B O 1
ATOM 6052 N N . ILE B 1 384 ? -9.602 37.812 4.293 1 97.25 384 ILE B N 1
ATOM 6053 C CA . ILE B 1 384 ? -10.258 36.531 4.23 1 97.25 384 ILE B CA 1
ATOM 6054 C C . ILE B 1 384 ? -9.602 35.656 3.152 1 97.25 384 ILE B C 1
ATOM 6056 O O . ILE B 1 384 ? -9.516 34.438 3.287 1 97.25 384 ILE B O 1
ATOM 6060 N N . GLY B 1 385 ? -9.062 36.281 2.1 1 95.75 385 GLY B N 1
ATOM 6061 C CA . GLY B 1 385 ? -8.43 35.594 0.995 1 95.75 385 GLY B CA 1
ATOM 6062 C C . GLY B 1 385 ? -7.176 34.844 1.407 1 95.75 385 GLY B C 1
ATOM 6063 O O . GLY B 1 385 ? -6.719 33.938 0.693 1 95.75 385 GLY B O 1
ATOM 6064 N N . GLU B 1 386 ? -6.621 35.156 2.584 1 95.75 386 GLU B N 1
ATOM 6065 C CA . GLU B 1 386 ? -5.414 34.5 3.096 1 95.75 386 GLU B CA 1
ATOM 6066 C C . GLU B 1 386 ? -5.754 33.25 3.912 1 95.75 386 GLU B C 1
ATOM 6068 O O . GLU B 1 386 ? -4.859 32.562 4.367 1 95.75 386 GLU B O 1
ATOM 6073 N N . THR B 1 387 ? -7.078 33.031 4.043 1 97.56 387 THR B N 1
ATOM 6074 C CA . THR B 1 387 ? -7.516 31.922 4.879 1 97.56 387 THR B CA 1
ATOM 6075 C C . THR B 1 387 ? -8.039 30.766 4.02 1 97.56 387 THR B C 1
ATOM 6077 O O . THR B 1 387 ? -8.117 30.891 2.795 1 97.56 387 THR B O 1
ATOM 6080 N N . ARG B 1 388 ? -8.359 29.688 4.707 1 97.88 388 ARG B N 1
ATOM 6081 C CA . ARG B 1 388 ? -8.977 28.531 4.039 1 97.88 388 ARG B CA 1
ATOM 6082 C C . ARG B 1 388 ? -10.469 28.469 4.34 1 97.88 388 ARG B C 1
ATOM 6084 O O . ARG B 1 388 ? -11.086 27.406 4.195 1 97.88 388 ARG B O 1
ATOM 6091 N N . ALA B 1 389 ? -11.016 29.594 4.848 1 98.25 389 ALA B N 1
ATOM 6092 C CA . ALA B 1 389 ? -12.469 29.656 4.969 1 98.25 389 ALA B CA 1
ATOM 6093 C C . ALA B 1 389 ? -13.141 29.453 3.615 1 98.25 389 ALA B C 1
ATOM 6095 O O . ALA B 1 389 ? -12.664 29.953 2.598 1 98.25 389 ALA B O 1
ATOM 6096 N N . PRO B 1 390 ? -14.273 28.672 3.617 1 98.25 390 PRO B N 1
ATOM 6097 C CA . PRO B 1 390 ? -14.977 28.5 2.344 1 98.25 390 PRO B CA 1
ATOM 6098 C C . PRO B 1 390 ? -15.266 29.828 1.646 1 98.25 390 PRO B C 1
ATOM 6100 O O . PRO B 1 390 ? -15.203 29.906 0.417 1 98.25 390 PRO B O 1
ATOM 6103 N N . GLN B 1 391 ? -15.477 30.875 2.385 1 98.06 391 GLN B N 1
ATOM 6104 C CA . GLN B 1 391 ? -15.781 32.188 1.849 1 98.06 391 GLN B CA 1
ATOM 6105 C C . GLN B 1 391 ? -14.609 32.75 1.04 1 98.06 391 GLN B C 1
ATOM 6107 O O . GLN B 1 391 ? -14.805 33.531 0.102 1 98.06 391 GLN B O 1
ATOM 6112 N N . ALA B 1 392 ? -13.414 32.375 1.408 1 97.19 392 ALA B N 1
ATOM 6113 C CA . ALA B 1 392 ? -12.203 32.844 0.75 1 97.19 392 ALA B CA 1
ATOM 6114 C C . ALA B 1 392 ? -12.172 32.438 -0.718 1 97.19 392 ALA B C 1
ATOM 6116 O O . ALA B 1 392 ? -11.531 33.094 -1.542 1 97.19 392 ALA B O 1
ATOM 6117 N N . VAL B 1 393 ? -12.93 31.344 -1.085 1 96.5 393 VAL B N 1
ATOM 6118 C CA . VAL B 1 393 ? -12.93 30.859 -2.463 1 96.5 393 VAL B CA 1
ATOM 6119 C C . VAL B 1 393 ? -14.312 31.047 -3.082 1 96.5 393 VAL B C 1
ATOM 6121 O O . VAL B 1 393 ? -14.664 30.359 -4.043 1 96.5 393 VAL B O 1
ATOM 6124 N N . GLY B 1 394 ? -15.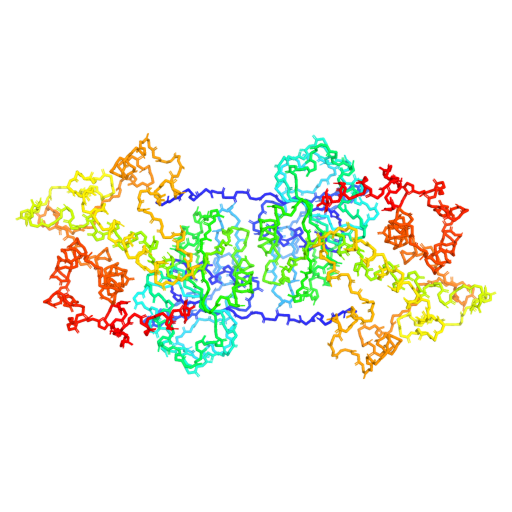086 31.844 -2.434 1 96.25 394 GLY B N 1
ATOM 6125 C CA . GLY B 1 394 ? -16.344 32.281 -3.027 1 96.25 394 GLY B CA 1
ATOM 6126 C C . GLY B 1 394 ? -17.516 31.359 -2.666 1 96.25 394 GLY B C 1
ATOM 6127 O O . GLY B 1 394 ? -18.578 31.438 -3.283 1 96.25 394 GLY B O 1
ATOM 6128 N N . ILE B 1 395 ? -17.375 30.516 -1.735 1 97.56 395 ILE B N 1
ATOM 6129 C CA . ILE B 1 395 ? -18.453 29.641 -1.292 1 97.56 395 ILE B CA 1
ATOM 6130 C C . ILE B 1 395 ? -19.266 30.344 -0.202 1 97.56 395 ILE B C 1
ATOM 6132 O O . ILE B 1 395 ? -18.734 30.672 0.858 1 97.56 395 ILE B O 1
ATOM 6136 N N . ASN B 1 396 ? -20.562 30.516 -0.468 1 96.31 396 ASN B N 1
ATOM 6137 C CA . ASN B 1 396 ? -21.359 31.297 0.473 1 96.31 396 ASN B CA 1
ATOM 6138 C C . ASN B 1 396 ? -22.625 30.562 0.88 1 96.31 396 ASN B C 1
ATOM 6140 O O . ASN B 1 396 ? -23.516 31.156 1.49 1 96.31 396 ASN B O 1
ATOM 6144 N N . SER B 1 397 ? -22.703 29.297 0.536 1 97.69 397 SER B N 1
ATOM 6145 C CA . SER B 1 397 ? -23.828 28.469 0.969 1 97.69 397 SER B CA 1
ATOM 6146 C C . SER B 1 397 ? -23.391 27.047 1.278 1 97.69 397 SER B C 1
ATOM 6148 O O . SER B 1 397 ? -22.344 26.594 0.792 1 97.69 397 SER B O 1
ATOM 6150 N N . LYS B 1 398 ? -24.203 26.391 2.143 1 97.19 398 LYS B N 1
ATOM 6151 C CA . LYS B 1 398 ? -23.875 25.016 2.494 1 97.19 398 LYS B CA 1
ATOM 6152 C C . LYS B 1 398 ? -23.969 24.094 1.28 1 97.19 398 LYS B C 1
ATOM 6154 O O . LYS B 1 398 ? -23.203 23.141 1.148 1 97.19 398 LYS B O 1
ATOM 6159 N N . GLU B 1 399 ? -24.906 24.375 0.35 1 96.75 399 GLU B N 1
ATOM 6160 C CA . GLU B 1 399 ? -25.062 23.562 -0.859 1 96.75 399 GLU B CA 1
ATOM 6161 C C . GLU B 1 399 ? -23.828 23.641 -1.744 1 96.75 399 GLU B C 1
ATOM 6163 O O . GLU B 1 399 ? -23.359 22.625 -2.256 1 96.75 399 GLU B O 1
ATOM 6168 N N . GLU B 1 400 ? -23.328 24.875 -1.861 1 96.69 400 GLU B N 1
ATOM 6169 C CA . GLU B 1 400 ? -22.109 25.062 -2.643 1 96.69 400 GLU B CA 1
ATOM 6170 C C . GLU B 1 400 ? -20.938 24.328 -2.012 1 96.69 400 GLU B C 1
ATOM 6172 O O . GLU B 1 400 ? -20.125 23.719 -2.717 1 96.69 400 GLU B O 1
ATOM 6177 N N . PHE B 1 401 ? -20.906 24.406 -0.713 1 97.5 401 PHE B N 1
ATOM 6178 C CA . PHE B 1 401 ? -19.828 23.734 -0.003 1 97.5 401 PHE B CA 1
ATOM 6179 C C . PHE B 1 401 ? -19.891 22.219 -0.213 1 97.5 401 PHE B C 1
ATOM 6181 O O . PHE B 1 401 ? -18.891 21.594 -0.536 1 97.5 401 PHE B O 1
ATOM 6188 N N . PHE B 1 402 ? -21.062 21.625 -0.046 1 96.25 402 PHE B N 1
ATOM 6189 C CA . PHE B 1 402 ? -21.25 20.172 -0.174 1 96.25 402 PHE B CA 1
ATOM 6190 C C . PHE B 1 402 ? -20.906 19.719 -1.585 1 96.25 402 PHE B C 1
ATOM 6192 O O . PHE B 1 402 ? -20.328 18.641 -1.768 1 96.25 402 PHE B O 1
ATOM 6199 N N . LYS B 1 403 ? -21.203 20.516 -2.516 1 94.25 403 LYS B N 1
ATOM 6200 C CA . LYS B 1 403 ? -20.891 20.188 -3.904 1 94.25 403 LYS B CA 1
ATOM 6201 C C . LYS B 1 403 ? -19.391 20.172 -4.141 1 94.25 403 LYS B C 1
ATOM 6203 O O . LYS B 1 403 ? -18.844 19.234 -4.734 1 94.25 403 LYS B O 1
ATOM 6208 N N . MET B 1 404 ? -18.719 21.219 -3.67 1 93.44 404 MET B N 1
ATOM 6209 C CA . MET B 1 404 ? -17.281 21.328 -3.865 1 93.44 404 MET B CA 1
ATOM 6210 C C . MET B 1 404 ? -16.547 20.219 -3.119 1 93.44 404 MET B C 1
ATOM 6212 O O . MET B 1 404 ? -15.547 19.688 -3.615 1 93.44 404 MET B O 1
ATOM 6216 N N . ALA B 1 405 ? -17.047 19.875 -1.986 1 93.19 405 ALA B N 1
ATOM 6217 C CA . ALA B 1 405 ? -16.438 18.844 -1.144 1 93.19 405 ALA B CA 1
ATOM 6218 C C . ALA B 1 405 ? -16.797 17.453 -1.624 1 93.19 405 ALA B C 1
ATOM 6220 O O . ALA B 1 405 ? -16.266 16.453 -1.115 1 93.19 405 ALA B O 1
ATOM 6221 N N . LYS B 1 406 ? -17.766 17.312 -2.576 1 92.06 406 LYS B N 1
ATOM 6222 C CA . LYS B 1 406 ? -18.234 16.062 -3.145 1 92.06 406 LYS B CA 1
ATOM 6223 C C . LYS B 1 406 ? -18.891 15.188 -2.076 1 92.06 406 LYS B C 1
ATOM 6225 O O . LYS B 1 406 ? -18.641 13.984 -2.01 1 92.06 406 LYS B O 1
ATOM 6230 N N . ILE B 1 407 ? -19.594 15.734 -1.208 1 87.38 407 ILE B N 1
ATOM 6231 C CA . ILE B 1 407 ? -20.266 14.977 -0.156 1 87.38 407 ILE B CA 1
ATOM 6232 C C . ILE B 1 407 ? -21.766 14.906 -0.447 1 87.38 407 ILE B C 1
ATOM 6234 O O . ILE B 1 407 ? -22.484 14.141 0.194 1 87.38 407 ILE B O 1
ATOM 6238 N N . ALA B 1 408 ? -22.328 15.602 -1.262 1 75.62 408 ALA B N 1
ATOM 6239 C CA . ALA B 1 408 ? -23.719 15.547 -1.706 1 75.62 408 ALA B CA 1
ATOM 6240 C C . ALA B 1 408 ? -23.844 15.953 -3.17 1 75.62 408 ALA B C 1
ATOM 6242 O O . ALA B 1 408 ? -23 16.688 -3.691 1 75.62 408 ALA B O 1
#

InterPro domains:
  IPR003421 Opine dehydrogenase [PF02317] (202-368)
  IPR008927 6-phosphogluconate dehydrogenase-like, C-terminal domain superfamily [SSF48179] (204-382)
  IPR013328 6-phosphogluconate dehydrogenase, domain 2 [G3DSA:1.10.1040.10] (213-407)
  IPR036291 NAD(P)-binding domain superfamily [SSF51735] (79-176)
  IPR051729 Opine/Lysopine Dehydrogenase [PTHR38015] (1-404)

Sequence (816 aa):
MADEKKNGLTVLVCGGGNAAQVATSMFAARYETYAISLYADEAANWKQAMKGRWHDRVEGMELTLDTGKKVVSMPADMTNDPSISGKADVIILAVPSFAHGQYFEAFYPYIKPGTIVACMPARSGGDILFASKMKEKADSLAFVGFETLPWACRFTEWGKRATILGTKGQILAAVTPESKASHAIATLQGLLGVFPEVLKSPNNLGISLRNPGQVIHPGVMYGRWCSEKWDGQKLSEKPLFYQGVDDFTEGVLLGLSDEVQAVCRKVESLVSGFDLKDACTLHQWYLDSYKGQMADDSTLKLSMNTNSAYTGLTHPMKEVDGGFMPDLKYRYLAEDVPTGLCFTRGLAELLEVPTPTMDKVITFAQEHLGKSFLTDGKMAGANIGETRAPQAVGINSKEEFFKMAKIAMADEKKNGLTVLVCGGGNAAQVATSMFAARYETYAISLYADEAANWKQAMKGRWHDRVEGMELTLDTGKKVVSMPADMTNDPSISGKADVIILAVPSFAHGQYFEAFYPYIKPGTIVACMPARSGGDILFASKMKEKADSLAFVGFETLPWACRFTEWGKRATILGTKGQILAAVTPESKASHAIATLQGLLGVFPEVLKSPNNLGISLRNPGQVIHPGVMYGRWCSEKWDGQKLSEKPLFYQGVDDFTEGVLLGLSDEVQAVCRKVESLVSGFDLKDACTLHQWYLDSYKGQMADDSTLKLSMNTNSAYTGLTHPMKEVDGGFMPDLKYRYLAEDVPTGLCFTRGLAELLEVPTPTMDKVITFAQEHLGKSFLTDGKMAGANIGETRAPQAVGINSKEEFFKMAKIA